Protein AF-0000000067191076 (afdb_homodimer)

Secondary structure (DSSP, 8-state):
-HHHHHHHHS-TT-HHHHHHHHHHHHHHHHHHHHHHHHHHHHHHHHHHHHHHHHS---HHHHHHHHHHHHHHHHHHHHHHHHHHHHHHHHHHHHHHHHHHHHHHHHHHHHHS-HHHHHHS-HHHHHHHHHHHHHHHHHHHHIIIIIIHHHHHHHHHHHHHHHHHT-HHHHHHHHHHHHHHHHHHHHHHHHHHHHHHHHHHHHHHHHHHHHHHHHTHHHHHHTT-HHHHHHHHHHHHHHHHHHHHHHHHHHHHHHHHHHHHHHHHHHHHHHHHHHHHHTTSS-HHHHHHHHHHHHHTHHHHHTHHHHHHHHHHHHHHHHHHHHHHHPPPSS-PPTTPPPP---GGG--EEEEEEEEE-TTS-EEEEEEEEEE-TT-EEEEEE-TTSSHHHHHHHHTTSS--SEEEEEETTEETTSS-HHHHHHTEEEE-SS----SSBHHHHHHTT-TTS-HHHHHHHHHHTT-HHHHHHSTTGGG-B--GGGTTS-HHHHHHHHHHHHHHHT-SEEEEESTTTTS-HHHHHHHHHHHHHHTTTSEEEEE-SSGGGGTT-SEEEEEETTEEEEEE-HHHHHHH-SHHHHHHHHHHHHHHTT------------/-HHHHHHHHS-TT-HHHHHHHHHHHHHHHHHHHHHHHHHHHHHHHHHHHHHHHHS---HHHHHHHHHHHHHHHHHHHHHHHHHHHHHHHHHHHHHHHHHHHHHHHHHHHHHS-HHHHHHS-HHHHHHHHHHHHHHHHHHHHIIIIIIHHHHHHHHHHHHHHHHHT-HHHHHHHHHHHHHHHHHHHHHHHHHHHHHHHHHHHHHHHHHHHHHHHHTHHHHHHTT-HHHHHHHHHHHHHHHHHHHHHHHHHHHHHHHHHHHHHHHHHHHHHHHHHHHHHTTSS-HHHHHHHHHHHHHTHHHHHTHHHHHHHHHHHHHHHHHHHHHHHPPPSS-PPTTPPPP---TTT--EEEEEEEEE-TTS-EEEEEEEEEE-TT-EEEEEE-TTSSHHHHHHHHTTSS--SEEEEEETTEETTSS-HHHHHHTEEEE-SS----SSBHHHHHHTT-TTS-HHHHHHHHHHTT-HHHHHHSTTGGG-B--GGGTTS-HHHHHHHHHHHHHHHT-SEEEEESTTTTS-HHHHHHHHHHHHHHTTTSEEEEE-SSGGGGTT-SEEEEEETTEEEEEE-HHHHHHH-SHHHHHHHHHHHHHHTT------------

Structure (mmCIF, N/CA/C/O backbone):
data_AF-0000000067191076-model_v1
#
loop_
_entity.id
_entity.type
_entity.pdbx_description
1 polymer 'Iron-sulfur clusters transporter ABCB7, mitochondrial'
#
loop_
_atom_site.group_PDB
_atom_site.id
_atom_site.type_symbol
_atom_site.label_atom_id
_atom_site.label_alt_id
_atom_site.label_comp_id
_atom_site.label_asym_id
_atom_site.label_entity_id
_atom_site.label_seq_id
_atom_site.pdbx_PDB_ins_code
_atom_site.Cartn_x
_atom_site.Cartn_y
_atom_site.Cartn_z
_atom_site.occupancy
_atom_site.B_iso_or_equiv
_atom_site.auth_seq_id
_atom_site.auth_comp_id
_atom_site.auth_asym_id
_atom_site.auth_atom_id
_atom_site.pdbx_PDB_model_num
ATOM 1 N N . MET A 1 1 ? 24.828 -4.789 -12.141 1 63.41 1 MET A N 1
ATOM 2 C CA . MET A 1 1 ? 23.781 -5.105 -11.18 1 63.41 1 MET A CA 1
ATOM 3 C C . MET A 1 1 ? 23.766 -6.594 -10.859 1 63.41 1 MET A C 1
ATOM 5 O O . MET A 1 1 ? 23.797 -6.984 -9.695 1 63.41 1 MET A O 1
ATOM 9 N N . ILE A 1 2 ? 23.859 -7.32 -11.922 1 67.12 2 ILE A N 1
ATOM 10 C CA . ILE A 1 2 ? 23.859 -8.766 -11.719 1 67.12 2 ILE A CA 1
ATOM 11 C C . ILE A 1 2 ? 25.172 -9.188 -11.062 1 67.12 2 ILE A C 1
ATOM 13 O O . ILE A 1 2 ? 25.172 -10.062 -10.18 1 67.12 2 ILE A O 1
ATOM 17 N N . LYS A 1 3 ? 26.188 -8.469 -11.453 1 68.56 3 LYS A N 1
ATOM 18 C CA . LYS A 1 3 ? 27.484 -8.75 -10.844 1 68.56 3 LYS A CA 1
ATOM 19 C C . LYS A 1 3 ? 27.484 -8.383 -9.359 1 68.56 3 LYS A C 1
ATOM 21 O O . LYS A 1 3 ? 28.031 -9.109 -8.531 1 68.56 3 LYS A O 1
ATOM 26 N N . ALA A 1 4 ? 26.812 -7.254 -9.141 1 68.62 4 ALA A N 1
ATOM 27 C CA . ALA A 1 4 ? 26.75 -6.816 -7.746 1 68.62 4 ALA A CA 1
ATOM 28 C C . ALA A 1 4 ? 25.938 -7.797 -6.902 1 68.62 4 ALA A C 1
ATOM 30 O O . ALA A 1 4 ? 26.297 -8.109 -5.77 1 68.62 4 ALA A O 1
ATOM 31 N N . MET A 1 5 ? 24.938 -8.273 -7.523 1 70.94 5 MET A N 1
ATOM 32 C CA . MET A 1 5 ? 24.109 -9.25 -6.832 1 70.94 5 MET A CA 1
ATOM 33 C C . MET A 1 5 ? 24.844 -10.562 -6.633 1 70.94 5 MET A C 1
ATOM 35 O O . MET A 1 5 ? 24.703 -11.211 -5.59 1 70.94 5 MET A O 1
ATOM 39 N N . ALA A 1 6 ? 25.609 -10.938 -7.637 1 73.06 6 ALA A N 1
ATOM 40 C CA . ALA A 1 6 ? 26.375 -12.18 -7.586 1 73.06 6 ALA A CA 1
ATOM 41 C C . ALA A 1 6 ? 27.406 -12.141 -6.461 1 73.06 6 ALA A C 1
ATOM 43 O O . ALA A 1 6 ? 27.719 -13.172 -5.859 1 73.06 6 ALA A O 1
ATOM 44 N N . THR A 1 7 ? 27.828 -10.914 -6.164 1 70.5 7 THR A N 1
ATOM 45 C CA . THR A 1 7 ? 28.812 -10.773 -5.094 1 70.5 7 THR A CA 1
ATOM 46 C C . THR A 1 7 ? 28.172 -11.031 -3.734 1 70.5 7 THR A C 1
ATOM 48 O O . THR A 1 7 ? 28.844 -11.492 -2.805 1 70.5 7 THR A O 1
ATOM 51 N N . TYR A 1 8 ? 26.906 -10.742 -3.74 1 66.81 8 TYR A N 1
ATOM 52 C CA . TYR A 1 8 ? 26.234 -10.945 -2.463 1 66.81 8 TYR A CA 1
ATOM 53 C C . TYR A 1 8 ? 25.812 -12.406 -2.293 1 66.81 8 TYR A C 1
ATOM 55 O O . TYR A 1 8 ? 25.703 -12.898 -1.169 1 66.81 8 TYR A O 1
ATOM 63 N N . ILE A 1 9 ? 25.656 -13.078 -3.385 1 67.62 9 ILE A N 1
ATOM 64 C CA . ILE A 1 9 ? 25.312 -14.492 -3.354 1 67.62 9 ILE A CA 1
ATOM 65 C C . ILE A 1 9 ? 26.578 -15.328 -3.189 1 67.62 9 ILE A C 1
ATOM 67 O O . ILE A 1 9 ? 26.562 -16.391 -2.574 1 67.62 9 ILE A O 1
ATOM 71 N N . TRP A 1 10 ? 27.547 -14.844 -3.76 1 69.06 10 TRP A N 1
ATOM 72 C CA . TRP A 1 10 ? 28.844 -15.5 -3.668 1 69.06 10 TRP A CA 1
ATOM 73 C C . TRP A 1 10 ? 29.891 -14.562 -3.08 1 69.06 10 TRP A C 1
ATOM 75 O O . TRP A 1 10 ? 30.812 -14.133 -3.777 1 69.06 10 TRP A O 1
ATOM 85 N N . PRO A 1 11 ? 29.531 -14.312 -1.727 1 67.62 11 PRO A N 1
ATOM 86 C CA . PRO A 1 11 ? 30.484 -13.391 -1.11 1 67.62 11 PRO A CA 1
ATOM 87 C C . PRO A 1 11 ? 31.875 -14.008 -0.963 1 67.62 11 PRO A C 1
ATOM 89 O O . PRO A 1 11 ? 32 -15.172 -0.582 1 67.62 11 PRO A O 1
ATOM 92 N N . LYS A 1 12 ? 32.875 -13.336 -1.331 1 65.25 12 LYS A N 1
ATOM 93 C CA . LYS A 1 12 ? 34.25 -13.82 -1.236 1 65.25 12 LYS A CA 1
ATOM 94 C C . LYS A 1 12 ? 34.625 -14.086 0.215 1 65.25 12 LYS A C 1
ATOM 96 O O . LYS A 1 12 ? 35.344 -15.031 0.504 1 65.25 12 LYS A O 1
ATOM 101 N N . ASP A 1 13 ? 33.938 -13.453 1.072 1 67.06 13 ASP A N 1
ATOM 102 C CA . ASP A 1 13 ? 34.438 -13.5 2.434 1 67.06 13 ASP A CA 1
ATOM 103 C C . ASP A 1 13 ? 33.594 -14.383 3.328 1 67.06 13 ASP A C 1
ATOM 105 O O . ASP A 1 13 ? 33.906 -14.602 4.496 1 67.06 13 ASP A O 1
ATOM 109 N N . ASP A 1 14 ? 32.438 -14.883 2.84 1 74.31 14 ASP A N 1
ATOM 110 C CA . ASP A 1 14 ? 31.594 -15.688 3.707 1 74.31 14 ASP A CA 1
ATOM 111 C C . ASP A 1 14 ? 31.516 -17.141 3.225 1 74.31 14 ASP A C 1
ATOM 113 O O . ASP A 1 14 ? 30.734 -17.469 2.336 1 74.31 14 ASP A O 1
ATOM 117 N N . ALA A 1 15 ? 32.375 -18.016 3.768 1 78 15 ALA A N 1
ATOM 118 C CA . ALA A 1 15 ? 32.531 -19.406 3.385 1 78 15 ALA A CA 1
ATOM 119 C C . ALA A 1 15 ? 31.219 -20.172 3.652 1 78 15 ALA A C 1
ATOM 121 O O . ALA A 1 15 ? 30.875 -21.094 2.902 1 78 15 ALA A O 1
ATOM 122 N N . MET A 1 16 ? 30.516 -19.75 4.66 1 80.19 16 MET A N 1
ATOM 123 C CA . MET A 1 16 ? 29.297 -20.438 5.023 1 80.19 16 MET A CA 1
ATOM 124 C C . MET A 1 16 ? 28.219 -20.25 3.949 1 80.19 16 MET A C 1
ATOM 126 O O . MET A 1 16 ? 27.531 -21.203 3.582 1 80.19 16 MET A O 1
ATOM 130 N N . VAL A 1 17 ? 28.172 -19.109 3.414 1 80.31 17 VAL A N 1
ATOM 131 C CA . VAL A 1 17 ? 27.203 -18.828 2.373 1 80.31 17 VAL A CA 1
ATOM 132 C C . VAL A 1 17 ? 27.578 -19.562 1.09 1 80.31 17 VAL A C 1
ATOM 134 O O . VAL A 1 17 ? 26.719 -20.094 0.39 1 80.31 17 VAL A O 1
ATOM 137 N N . ARG A 1 18 ? 28.844 -19.75 0.854 1 83.75 18 ARG A N 1
ATOM 138 C CA . ARG A 1 18 ? 29.312 -20.438 -0.341 1 83.75 18 ARG A CA 1
ATOM 139 C C . ARG A 1 18 ? 29 -21.938 -0.264 1 83.75 18 ARG A C 1
ATOM 141 O O . ARG A 1 18 ? 28.578 -22.531 -1.256 1 83.75 18 ARG A O 1
ATOM 148 N N . LYS A 1 19 ? 29.219 -22.453 0.912 1 87.25 19 LYS A N 1
ATOM 149 C CA . LYS A 1 19 ? 28.906 -23.859 1.106 1 87.25 19 LYS A CA 1
ATOM 150 C C . LYS A 1 19 ? 27.422 -24.141 0.935 1 87.25 19 LYS A C 1
ATOM 152 O O . LYS A 1 19 ? 27.031 -25.141 0.335 1 87.25 19 LYS A O 1
ATOM 157 N N . ARG A 1 20 ? 26.641 -23.266 1.421 1 86.44 20 ARG A N 1
ATOM 158 C CA . ARG A 1 20 ? 25.203 -23.438 1.31 1 86.44 20 ARG A CA 1
ATOM 159 C C . ARG A 1 20 ? 24.75 -23.312 -0.142 1 86.44 20 ARG A C 1
ATOM 161 O O . ARG A 1 20 ? 23.844 -24.031 -0.571 1 86.44 20 ARG A O 1
ATOM 168 N N . VAL A 1 21 ? 25.359 -22.438 -0.842 1 84.75 21 VAL A N 1
ATOM 169 C CA . VAL A 1 21 ? 25.016 -22.297 -2.254 1 84.75 21 VAL A CA 1
ATOM 170 C C . VAL A 1 21 ? 25.422 -23.562 -3.014 1 84.75 21 VAL A C 1
ATOM 172 O O . VAL A 1 21 ? 24.656 -24.047 -3.852 1 84.75 21 VAL A O 1
ATOM 175 N N . LEU A 1 22 ? 26.562 -24.156 -2.691 1 87.06 22 LEU A N 1
ATOM 176 C CA . LEU A 1 22 ? 27.016 -25.375 -3.34 1 87.06 22 LEU A CA 1
ATOM 177 C C . LEU A 1 22 ? 26.109 -26.547 -2.994 1 87.06 22 LEU A C 1
ATOM 179 O O . LEU A 1 22 ? 25.828 -27.391 -3.846 1 87.06 22 LEU A O 1
ATOM 183 N N . ILE A 1 23 ? 25.672 -26.547 -1.784 1 90.19 23 ILE A N 1
ATOM 184 C CA . ILE A 1 23 ? 24.734 -27.578 -1.357 1 90.19 23 ILE A CA 1
ATOM 185 C C . ILE A 1 23 ? 23.422 -27.438 -2.115 1 90.19 23 ILE A C 1
ATOM 187 O O . ILE A 1 23 ? 22.844 -28.438 -2.564 1 90.19 23 ILE A O 1
ATOM 191 N N . SER A 1 24 ? 23 -26.234 -2.254 1 88.25 24 SER A N 1
ATOM 192 C CA . SER A 1 24 ? 21.766 -26 -2.977 1 88.25 24 SER A CA 1
ATOM 193 C C . SER A 1 24 ? 21.891 -26.406 -4.438 1 88.25 24 SER A C 1
ATOM 195 O O . SER A 1 24 ? 20.953 -27 -5.004 1 88.25 24 SER A O 1
ATOM 197 N N . LEU A 1 25 ? 23 -26.188 -5.039 1 86.81 25 LEU A N 1
ATOM 198 C CA . LEU A 1 25 ? 23.234 -26.578 -6.426 1 86.81 25 LEU A CA 1
ATOM 199 C C . LEU A 1 25 ? 23.344 -28.094 -6.559 1 86.81 25 LEU A C 1
ATOM 201 O O . LEU A 1 25 ? 22.875 -28.672 -7.551 1 86.81 25 LEU A O 1
ATOM 205 N N . GLY A 1 26 ? 23.938 -28.688 -5.566 1 90.69 26 GLY A N 1
ATOM 206 C CA . GLY A 1 26 ? 24 -30.141 -5.547 1 90.69 26 GLY A CA 1
ATOM 207 C C . GLY A 1 26 ? 22.625 -30.781 -5.406 1 90.69 26 GLY A C 1
ATOM 208 O O . GLY A 1 26 ? 22.312 -31.75 -6.09 1 90.69 26 GLY A O 1
ATOM 209 N N . LEU A 1 27 ? 21.875 -30.188 -4.539 1 92.06 27 LEU A N 1
ATOM 210 C CA . LEU A 1 27 ? 20.516 -30.688 -4.352 1 92.06 27 LEU A CA 1
ATOM 211 C C . LEU A 1 27 ? 19.688 -30.484 -5.613 1 92.06 27 LEU A C 1
ATOM 213 O O . LEU A 1 27 ? 18.828 -31.312 -5.945 1 92.06 27 LEU A O 1
ATOM 217 N N . LEU A 1 28 ? 19.938 -29.406 -6.316 1 90.44 28 LEU A N 1
ATOM 218 C CA . LEU A 1 28 ? 19.266 -29.156 -7.586 1 90.44 28 LEU A CA 1
ATOM 219 C C . LEU A 1 28 ? 19.609 -30.219 -8.609 1 90.44 28 LEU A C 1
ATOM 221 O O . LEU A 1 28 ? 18.719 -30.766 -9.266 1 90.44 28 LEU A O 1
ATOM 225 N N . GLY A 1 29 ? 20.859 -30.484 -8.766 1 90.81 29 GLY A N 1
ATOM 226 C CA . GLY A 1 29 ? 21.297 -31.531 -9.672 1 90.81 29 GLY A CA 1
ATOM 227 C C . GLY A 1 29 ? 20.688 -32.875 -9.336 1 90.81 29 GLY A C 1
ATOM 228 O O . GLY A 1 29 ? 20.219 -33.594 -10.219 1 90.81 29 GLY A O 1
ATOM 229 N N . GLY A 1 30 ? 20.703 -33.188 -8.039 1 91.94 30 GLY A N 1
ATOM 230 C CA . GLY A 1 30 ? 20.109 -34.438 -7.598 1 91.94 30 GLY A CA 1
ATOM 231 C C . GLY A 1 30 ? 18.625 -34.531 -7.863 1 91.94 30 GLY A C 1
ATOM 232 O O . GLY A 1 30 ? 18.109 -35.562 -8.281 1 91.94 30 GLY A O 1
ATOM 233 N N . ALA A 1 31 ? 17.953 -33.438 -7.629 1 91.69 31 ALA A N 1
ATOM 234 C CA . ALA A 1 31 ? 16.516 -33.406 -7.844 1 91.69 31 ALA A CA 1
ATOM 235 C C . ALA A 1 31 ? 16.156 -33.594 -9.312 1 91.69 31 ALA A C 1
ATOM 237 O O . ALA A 1 31 ? 15.25 -34.375 -9.648 1 91.69 31 ALA A O 1
ATOM 238 N N . LYS A 1 32 ? 16.891 -32.969 -10.211 1 90.25 32 LYS A N 1
ATOM 239 C CA . LYS A 1 32 ? 16.578 -33.062 -11.633 1 90.25 32 LYS A CA 1
ATOM 240 C C . LYS A 1 32 ? 16.953 -34.406 -12.203 1 90.25 32 LYS A C 1
ATOM 242 O O . LYS A 1 32 ? 16.25 -34.938 -13.062 1 90.25 32 LYS A O 1
ATOM 247 N N . VAL A 1 33 ? 18 -34.969 -11.703 1 90.62 33 VAL A N 1
ATOM 248 C CA . VAL A 1 33 ? 18.391 -36.312 -12.141 1 90.62 33 VAL A CA 1
ATOM 249 C C . VAL A 1 33 ? 17.328 -37.312 -11.719 1 90.62 33 VAL A C 1
ATOM 251 O O . VAL A 1 33 ? 16.922 -38.156 -12.516 1 90.62 33 VAL A O 1
ATOM 254 N N . LEU A 1 34 ? 16.875 -37.156 -10.5 1 91.38 34 LEU A N 1
ATOM 255 C CA . LEU A 1 34 ? 15.844 -38.062 -10.016 1 91.38 34 LEU A CA 1
ATOM 256 C C . LEU A 1 34 ? 14.539 -37.844 -10.789 1 91.38 34 LEU A C 1
ATOM 258 O O . LEU A 1 34 ? 13.82 -38.812 -11.062 1 91.38 34 LEU A O 1
ATOM 262 N N . ASN A 1 35 ? 14.266 -36.656 -11.133 1 89.75 35 ASN A N 1
ATOM 263 C CA . ASN A 1 35 ? 13.055 -36.344 -11.883 1 89.75 35 ASN A CA 1
ATOM 264 C C . ASN A 1 35 ? 13.094 -36.969 -13.281 1 89.75 35 ASN A C 1
ATOM 266 O O . ASN A 1 35 ? 12.078 -37.438 -13.773 1 89.75 35 ASN A O 1
ATOM 270 N N . VAL A 1 36 ? 14.25 -36.969 -13.883 1 87.94 36 VAL A N 1
ATOM 271 C CA . VAL A 1 36 ? 14.406 -37.5 -15.234 1 87.94 36 VAL A CA 1
ATOM 272 C C . VAL A 1 36 ? 14.398 -39.031 -15.188 1 87.94 36 VAL A C 1
ATOM 274 O O . VAL A 1 36 ? 14.07 -39.688 -16.188 1 87.94 36 VAL A O 1
ATOM 277 N N . CYS A 1 37 ? 14.68 -39.594 -14.031 1 89.81 37 CYS A N 1
ATOM 278 C CA . CYS A 1 37 ? 14.711 -41.031 -13.875 1 89.81 37 CYS A CA 1
ATOM 279 C C . CYS A 1 37 ? 13.297 -41.594 -13.773 1 89.81 37 CYS A C 1
ATOM 281 O O . CYS A 1 37 ? 13.086 -42.812 -14.016 1 89.81 37 CYS A O 1
ATOM 283 N N . VAL A 1 38 ? 12.328 -40.781 -13.484 1 89.06 38 VAL A N 1
ATOM 284 C CA . VAL A 1 38 ? 10.961 -41.25 -13.234 1 89.06 38 VAL A CA 1
ATOM 285 C C . VAL A 1 38 ? 10.383 -41.875 -14.508 1 89.06 38 VAL A C 1
ATOM 287 O O . VAL A 1 38 ? 9.914 -43 -14.492 1 89.06 38 VAL A O 1
ATOM 290 N N . PRO A 1 39 ? 10.5 -41.188 -15.625 1 87.25 39 PRO A N 1
ATOM 291 C CA . PRO A 1 39 ? 9.977 -41.781 -16.844 1 87.25 39 PRO A CA 1
ATOM 292 C C . PRO A 1 39 ? 10.727 -43.031 -17.25 1 87.25 39 PRO A C 1
ATOM 294 O O . PRO A 1 39 ? 10.141 -43.938 -17.859 1 87.25 39 PRO A O 1
ATOM 297 N N . PHE A 1 40 ? 11.977 -43.219 -16.922 1 88.94 40 PHE A N 1
ATOM 298 C CA . PHE A 1 40 ? 12.734 -44.406 -17.234 1 88.94 40 PHE A CA 1
ATOM 299 C C . PHE A 1 40 ? 12.227 -45.594 -16.406 1 88.94 40 PHE A C 1
ATOM 301 O O . PHE A 1 40 ? 12.156 -46.719 -16.906 1 88.94 40 PHE A O 1
ATOM 308 N N . LEU A 1 41 ? 11.938 -45.281 -15.211 1 89.75 41 LEU A N 1
ATOM 309 C CA . LEU A 1 41 ? 11.391 -46.344 -14.367 1 89.75 41 LEU A CA 1
ATOM 310 C C . LEU A 1 41 ? 10.008 -46.75 -14.852 1 89.75 41 LEU A C 1
ATOM 312 O O . LEU A 1 41 ? 9.656 -47.938 -14.797 1 89.75 41 LEU A O 1
ATOM 316 N N . PHE A 1 42 ? 9.289 -45.812 -15.297 1 88.56 42 PHE A N 1
ATOM 317 C CA . PHE A 1 42 ? 7.98 -46.125 -15.859 1 88.56 42 PHE A CA 1
ATOM 318 C C . PHE A 1 42 ? 8.109 -46.969 -17.109 1 88.56 42 PHE A C 1
ATOM 320 O O . PHE A 1 42 ? 7.336 -47.906 -17.312 1 88.56 42 PHE A O 1
ATOM 327 N N . LYS A 1 43 ? 9.031 -46.656 -17.938 1 88.5 43 LYS A N 1
ATOM 328 C CA . LYS A 1 43 ? 9.312 -47.438 -19.141 1 88.5 43 LYS A CA 1
ATOM 329 C C . LYS A 1 43 ? 9.633 -48.875 -18.797 1 88.5 43 LYS A C 1
ATOM 331 O O . LYS A 1 43 ? 9.07 -49.812 -19.391 1 88.5 43 LYS A O 1
ATOM 336 N N . MET A 1 44 ? 10.492 -49.031 -17.797 1 86.81 44 MET A N 1
ATOM 337 C CA . MET A 1 44 ? 10.891 -50.375 -17.391 1 86.81 44 MET A CA 1
ATOM 338 C C . MET A 1 44 ? 9.695 -51.156 -16.875 1 86.81 44 MET A C 1
ATOM 340 O O . MET A 1 44 ? 9.57 -52.375 -17.125 1 86.81 44 MET A O 1
ATOM 344 N N . GLY A 1 45 ? 8.844 -50.5 -16.172 1 85.19 45 GLY A N 1
ATOM 345 C CA . GLY A 1 45 ? 7.637 -51.156 -15.688 1 85.19 45 GLY A CA 1
ATOM 346 C C . GLY A 1 45 ? 6.719 -51.625 -16.797 1 85.19 45 GLY A C 1
ATOM 347 O O . GLY A 1 45 ? 6.227 -52.75 -16.781 1 85.19 45 GLY A O 1
ATOM 348 N N . VAL A 1 46 ? 6.57 -50.781 -17.797 1 84.75 46 VAL A N 1
ATOM 349 C CA . VAL A 1 46 ? 5.684 -51.062 -18.922 1 84.75 46 VAL A CA 1
ATOM 350 C C . VAL A 1 46 ? 6.277 -52.188 -19.781 1 84.75 46 VAL A C 1
ATOM 352 O O . VAL A 1 46 ? 5.57 -53.094 -20.172 1 84.75 46 VAL A O 1
ATOM 355 N N . ASP A 1 47 ? 7.539 -52.125 -20.078 1 83.19 47 ASP A N 1
ATOM 356 C CA . ASP A 1 47 ? 8.195 -53.125 -20.906 1 83.19 47 ASP A CA 1
ATOM 357 C C . ASP A 1 47 ? 8.188 -54.5 -20.219 1 83.19 47 ASP A C 1
ATOM 359 O O . ASP A 1 47 ? 7.98 -55.531 -20.859 1 83.19 47 ASP A O 1
ATOM 363 N N . ASN A 1 48 ? 8.422 -54.438 -18.844 1 81.88 48 ASN A N 1
ATOM 364 C CA . ASN A 1 48 ? 8.406 -55.719 -18.109 1 81.88 48 ASN A CA 1
ATOM 365 C C . ASN A 1 48 ? 7.02 -56.344 -18.109 1 81.88 48 ASN A C 1
ATOM 367 O O . ASN A 1 48 ? 6.895 -57.562 -18.188 1 81.88 48 ASN A O 1
ATOM 371 N N . LEU A 1 49 ? 6.062 -55.562 -18.078 1 79.38 49 LEU A N 1
ATOM 372 C CA . LEU A 1 49 ? 4.695 -56.062 -18.031 1 79.38 49 LEU A CA 1
ATOM 373 C C . LEU A 1 49 ? 4.258 -56.562 -19.406 1 79.38 49 LEU A C 1
ATOM 375 O O . LEU A 1 49 ? 3.438 -57.469 -19.5 1 79.38 49 LEU A O 1
ATOM 379 N N . ASN A 1 50 ? 4.75 -55.969 -20.438 1 76.56 50 ASN A N 1
ATOM 380 C CA . ASN A 1 50 ? 4.449 -56.438 -21.781 1 76.56 50 ASN A CA 1
ATOM 381 C C . ASN A 1 50 ? 4.984 -57.844 -22.031 1 76.56 50 ASN A C 1
ATOM 383 O O . ASN A 1 50 ? 4.352 -58.625 -22.719 1 76.56 50 ASN A O 1
ATOM 387 N N . VAL A 1 51 ? 6.094 -58.094 -21.453 1 68.56 51 VAL A N 1
ATOM 388 C CA . VAL A 1 51 ? 6.691 -59.406 -21.609 1 68.56 51 VAL A CA 1
ATOM 389 C C . VAL A 1 51 ? 5.922 -60.438 -20.781 1 68.56 51 VAL A C 1
ATOM 391 O O . VAL A 1 51 ? 5.719 -61.562 -21.203 1 68.56 51 VAL A O 1
ATOM 394 N N . LEU A 1 52 ? 5.457 -60 -19.578 1 61.44 52 LEU A N 1
ATOM 395 C CA . LEU A 1 52 ? 4.73 -60.906 -18.672 1 61.44 52 LEU A CA 1
ATOM 396 C C . LEU A 1 52 ? 3.383 -61.281 -19.266 1 61.44 52 LEU A C 1
ATOM 398 O O . LEU A 1 52 ? 2.891 -62.406 -19.016 1 61.44 52 LEU A O 1
ATOM 402 N N . SER A 1 53 ? 2.662 -60.406 -19.906 1 59.22 53 SER A N 1
ATOM 403 C CA . SER A 1 53 ? 1.347 -60.688 -20.469 1 59.22 53 SER A CA 1
ATOM 404 C C . SER A 1 53 ? 1.435 -61.75 -21.562 1 59.22 53 SER A C 1
ATOM 406 O O . SER A 1 53 ? 0.448 -62.438 -21.859 1 59.22 53 SER A O 1
ATOM 408 N N . MET A 1 54 ? 2.576 -61.969 -22.312 1 53.81 54 MET A N 1
ATOM 409 C CA . MET A 1 54 ? 2.682 -62.938 -23.391 1 53.81 54 MET A CA 1
ATOM 410 C C . MET A 1 54 ? 2.934 -64.312 -22.844 1 53.81 54 MET A C 1
ATOM 412 O O . MET A 1 54 ? 2.496 -65.312 -23.438 1 53.81 54 MET A O 1
ATOM 416 N N . ASP A 1 55 ? 3.992 -64.562 -21.797 1 54.31 55 ASP A N 1
ATOM 417 C CA . ASP A 1 55 ? 4.355 -65.875 -21.391 1 54.31 55 ASP A CA 1
ATOM 418 C C . ASP A 1 55 ? 4.094 -66.125 -19.906 1 54.31 55 ASP A C 1
ATOM 420 O O . ASP A 1 55 ? 3.959 -65.125 -19.141 1 54.31 55 ASP A O 1
ATOM 424 N N . THR A 1 56 ? 3.643 -67.375 -19.422 1 50.69 56 THR A N 1
ATOM 425 C CA . THR A 1 56 ? 3.566 -67.875 -18.062 1 50.69 56 THR A CA 1
ATOM 426 C C . THR A 1 56 ? 4.746 -67.375 -17.219 1 50.69 56 THR A C 1
ATOM 428 O O . THR A 1 56 ? 5.836 -68 -17.281 1 50.69 56 THR A O 1
ATOM 431 N N . VAL A 1 57 ? 5.121 -66.375 -17.156 1 54.22 57 VAL A N 1
ATOM 432 C CA . VAL A 1 57 ? 6.371 -65.812 -16.625 1 54.22 57 VAL A CA 1
ATOM 433 C C . VAL A 1 57 ? 6.438 -66.062 -15.117 1 54.22 57 VAL A C 1
ATOM 435 O O . VAL A 1 57 ? 5.441 -65.875 -14.414 1 54.22 57 VAL A O 1
ATOM 438 N N . PRO A 1 58 ? 7.547 -66.562 -14.617 1 57.25 58 PRO A N 1
ATOM 439 C CA . PRO A 1 58 ? 7.914 -66.938 -13.25 1 57.25 58 PRO A CA 1
ATOM 440 C C . PRO A 1 58 ? 7.738 -65.812 -12.266 1 57.25 58 PRO A C 1
ATOM 442 O O . PRO A 1 58 ? 7.688 -64.625 -12.672 1 57.25 58 PRO A O 1
ATOM 445 N N . GLN A 1 59 ? 7.316 -66.062 -11 1 59.75 59 GLN A N 1
ATOM 446 C CA . GLN A 1 59 ? 7.195 -65.25 -9.789 1 59.75 59 GLN A CA 1
ATOM 447 C C . GLN A 1 59 ? 8.25 -64.188 -9.742 1 59.75 59 GLN A C 1
ATOM 449 O O . GLN A 1 59 ? 7.984 -63.062 -9.273 1 59.75 59 GLN A O 1
ATOM 454 N N . ALA A 1 60 ? 9.414 -64.375 -10.414 1 61.19 60 ALA A N 1
ATOM 455 C CA . ALA A 1 60 ? 10.531 -63.406 -10.367 1 61.19 60 ALA A CA 1
ATOM 456 C C . ALA A 1 60 ? 10.25 -62.188 -11.211 1 61.19 60 ALA A C 1
ATOM 458 O O . ALA A 1 60 ? 10.586 -61.062 -10.812 1 61.19 60 ALA A O 1
ATOM 459 N N . ALA A 1 61 ? 9.562 -62.375 -12.25 1 66.12 61 ALA A N 1
ATOM 460 C CA . ALA A 1 61 ? 9.273 -61.25 -13.148 1 66.12 61 ALA A CA 1
ATOM 461 C C . ALA A 1 61 ? 8.25 -60.312 -12.523 1 66.12 61 ALA A C 1
ATOM 463 O O . ALA A 1 61 ? 8.352 -59.094 -12.672 1 66.12 61 ALA A O 1
ATOM 464 N N . SER A 1 62 ? 7.418 -60.906 -11.766 1 77.5 62 SER A N 1
ATOM 465 C CA . SER A 1 62 ? 6.43 -60.125 -11.062 1 77.5 62 SER A CA 1
ATOM 466 C C . SER A 1 62 ? 7.082 -59.281 -9.953 1 77.5 62 SER A C 1
ATOM 468 O O . SER A 1 62 ? 6.738 -58.125 -9.758 1 77.5 62 SER A O 1
ATOM 470 N N . ALA A 1 63 ? 8.07 -59.844 -9.344 1 79.81 63 ALA A N 1
ATOM 471 C CA . ALA A 1 63 ? 8.766 -59.156 -8.266 1 79.81 63 ALA A CA 1
ATOM 472 C C . ALA A 1 63 ? 9.586 -58 -8.805 1 79.81 63 ALA A C 1
ATOM 474 O O . ALA A 1 63 ? 9.656 -56.938 -8.18 1 79.81 63 ALA A O 1
ATOM 475 N N . LEU A 1 64 ? 10.18 -58.094 -9.938 1 81.75 64 LEU A N 1
ATOM 476 C CA . LEU A 1 64 ? 10.969 -57.031 -10.562 1 81.75 64 LEU A CA 1
ATOM 477 C C . LEU A 1 64 ? 10.078 -55.875 -10.977 1 81.75 64 LEU A C 1
ATOM 479 O O . LEU A 1 64 ? 10.461 -54.719 -10.82 1 81.75 64 LEU A O 1
ATOM 483 N N . THR A 1 65 ? 8.922 -56.25 -11.477 1 86.12 65 THR A N 1
ATOM 484 C CA . THR A 1 65 ? 7.988 -55.219 -11.898 1 86.12 65 THR A CA 1
ATOM 485 C C . THR A 1 65 ? 7.492 -54.406 -10.703 1 86.12 65 THR A C 1
ATOM 487 O O . THR A 1 65 ? 7.43 -53.188 -10.75 1 86.12 65 THR A O 1
ATOM 490 N N . ILE A 1 66 ? 7.234 -55.094 -9.633 1 86.94 66 ILE A N 1
ATOM 491 C CA . ILE A 1 66 ? 6.773 -54.438 -8.422 1 86.94 66 ILE A CA 1
ATOM 492 C C . ILE A 1 66 ? 7.883 -53.531 -7.871 1 86.94 66 ILE A C 1
ATOM 494 O O . ILE A 1 66 ? 7.625 -52.406 -7.438 1 86.94 66 ILE A O 1
ATOM 498 N N . SER A 1 67 ? 9.086 -54.031 -7.93 1 88.25 67 SER A N 1
ATOM 499 C CA . SER A 1 67 ? 10.211 -53.25 -7.441 1 88.25 67 SER A CA 1
ATOM 500 C C . SER A 1 67 ? 10.422 -51.969 -8.273 1 88.25 67 SER A C 1
ATOM 502 O O . SER A 1 67 ? 10.742 -50.906 -7.742 1 88.25 67 SER A O 1
ATOM 504 N N . VAL A 1 68 ? 10.203 -52.031 -9.555 1 89.5 68 VAL A N 1
ATOM 505 C CA . VAL A 1 68 ? 10.383 -50.875 -10.453 1 89.5 68 VAL A CA 1
ATOM 506 C C . VAL A 1 68 ? 9.289 -49.844 -10.203 1 89.5 68 VAL A C 1
ATOM 508 O O . VAL A 1 68 ? 9.555 -48.656 -10.195 1 89.5 68 VAL A O 1
ATOM 511 N N . LEU A 1 69 ? 8.141 -50.375 -9.953 1 89.88 69 LEU A N 1
ATOM 512 C CA . LEU A 1 69 ? 7.02 -49.469 -9.719 1 89.88 69 LEU A CA 1
ATOM 513 C C . LEU A 1 69 ? 7.148 -48.781 -8.359 1 89.88 69 LEU A C 1
ATOM 515 O O . LEU A 1 69 ? 6.777 -47.625 -8.211 1 89.88 69 LEU A O 1
ATOM 519 N N . LEU A 1 70 ? 7.691 -49.469 -7.402 1 90.19 70 LEU A N 1
ATOM 520 C CA . LEU A 1 70 ? 8 -48.844 -6.117 1 90.19 70 LEU A CA 1
ATOM 521 C C . LEU A 1 70 ? 9.133 -47.844 -6.262 1 90.19 70 LEU A C 1
ATOM 523 O O . LEU A 1 70 ? 9.117 -46.781 -5.617 1 90.19 70 LEU A O 1
ATOM 527 N N . GLY A 1 71 ? 10.125 -48.219 -7.055 1 90.12 71 GLY A N 1
ATOM 528 C CA . GLY A 1 71 ? 11.203 -47.312 -7.359 1 90.12 71 GLY A CA 1
ATOM 529 C C . GLY A 1 71 ? 10.719 -46.031 -8.016 1 90.12 71 GLY A C 1
ATOM 530 O O . GLY A 1 71 ? 11.25 -44.938 -7.75 1 90.12 71 GLY A O 1
ATOM 531 N N . TYR A 1 72 ? 9.625 -46.156 -8.844 1 90.19 72 TYR A N 1
ATOM 532 C CA . TYR A 1 72 ? 8.984 -44.969 -9.453 1 90.19 72 TYR A CA 1
ATOM 533 C C . TYR A 1 72 ? 8.508 -44 -8.391 1 90.19 72 TYR A C 1
ATOM 535 O O . TYR A 1 72 ? 8.805 -42.812 -8.453 1 90.19 72 TYR A O 1
ATOM 543 N N . GLY A 1 73 ? 7.812 -44.5 -7.355 1 90.25 73 GLY A N 1
ATOM 544 C CA . GLY A 1 73 ? 7.305 -43.656 -6.281 1 90.25 73 GLY A CA 1
ATOM 545 C C . GLY A 1 73 ? 8.406 -43.031 -5.441 1 90.25 73 GLY A C 1
ATOM 546 O O . GLY A 1 73 ? 8.328 -41.844 -5.074 1 90.25 73 GLY A O 1
ATOM 547 N N . ILE A 1 74 ? 9.438 -43.781 -5.215 1 91.88 74 ILE A N 1
ATOM 548 C CA . ILE A 1 74 ? 10.555 -43.312 -4.41 1 91.88 74 ILE A CA 1
ATOM 549 C C . ILE A 1 74 ? 11.32 -42.219 -5.176 1 91.88 74 ILE A C 1
ATOM 551 O O . ILE A 1 74 ? 11.766 -41.219 -4.594 1 91.88 74 ILE A O 1
ATOM 555 N N . ALA A 1 75 ? 11.492 -42.438 -6.449 1 91.94 75 ALA A N 1
ATOM 556 C CA . ALA A 1 75 ? 12.18 -41.438 -7.273 1 91.94 75 ALA A CA 1
ATOM 557 C C . ALA A 1 75 ? 11.398 -40.125 -7.324 1 91.94 75 ALA A C 1
ATOM 559 O O . ALA A 1 75 ? 11.984 -39.062 -7.234 1 91.94 75 ALA A O 1
ATOM 560 N N . ARG A 1 76 ? 10.156 -40.312 -7.43 1 91.12 76 ARG A N 1
ATOM 561 C CA . ARG A 1 76 ? 9.328 -39.094 -7.48 1 91.12 76 ARG A CA 1
ATOM 562 C C . ARG A 1 76 ? 9.336 -38.375 -6.141 1 91.12 76 ARG A C 1
ATOM 564 O O . ARG A 1 76 ? 9.516 -37.156 -6.094 1 91.12 76 ARG A O 1
ATOM 571 N N . ALA A 1 77 ? 9.102 -39.094 -5.074 1 92.31 77 ALA A N 1
ATOM 572 C CA . ALA A 1 77 ? 9.148 -38.5 -3.736 1 92.31 77 ALA A CA 1
ATOM 573 C C . ALA A 1 77 ? 10.531 -37.938 -3.428 1 92.31 77 ALA A C 1
ATOM 575 O O . ALA A 1 77 ? 10.648 -36.906 -2.791 1 92.31 77 ALA A O 1
ATOM 576 N N . GLY A 1 78 ? 11.531 -38.656 -3.855 1 92.88 78 GLY A N 1
ATOM 577 C CA . GLY A 1 78 ? 12.898 -38.188 -3.662 1 92.88 78 GLY A CA 1
ATOM 578 C C . GLY A 1 78 ? 13.195 -36.906 -4.426 1 92.88 78 GLY A C 1
ATOM 579 O O . GLY A 1 78 ? 13.836 -36 -3.895 1 92.88 78 GLY A O 1
ATOM 580 N N . ALA A 1 79 ? 12.75 -36.844 -5.664 1 92.31 79 ALA A N 1
ATOM 581 C CA . ALA A 1 79 ? 12.922 -35.625 -6.461 1 92.31 79 ALA A CA 1
ATOM 582 C C . ALA A 1 79 ? 12.25 -34.438 -5.789 1 92.31 79 ALA A C 1
ATOM 584 O O . ALA A 1 79 ? 12.828 -33.344 -5.711 1 92.31 79 ALA A O 1
ATOM 585 N N . ALA A 1 80 ? 11.055 -34.625 -5.293 1 91.31 80 ALA A N 1
ATOM 586 C CA . ALA A 1 80 ? 10.336 -33.562 -4.59 1 91.31 80 ALA A CA 1
ATOM 587 C C . ALA A 1 80 ? 11.055 -33.188 -3.303 1 91.31 80 ALA A C 1
ATOM 589 O O . ALA A 1 80 ? 11.141 -32 -2.961 1 91.31 80 ALA A O 1
ATOM 590 N N . GLY A 1 81 ? 11.555 -34.188 -2.613 1 93.38 81 GLY A N 1
ATOM 591 C CA . GLY A 1 81 ? 12.297 -33.938 -1.388 1 93.38 81 GLY A CA 1
ATOM 592 C C . GLY A 1 81 ? 13.555 -33.094 -1.61 1 93.38 81 GLY A C 1
ATOM 593 O O . GLY A 1 81 ? 13.812 -32.156 -0.875 1 93.38 81 GLY A O 1
ATOM 594 N N . PHE A 1 82 ? 14.273 -33.469 -2.654 1 93.5 82 PHE A N 1
ATOM 595 C CA . PHE A 1 82 ? 15.484 -32.719 -2.98 1 93.5 82 PHE A CA 1
ATOM 596 C C . PHE A 1 82 ? 15.148 -31.297 -3.42 1 93.5 82 PHE A C 1
ATOM 598 O O . PHE A 1 82 ? 15.867 -30.359 -3.088 1 93.5 82 PHE A O 1
ATOM 605 N N . ASN A 1 83 ? 14.094 -31.172 -4.129 1 90.44 83 ASN A N 1
ATOM 606 C CA . ASN A 1 83 ? 13.664 -29.844 -4.574 1 90.44 83 ASN A CA 1
ATOM 607 C C . ASN A 1 83 ? 13.28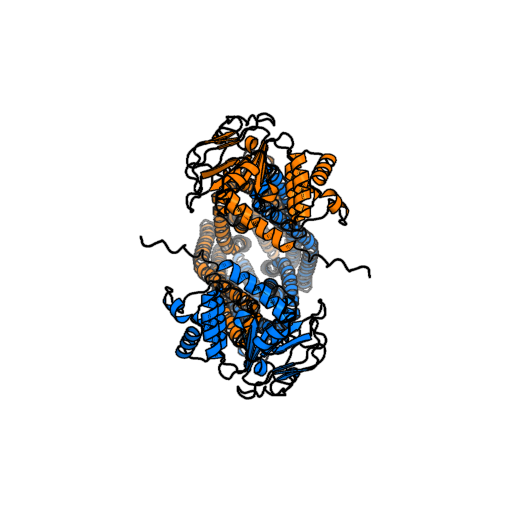9 -28.953 -3.393 1 90.44 83 ASN A C 1
ATOM 609 O O . ASN A 1 83 ? 13.68 -27.781 -3.348 1 90.44 83 ASN A O 1
ATOM 613 N N . GLU A 1 84 ? 12.578 -29.469 -2.439 1 90.5 84 GLU A N 1
ATOM 614 C CA . GLU A 1 84 ? 12.125 -28.688 -1.29 1 90.5 84 GLU A CA 1
ATOM 615 C C . GLU A 1 84 ? 13.281 -28.391 -0.342 1 90.5 84 GLU A C 1
ATOM 617 O O . GLU A 1 84 ? 13.352 -27.312 0.239 1 90.5 84 GLU A O 1
ATOM 622 N N . LEU A 1 85 ? 14.156 -29.375 -0.234 1 91.5 85 LEU A N 1
ATOM 623 C CA . LEU A 1 85 ? 15.336 -29.141 0.592 1 91.5 85 LEU A CA 1
ATOM 624 C C . LEU A 1 85 ? 16.203 -28.047 -0.005 1 91.5 85 LEU A C 1
ATOM 626 O O . LEU A 1 85 ? 16.781 -27.234 0.727 1 91.5 85 LEU A O 1
ATOM 630 N N . ARG A 1 86 ? 16.328 -28.094 -1.263 1 90.62 86 ARG A N 1
ATOM 631 C CA . ARG A 1 86 ? 17.047 -27.031 -1.967 1 90.62 86 ARG A CA 1
ATOM 632 C C . ARG A 1 86 ? 16.438 -25.672 -1.693 1 90.62 86 ARG A C 1
ATOM 634 O O . ARG A 1 86 ? 17.141 -24.703 -1.428 1 90.62 86 ARG A O 1
ATOM 641 N N . ASN A 1 87 ? 15.094 -25.578 -1.733 1 88.06 87 ASN A N 1
ATOM 642 C CA . ASN A 1 87 ? 14.383 -24.328 -1.485 1 88.06 87 ASN A CA 1
ATOM 643 C C . ASN A 1 87 ? 14.625 -23.812 -0.069 1 88.06 87 ASN A C 1
ATOM 645 O O . ASN A 1 87 ? 14.852 -22.625 0.132 1 88.06 87 ASN A O 1
ATOM 649 N N . ALA A 1 88 ? 14.703 -24.734 0.86 1 87.88 88 ALA A N 1
ATOM 650 C CA . ALA A 1 88 ? 14.898 -24.359 2.262 1 87.88 88 ALA A CA 1
ATOM 651 C C . ALA A 1 88 ? 16.312 -23.859 2.51 1 87.88 88 ALA A C 1
ATOM 653 O O . ALA A 1 88 ? 16.516 -22.859 3.213 1 87.88 88 ALA A O 1
ATOM 654 N N . VAL A 1 89 ? 17.266 -24.5 1.874 1 88.5 89 VAL A N 1
ATOM 655 C CA . VAL A 1 89 ? 18.656 -24.141 2.084 1 88.5 89 VAL A CA 1
ATOM 656 C C . VAL A 1 89 ? 18.953 -22.812 1.415 1 88.5 89 VAL A C 1
ATOM 658 O O . VAL A 1 89 ? 19.641 -21.953 1.992 1 88.5 89 VAL A O 1
ATOM 661 N N . PHE A 1 90 ? 18.422 -22.625 0.3 1 87.94 90 PHE A N 1
ATOM 662 C CA . PHE A 1 90 ? 18.703 -21.391 -0.429 1 87.94 90 PHE A CA 1
ATOM 663 C C . PHE A 1 90 ? 17.984 -20.203 0.2 1 87.94 90 PHE A C 1
ATOM 665 O O . PHE A 1 90 ? 18.422 -19.062 0.082 1 87.94 90 PHE A O 1
ATOM 672 N N . ALA A 1 91 ? 16.844 -20.484 0.77 1 87.88 91 ALA A N 1
ATOM 673 C CA . ALA A 1 91 ? 16.125 -19.422 1.442 1 87.88 91 ALA A CA 1
ATOM 674 C C . ALA A 1 91 ? 17 -18.75 2.502 1 87.88 91 ALA A C 1
ATOM 676 O O . ALA A 1 91 ? 16.922 -17.531 2.688 1 87.88 91 ALA A O 1
ATOM 677 N N . ARG A 1 92 ? 17.797 -19.5 3.154 1 88.56 92 ARG A N 1
ATOM 678 C CA . ARG A 1 92 ? 18.688 -18.969 4.176 1 88.56 92 ARG A CA 1
ATOM 679 C C . ARG A 1 92 ? 19.734 -18.031 3.555 1 88.56 92 ARG A C 1
ATOM 681 O O . ARG A 1 92 ? 20.062 -17 4.125 1 88.56 92 ARG A O 1
ATOM 688 N N . VAL A 1 93 ? 20.219 -18.453 2.428 1 85.31 93 VAL A N 1
ATOM 689 C CA . VAL A 1 93 ? 21.234 -17.656 1.735 1 85.31 93 VAL A CA 1
ATOM 690 C C . VAL A 1 93 ? 20.594 -16.375 1.209 1 85.31 93 VAL A C 1
ATOM 692 O O . VAL A 1 93 ? 21.172 -15.281 1.353 1 85.31 93 VAL A O 1
ATOM 695 N N . ALA A 1 94 ? 19.422 -16.516 0.6 1 85.75 94 ALA A N 1
ATOM 696 C CA . ALA A 1 94 ? 18.75 -15.375 0.008 1 85.75 94 ALA A CA 1
ATOM 697 C C . ALA A 1 94 ? 18.375 -14.352 1.074 1 85.75 94 ALA A C 1
ATOM 699 O O . ALA A 1 94 ? 18.609 -13.148 0.904 1 85.75 94 ALA A O 1
ATOM 700 N N . GLN A 1 95 ? 17.844 -14.797 2.186 1 86.69 95 GLN A N 1
ATOM 701 C CA . GLN A 1 95 ? 17.391 -13.898 3.236 1 86.69 95 GLN A CA 1
ATOM 702 C C . GLN A 1 95 ? 18.562 -13.195 3.914 1 86.69 95 GLN A C 1
ATOM 704 O O . GLN A 1 95 ? 18.469 -12.031 4.297 1 86.69 95 GLN A O 1
ATOM 709 N N . HIS A 1 96 ? 19.641 -13.883 4.059 1 86.38 96 HIS A N 1
ATOM 710 C CA . HIS A 1 96 ? 20.828 -13.281 4.633 1 86.38 96 HIS A CA 1
ATOM 711 C C . HIS A 1 96 ? 21.375 -12.164 3.738 1 86.38 96 HIS A C 1
ATOM 713 O O . HIS A 1 96 ? 21.781 -11.109 4.23 1 86.38 96 HIS A O 1
ATOM 719 N N . SER A 1 97 ? 21.375 -12.438 2.473 1 83.69 97 SER A N 1
ATOM 720 C CA . SER A 1 97 ? 21.859 -11.445 1.521 1 83.69 97 SER A CA 1
ATOM 721 C C . SER A 1 97 ? 20.953 -10.211 1.517 1 83.69 97 SER A C 1
ATOM 723 O O . SER A 1 97 ? 21.438 -9.078 1.443 1 83.69 97 SER A O 1
ATOM 725 N N . ILE A 1 98 ? 19.703 -10.414 1.584 1 87.56 98 ILE A N 1
ATOM 726 C CA . ILE A 1 98 ? 18.734 -9.32 1.579 1 87.56 98 ILE A CA 1
ATOM 727 C C . ILE A 1 98 ? 18.922 -8.453 2.822 1 87.56 98 ILE A C 1
ATOM 729 O O . ILE A 1 98 ? 18.906 -7.227 2.74 1 87.56 98 ILE A O 1
ATOM 733 N N . ARG A 1 99 ? 19.109 -9.102 3.965 1 89.75 99 ARG A N 1
ATOM 734 C CA . ARG A 1 99 ? 19.312 -8.383 5.215 1 89.75 99 ARG A CA 1
ATOM 735 C C . ARG A 1 99 ? 20.578 -7.516 5.141 1 89.75 99 ARG A C 1
ATOM 737 O O . ARG A 1 99 ? 20.531 -6.332 5.48 1 89.75 99 ARG A O 1
ATOM 744 N N . LYS A 1 100 ? 21.594 -8.039 4.629 1 88 100 LYS A N 1
ATOM 745 C CA . LYS A 1 100 ? 22.859 -7.316 4.531 1 88 100 LYS A CA 1
ATOM 746 C C . LYS A 1 100 ? 22.75 -6.125 3.58 1 88 100 LYS A C 1
ATOM 748 O O . LYS A 1 100 ? 23.219 -5.031 3.887 1 88 100 LYS A O 1
ATOM 753 N N . ILE A 1 101 ? 22.141 -6.34 2.469 1 86.31 101 ILE A N 1
ATOM 754 C CA . ILE A 1 101 ? 22 -5.277 1.476 1 86.31 101 ILE A CA 1
ATOM 755 C C . ILE A 1 101 ? 21.094 -4.172 2.018 1 86.31 101 ILE A C 1
ATOM 757 O O . ILE A 1 101 ? 21.406 -2.986 1.868 1 86.31 101 ILE A O 1
ATOM 761 N N . ALA A 1 102 ? 19.953 -4.609 2.564 1 90 102 ALA A N 1
ATOM 762 C CA . ALA A 1 102 ? 19.031 -3.627 3.115 1 90 102 ALA A CA 1
ATOM 763 C C . ALA A 1 102 ? 19.703 -2.773 4.188 1 90 102 ALA A C 1
ATOM 765 O O . ALA A 1 102 ? 19.531 -1.551 4.207 1 90 102 ALA A O 1
ATOM 766 N N . THR A 1 103 ? 20.5 -3.395 5.062 1 92 103 THR A N 1
ATOM 767 C CA . THR A 1 103 ? 21.203 -2.68 6.121 1 92 103 THR A CA 1
ATOM 768 C C . THR A 1 103 ? 22.25 -1.729 5.535 1 92 103 THR A C 1
ATOM 770 O O . THR A 1 103 ? 22.391 -0.598 6 1 92 103 THR A O 1
ATOM 773 N N . ASN A 1 104 ? 22.891 -2.189 4.492 1 89.88 104 ASN A N 1
ATOM 774 C CA . ASN A 1 104 ? 23.906 -1.358 3.855 1 89.88 104 ASN A CA 1
ATOM 775 C C . ASN A 1 104 ? 23.281 -0.141 3.174 1 89.88 104 ASN A C 1
ATOM 777 O O . 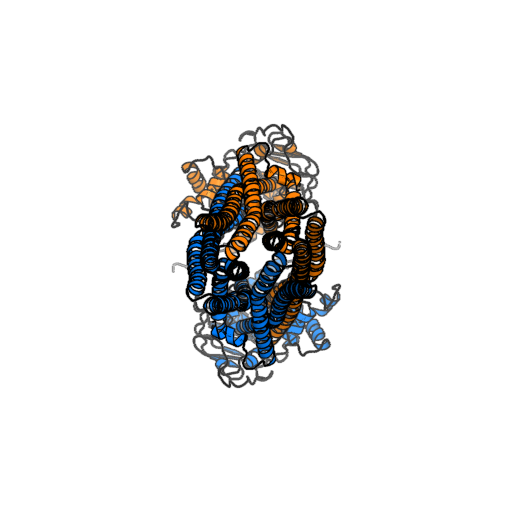ASN A 1 104 ? 23.844 0.957 3.229 1 89.88 104 ASN A O 1
ATOM 781 N N . VAL A 1 105 ? 22.172 -0.353 2.516 1 90.75 105 VAL A N 1
ATOM 782 C CA . VAL A 1 105 ? 21.5 0.758 1.853 1 90.75 105 VAL A CA 1
ATOM 783 C C . VAL A 1 105 ? 21 1.753 2.895 1 90.75 105 VAL A C 1
ATOM 785 O O . VAL A 1 105 ? 21.109 2.967 2.709 1 90.75 105 VAL A O 1
ATOM 788 N N . PHE A 1 106 ? 20.531 1.209 3.99 1 92.94 106 PHE A N 1
ATOM 789 C CA . PHE A 1 106 ? 20.047 2.045 5.074 1 92.94 106 PHE A CA 1
ATOM 790 C C . PHE A 1 106 ? 21.156 2.898 5.66 1 92.94 106 PHE A C 1
ATOM 792 O O . PHE A 1 106 ? 20.984 4.102 5.875 1 92.94 106 PHE A O 1
ATOM 799 N N . LEU A 1 107 ? 22.234 2.342 5.887 1 93.44 107 LEU A N 1
ATOM 800 C CA . LEU A 1 107 ? 23.391 3.062 6.41 1 93.44 107 LEU A CA 1
ATOM 801 C C . LEU A 1 107 ? 23.891 4.094 5.402 1 93.44 107 LEU A C 1
ATOM 803 O O . LEU A 1 107 ? 24.234 5.211 5.781 1 93.44 107 LEU A O 1
ATOM 807 N N . HIS A 1 108 ? 23.875 3.703 4.199 1 92.31 108 HIS A N 1
ATOM 808 C CA . HIS A 1 108 ? 24.297 4.625 3.15 1 92.31 108 HIS A CA 1
ATOM 809 C C . HIS A 1 108 ? 23.375 5.844 3.09 1 92.31 108 HIS A C 1
ATOM 811 O O . HIS A 1 108 ? 23.859 6.969 2.902 1 92.31 108 HIS A O 1
ATOM 817 N N . LEU A 1 109 ? 22.141 5.625 3.234 1 92.44 109 LEU A N 1
ATOM 818 C CA . LEU A 1 109 ? 21.188 6.727 3.219 1 92.44 109 LEU A CA 1
ATOM 819 C C . LEU A 1 109 ? 21.453 7.703 4.355 1 92.44 109 LEU A C 1
ATOM 821 O O . LEU A 1 109 ? 21.359 8.914 4.172 1 92.44 109 LEU A O 1
ATOM 825 N N . HIS A 1 110 ? 21.812 7.133 5.484 1 92.69 110 HIS A N 1
ATOM 826 C CA . HIS A 1 110 ? 22.109 7.996 6.621 1 92.69 110 HIS A CA 1
ATOM 827 C C . HIS A 1 110 ? 23.422 8.734 6.426 1 92.69 110 HIS A C 1
ATOM 829 O O . HIS A 1 110 ? 23.641 9.789 7.031 1 92.69 110 HIS A O 1
ATOM 835 N N . ASN A 1 111 ? 24.203 8.266 5.566 1 92.12 111 ASN A N 1
ATOM 836 C CA . ASN A 1 111 ? 25.484 8.906 5.336 1 92.12 111 ASN A CA 1
ATOM 837 C C . ASN A 1 111 ? 25.406 9.984 4.262 1 92.12 111 ASN A C 1
ATOM 839 O O . ASN A 1 111 ? 26.344 10.75 4.066 1 92.12 111 ASN A O 1
ATOM 843 N N . LEU A 1 112 ? 24.281 10.047 3.668 1 91.5 112 LEU A N 1
ATOM 844 C CA . LEU A 1 112 ? 24.078 11.094 2.674 1 91.5 112 LEU A CA 1
ATOM 845 C C . LEU A 1 112 ? 23.797 12.438 3.348 1 91.5 112 LEU A C 1
ATOM 847 O O . LEU A 1 112 ? 23.5 12.484 4.543 1 91.5 112 LEU A O 1
ATOM 851 N N . ASP A 1 113 ? 23.938 13.469 2.588 1 91.81 113 ASP A N 1
ATOM 852 C CA . ASP A 1 113 ? 23.844 14.805 3.156 1 91.81 113 ASP A CA 1
ATOM 853 C C . ASP A 1 113 ? 22.391 15.25 3.289 1 91.81 113 ASP A C 1
ATOM 855 O O . ASP A 1 113 ? 21.484 14.641 2.703 1 91.81 113 ASP A O 1
ATOM 859 N N . LEU A 1 114 ? 22.25 16.25 4.055 1 88.81 114 LEU A N 1
ATOM 860 C CA . LEU A 1 114 ? 20.938 16.781 4.371 1 88.81 114 LEU A CA 1
ATOM 861 C C . LEU A 1 114 ? 20.234 17.281 3.113 1 88.81 114 LEU A C 1
ATOM 863 O O . LEU A 1 114 ? 19.016 17.156 2.979 1 88.81 114 LEU A O 1
ATOM 867 N N . GLN A 1 115 ? 20.953 17.906 2.258 1 86.19 115 GLN A N 1
ATOM 868 C CA . GLN A 1 115 ? 20.375 18.406 1.021 1 86.19 115 GLN A CA 1
ATOM 869 C C . GLN A 1 115 ? 19.641 17.312 0.264 1 86.19 115 GLN A C 1
ATOM 871 O O . GLN A 1 115 ? 18.562 17.531 -0.295 1 86.19 115 GLN A O 1
ATOM 876 N N . PHE A 1 116 ? 20.203 16.172 0.283 1 87.38 116 PHE A N 1
ATOM 877 C CA . PHE A 1 116 ? 19.594 15.023 -0.369 1 87.38 116 PHE A CA 1
ATOM 878 C C . PHE A 1 116 ? 18.266 14.672 0.286 1 87.38 116 PHE A C 1
ATOM 880 O O . PHE A 1 116 ? 17.25 14.469 -0.403 1 87.38 116 PHE A O 1
ATOM 887 N N . HIS A 1 117 ? 18.219 14.609 1.566 1 86.38 117 HIS A N 1
ATOM 888 C CA . HIS A 1 117 ? 17.031 14.195 2.303 1 86.38 117 HIS A CA 1
ATOM 889 C C . HIS A 1 117 ? 15.922 15.234 2.199 1 86.38 117 HIS A C 1
ATOM 891 O O . HIS A 1 117 ? 14.742 14.891 2.221 1 86.38 117 HIS A O 1
ATOM 897 N N . LEU A 1 118 ? 16.328 16.453 2.102 1 80.06 118 LEU A N 1
ATOM 898 C CA . LEU A 1 118 ? 15.344 17.516 1.964 1 80.06 118 LEU A CA 1
ATOM 899 C C . LEU A 1 118 ? 14.695 17.484 0.582 1 80.06 118 LEU A C 1
ATOM 901 O O . LEU A 1 118 ? 13.555 17.922 0.417 1 80.06 118 LEU A O 1
ATOM 905 N N . SER A 1 119 ? 15.375 16.969 -0.313 1 79.25 119 SER A N 1
ATOM 906 C CA . SER A 1 119 ? 14.898 16.953 -1.693 1 79.25 119 SER A CA 1
ATOM 907 C C . SER A 1 119 ? 14.047 15.711 -1.971 1 79.25 119 SER A C 1
ATOM 909 O O . SER A 1 119 ? 13.375 15.633 -3 1 79.25 119 SER A O 1
ATOM 911 N N . LYS A 1 120 ? 14.102 14.812 -1.061 1 81.06 120 LYS A N 1
ATOM 912 C CA . LYS A 1 120 ? 13.375 13.562 -1.273 1 81.06 120 LYS A CA 1
ATOM 913 C C . LYS A 1 120 ? 12.312 13.359 -0.197 1 81.06 120 LYS A C 1
ATOM 915 O O . LYS A 1 120 ? 12.445 13.867 0.917 1 81.06 120 LYS A O 1
ATOM 920 N N . GLN A 1 121 ? 11.32 12.641 -0.62 1 79.38 121 GLN A N 1
ATOM 921 C CA . GLN A 1 121 ? 10.312 12.242 0.361 1 79.38 121 GLN A CA 1
ATOM 922 C C . GLN A 1 121 ? 10.75 10.992 1.121 1 79.38 121 GLN A C 1
ATOM 924 O O . GLN A 1 121 ? 11.172 10.008 0.515 1 79.38 121 GLN A O 1
ATOM 929 N N . THR A 1 122 ? 10.688 11.078 2.424 1 82.25 122 THR A N 1
ATOM 930 C CA . THR A 1 122 ? 11.117 9.984 3.285 1 82.25 122 THR A CA 1
ATOM 931 C C . THR A 1 122 ? 10.352 8.703 2.949 1 82.25 122 THR A C 1
ATOM 933 O O . THR A 1 122 ? 10.938 7.617 2.926 1 82.25 122 THR A O 1
ATOM 936 N N . GLY A 1 123 ? 9.094 8.844 2.688 1 78.12 123 GLY A N 1
ATOM 937 C CA . GLY A 1 123 ? 8.305 7.68 2.309 1 78.12 123 GLY A CA 1
ATOM 938 C C . GLY A 1 123 ? 8.797 7.02 1.031 1 78.12 123 GLY A C 1
ATOM 939 O O . GLY A 1 123 ? 8.828 5.793 0.934 1 78.12 123 GLY A O 1
ATOM 940 N N . ALA A 1 124 ? 9.25 7.816 0.149 1 80.5 124 ALA A N 1
ATOM 941 C CA . ALA A 1 124 ? 9.742 7.312 -1.132 1 80.5 124 ALA A CA 1
ATOM 942 C C . ALA A 1 124 ? 11.047 6.547 -0.958 1 80.5 124 ALA A C 1
ATOM 944 O O . ALA A 1 124 ? 11.266 5.523 -1.609 1 80.5 124 ALA A O 1
ATOM 945 N N . LEU A 1 125 ? 11.867 7.031 -0.149 1 87.12 125 LEU A N 1
ATOM 946 C CA . LEU A 1 125 ? 13.141 6.371 0.11 1 87.12 125 LEU A CA 1
ATOM 947 C C . LEU A 1 125 ? 12.93 5.012 0.768 1 87.12 125 LEU A C 1
ATOM 949 O O . LEU A 1 125 ? 13.547 4.02 0.375 1 87.12 125 LEU A O 1
ATOM 953 N N . SER A 1 126 ? 12.031 5.035 1.711 1 86.94 126 SER A N 1
ATOM 954 C CA . SER A 1 126 ? 11.727 3.781 2.395 1 86.94 126 SER A CA 1
ATOM 955 C C . SER A 1 126 ? 11.102 2.77 1.44 1 86.94 126 SER A C 1
ATOM 957 O O . SER A 1 126 ? 11.422 1.579 1.492 1 86.94 126 SER A O 1
ATOM 959 N N . LYS A 1 127 ? 10.266 3.211 0.596 1 83.62 127 LYS A N 1
ATOM 960 C CA . LYS A 1 127 ? 9.625 2.338 -0.387 1 83.62 127 LYS A CA 1
ATOM 961 C C . LYS A 1 127 ? 10.656 1.774 -1.367 1 83.62 127 LYS A C 1
ATOM 963 O O . LYS A 1 127 ? 10.547 0.623 -1.792 1 83.62 127 LYS A O 1
ATOM 968 N N . THR A 1 128 ? 11.57 2.551 -1.727 1 85.69 128 THR A N 1
ATOM 969 C CA . THR A 1 128 ? 12.625 2.115 -2.641 1 85.69 128 THR A CA 1
ATOM 970 C C . THR A 1 128 ? 13.445 0.985 -2.025 1 85.69 128 THR A C 1
ATOM 972 O O . THR A 1 128 ? 13.805 0.029 -2.713 1 85.69 128 THR A O 1
ATOM 975 N N . ILE A 1 129 ? 13.695 1.098 -0.77 1 87.31 129 ILE A N 1
ATOM 976 C CA . ILE A 1 129 ? 14.438 0.049 -0.082 1 87.31 129 ILE A CA 1
ATOM 977 C C . ILE A 1 129 ? 13.609 -1.231 -0.038 1 87.31 129 ILE A C 1
ATOM 979 O O . ILE A 1 129 ? 14.109 -2.312 -0.356 1 87.31 129 ILE A O 1
ATOM 983 N N . ASP A 1 130 ? 12.406 -1.047 0.26 1 87.62 130 ASP A N 1
ATOM 984 C CA . ASP A 1 130 ? 11.516 -2.201 0.379 1 87.62 130 ASP A CA 1
ATOM 985 C C . ASP A 1 130 ? 11.328 -2.891 -0.97 1 87.62 130 ASP A C 1
ATOM 987 O O . ASP A 1 130 ? 11.5 -4.109 -1.079 1 87.62 130 ASP A O 1
ATOM 991 N N . ARG A 1 131 ? 11.086 -2.131 -1.966 1 85 131 ARG A N 1
ATOM 992 C CA . ARG A 1 131 ? 10.883 -2.666 -3.309 1 85 131 ARG A CA 1
ATOM 993 C C . ARG A 1 131 ? 12.172 -3.295 -3.842 1 85 131 ARG A C 1
ATOM 995 O O . ARG A 1 131 ? 12.125 -4.348 -4.488 1 85 131 ARG A O 1
ATOM 1002 N N . GLY A 1 132 ? 13.164 -2.596 -3.596 1 86.44 132 GLY A N 1
ATOM 1003 C CA . GLY A 1 132 ? 14.453 -3.127 -4.023 1 86.44 132 GLY A CA 1
ATOM 1004 C C . GLY A 1 132 ? 14.797 -4.449 -3.371 1 86.44 132 GLY A C 1
ATOM 1005 O O . GLY A 1 132 ? 15.25 -5.379 -4.039 1 86.44 132 GLY A O 1
ATOM 1006 N N . SER A 1 133 ? 14.531 -4.504 -2.098 1 87 133 SER A N 1
ATOM 1007 C CA . SER A 1 133 ? 14.805 -5.734 -1.362 1 87 133 SER A CA 1
ATOM 1008 C C . SER A 1 133 ? 13.922 -6.875 -1.848 1 87 133 SER A C 1
ATOM 1010 O O . SER A 1 133 ? 14.391 -8 -2.02 1 87 133 SER A O 1
ATOM 1012 N N . ARG A 1 134 ? 12.719 -6.648 -2.094 1 86.31 134 ARG A N 1
ATOM 1013 C CA . ARG A 1 134 ? 11.805 -7.652 -2.629 1 86.31 134 ARG A CA 1
ATOM 1014 C C . ARG A 1 134 ? 12.211 -8.07 -4.039 1 86.31 134 ARG A C 1
ATOM 1016 O O . ARG A 1 134 ? 12.094 -9.242 -4.406 1 86.31 134 ARG A O 1
ATOM 1023 N N . GLY A 1 135 ? 12.633 -7.031 -4.723 1 86.81 135 GLY A N 1
ATOM 1024 C CA . GLY A 1 135 ? 13.117 -7.32 -6.062 1 86.81 135 GLY A CA 1
ATOM 1025 C C . GLY A 1 135 ? 14.305 -8.266 -6.074 1 86.81 135 GLY A C 1
ATOM 1026 O O . GLY A 1 135 ? 14.352 -9.195 -6.883 1 86.81 135 GLY A O 1
ATOM 1027 N N . ILE A 1 136 ? 15.188 -8.078 -5.176 1 84.56 136 ILE A N 1
ATOM 1028 C CA . ILE A 1 136 ? 16.359 -8.953 -5.074 1 84.56 136 ILE A CA 1
ATOM 1029 C C . ILE A 1 136 ? 15.914 -10.367 -4.723 1 84.56 136 ILE A C 1
ATOM 1031 O O . ILE A 1 136 ? 16.406 -11.336 -5.297 1 84.56 136 ILE A O 1
ATOM 1035 N N . ASN A 1 137 ? 15 -10.461 -3.842 1 84.88 137 ASN A N 1
ATOM 1036 C CA . ASN A 1 137 ? 14.484 -11.773 -3.453 1 84.88 137 ASN A CA 1
ATOM 1037 C C . ASN A 1 137 ? 13.859 -12.5 -4.637 1 84.88 137 ASN A C 1
ATOM 1039 O O . ASN A 1 137 ? 14.109 -13.688 -4.844 1 84.88 137 ASN A O 1
ATOM 1043 N N . PHE A 1 138 ? 13.156 -11.875 -5.426 1 86.31 138 PHE A N 1
ATOM 1044 C CA . PHE A 1 138 ? 12.469 -12.492 -6.555 1 86.31 138 PHE A CA 1
ATOM 1045 C C . PHE A 1 138 ? 13.469 -12.922 -7.625 1 86.31 138 PHE A C 1
ATOM 1047 O O . PHE A 1 138 ? 13.367 -14.016 -8.172 1 86.31 138 PHE A O 1
ATOM 1054 N N . VAL A 1 139 ? 14.398 -12.039 -7.887 1 85.38 139 VAL A N 1
ATOM 1055 C CA . VAL A 1 139 ? 15.375 -12.336 -8.93 1 85.38 139 VAL A CA 1
ATOM 1056 C C . VAL A 1 139 ? 16.203 -13.547 -8.523 1 85.38 139 VAL A C 1
ATOM 1058 O O . VAL A 1 139 ? 16.453 -14.445 -9.328 1 85.38 139 VAL A O 1
ATOM 1061 N N . LEU A 1 140 ? 16.578 -13.57 -7.293 1 82.06 140 LEU A N 1
ATOM 1062 C CA . LEU A 1 140 ? 17.375 -14.695 -6.812 1 82.06 140 LEU A CA 1
ATOM 1063 C C . LEU A 1 140 ? 16.578 -15.984 -6.84 1 82.06 140 LEU A C 1
ATOM 1065 O O . LEU A 1 140 ? 17.062 -17.016 -7.301 1 82.06 140 LEU A O 1
ATOM 1069 N N . THR A 1 141 ? 15.328 -15.906 -6.441 1 82.06 141 THR A N 1
ATOM 1070 C CA . THR A 1 141 ? 14.477 -17.094 -6.402 1 82.06 141 THR A CA 1
ATOM 1071 C C . THR A 1 141 ? 14.133 -17.547 -7.816 1 82.06 141 THR A C 1
ATOM 1073 O O . THR A 1 141 ? 14.102 -18.75 -8.086 1 82.06 141 THR A O 1
ATOM 1076 N N . ALA A 1 142 ? 13.891 -16.609 -8.656 1 84.25 142 ALA A N 1
ATOM 1077 C CA . ALA A 1 142 ? 13.586 -16.938 -10.047 1 84.25 142 ALA A CA 1
ATOM 1078 C C . ALA A 1 142 ? 14.781 -17.609 -10.727 1 84.25 142 ALA A C 1
ATOM 1080 O O . ALA A 1 142 ? 14.633 -18.578 -11.461 1 84.25 142 ALA A O 1
ATOM 1081 N N . MET A 1 143 ? 15.961 -17.156 -10.484 1 81.69 143 MET A N 1
ATOM 1082 C CA . MET A 1 143 ? 17.172 -17.688 -11.109 1 81.69 143 MET A CA 1
ATOM 1083 C C . MET A 1 143 ? 17.469 -19.094 -10.594 1 81.69 143 MET A C 1
ATOM 1085 O O . MET A 1 143 ? 17.703 -20.016 -11.375 1 81.69 143 MET A O 1
ATOM 1089 N N . VAL A 1 144 ? 17.344 -19.25 -9.32 1 77.69 144 VAL A N 1
ATOM 1090 C CA . VAL A 1 144 ? 17.781 -20.5 -8.703 1 77.69 144 VAL A CA 1
ATOM 1091 C C . VAL A 1 144 ? 16.672 -21.547 -8.812 1 77.69 144 VAL A C 1
ATOM 1093 O O . VAL A 1 144 ? 16.953 -22.734 -8.969 1 77.69 144 VAL A O 1
ATOM 1096 N N . PHE A 1 145 ? 15.414 -21.094 -8.812 1 79.5 145 PHE A N 1
ATOM 1097 C CA . PHE A 1 145 ? 14.336 -22.062 -8.734 1 79.5 145 PHE A CA 1
ATOM 1098 C C . PHE A 1 145 ? 13.688 -22.266 -10.102 1 79.5 145 PHE A C 1
ATOM 1100 O O . PHE A 1 145 ? 13.062 -23.297 -10.352 1 79.5 145 PHE A O 1
ATOM 1107 N N . ASN A 1 146 ? 13.812 -21.359 -10.914 1 85.12 146 ASN A N 1
ATOM 1108 C CA . ASN A 1 146 ? 13.07 -21.484 -12.164 1 85.12 146 ASN A CA 1
ATOM 1109 C C . ASN A 1 146 ? 14 -21.516 -13.367 1 85.12 146 ASN A C 1
ATOM 1111 O O . ASN A 1 146 ? 14.172 -22.547 -14.016 1 85.12 146 ASN A O 1
ATOM 1115 N N . VAL A 1 147 ? 14.812 -20.547 -13.586 1 84.81 147 VAL A N 1
ATOM 1116 C CA . VAL A 1 147 ? 15.547 -20.359 -14.836 1 84.81 147 VAL A CA 1
ATOM 1117 C C . VAL A 1 147 ? 16.672 -21.391 -14.938 1 84.81 147 VAL A C 1
ATOM 1119 O O . VAL A 1 147 ? 16.719 -22.172 -15.898 1 84.81 147 VAL A O 1
ATOM 1122 N N . VAL A 1 148 ? 17.5 -21.5 -13.945 1 84.5 148 VAL A N 1
ATOM 1123 C CA . VAL A 1 148 ? 18.672 -22.391 -14 1 84.5 148 VAL A CA 1
ATOM 1124 C C . VAL A 1 148 ? 18.203 -23.844 -14.023 1 84.5 148 VAL A C 1
ATOM 1126 O O . VAL A 1 148 ? 18.656 -24.625 -14.867 1 84.5 148 VAL A O 1
ATOM 1129 N N . PRO A 1 149 ? 17.266 -24.125 -13.133 1 87.06 149 PRO A N 1
ATOM 1130 C CA . PRO A 1 149 ? 16.812 -25.516 -13.164 1 87.06 149 PRO A CA 1
ATOM 1131 C C . PRO A 1 149 ? 16.125 -25.891 -14.484 1 87.06 149 PRO A C 1
ATOM 1133 O O . PRO A 1 149 ? 16.297 -27 -14.977 1 87.06 149 PRO A O 1
ATOM 1136 N N . THR A 1 150 ? 15.383 -25.016 -15.031 1 87.12 150 THR A N 1
ATOM 1137 C CA . THR A 1 150 ? 14.703 -25.281 -16.281 1 87.12 150 THR A CA 1
ATOM 1138 C C . THR A 1 150 ? 15.711 -25.484 -17.422 1 87.12 150 THR A C 1
ATOM 1140 O O . THR A 1 150 ? 15.57 -26.406 -18.234 1 87.12 150 THR A O 1
ATOM 1143 N N . MET A 1 151 ? 16.719 -24.719 -17.469 1 88.75 151 MET A N 1
ATOM 1144 C CA . MET A 1 151 ? 17.766 -24.844 -18.484 1 88.75 151 MET A CA 1
ATOM 1145 C C . MET A 1 151 ? 18.516 -26.172 -18.312 1 88.75 151 MET A C 1
ATOM 1147 O O . MET A 1 151 ? 18.844 -26.828 -19.297 1 88.75 151 MET A O 1
ATOM 1151 N N . PHE A 1 152 ? 18.781 -26.531 -17.109 1 89.5 152 PHE A N 1
ATOM 1152 C CA . PHE A 1 152 ? 19.469 -27.781 -16.812 1 89.5 152 PHE A CA 1
ATOM 1153 C C . PHE A 1 152 ? 18.594 -28.969 -17.219 1 89.5 152 PHE A C 1
ATOM 1155 O O . PHE A 1 152 ? 19.094 -29.938 -17.812 1 89.5 152 PHE A O 1
ATOM 1162 N N . GLU A 1 153 ? 17.375 -28.844 -16.844 1 89.19 153 GLU A N 1
ATOM 1163 C CA . GLU A 1 153 ? 16.453 -29.922 -17.172 1 89.19 153 GLU A CA 1
ATOM 1164 C C . GLU A 1 153 ? 16.312 -30.062 -18.688 1 89.19 153 GLU A C 1
ATOM 1166 O O . GLU A 1 153 ? 16.25 -31.188 -19.203 1 89.19 153 GLU A O 1
ATOM 1171 N N . LEU A 1 154 ? 16.203 -29.016 -19.391 1 90 154 LEU A N 1
ATOM 1172 C CA . LEU A 1 154 ? 16.094 -29.047 -20.844 1 90 154 LEU A CA 1
ATOM 1173 C C . LEU A 1 154 ? 17.328 -29.688 -21.469 1 90 154 LEU A C 1
ATOM 1175 O O . LEU A 1 154 ? 17.219 -30.5 -22.375 1 90 154 LEU A O 1
ATOM 1179 N N . ALA A 1 155 ? 18.469 -29.312 -20.938 1 91.25 155 ALA A N 1
ATOM 1180 C CA . ALA A 1 155 ? 19.719 -29.875 -21.438 1 91.25 155 ALA A CA 1
ATOM 1181 C C . ALA A 1 155 ? 19.781 -31.375 -21.188 1 91.25 155 ALA A C 1
ATOM 1183 O O . ALA A 1 155 ? 20.188 -32.156 -22.062 1 91.25 155 ALA A O 1
ATOM 1184 N N . LEU A 1 156 ? 19.344 -31.766 -20.031 1 90.12 156 LEU A N 1
ATOM 1185 C CA . LEU A 1 156 ? 19.391 -33.156 -19.656 1 90.12 156 LEU A CA 1
ATOM 1186 C C . LEU A 1 156 ? 18.422 -34 -20.516 1 90.12 156 LEU A C 1
ATOM 1188 O O . LEU A 1 156 ? 18.797 -35.031 -21.062 1 90.12 156 LEU A O 1
ATOM 1192 N N . VAL A 1 157 ? 17.203 -33.5 -20.594 1 90.38 157 VAL A N 1
ATOM 1193 C CA . VAL A 1 157 ? 16.172 -34.219 -21.344 1 90.38 157 VAL A CA 1
ATOM 1194 C C . VAL A 1 157 ? 16.547 -34.281 -22.828 1 90.38 157 VAL A C 1
ATOM 1196 O O . VAL A 1 157 ? 16.453 -35.344 -23.438 1 90.38 157 VAL A O 1
ATOM 1199 N N . SER A 1 158 ? 17.016 -33.219 -23.422 1 91.06 158 SER A N 1
ATOM 1200 C CA . SER A 1 158 ? 17.391 -33.188 -24.828 1 91.06 158 SER A CA 1
ATOM 1201 C C . SER A 1 158 ? 18.594 -34.094 -25.094 1 91.06 158 SER A C 1
ATOM 1203 O O . SER A 1 158 ? 18.656 -34.781 -26.125 1 91.06 158 SER A O 1
ATOM 1205 N N . SER A 1 159 ? 19.531 -34.125 -24.141 1 91.25 159 SER A N 1
ATOM 1206 C CA . SER A 1 159 ? 20.703 -34.969 -24.297 1 91.25 159 SER A CA 1
ATOM 1207 C C . SER A 1 159 ? 20.344 -36.438 -24.234 1 91.25 159 SER A C 1
ATOM 1209 O O . SER A 1 159 ? 20.828 -37.25 -25.031 1 91.25 159 SER A O 1
ATOM 1211 N N . ILE A 1 160 ? 19.453 -36.781 -23.328 1 90.5 160 ILE A N 1
ATOM 1212 C CA . ILE A 1 160 ? 19.047 -38.188 -23.156 1 90.5 160 ILE A CA 1
ATOM 1213 C C . ILE A 1 160 ? 18.234 -38.625 -24.359 1 90.5 160 ILE A C 1
ATOM 1215 O O . ILE A 1 160 ? 18.438 -39.75 -24.875 1 90.5 160 ILE A O 1
ATOM 1219 N N . LEU A 1 161 ? 17.312 -37.812 -24.828 1 90.25 161 LEU A N 1
ATOM 1220 C CA . LEU A 1 161 ? 16.5 -38.156 -26 1 90.25 161 LEU A CA 1
ATOM 1221 C C . LEU A 1 161 ? 17.375 -38.281 -27.234 1 90.25 161 LEU A C 1
ATOM 1223 O O . LEU A 1 161 ? 17.172 -39.188 -28.062 1 90.25 161 LEU A O 1
ATOM 1227 N N . GLY A 1 162 ? 18.359 -37.438 -27.391 1 89.94 162 GLY A N 1
ATOM 1228 C CA . GLY A 1 162 ? 19.266 -37.5 -28.531 1 89.94 162 GLY A CA 1
ATOM 1229 C C . GLY A 1 162 ? 20.141 -38.75 -28.516 1 89.94 162 GLY A C 1
ATOM 1230 O O . GLY A 1 162 ? 20.328 -39.375 -29.562 1 89.94 162 GLY A O 1
ATOM 1231 N N . MET A 1 163 ? 20.594 -39.219 -27.391 1 89.75 163 MET A N 1
ATOM 1232 C CA . MET A 1 163 ? 21.5 -40.344 -27.281 1 89.75 163 MET A CA 1
ATOM 1233 C C . MET A 1 163 ? 20.75 -41.688 -27.359 1 89.75 163 MET A C 1
ATOM 1235 O O . MET A 1 163 ? 21.203 -42.625 -28.016 1 89.75 163 MET A O 1
ATOM 1239 N N . LYS A 1 164 ? 19.562 -41.719 -26.75 1 85.88 164 LYS A N 1
ATOM 1240 C CA . LYS A 1 164 ? 18.844 -43 -26.641 1 85.88 164 LYS A CA 1
ATOM 1241 C C . LYS A 1 164 ? 17.906 -43.188 -27.844 1 85.88 164 LYS A C 1
ATOM 1243 O O . LYS A 1 164 ? 17.703 -44.312 -28.297 1 85.88 164 LYS A O 1
ATOM 1248 N N . CYS A 1 165 ? 17.297 -42.156 -28.344 1 85.94 165 CYS A N 1
ATOM 1249 C CA . CYS A 1 165 ? 16.266 -42.344 -29.375 1 85.94 165 CYS A CA 1
ATOM 1250 C C . CYS A 1 165 ? 16.75 -41.781 -30.719 1 85.94 165 CYS A C 1
ATOM 1252 O O . CYS A 1 165 ? 16.312 -42.219 -31.781 1 85.94 165 CYS A O 1
ATOM 1254 N N . GLY A 1 166 ? 17.609 -40.719 -30.766 1 88.31 166 GLY A N 1
ATOM 1255 C CA . GLY A 1 166 ? 18.078 -40.125 -32 1 88.31 166 GLY A CA 1
ATOM 1256 C C . GLY A 1 166 ? 18.078 -38.625 -31.984 1 88.31 166 GLY A C 1
ATOM 1257 O O . GLY A 1 166 ? 17.438 -38 -31.125 1 88.31 166 GLY A O 1
ATOM 1258 N N . MET A 1 167 ? 18.641 -38.062 -32.938 1 91 167 MET A N 1
ATOM 1259 C CA . MET A 1 167 ? 18.828 -36.625 -33.031 1 91 167 MET A CA 1
ATOM 1260 C C . MET A 1 167 ? 17.5 -35.938 -33.375 1 91 167 MET A C 1
ATOM 1262 O O . MET A 1 167 ? 17.297 -34.75 -33.031 1 91 167 MET A O 1
ATOM 1266 N N . ALA A 1 168 ? 16.625 -36.594 -34 1 92.19 168 ALA A N 1
ATOM 1267 C CA . ALA A 1 168 ? 15.336 -36.031 -34.375 1 92.19 168 ALA A CA 1
ATOM 1268 C C . ALA A 1 168 ? 14.492 -35.719 -33.125 1 92.19 168 ALA A C 1
ATOM 1270 O O . ALA A 1 168 ? 13.773 -34.719 -33.094 1 92.19 168 ALA A O 1
ATOM 1271 N N . TYR A 1 169 ? 14.641 -36.594 -32.094 1 93.12 169 TYR A N 1
ATOM 1272 C CA . TYR A 1 169 ? 13.898 -36.406 -30.859 1 93.12 169 TYR A CA 1
ATOM 1273 C C . TYR A 1 169 ? 14.453 -35.219 -30.078 1 93.12 169 TYR A C 1
ATOM 1275 O O . TYR A 1 169 ? 13.695 -34.438 -29.484 1 93.12 169 TYR A O 1
ATOM 1283 N N . ALA A 1 170 ? 15.734 -35.031 -30.109 1 93.31 170 ALA A N 1
ATOM 1284 C CA . ALA A 1 170 ? 16.375 -33.906 -29.453 1 93.31 170 ALA A CA 1
ATOM 1285 C C . ALA A 1 170 ? 16 -32.594 -30.141 1 93.31 170 ALA A C 1
ATOM 1287 O O . ALA A 1 170 ? 15.742 -31.578 -29.484 1 93.31 170 ALA A O 1
ATOM 1288 N N . ALA A 1 171 ? 15.977 -32.594 -31.422 1 93.94 171 ALA A N 1
ATOM 1289 C CA . ALA A 1 171 ? 15.633 -31.406 -32.188 1 93.94 171 ALA A CA 1
ATOM 1290 C C . ALA A 1 171 ? 14.188 -31 -31.953 1 93.94 171 ALA A C 1
ATOM 1292 O O . ALA A 1 171 ? 13.875 -29.812 -31.891 1 93.94 171 ALA A O 1
ATOM 1293 N N . LEU A 1 172 ? 13.305 -31.953 -31.844 1 93.94 172 LEU A N 1
ATOM 1294 C CA . LEU A 1 172 ? 11.898 -31.656 -31.594 1 93.94 172 LEU A CA 1
ATOM 1295 C C . LEU A 1 172 ? 11.711 -31.062 -30.203 1 93.94 172 LEU A C 1
ATOM 1297 O O . LEU A 1 172 ? 10.938 -30.109 -30.016 1 93.94 172 LEU A O 1
ATOM 1301 N N . SER A 1 173 ? 12.414 -31.688 -29.25 1 92.12 173 SER A N 1
ATOM 1302 C CA . SER A 1 173 ? 12.305 -31.172 -27.891 1 92.12 173 SER A CA 1
ATOM 1303 C C . SER A 1 173 ? 12.852 -29.75 -27.781 1 92.12 173 SER A C 1
ATOM 1305 O O . SER A 1 173 ? 12.211 -28.875 -27.219 1 92.12 173 SER A O 1
ATOM 1307 N N . MET A 1 174 ? 13.984 -29.484 -28.312 1 93.62 174 MET A N 1
ATOM 1308 C CA . MET A 1 174 ? 14.594 -28.156 -28.297 1 93.62 174 MET A CA 1
ATOM 1309 C C . MET A 1 174 ? 13.773 -27.172 -29.125 1 93.62 174 MET A C 1
ATOM 1311 O O . MET A 1 174 ? 13.633 -26 -28.75 1 93.62 174 MET A O 1
ATOM 1315 N N . GLY A 1 175 ? 13.312 -27.641 -30.234 1 94 175 GLY A N 1
ATOM 1316 C CA . GLY A 1 175 ? 12.461 -26.812 -31.078 1 94 175 GLY A CA 1
ATOM 1317 C C . GLY A 1 175 ? 11.156 -26.422 -30.406 1 94 175 GLY A C 1
ATOM 1318 O O . GLY A 1 175 ? 10.719 -25.266 -30.516 1 94 175 GLY A O 1
ATOM 1319 N N . CYS A 1 176 ? 10.539 -27.391 -29.703 1 93.44 176 CYS A N 1
ATOM 1320 C CA . CYS A 1 176 ? 9.305 -27.125 -28.984 1 93.44 176 CYS A CA 1
ATOM 1321 C C . CYS A 1 176 ? 9.508 -26.062 -27.906 1 93.44 176 CYS A C 1
ATOM 1323 O O . CYS A 1 176 ? 8.734 -25.109 -27.812 1 93.44 176 CYS A O 1
ATOM 1325 N N . VAL A 1 177 ? 10.602 -26.188 -27.141 1 92.44 177 VAL A N 1
ATOM 1326 C CA . VAL A 1 177 ? 10.883 -25.234 -26.062 1 92.44 177 VAL A CA 1
ATOM 1327 C C . VAL A 1 177 ? 11.227 -23.875 -26.656 1 92.44 177 VAL A C 1
ATOM 1329 O O . VAL A 1 177 ? 10.852 -22.828 -26.109 1 92.44 177 VAL A O 1
ATOM 1332 N N . GLY A 1 178 ? 11.945 -23.844 -27.734 1 93.44 178 GLY A N 1
ATOM 1333 C CA . GLY A 1 178 ? 12.266 -22.594 -28.422 1 93.44 178 GLY A CA 1
ATOM 1334 C C . GLY A 1 178 ? 11.031 -21.844 -28.906 1 93.44 178 GLY A C 1
ATOM 1335 O O . GLY A 1 178 ? 10.891 -20.656 -28.656 1 93.44 178 GLY A O 1
ATOM 1336 N N . VAL A 1 179 ? 10.102 -22.609 -29.594 1 95.38 179 VAL A N 1
ATOM 1337 C CA . VAL A 1 179 ? 8.867 -22.016 -30.109 1 95.38 179 VAL A CA 1
ATOM 1338 C C . VAL A 1 179 ? 7.98 -21.578 -28.938 1 95.38 179 VAL A C 1
ATOM 1340 O O . VAL A 1 179 ? 7.367 -20.516 -28.984 1 95.38 179 VAL A O 1
ATOM 1343 N N . TYR A 1 180 ? 7.949 -22.453 -27.938 1 93.94 180 TYR A N 1
ATOM 1344 C CA . TYR A 1 180 ? 7.184 -22.156 -26.734 1 93.94 180 TYR A CA 1
ATOM 1345 C C . TYR A 1 180 ? 7.676 -20.875 -26.078 1 93.94 180 TYR A C 1
ATOM 1347 O O . TYR A 1 180 ? 6.879 -19.984 -25.75 1 93.94 180 TYR A O 1
ATOM 1355 N N . SER A 1 181 ? 8.938 -20.75 -25.891 1 92.88 181 SER A N 1
ATOM 1356 C CA . SER A 1 181 ? 9.531 -19.594 -25.234 1 92.88 181 SER A CA 1
ATOM 1357 C C . SER A 1 181 ? 9.344 -18.328 -26.078 1 92.88 181 SER A C 1
ATOM 1359 O O . SER A 1 181 ? 9.016 -17.266 -25.531 1 92.88 181 SER A O 1
ATOM 1361 N N . ALA A 1 182 ? 9.531 -18.406 -27.375 1 94.38 182 ALA A N 1
ATOM 1362 C CA . ALA A 1 182 ? 9.367 -17.266 -28.266 1 94.38 182 ALA A CA 1
ATOM 1363 C C . ALA A 1 182 ? 7.922 -16.781 -28.266 1 94.38 182 ALA A C 1
ATOM 1365 O O . ALA A 1 182 ? 7.672 -15.57 -28.219 1 94.38 182 ALA A O 1
ATOM 1366 N N . TYR A 1 183 ? 7.016 -17.719 -28.312 1 95.19 183 TYR A N 1
ATOM 1367 C CA . TYR A 1 183 ? 5.602 -17.375 -28.281 1 95.19 183 TYR A CA 1
ATOM 1368 C C . TYR A 1 183 ? 5.238 -16.719 -26.953 1 95.19 183 TYR A C 1
ATOM 1370 O O . TYR A 1 183 ? 4.574 -15.68 -26.922 1 95.19 183 TYR A O 1
ATOM 1378 N N . THR A 1 184 ? 5.676 -17.328 -25.859 1 92.62 184 THR A N 1
ATOM 1379 C CA . THR A 1 184 ? 5.359 -16.828 -24.531 1 92.62 184 THR A CA 1
ATOM 1380 C C . THR A 1 184 ? 5.891 -15.414 -24.328 1 92.62 184 THR A C 1
ATOM 1382 O O . THR A 1 184 ? 5.172 -14.531 -23.859 1 92.62 184 THR A O 1
ATOM 1385 N N . LEU A 1 185 ? 7.121 -15.133 -24.734 1 91.88 185 LEU A N 1
ATOM 1386 C CA . LEU A 1 185 ? 7.734 -13.82 -24.531 1 91.88 185 LEU A CA 1
ATOM 1387 C C . LEU A 1 185 ? 7.082 -12.773 -25.438 1 91.88 185 LEU A C 1
ATOM 1389 O O . LEU A 1 185 ? 6.848 -11.641 -25 1 91.88 185 LEU A O 1
ATOM 1393 N N . ALA A 1 186 ? 6.73 -13.18 -26.656 1 93.62 186 ALA A N 1
ATOM 1394 C CA . ALA A 1 186 ? 6.117 -12.25 -27.594 1 93.62 186 ALA A CA 1
ATOM 1395 C C . ALA A 1 186 ? 4.727 -11.836 -27.141 1 93.62 186 ALA A C 1
ATOM 1397 O O . ALA A 1 186 ? 4.387 -10.648 -27.141 1 93.62 186 ALA A O 1
ATOM 1398 N N . VAL A 1 187 ? 3.959 -12.781 -26.703 1 93.31 187 VAL A N 1
ATOM 1399 C CA . VAL A 1 187 ? 2.59 -12.492 -26.297 1 93.31 187 VAL A CA 1
ATOM 1400 C C . VAL A 1 187 ? 2.6 -11.766 -24.953 1 93.31 187 VAL A C 1
ATOM 1402 O O . VAL A 1 187 ? 1.774 -10.883 -24.703 1 93.31 187 VAL A O 1
ATOM 1405 N N . THR A 1 188 ? 3.51 -12.148 -24.109 1 90.44 188 THR A N 1
ATOM 1406 C CA . THR A 1 188 ? 3.602 -11.492 -22.812 1 90.44 188 THR A CA 1
ATOM 1407 C C . THR A 1 188 ? 3.977 -10.016 -22.984 1 90.44 188 THR A C 1
ATOM 1409 O O . THR A 1 188 ? 3.426 -9.156 -22.297 1 90.44 188 THR A O 1
ATOM 1412 N N . GLN A 1 189 ? 4.859 -9.711 -23.859 1 89.56 189 GLN A N 1
ATOM 1413 C CA . GLN A 1 189 ? 5.234 -8.328 -24.125 1 89.56 189 GLN A CA 1
ATOM 1414 C C . GLN A 1 189 ? 4.062 -7.539 -24.703 1 89.56 189 GLN A C 1
ATOM 1416 O O . GLN A 1 189 ? 3.867 -6.371 -24.359 1 89.56 189 GLN A O 1
ATOM 1421 N N . TRP A 1 190 ? 3.391 -8.242 -25.516 1 91.25 190 TRP A N 1
ATOM 1422 C CA . TRP A 1 190 ? 2.229 -7.613 -26.141 1 91.25 190 TRP A CA 1
ATOM 1423 C C . TRP A 1 190 ? 1.145 -7.336 -25.109 1 91.25 190 TRP A C 1
ATOM 1425 O O . TRP A 1 190 ? 0.499 -6.285 -25.141 1 91.25 190 TRP A O 1
ATOM 1435 N N . ARG A 1 191 ? 0.951 -8.117 -24.141 1 91.31 191 ARG A N 1
ATOM 1436 C CA . ARG A 1 191 ? -0.136 -8.008 -23.172 1 91.31 191 ARG A CA 1
ATOM 1437 C C . ARG A 1 191 ? 0.211 -7.016 -22.062 1 91.31 191 ARG A C 1
ATOM 1439 O O . ARG A 1 191 ? -0.668 -6.57 -21.328 1 91.31 191 ARG A O 1
ATOM 1446 N N . THR A 1 192 ? 1.446 -6.66 -21.969 1 87.12 192 THR A N 1
ATOM 1447 C CA . THR A 1 192 ? 1.877 -5.742 -20.922 1 87.12 192 THR A CA 1
ATOM 1448 C C . THR A 1 192 ? 1.178 -4.395 -21.062 1 87.12 192 THR A C 1
ATOM 1450 O O . THR A 1 192 ? 0.858 -3.748 -20.062 1 87.12 192 THR A O 1
ATOM 1453 N N . LYS A 1 193 ? 0.882 -3.988 -22.234 1 90.81 193 LYS A N 1
ATOM 1454 C CA . LYS A 1 193 ? 0.201 -2.717 -22.453 1 90.81 193 LYS A CA 1
ATOM 1455 C C . LYS A 1 193 ? -1.208 -2.734 -21.875 1 90.81 193 LYS A C 1
ATOM 1457 O O . LYS A 1 193 ? -1.67 -1.733 -21.328 1 90.81 193 LYS A O 1
ATOM 1462 N N . PHE A 1 194 ? -1.886 -3.904 -21.969 1 91.12 194 PHE A N 1
ATOM 1463 C CA . PHE A 1 194 ? -3.232 -4.016 -21.422 1 91.12 194 PHE A CA 1
ATOM 1464 C C . PHE A 1 194 ? -3.203 -3.953 -19.906 1 91.12 194 PHE A C 1
ATOM 1466 O O . PHE A 1 194 ? -4.102 -3.383 -19.281 1 91.12 194 PHE A O 1
ATOM 1473 N N . ARG A 1 195 ? -2.195 -4.453 -19.406 1 86.81 195 ARG A N 1
ATOM 1474 C CA . ARG A 1 195 ? -2.059 -4.434 -17.953 1 86.81 195 ARG A CA 1
ATOM 1475 C C . ARG A 1 195 ? -1.793 -3.021 -17.438 1 86.81 195 ARG A C 1
ATOM 1477 O O . ARG A 1 195 ? -2.316 -2.621 -16.406 1 86.81 195 ARG A O 1
ATOM 1484 N N . ILE A 1 196 ? -1.015 -2.305 -18.141 1 88 196 ILE A N 1
ATOM 1485 C CA . ILE A 1 196 ? -0.719 -0.926 -17.766 1 88 196 ILE A CA 1
ATOM 1486 C C . ILE A 1 196 ? -2.002 -0.099 -17.781 1 88 196 ILE A C 1
ATOM 1488 O O . ILE A 1 196 ? -2.277 0.66 -16.859 1 88 196 ILE A O 1
ATOM 1492 N N . TYR A 1 197 ? -2.725 -0.341 -18.766 1 91.38 197 TYR A N 1
ATOM 1493 C CA . TYR A 1 197 ? -3.986 0.383 -18.891 1 91.38 197 TYR A CA 1
ATOM 1494 C C . TYR A 1 197 ? -4.941 0 -17.766 1 91.38 197 TYR A C 1
ATOM 1496 O O . TYR A 1 197 ? -5.652 0.853 -17.219 1 91.38 197 TYR A O 1
ATOM 1504 N N . MET A 1 198 ? -4.961 -1.261 -17.406 1 91.06 198 MET A N 1
ATOM 1505 C CA . MET A 1 198 ? -5.812 -1.733 -16.312 1 91.06 198 MET A CA 1
ATOM 1506 C C . MET A 1 198 ? -5.41 -1.095 -14.992 1 91.06 198 MET A C 1
ATOM 1508 O O . MET A 1 198 ? -6.266 -0.654 -14.227 1 91.06 198 MET A O 1
ATOM 1512 N N . ASN A 1 199 ? -4.168 -0.947 -14.805 1 87.25 199 ASN A N 1
ATOM 1513 C CA . ASN A 1 199 ? -3.664 -0.346 -13.57 1 87.25 199 ASN A CA 1
ATOM 1514 C C . ASN A 1 199 ? -3.992 1.143 -13.5 1 87.25 199 ASN A C 1
ATOM 1516 O O . ASN A 1 199 ? -4.336 1.655 -12.438 1 87.25 199 ASN A O 1
ATOM 1520 N N . GLN A 1 200 ? -3.898 1.787 -14.562 1 90.69 200 GLN A N 1
ATOM 1521 C CA . GLN A 1 200 ? -4.25 3.201 -14.625 1 90.69 200 GLN A CA 1
ATOM 1522 C C . GLN A 1 200 ? -5.734 3.414 -14.344 1 90.69 200 GLN A C 1
ATOM 1524 O O . GLN A 1 200 ? -6.105 4.332 -13.609 1 90.69 200 GLN A O 1
ATOM 1529 N N . ALA A 1 201 ? -6.504 2.537 -14.922 1 91.81 201 ALA A N 1
ATOM 1530 C CA . ALA A 1 201 ? -7.945 2.631 -14.695 1 91.81 201 ALA A CA 1
ATOM 1531 C C . ALA A 1 201 ? -8.289 2.336 -13.234 1 91.81 201 ALA A C 1
ATOM 1533 O O . ALA A 1 201 ? -9.195 2.961 -12.672 1 91.81 201 ALA A O 1
ATOM 1534 N N . GLU A 1 202 ? -7.586 1.396 -12.648 1 88.69 202 GLU A N 1
ATOM 1535 C CA . GLU A 1 202 ? -7.793 1.068 -11.242 1 88.69 202 GLU A CA 1
ATOM 1536 C C . GLU A 1 202 ? -7.445 2.252 -10.344 1 88.69 202 GLU A C 1
ATOM 1538 O O . GLU A 1 202 ? -8.18 2.561 -9.406 1 88.69 202 GLU A O 1
ATOM 1543 N N . ASN A 1 203 ? -6.414 2.887 -10.648 1 87.06 203 ASN A N 1
ATOM 1544 C CA . ASN A 1 203 ? -5.996 4.059 -9.883 1 87.06 203 ASN A CA 1
ATOM 1545 C C . ASN A 1 203 ? -6.98 5.211 -10.039 1 87.06 203 ASN A C 1
ATOM 1547 O O . ASN A 1 203 ? -7.266 5.926 -9.07 1 87.06 203 ASN A O 1
ATOM 1551 N N . GLU A 1 204 ? -7.402 5.375 -11.188 1 91.06 204 GLU A N 1
ATOM 1552 C CA . GLU A 1 204 ? -8.391 6.422 -11.438 1 91.06 204 GLU A CA 1
ATOM 1553 C C . GLU A 1 204 ? -9.672 6.172 -10.648 1 91.06 204 GLU A C 1
ATOM 1555 O O . GLU A 1 204 ? -10.258 7.102 -10.094 1 91.06 204 GLU A O 1
ATOM 1560 N N . ALA A 1 205 ? -10.078 4.926 -10.641 1 90.94 205 ALA A N 1
ATOM 1561 C CA . ALA A 1 205 ? -11.281 4.574 -9.891 1 90.94 205 ALA A CA 1
ATOM 1562 C C . ALA A 1 205 ? -11.078 4.812 -8.398 1 90.94 205 ALA A C 1
ATOM 1564 O O . ALA A 1 205 ? -11.961 5.352 -7.727 1 90.94 205 ALA A O 1
ATOM 1565 N N . GLY A 1 206 ? -9.961 4.41 -7.945 1 88.5 206 GLY A N 1
ATOM 1566 C CA . GLY A 1 206 ? -9.648 4.641 -6.543 1 88.5 206 GLY A CA 1
ATOM 1567 C C . GLY A 1 206 ? -9.586 6.113 -6.184 1 88.5 206 GLY A C 1
ATOM 1568 O O . GLY A 1 206 ? -10.125 6.527 -5.152 1 88.5 206 GLY A O 1
ATOM 1569 N N . ASN A 1 207 ? -9.031 6.879 -7.02 1 88 207 ASN A N 1
ATOM 1570 C CA . ASN A 1 207 ? -8.922 8.312 -6.793 1 88 207 ASN A CA 1
ATOM 1571 C C . ASN A 1 207 ? -10.281 8.992 -6.805 1 88 207 ASN A C 1
ATOM 1573 O O . ASN A 1 207 ? -10.539 9.906 -6.012 1 88 207 ASN A O 1
ATOM 1577 N N . LYS A 1 208 ? -11.039 8.602 -7.711 1 90.25 208 LYS A N 1
ATOM 1578 C CA . LYS A 1 208 ? -12.367 9.195 -7.805 1 90.25 208 LYS A CA 1
ATOM 1579 C C . LYS A 1 208 ? -13.195 8.875 -6.566 1 90.25 208 LYS A C 1
ATOM 1581 O O . LYS A 1 208 ? -13.938 9.734 -6.07 1 90.25 208 LYS A O 1
ATOM 1586 N N . ALA A 1 209 ? -13.07 7.691 -6.113 1 90.62 209 ALA A N 1
ATOM 1587 C CA . ALA A 1 209 ? -13.805 7.301 -4.91 1 90.62 209 ALA A CA 1
ATOM 1588 C C . ALA A 1 209 ? -13.328 8.102 -3.697 1 90.62 209 ALA A C 1
ATOM 1590 O O . ALA A 1 209 ? -14.141 8.625 -2.932 1 90.62 209 ALA A O 1
ATOM 1591 N N . VAL A 1 210 ? -12.094 8.227 -3.541 1 89.12 210 VAL A N 1
ATOM 1592 C CA . VAL A 1 210 ? -11.516 8.93 -2.402 1 89.12 210 VAL A CA 1
ATOM 1593 C C . VAL A 1 210 ? -11.859 10.414 -2.48 1 89.12 210 VAL A C 1
ATOM 1595 O O . VAL A 1 210 ? -12.219 11.031 -1.475 1 89.12 210 VAL A O 1
ATOM 1598 N N . ASP A 1 211 ? -11.773 10.93 -3.645 1 89.31 211 ASP A N 1
ATOM 1599 C CA . ASP A 1 211 ? -12.094 12.336 -3.852 1 89.31 211 ASP A CA 1
ATOM 1600 C C . ASP A 1 211 ? -13.547 12.625 -3.479 1 89.31 211 ASP A C 1
ATOM 1602 O O . ASP A 1 211 ? -13.836 13.617 -2.801 1 89.31 211 ASP A O 1
ATOM 1606 N N . SER A 1 212 ? -14.398 11.797 -3.928 1 91.5 212 SER A N 1
ATOM 1607 C CA . SER A 1 212 ? -15.82 11.984 -3.656 1 91.5 212 SER A CA 1
ATOM 1608 C C . SER A 1 212 ? -16.125 11.812 -2.172 1 91.5 212 SER A C 1
ATOM 1610 O O . SER A 1 212 ? -16.953 12.547 -1.611 1 91.5 212 SER A O 1
ATOM 1612 N N . LEU A 1 213 ? -15.414 10.984 -1.537 1 89.88 213 LEU A N 1
ATOM 1613 C CA . LEU A 1 213 ? -15.688 10.703 -0.133 1 89.88 213 LEU A CA 1
ATOM 1614 C C . LEU A 1 213 ? -15.086 11.773 0.766 1 89.88 213 LEU A C 1
ATOM 1616 O O . LEU A 1 213 ? -15.648 12.102 1.816 1 89.88 213 LEU A O 1
ATOM 1620 N N . ILE A 1 214 ? -14.039 12.289 0.325 1 87.38 214 ILE A N 1
ATOM 1621 C CA . ILE A 1 214 ? -13.453 13.414 1.051 1 87.38 214 ILE A CA 1
ATOM 1622 C C . ILE A 1 214 ? -14.391 14.617 0.98 1 87.38 214 ILE A C 1
ATOM 1624 O O . ILE A 1 214 ? -14.547 15.352 1.961 1 87.38 214 ILE A O 1
ATOM 1628 N N . ASN A 1 215 ? -14.969 14.703 -0.193 1 89.81 215 ASN A N 1
ATOM 1629 C CA . ASN A 1 215 ? -15.891 15.812 -0.398 1 89.81 215 ASN A CA 1
ATOM 1630 C C . ASN A 1 215 ? -17.328 15.406 -0.108 1 89.81 215 ASN A C 1
ATOM 1632 O O . ASN A 1 215 ? -18.266 15.852 -0.788 1 89.81 215 ASN A O 1
ATOM 1636 N N . TYR A 1 216 ? -17.484 14.547 0.837 1 90.75 216 TYR A N 1
ATOM 1637 C CA . TYR A 1 216 ? -18.797 14.016 1.175 1 90.75 216 TYR A CA 1
ATOM 1638 C C . TYR A 1 216 ? -19.781 15.141 1.47 1 90.75 216 TYR A C 1
ATOM 1640 O O . TYR A 1 216 ? -20.922 15.125 0.973 1 90.75 216 TYR A O 1
ATOM 1648 N N . GLU A 1 217 ? -19.375 16.094 2.244 1 90.88 217 GLU A N 1
ATOM 1649 C CA . GLU A 1 217 ? -20.266 17.188 2.625 1 90.88 217 GLU A CA 1
ATOM 1650 C C . GLU A 1 217 ? -20.703 18 1.404 1 90.88 217 GLU A C 1
ATOM 1652 O O . GLU A 1 217 ? -21.875 18.344 1.277 1 90.88 217 GLU A O 1
ATOM 1657 N N . THR A 1 218 ? -19.766 18.219 0.578 1 91.62 218 THR A N 1
ATOM 1658 C CA . THR A 1 218 ? -20.078 18.984 -0.629 1 91.62 218 THR A CA 1
ATOM 1659 C C . THR A 1 218 ? -21.062 18.219 -1.505 1 91.62 218 THR A C 1
ATOM 1661 O O . THR A 1 218 ? -21.969 18.797 -2.098 1 91.62 218 THR A O 1
ATOM 1664 N N . VAL A 1 219 ? -20.906 16.938 -1.575 1 93.88 219 VAL A N 1
ATOM 1665 C CA . VAL A 1 219 ? -21.812 16.109 -2.367 1 93.88 219 VAL A CA 1
ATOM 1666 C C . VAL A 1 219 ? -23.219 16.203 -1.809 1 93.88 219 VAL A C 1
ATOM 1668 O O . VAL A 1 219 ? -24.188 16.266 -2.566 1 93.88 219 VAL A O 1
ATOM 1671 N N . LYS A 1 220 ? -23.297 16.328 -0.538 1 92.81 220 LYS A N 1
ATOM 1672 C CA . LYS A 1 220 ? -24.594 16.422 0.112 1 92.81 220 LYS A CA 1
ATOM 1673 C C . LYS A 1 220 ? -25.203 17.812 -0.05 1 92.81 220 LYS A C 1
ATOM 1675 O O . LYS A 1 220 ? -26.406 17.953 -0.245 1 92.81 220 LYS A O 1
ATOM 1680 N N . TYR A 1 221 ? -24.312 18.781 0.046 1 93.25 221 TYR A N 1
ATOM 1681 C CA . TYR A 1 221 ? -24.781 20.156 -0.07 1 93.25 221 TYR A CA 1
ATOM 1682 C C . TYR A 1 221 ? -25.469 20.375 -1.409 1 93.25 221 TYR A C 1
ATOM 1684 O O . TYR A 1 221 ? -26.375 21.203 -1.511 1 93.25 221 TYR A O 1
ATOM 1692 N N . PHE A 1 222 ? -25.109 19.594 -2.348 1 93.44 222 PHE A N 1
ATOM 1693 C CA . PHE A 1 222 ? -25.625 19.891 -3.682 1 93.44 222 PHE A CA 1
ATOM 1694 C C . PHE A 1 222 ? -26.406 18.703 -4.23 1 93.44 222 PHE A C 1
ATOM 1696 O O . PHE A 1 222 ? -26.766 18.688 -5.406 1 93.44 222 PHE A O 1
ATOM 1703 N N . ASN A 1 223 ? -26.672 17.688 -3.494 1 93.06 223 ASN A N 1
ATOM 1704 C CA . ASN A 1 223 ? -27.531 16.547 -3.826 1 93.06 223 ASN A CA 1
ATOM 1705 C C . ASN A 1 223 ? -27.016 15.812 -5.062 1 93.06 223 ASN A C 1
ATOM 1707 O O . ASN A 1 223 ? -27.797 15.484 -5.961 1 93.06 223 ASN A O 1
ATOM 1711 N N . ASN A 1 224 ? -25.734 15.633 -5.102 1 93.69 224 ASN A N 1
ATOM 1712 C CA . ASN A 1 224 ? -25.156 15.039 -6.301 1 93.69 224 ASN A CA 1
ATOM 1713 C C . ASN A 1 224 ? -24.656 13.625 -6.035 1 93.69 224 ASN A C 1
ATOM 1715 O O . ASN A 1 224 ? -23.641 13.203 -6.602 1 93.69 224 ASN A O 1
ATOM 1719 N N . GLU A 1 225 ? -25.312 12.867 -5.176 1 93.19 225 GLU A N 1
ATOM 1720 C CA . GLU A 1 225 ? -24.906 11.508 -4.859 1 93.19 225 GLU A CA 1
ATOM 1721 C C . GLU A 1 225 ? -25 10.602 -6.086 1 93.19 225 GLU A C 1
ATOM 1723 O O . GLU A 1 225 ? -24.062 9.859 -6.391 1 93.19 225 GLU A O 1
ATOM 1728 N N . GLN A 1 226 ? -26.078 10.75 -6.805 1 92.88 226 GLN A N 1
ATOM 1729 C CA . GLN A 1 226 ? -26.297 9.914 -7.984 1 92.88 226 GLN A CA 1
ATOM 1730 C C . GLN A 1 226 ? -25.312 10.281 -9.102 1 92.88 226 GLN A C 1
ATOM 1732 O O . GLN A 1 226 ? -24.844 9.406 -9.836 1 92.88 226 GLN A O 1
ATOM 1737 N N . TYR A 1 227 ? -25.062 11.547 -9.141 1 93.88 227 TYR A N 1
ATOM 1738 C CA . TYR A 1 227 ? -24.078 12 -10.133 1 93.88 227 TYR A CA 1
ATOM 1739 C C . TYR A 1 227 ? -22.703 11.398 -9.859 1 93.88 227 TYR A C 1
ATOM 1741 O O . TYR A 1 227 ? -22.047 10.891 -10.773 1 93.88 227 TYR A O 1
ATOM 1749 N N . GLU A 1 228 ? -22.312 11.453 -8.641 1 93.38 228 GLU A N 1
ATOM 1750 C CA . GLU A 1 228 ? -21.016 10.891 -8.266 1 93.38 228 GLU A CA 1
ATOM 1751 C C . GLU A 1 228 ? -21 9.375 -8.461 1 93.38 228 GLU A C 1
ATOM 1753 O O . GLU A 1 228 ? -19.969 8.812 -8.852 1 93.38 228 GLU A O 1
ATOM 1758 N N . ALA A 1 229 ? -22.094 8.742 -8.18 1 93.69 229 ALA A N 1
ATOM 1759 C CA . ALA A 1 229 ? -22.188 7.301 -8.383 1 93.69 229 ALA A CA 1
ATOM 1760 C C . ALA A 1 229 ? -22.062 6.941 -9.859 1 93.69 229 ALA A C 1
ATOM 1762 O O . ALA A 1 229 ? -21.391 5.969 -10.219 1 93.69 229 ALA A O 1
ATOM 1763 N N . ASN A 1 230 ? -22.703 7.695 -10.68 1 94.12 230 ASN A N 1
ATOM 1764 C CA . ASN A 1 230 ? -22.625 7.457 -12.117 1 94.12 230 ASN A CA 1
ATOM 1765 C C . ASN A 1 230 ? -21.219 7.707 -12.656 1 94.12 230 ASN A C 1
ATOM 1767 O O . ASN A 1 230 ? -20.75 6.98 -13.539 1 94.12 230 ASN A O 1
ATOM 1771 N N . ARG A 1 231 ? -20.625 8.703 -12.133 1 92.88 231 ARG A N 1
ATOM 1772 C CA . ARG A 1 231 ? -19.25 8.984 -12.531 1 92.88 231 ARG A CA 1
ATOM 1773 C C . ARG A 1 231 ? -18.312 7.855 -12.109 1 92.88 231 ARG A C 1
ATOM 1775 O O . ARG A 1 231 ? -17.406 7.477 -12.859 1 92.88 231 ARG A O 1
ATOM 1782 N N . TYR A 1 232 ? -18.531 7.395 -10.93 1 93.25 232 TYR A N 1
ATOM 1783 C CA . TYR A 1 232 ? -17.734 6.273 -10.438 1 93.25 232 TYR A CA 1
ATOM 1784 C C . TYR A 1 232 ? -17.969 5.023 -11.273 1 93.25 232 TYR A C 1
ATOM 1786 O O . TYR A 1 232 ? -17.031 4.297 -11.602 1 93.25 232 TYR A O 1
ATOM 1794 N N . ASP A 1 233 ? -19.156 4.805 -11.672 1 94.38 233 ASP A N 1
ATOM 1795 C CA . ASP A 1 233 ? -19.531 3.654 -12.492 1 94.38 233 ASP A CA 1
ATOM 1796 C C . ASP A 1 233 ? -18.844 3.721 -13.859 1 94.38 233 ASP A C 1
ATOM 1798 O O . ASP A 1 233 ? -18.438 2.695 -14.406 1 94.38 233 ASP A O 1
ATOM 1802 N N . GLN A 1 234 ? -18.766 4.906 -14.328 1 94.12 234 GLN A N 1
ATOM 1803 C CA . GLN A 1 234 ? -18.156 5.07 -15.641 1 94.12 234 GLN A CA 1
ATOM 1804 C C . GLN A 1 234 ? -16.672 4.723 -15.594 1 94.12 234 GLN A C 1
ATOM 1806 O O . GLN A 1 234 ? -16.125 4.117 -16.516 1 94.12 234 GLN A O 1
ATOM 1811 N N . VAL A 1 235 ? -16.047 5.141 -14.555 1 93.38 235 VAL A N 1
ATOM 1812 C CA . VAL A 1 235 ? -14.625 4.84 -14.414 1 93.38 235 VAL A CA 1
ATOM 1813 C C . VAL A 1 235 ? -14.438 3.346 -14.164 1 93.38 235 VAL A C 1
ATOM 1815 O O . VAL A 1 235 ? -13.461 2.748 -14.641 1 93.38 235 VAL A O 1
ATOM 1818 N N . LEU A 1 236 ? -15.391 2.742 -13.469 1 93.06 236 LEU A N 1
ATOM 1819 C CA . LEU A 1 236 ? -15.336 1.307 -13.227 1 93.06 236 LEU A CA 1
ATOM 1820 C C . LEU A 1 236 ? -15.555 0.525 -14.516 1 93.06 236 LEU A C 1
ATOM 1822 O O . LEU A 1 236 ? -15.016 -0.57 -14.68 1 93.06 236 LEU A O 1
ATOM 1826 N N . LYS A 1 237 ? -16.344 1.115 -15.352 1 94.44 237 LYS A N 1
ATOM 1827 C CA . LYS A 1 237 ? -16.562 0.486 -16.656 1 94.44 237 LYS A CA 1
ATOM 1828 C C . LYS A 1 237 ? -15.266 0.424 -17.453 1 94.44 237 LYS A C 1
ATOM 1830 O O . LYS A 1 237 ? -14.992 -0.577 -18.125 1 94.44 237 LYS A O 1
ATOM 1835 N N . LYS A 1 238 ? -14.484 1.459 -17.406 1 93.44 238 LYS A N 1
ATOM 1836 C CA . LYS A 1 238 ? -13.172 1.459 -18.047 1 93.44 238 LYS A CA 1
ATOM 1837 C C . LYS A 1 238 ? -12.273 0.372 -17.484 1 93.44 238 LYS A C 1
ATOM 1839 O O . LYS A 1 238 ? -11.555 -0.307 -18.219 1 93.44 238 LYS A O 1
ATOM 1844 N N . TYR A 1 239 ? -12.281 0.187 -16.203 1 91.69 239 TYR A N 1
ATOM 1845 C CA . TYR A 1 239 ? -11.508 -0.855 -15.531 1 91.69 239 TYR A CA 1
ATOM 1846 C C . TYR A 1 239 ? -11.984 -2.24 -15.945 1 91.69 239 TYR A C 1
ATOM 1848 O O . TYR A 1 239 ? -11.18 -3.141 -16.172 1 91.69 239 TYR A O 1
ATOM 1856 N N . GLU A 1 240 ? -13.305 -2.328 -16.016 1 92.62 240 GLU A N 1
ATOM 1857 C CA . GLU A 1 240 ? -13.875 -3.604 -16.438 1 92.62 240 GLU A CA 1
ATOM 1858 C C . GLU A 1 240 ? -13.406 -3.979 -17.828 1 92.62 240 GLU A C 1
ATOM 1860 O O . GLU A 1 240 ? -12.977 -5.109 -18.062 1 92.62 240 GLU A O 1
ATOM 1865 N N . ASP A 1 241 ? -13.422 -3.057 -18.719 1 93.75 241 ASP A N 1
ATOM 1866 C CA . ASP A 1 241 ? -13.016 -3.316 -20.109 1 93.75 241 ASP A CA 1
ATOM 1867 C C . ASP A 1 241 ? -11.531 -3.676 -20.172 1 93.75 241 ASP A C 1
ATOM 1869 O O . ASP A 1 241 ? -11.148 -4.59 -20.906 1 93.75 241 ASP A O 1
ATOM 1873 N N . ALA A 1 242 ? -10.766 -2.926 -19.453 1 92.5 242 ALA A N 1
ATOM 1874 C CA . ALA A 1 242 ? -9.328 -3.201 -19.438 1 92.5 242 ALA A CA 1
ATOM 1875 C C . ALA A 1 242 ? -9.039 -4.555 -18.797 1 92.5 242 ALA A C 1
ATOM 1877 O O . ALA A 1 242 ? -8.164 -5.293 -19.25 1 92.5 242 ALA A O 1
ATOM 1878 N N . SER A 1 243 ? -9.727 -4.883 -17.734 1 91.56 243 SER A N 1
ATOM 1879 C CA . SER A 1 243 ? -9.555 -6.152 -17.047 1 91.56 243 SER A CA 1
ATOM 1880 C C . SER A 1 243 ? -9.945 -7.328 -17.938 1 91.56 243 SER A C 1
ATOM 1882 O O . SER A 1 243 ? -9.297 -8.375 -17.906 1 91.56 243 SER A O 1
ATOM 1884 N N . LEU A 1 244 ? -11.047 -7.176 -18.734 1 92.06 244 LEU A N 1
ATOM 1885 C CA . LEU A 1 244 ? -11.484 -8.227 -19.656 1 92.06 244 LEU A CA 1
ATOM 1886 C C . LEU A 1 244 ? -10.445 -8.461 -20.75 1 92.06 244 LEU A C 1
ATOM 1888 O O . LEU A 1 244 ? -10.18 -9.609 -21.125 1 92.06 244 LEU A O 1
ATOM 1892 N N . LYS A 1 245 ? -9.844 -7.398 -21.203 1 93.19 245 LYS A N 1
ATOM 1893 C CA . LYS A 1 245 ? -8.797 -7.547 -22.219 1 93.19 245 LYS A CA 1
ATOM 1894 C C . LYS A 1 245 ? -7.582 -8.273 -21.656 1 93.19 245 LYS A C 1
ATOM 1896 O O . LYS A 1 245 ? -6.941 -9.055 -22.344 1 93.19 245 LYS A O 1
ATOM 1901 N N . THR A 1 246 ? -7.266 -7.973 -20.422 1 89.69 246 THR A N 1
ATOM 1902 C CA . THR A 1 246 ? -6.145 -8.641 -19.781 1 89.69 246 THR A CA 1
ATOM 1903 C C . THR A 1 246 ? -6.449 -10.125 -19.562 1 89.69 246 THR A C 1
ATOM 1905 O O . THR A 1 246 ? -5.582 -10.977 -19.766 1 89.69 246 THR A O 1
ATOM 1908 N N . SER A 1 247 ? -7.668 -10.461 -19.188 1 89.06 247 SER A N 1
ATOM 1909 C CA . SER A 1 247 ? -8.055 -11.852 -18.969 1 89.06 247 SER A CA 1
ATOM 1910 C C . SER A 1 247 ? -8.125 -12.625 -20.266 1 89.06 247 SER A C 1
ATOM 1912 O O . SER A 1 247 ? -7.68 -13.773 -20.344 1 89.06 247 SER A O 1
ATOM 1914 N N . THR A 1 248 ? -8.664 -12.016 -21.328 1 90.75 248 THR A N 1
ATOM 1915 C CA . THR A 1 248 ? -8.781 -12.688 -22.625 1 90.75 248 THR A CA 1
ATOM 1916 C C . THR A 1 248 ? -7.406 -12.875 -23.25 1 90.75 248 THR A C 1
ATOM 1918 O O . THR A 1 248 ? -7.141 -13.906 -23.875 1 90.75 248 THR A O 1
ATOM 1921 N N . SER A 1 249 ? -6.527 -11.867 -23.109 1 91.75 249 SER A N 1
ATOM 1922 C CA . SER A 1 249 ? -5.18 -12.023 -23.641 1 91.75 249 SER A CA 1
ATOM 1923 C C . SER A 1 249 ? -4.41 -13.109 -22.891 1 91.75 249 SER A C 1
ATOM 1925 O O . SER A 1 249 ? -3.605 -13.828 -23.5 1 91.75 249 SER A O 1
ATOM 1927 N N . LEU A 1 250 ? -4.668 -13.305 -21.609 1 88.25 250 LEU A N 1
ATOM 1928 C CA . LEU A 1 250 ? -4.055 -14.383 -20.844 1 88.25 250 LEU A CA 1
ATOM 1929 C C . LEU A 1 250 ? -4.559 -15.742 -21.328 1 88.25 250 LEU A C 1
ATOM 1931 O O . LEU A 1 250 ? -3.781 -16.688 -21.438 1 88.25 250 LEU A O 1
ATOM 1935 N N . ALA A 1 251 ? -5.883 -15.789 -21.594 1 90.06 251 ALA A N 1
ATOM 1936 C CA . ALA A 1 251 ? -6.457 -17.031 -22.125 1 90.06 251 ALA A CA 1
ATOM 1937 C C . ALA A 1 251 ? -5.809 -17.406 -23.453 1 90.06 251 ALA A C 1
ATOM 1939 O O . ALA A 1 251 ? -5.535 -18.578 -23.703 1 90.06 251 ALA A O 1
ATOM 1940 N N . LEU A 1 252 ? -5.543 -16.422 -24.234 1 91.81 252 LEU A N 1
ATOM 1941 C CA . LEU A 1 252 ? -4.895 -16.656 -25.516 1 91.81 252 LEU A CA 1
ATOM 1942 C C . LEU A 1 252 ? -3.465 -17.141 -25.312 1 91.81 252 LEU A C 1
ATOM 1944 O O . LEU A 1 252 ? -3.014 -18.047 -26.031 1 91.81 252 LEU A O 1
ATOM 1948 N N . LEU A 1 253 ? -2.789 -16.531 -24.344 1 91.31 253 LEU A N 1
ATOM 1949 C CA . LEU A 1 253 ? -1.429 -16.969 -24.031 1 91.31 253 LEU A CA 1
ATOM 1950 C C . LEU A 1 253 ? -1.403 -18.422 -23.594 1 91.31 253 LEU A C 1
ATOM 1952 O O . LEU A 1 253 ? -0.633 -19.219 -24.125 1 91.31 253 LEU A O 1
ATOM 1956 N N . ASN A 1 254 ? -2.271 -18.766 -22.656 1 90.81 254 ASN A N 1
ATOM 1957 C CA . ASN A 1 254 ? -2.303 -20.125 -22.125 1 90.81 254 ASN A CA 1
ATOM 1958 C C . ASN A 1 254 ? -2.727 -21.125 -23.188 1 90.81 254 ASN A C 1
ATOM 1960 O O . ASN A 1 254 ? -2.176 -22.234 -23.25 1 90.81 254 ASN A O 1
ATOM 1964 N N . PHE A 1 255 ? -3.676 -20.797 -24.031 1 92.56 255 PHE A N 1
ATOM 1965 C CA . PHE A 1 255 ? -4.117 -21.688 -25.094 1 92.56 255 PHE A CA 1
ATOM 1966 C C . PHE A 1 255 ? -2.994 -21.938 -26.078 1 92.56 255 PHE A C 1
ATOM 1968 O O . PHE A 1 255 ? -2.742 -23.094 -26.469 1 92.56 255 PHE A O 1
ATOM 1975 N N . GLY A 1 256 ? -2.375 -20.781 -26.5 1 92.88 256 GLY A N 1
ATOM 1976 C CA . GLY A 1 256 ? -1.27 -20.953 -27.422 1 92.88 256 GLY A CA 1
ATOM 1977 C C . GLY A 1 256 ? -0.146 -21.812 -26.875 1 92.88 256 GLY A C 1
ATOM 1978 O O . GLY A 1 256 ? 0.422 -22.625 -27.594 1 92.88 256 GLY A O 1
ATOM 1979 N N . GLN A 1 257 ? 0.175 -21.641 -25.609 1 91.94 257 GLN A N 1
ATOM 1980 C CA . GLN A 1 257 ? 1.215 -22.438 -24.969 1 91.94 257 GLN A CA 1
ATOM 1981 C C . GLN A 1 257 ? 0.839 -23.922 -24.938 1 91.94 257 GLN A C 1
ATOM 1983 O O . GLN A 1 257 ? 1.648 -24.781 -25.281 1 91.94 257 GLN A O 1
ATOM 1988 N N . ASN A 1 258 ? -0.395 -24.203 -24.516 1 91.5 258 ASN A N 1
ATOM 1989 C CA . ASN A 1 258 ? -0.85 -25.578 -24.438 1 91.5 258 ASN A CA 1
ATOM 1990 C C . ASN A 1 258 ? -0.944 -26.219 -25.828 1 91.5 258 ASN A C 1
ATOM 1992 O O . ASN A 1 258 ? -0.668 -27.406 -25.984 1 91.5 258 ASN A O 1
ATOM 1996 N N . ALA A 1 259 ? -1.324 -25.438 -26.828 1 93.19 259 ALA A N 1
ATOM 1997 C CA . ALA A 1 259 ? -1.42 -25.938 -28.203 1 93.19 259 ALA A CA 1
ATOM 1998 C C . ALA A 1 259 ? -0.047 -26.344 -28.734 1 93.19 259 ALA A C 1
ATOM 2000 O O . ALA A 1 259 ? 0.097 -27.375 -29.375 1 93.19 259 ALA A O 1
ATOM 2001 N N . ILE A 1 260 ? 0.948 -25.531 -28.438 1 94.25 260 ILE A N 1
ATOM 2002 C CA . ILE A 1 260 ? 2.305 -25.812 -28.891 1 94.25 260 ILE A CA 1
ATOM 2003 C C . ILE A 1 260 ? 2.797 -27.109 -28.266 1 94.25 260 ILE A C 1
ATOM 2005 O O . ILE A 1 260 ? 3.324 -27.984 -28.953 1 94.25 260 ILE A O 1
ATOM 2009 N N . PHE A 1 261 ? 2.561 -27.328 -27.047 1 91 261 PHE A N 1
ATOM 2010 C CA . PHE A 1 261 ? 3.02 -28.516 -26.328 1 91 261 PHE A CA 1
ATOM 2011 C C . PHE A 1 261 ? 2.244 -29.75 -26.781 1 91 261 PHE A C 1
ATOM 2013 O O . PHE A 1 261 ? 2.805 -30.844 -26.875 1 91 261 PHE A O 1
ATOM 2020 N N . SER A 1 262 ? 0.95 -29.547 -26.969 1 92.12 262 SER A N 1
ATOM 2021 C CA . SER A 1 262 ? 0.139 -30.672 -27.406 1 92.12 262 SER A CA 1
ATOM 2022 C C . SER A 1 262 ? 0.574 -31.172 -28.781 1 92.12 262 SER A C 1
ATOM 2024 O O . SER A 1 262 ? 0.633 -32.375 -29.016 1 92.12 262 SER A O 1
ATOM 2026 N N . VAL A 1 263 ? 0.867 -30.266 -29.609 1 93.31 263 VAL A N 1
ATOM 2027 C CA . VAL A 1 263 ? 1.345 -30.625 -30.938 1 93.31 263 VAL A CA 1
ATOM 2028 C C . VAL A 1 263 ? 2.697 -31.328 -30.828 1 93.31 263 VAL A C 1
ATOM 2030 O O . VAL A 1 263 ? 2.938 -32.344 -31.5 1 93.31 263 VAL A O 1
ATOM 2033 N N . ALA A 1 264 ? 3.564 -30.797 -30.016 1 93.5 264 ALA A N 1
ATOM 2034 C CA . ALA A 1 264 ? 4.879 -31.406 -29.812 1 93.5 264 ALA A CA 1
ATOM 2035 C C . ALA A 1 264 ? 4.758 -32.812 -29.234 1 93.5 264 ALA A C 1
ATOM 2037 O O . ALA A 1 264 ? 5.461 -33.719 -29.656 1 93.5 264 ALA A O 1
ATOM 2038 N N . LEU A 1 265 ? 3.879 -33 -28.266 1 92.31 265 LEU A N 1
ATOM 2039 C CA . LEU A 1 265 ? 3.676 -34.281 -27.625 1 92.31 265 LEU A CA 1
ATOM 2040 C C . LEU A 1 265 ? 3.127 -35.312 -28.625 1 92.31 265 LEU A C 1
ATOM 2042 O O . LEU A 1 265 ? 3.574 -36.469 -28.656 1 92.31 265 LEU A O 1
ATOM 2046 N N . SER A 1 266 ? 2.17 -34.906 -29.406 1 92.5 266 SER A N 1
ATOM 2047 C CA . SER A 1 266 ? 1.609 -35.781 -30.422 1 92.5 266 SER A CA 1
ATOM 2048 C C . SER A 1 266 ? 2.654 -36.156 -31.469 1 92.5 266 SER A C 1
ATOM 2050 O O . SER A 1 266 ? 2.742 -37.312 -31.875 1 92.5 266 SER A O 1
ATOM 2052 N N . THR A 1 267 ? 3.41 -35.188 -31.891 1 93.5 267 THR A N 1
ATOM 2053 C CA . THR A 1 267 ? 4.418 -35.438 -32.906 1 93.5 267 THR A CA 1
ATOM 2054 C C . THR A 1 267 ? 5.484 -36.406 -32.438 1 93.5 267 THR A C 1
ATOM 2056 O O . THR A 1 267 ? 5.871 -37.312 -33.156 1 93.5 267 THR A O 1
ATOM 2059 N N . ILE A 1 268 ? 5.91 -36.219 -31.188 1 92.38 268 ILE A N 1
ATOM 2060 C CA . ILE A 1 268 ? 6.969 -37.062 -30.656 1 92.38 268 ILE A CA 1
ATOM 2061 C C . ILE A 1 268 ? 6.445 -38.5 -30.469 1 92.38 268 ILE A C 1
ATOM 2063 O O . ILE A 1 268 ? 7.188 -39.469 -30.656 1 92.38 268 ILE A O 1
ATOM 2067 N N . MET A 1 269 ? 5.234 -38.625 -30.109 1 91.94 269 MET A N 1
ATOM 2068 C CA . MET A 1 269 ? 4.637 -39.969 -29.922 1 91.94 269 MET A CA 1
ATOM 2069 C C . MET A 1 269 ? 4.461 -40.656 -31.266 1 91.94 269 MET A C 1
ATOM 2071 O O . MET A 1 269 ? 4.668 -41.875 -31.375 1 91.94 269 MET A O 1
ATOM 2075 N N . VAL A 1 270 ? 4.043 -39.906 -32.281 1 90.69 270 VAL A N 1
ATOM 2076 C CA . VAL A 1 270 ? 3.9 -40.469 -33.625 1 90.69 270 VAL A CA 1
ATOM 2077 C C . VAL A 1 270 ? 5.262 -40.938 -34.125 1 90.69 270 VAL A C 1
ATOM 2079 O O . VAL A 1 270 ? 5.367 -42 -34.719 1 90.69 270 VAL A O 1
ATOM 2082 N N . MET A 1 271 ? 6.266 -40.156 -33.875 1 91.31 271 MET A N 1
ATOM 2083 C CA . MET A 1 271 ? 7.621 -40.562 -34.25 1 91.31 271 MET A CA 1
ATOM 2084 C C . MET A 1 271 ? 8.031 -41.844 -33.562 1 91.31 271 MET A C 1
ATOM 2086 O O . MET A 1 271 ? 8.609 -42.75 -34.156 1 91.31 271 MET A O 1
ATOM 2090 N N . ALA A 1 272 ? 7.75 -41.906 -32.25 1 90.38 272 ALA A N 1
ATOM 2091 C CA . ALA A 1 272 ? 8.086 -43.094 -31.469 1 90.38 272 ALA A CA 1
ATOM 2092 C C . ALA A 1 272 ? 7.277 -44.281 -31.938 1 90.38 272 ALA A C 1
ATOM 2094 O O . ALA A 1 272 ? 7.797 -45.406 -32 1 90.38 272 ALA A O 1
ATOM 2095 N N . ALA A 1 273 ? 6.004 -44.062 -32.281 1 88.38 273 ALA A N 1
ATOM 2096 C CA . ALA A 1 273 ? 5.145 -45.156 -32.781 1 88.38 273 ALA A CA 1
ATOM 2097 C C . ALA A 1 273 ? 5.684 -45.75 -34.062 1 88.38 273 ALA A C 1
ATOM 2099 O O . ALA A 1 273 ? 5.645 -46.938 -34.281 1 88.38 273 ALA A O 1
ATOM 2100 N N . ASN A 1 274 ? 6.152 -44.906 -34.969 1 87.38 274 ASN A N 1
ATOM 2101 C CA . ASN A 1 274 ? 6.734 -45.375 -36.219 1 87.38 274 ASN A CA 1
ATOM 2102 C C . ASN A 1 274 ? 8 -46.188 -36 1 87.38 274 ASN A C 1
ATOM 2104 O O . ASN A 1 274 ? 8.234 -47.188 -36.688 1 87.38 274 ASN A O 1
ATOM 2108 N N . GLU A 1 275 ? 8.805 -45.781 -35.062 1 88.06 275 GLU A N 1
ATOM 2109 C CA . GLU A 1 275 ? 10.016 -46.5 -34.75 1 88.06 275 GLU A CA 1
ATOM 2110 C C . GLU A 1 275 ? 9.695 -47.844 -34.062 1 88.06 275 GLU A C 1
ATOM 2112 O O . GLU A 1 275 ? 10.422 -48.812 -34.219 1 88.06 275 GLU A O 1
ATOM 2117 N N . ILE A 1 276 ? 8.664 -47.906 -33.312 1 86.44 276 ILE A N 1
ATOM 2118 C CA . ILE A 1 276 ? 8.234 -49.125 -32.656 1 86.44 276 ILE A CA 1
ATOM 2119 C C . ILE A 1 276 ? 7.695 -50.125 -33.688 1 86.44 276 ILE A C 1
ATOM 2121 O O . ILE A 1 276 ? 7.969 -51.312 -33.625 1 86.44 276 ILE A O 1
ATOM 2125 N N . ALA A 1 277 ? 6.914 -49.594 -34.625 1 82.12 277 ALA A N 1
ATOM 2126 C CA . ALA A 1 277 ? 6.371 -50.438 -35.688 1 82.12 277 ALA A CA 1
ATOM 2127 C C . ALA A 1 277 ? 7.492 -51.062 -36.5 1 82.12 277 ALA A C 1
ATOM 2129 O O . ALA A 1 277 ? 7.348 -52.188 -37.031 1 82.12 277 ALA A O 1
ATOM 2130 N N . GLN A 1 278 ? 8.602 -50.344 -36.625 1 83.81 278 GLN A N 1
ATOM 2131 C CA . GLN A 1 278 ? 9.742 -50.844 -37.375 1 83.81 278 GLN A CA 1
ATOM 2132 C C . GLN A 1 278 ? 10.633 -51.719 -36.5 1 83.81 278 GLN A C 1
ATOM 2134 O O . GLN A 1 278 ? 11.625 -52.281 -36.969 1 83.81 278 GLN A O 1
ATOM 2139 N N . GLY A 1 279 ? 10.359 -51.844 -35.188 1 80.94 279 GLY A N 1
ATOM 2140 C CA . GLY A 1 279 ? 11.039 -52.75 -34.281 1 80.94 279 GLY A CA 1
ATOM 2141 C C . GLY A 1 279 ? 12.266 -52.156 -33.625 1 80.94 279 GLY A C 1
ATOM 2142 O O . GLY A 1 279 ? 13.055 -52.844 -33 1 80.94 279 GLY A O 1
ATOM 2143 N N . ARG A 1 280 ? 12.477 -50.938 -33.75 1 83.69 280 ARG A N 1
ATOM 2144 C CA . ARG A 1 280 ? 13.68 -50.281 -33.219 1 83.69 280 ARG A CA 1
ATOM 2145 C C . ARG A 1 280 ? 13.461 -49.812 -31.781 1 83.69 280 ARG A C 1
ATOM 2147 O O . ARG A 1 280 ? 14.422 -49.625 -31.031 1 83.69 280 ARG A O 1
ATOM 2154 N N . MET A 1 281 ? 12.18 -49.562 -31.422 1 86.38 281 MET A N 1
ATOM 2155 C CA . MET A 1 281 ? 11.852 -49.062 -30.094 1 86.38 281 MET A CA 1
ATOM 2156 C C . MET A 1 281 ? 10.773 -49.938 -29.438 1 86.38 281 MET A C 1
ATOM 2158 O O . MET A 1 281 ? 10.156 -50.781 -30.109 1 86.38 281 MET A O 1
ATOM 2162 N N . THR A 1 282 ? 10.727 -49.812 -28.125 1 86.5 282 THR A N 1
ATOM 2163 C CA . THR A 1 282 ? 9.727 -50.562 -27.391 1 86.5 282 THR A CA 1
ATOM 2164 C C . THR A 1 282 ? 8.555 -49.688 -27 1 86.5 282 THR A C 1
ATOM 2166 O O . THR A 1 282 ? 8.617 -48.469 -27.172 1 86.5 282 THR A O 1
ATOM 2169 N N . VAL A 1 283 ? 7.445 -50.344 -26.547 1 85.5 283 VAL A N 1
ATOM 2170 C CA . VAL A 1 283 ? 6.262 -49.625 -26.094 1 85.5 283 VAL A CA 1
ATOM 2171 C C . VAL A 1 283 ? 6.605 -48.75 -24.875 1 85.5 283 VAL A C 1
ATOM 2173 O O . VAL A 1 283 ? 6.059 -47.656 -24.703 1 85.5 283 VAL A O 1
ATOM 2176 N N . GLY A 1 284 ? 7.5 -49.219 -24.094 1 86.31 284 GLY A N 1
ATOM 2177 C CA . GLY A 1 284 ? 7.965 -48.438 -22.953 1 86.31 284 GLY A CA 1
ATOM 2178 C C . GLY A 1 284 ? 8.656 -47.156 -23.359 1 86.31 284 GLY A C 1
ATOM 2179 O O . GLY A 1 284 ? 8.57 -46.125 -22.641 1 86.31 284 GLY A O 1
ATOM 2180 N N . ASP A 1 285 ? 9.305 -47.156 -24.5 1 88.94 285 ASP A N 1
ATOM 2181 C CA . ASP A 1 285 ? 9.969 -45.969 -24.984 1 88.94 285 ASP A CA 1
ATOM 2182 C C . ASP A 1 285 ? 8.953 -44.875 -25.328 1 88.94 285 ASP A C 1
ATOM 2184 O O . ASP A 1 285 ? 9.25 -43.688 -25.188 1 88.94 285 ASP A O 1
ATOM 2188 N N . LEU A 1 286 ? 7.797 -45.281 -25.75 1 88.31 286 LEU A N 1
ATOM 2189 C CA . LEU A 1 286 ? 6.738 -44.312 -26.031 1 88.31 286 LEU A CA 1
ATOM 2190 C C . LEU A 1 286 ? 6.32 -43.562 -24.766 1 88.31 286 LEU A C 1
ATOM 2192 O O . LEU A 1 286 ? 6.195 -42.344 -24.766 1 88.31 286 LEU A O 1
ATOM 2196 N N . VAL A 1 287 ? 6.152 -44.344 -23.703 1 88.75 287 VAL A N 1
ATOM 2197 C CA . VAL A 1 287 ? 5.742 -43.781 -22.422 1 88.75 287 VAL A CA 1
ATOM 2198 C C . VAL A 1 287 ? 6.863 -42.906 -21.859 1 88.75 287 VAL A C 1
ATOM 2200 O O . VAL A 1 287 ? 6.605 -41.844 -21.266 1 88.75 287 VAL A O 1
ATOM 2203 N N . MET A 1 288 ? 8.047 -43.312 -22.109 1 89.75 288 MET A N 1
ATOM 2204 C CA . MET A 1 288 ? 9.195 -42.562 -21.625 1 89.75 288 MET A CA 1
ATOM 2205 C C . MET A 1 288 ? 9.32 -41.219 -22.328 1 89.75 288 MET A C 1
ATOM 2207 O O . MET A 1 288 ? 9.5 -40.188 -21.688 1 89.75 288 MET A O 1
ATOM 2211 N N . VAL A 1 289 ? 9.273 -41.188 -23.688 1 89.88 289 VAL A N 1
ATOM 2212 C CA . VAL A 1 289 ? 9.43 -39.969 -24.469 1 89.88 289 VAL A CA 1
ATOM 2213 C C . VAL A 1 289 ? 8.289 -39 -24.141 1 89.88 289 VAL A C 1
ATOM 2215 O O . VAL A 1 289 ? 8.508 -37.781 -24.031 1 89.88 289 VAL A O 1
ATOM 2218 N N . ASN A 1 290 ? 7.102 -39.531 -23.906 1 89.62 290 ASN A N 1
ATOM 2219 C CA . ASN A 1 290 ? 5.969 -38.719 -23.5 1 89.62 290 ASN A CA 1
ATOM 2220 C C . ASN A 1 290 ? 6.188 -38.094 -22.125 1 89.62 290 ASN A C 1
ATOM 2222 O O . ASN A 1 290 ? 5.961 -36.906 -21.938 1 89.62 290 ASN A O 1
ATOM 2226 N N . GLY A 1 291 ? 6.617 -38.875 -21.203 1 88.94 291 GLY A N 1
ATOM 2227 C CA . GLY A 1 291 ? 6.852 -38.375 -19.844 1 88.94 291 GLY A CA 1
ATOM 2228 C C . GLY A 1 291 ? 7.949 -37.344 -19.766 1 88.94 291 GLY A C 1
ATOM 2229 O O . GLY A 1 291 ? 7.809 -36.344 -19.047 1 88.94 291 GLY A O 1
ATOM 2230 N N . LEU A 1 292 ? 9.023 -37.562 -20.5 1 90.25 292 LEU A N 1
ATOM 2231 C CA . LEU A 1 292 ? 10.156 -36.625 -20.469 1 90.25 292 LEU A CA 1
ATOM 2232 C C . LEU A 1 292 ? 9.758 -35.281 -21.062 1 90.25 292 LEU A C 1
ATOM 2234 O O . LEU A 1 292 ? 10.062 -34.219 -20.484 1 90.25 292 LEU A O 1
ATOM 2238 N N . LEU A 1 293 ? 9.055 -35.281 -22.172 1 89.12 293 LEU A N 1
ATOM 2239 C CA . LEU A 1 293 ? 8.641 -34.031 -22.781 1 89.12 293 LEU A CA 1
ATOM 2240 C C . LEU A 1 293 ? 7.586 -33.344 -21.938 1 89.12 293 LEU A C 1
ATOM 2242 O O . LEU A 1 293 ? 7.613 -32.094 -21.797 1 89.12 293 LEU A O 1
ATOM 2246 N N . PHE A 1 294 ? 6.699 -34.094 -21.359 1 86.19 294 PHE A N 1
ATOM 2247 C CA . PHE A 1 294 ? 5.645 -33.531 -20.531 1 86.19 294 PHE A CA 1
ATOM 2248 C C . PHE A 1 294 ? 6.23 -32.844 -19.297 1 86.19 294 PHE A C 1
ATOM 2250 O O . PHE A 1 294 ? 5.727 -31.812 -18.875 1 86.19 294 PHE A O 1
ATOM 2257 N N . GLN A 1 295 ? 7.156 -33.406 -18.703 1 86.56 295 GLN A N 1
ATOM 2258 C CA . GLN A 1 295 ? 7.777 -32.844 -17.5 1 86.56 295 GLN A CA 1
ATOM 2259 C C . GLN A 1 295 ? 8.32 -31.453 -17.75 1 86.56 295 GLN A C 1
ATOM 2261 O O . GLN A 1 295 ? 8.344 -30.609 -16.844 1 86.56 295 GLN A O 1
ATOM 2266 N N . LEU A 1 296 ? 8.734 -31.109 -18.984 1 86.75 296 LEU A N 1
ATOM 2267 C CA . LEU A 1 296 ? 9.289 -29.797 -19.344 1 86.75 296 LEU A CA 1
ATOM 2268 C C . LEU A 1 296 ? 8.195 -28.734 -19.359 1 86.75 296 LEU A C 1
ATOM 2270 O O . LEU A 1 296 ? 8.492 -27.547 -19.312 1 86.75 296 LEU A O 1
ATOM 2274 N N . SER A 1 297 ? 6.957 -29.156 -19.391 1 85.69 297 SER A N 1
ATOM 2275 C CA . SER A 1 297 ? 5.852 -28.219 -19.531 1 85.69 297 SER A CA 1
ATOM 2276 C C . SER A 1 297 ? 5.59 -27.469 -18.234 1 85.69 297 SER A C 1
ATOM 2278 O O . SER A 1 297 ? 5.191 -26.297 -18.25 1 85.69 297 SER A O 1
ATOM 2280 N N . ILE A 1 298 ? 5.859 -28.016 -17.125 1 81.81 298 ILE A N 1
ATOM 2281 C CA . ILE A 1 298 ? 5.48 -27.453 -15.836 1 81.81 298 ILE A CA 1
ATOM 2282 C C . ILE A 1 298 ? 6.328 -26.219 -15.539 1 81.81 298 ILE A C 1
ATOM 2284 O O . ILE A 1 298 ? 5.797 -25.125 -15.344 1 81.81 298 ILE A O 1
ATOM 2288 N N . PRO A 1 299 ? 7.652 -26.312 -15.594 1 80.81 299 PRO A N 1
ATOM 2289 C CA . PRO A 1 299 ? 8.461 -25.109 -15.328 1 80.81 299 PRO A CA 1
ATOM 2290 C C . PRO A 1 299 ? 8.273 -24.031 -16.391 1 80.81 299 PRO A C 1
ATOM 2292 O O . PRO A 1 299 ? 8.398 -22.844 -16.109 1 80.81 299 PRO A O 1
ATOM 2295 N N . LEU A 1 300 ? 7.961 -24.438 -17.594 1 84.38 300 LEU A N 1
ATOM 2296 C CA . LEU A 1 300 ? 7.828 -23.484 -18.672 1 84.38 300 LEU A CA 1
ATOM 2297 C C . LEU A 1 300 ? 6.504 -22.734 -18.578 1 84.38 300 LEU A C 1
ATOM 2299 O O . LEU A 1 300 ? 6.348 -21.656 -19.172 1 84.38 300 LEU A O 1
ATOM 2303 N N . GLY A 1 301 ? 5.594 -23.312 -17.797 1 84.69 301 GLY A N 1
ATOM 2304 C CA . GLY A 1 301 ? 4.297 -22.688 -17.625 1 84.69 301 GLY A CA 1
ATOM 2305 C C . GLY A 1 301 ? 4.379 -21.359 -16.906 1 84.69 301 GLY A C 1
ATOM 2306 O O . GLY A 1 301 ? 3.531 -20.484 -17.109 1 84.69 301 GLY A O 1
ATOM 2307 N N . PHE A 1 302 ? 5.398 -21.203 -16.172 1 81.56 302 PHE A N 1
ATOM 2308 C CA . PHE A 1 302 ? 5.539 -19.984 -15.375 1 81.56 302 PHE A CA 1
ATOM 2309 C C . PHE A 1 302 ? 6.5 -19.016 -16.047 1 81.56 302 PHE A C 1
ATOM 2311 O O . PHE A 1 302 ? 6.805 -17.953 -15.492 1 81.56 302 PHE A O 1
ATOM 2318 N N . LEU A 1 303 ? 6.949 -19.312 -17.188 1 84.12 303 LEU A N 1
ATOM 2319 C CA . LEU A 1 303 ? 7.98 -18.531 -17.844 1 84.12 303 LEU A CA 1
ATOM 2320 C C . LEU A 1 303 ? 7.504 -17.109 -18.094 1 84.12 303 LEU A C 1
ATOM 2322 O O . LEU A 1 303 ? 8.25 -16.156 -17.875 1 84.12 303 LEU A O 1
ATOM 2326 N N . GLY A 1 304 ? 6.297 -16.938 -18.5 1 81.19 304 GLY A N 1
ATOM 2327 C CA . GLY A 1 304 ? 5.777 -15.609 -18.766 1 81.19 304 GLY A CA 1
ATOM 2328 C C . GLY A 1 304 ? 5.727 -14.742 -17.516 1 81.19 304 GLY A C 1
ATOM 2329 O O . GLY A 1 304 ? 6.152 -13.586 -17.547 1 81.19 304 GLY A O 1
ATOM 2330 N N . SER A 1 305 ? 5.188 -15.281 -16.438 1 84.38 305 SER A N 1
ATOM 2331 C CA . SER A 1 305 ? 5.074 -14.539 -15.188 1 84.38 305 SER A CA 1
ATOM 2332 C C . SER A 1 305 ? 6.445 -14.234 -14.602 1 84.38 305 SER A C 1
ATOM 2334 O O . SER A 1 305 ? 6.68 -13.125 -14.109 1 84.38 305 SER A O 1
ATOM 2336 N N . VAL A 1 306 ? 7.32 -15.164 -14.688 1 86.88 306 VAL A N 1
ATOM 2337 C CA . VAL A 1 306 ? 8.672 -14.977 -14.172 1 86.88 306 VAL A CA 1
ATOM 2338 C C . VAL A 1 306 ? 9.375 -13.875 -14.961 1 86.88 306 VAL A C 1
ATOM 2340 O O . VAL A 1 306 ? 10.047 -13.016 -14.375 1 86.88 306 VAL A O 1
ATOM 2343 N N . TYR A 1 307 ? 9.148 -13.922 -16.219 1 85.06 307 TYR A N 1
ATOM 2344 C CA . TYR A 1 307 ? 9.766 -12.906 -17.047 1 85.06 307 TYR A CA 1
ATOM 2345 C C . TYR A 1 307 ? 9.297 -11.516 -16.656 1 85.06 307 TYR A C 1
ATOM 2347 O O . TYR A 1 307 ? 10.109 -10.609 -16.469 1 85.06 307 TYR A O 1
ATOM 2355 N N . ARG A 1 308 ? 8.094 -11.32 -16.516 1 81.38 308 ARG A N 1
ATOM 2356 C CA . ARG A 1 308 ? 7.516 -10.031 -16.156 1 81.38 308 ARG A CA 1
ATOM 2357 C C . ARG A 1 308 ? 7.996 -9.562 -14.789 1 81.38 308 ARG A C 1
ATOM 2359 O O . ARG A 1 308 ? 8.414 -8.414 -14.625 1 81.38 308 ARG A O 1
ATOM 2366 N N . GLU A 1 309 ? 7.965 -10.469 -13.883 1 85 309 GLU A N 1
ATOM 2367 C CA . GLU A 1 309 ? 8.32 -10.133 -12.508 1 85 309 GLU A CA 1
ATOM 2368 C C . GLU A 1 309 ? 9.82 -9.844 -12.383 1 85 309 GLU A C 1
ATOM 2370 O O . GLU A 1 309 ? 10.219 -8.961 -11.625 1 85 309 GLU A O 1
ATOM 2375 N N . VAL A 1 310 ? 10.555 -10.539 -13.141 1 86.88 310 VAL A N 1
ATOM 2376 C CA . VAL A 1 310 ? 11.992 -10.312 -13.117 1 86.88 310 VAL A CA 1
ATOM 2377 C C . VAL A 1 310 ? 12.312 -8.945 -13.711 1 86.88 310 VAL A C 1
ATOM 2379 O O . VAL A 1 310 ? 13.172 -8.219 -13.195 1 86.88 310 VAL A O 1
ATOM 2382 N N . ARG A 1 311 ? 11.641 -8.633 -14.742 1 85.25 311 ARG A N 1
ATOM 2383 C CA . ARG A 1 311 ? 11.852 -7.32 -15.352 1 85.25 311 ARG A CA 1
ATOM 2384 C C . ARG A 1 311 ? 11.508 -6.203 -14.367 1 85.25 311 ARG A C 1
ATOM 2386 O O . ARG A 1 311 ? 12.258 -5.238 -14.227 1 85.25 311 ARG A O 1
ATOM 2393 N N . GLN A 1 312 ? 10.461 -6.379 -13.711 1 85.06 312 GLN A N 1
ATOM 2394 C CA . GLN A 1 312 ? 10.062 -5.391 -12.711 1 85.06 312 GLN A CA 1
ATOM 2395 C C . GLN A 1 312 ? 11.039 -5.359 -11.547 1 85.06 312 GLN A C 1
ATOM 2397 O O . GLN A 1 312 ? 11.398 -4.285 -11.055 1 85.06 312 GLN A O 1
ATOM 2402 N N . ALA A 1 313 ? 11.43 -6.484 -11.086 1 87.5 313 ALA A N 1
ATOM 2403 C CA . ALA A 1 313 ? 12.375 -6.59 -9.977 1 87.5 313 ALA A CA 1
ATOM 2404 C C . ALA A 1 313 ? 13.703 -5.922 -10.328 1 87.5 313 ALA A C 1
ATOM 2406 O O . ALA A 1 313 ? 14.305 -5.246 -9.484 1 87.5 313 ALA A O 1
ATOM 2407 N N . LEU A 1 314 ? 14.102 -6.043 -11.586 1 88.06 314 LEU A N 1
ATOM 2408 C CA . LEU A 1 314 ? 15.359 -5.438 -12.023 1 88.06 314 LEU A CA 1
ATOM 2409 C C . LEU A 1 314 ? 15.242 -3.916 -12.047 1 88.06 314 LEU A C 1
ATOM 2411 O O . LEU A 1 314 ? 16.203 -3.211 -11.727 1 88.06 314 LEU A O 1
ATOM 2415 N N . LEU A 1 315 ? 14.125 -3.398 -12.312 1 87.12 315 LEU A N 1
ATOM 2416 C CA . LEU A 1 315 ? 13.898 -1.958 -12.281 1 87.12 315 LEU A CA 1
ATOM 2417 C C . LEU A 1 315 ? 13.938 -1.43 -10.852 1 87.12 315 LEU A C 1
ATOM 2419 O O . LEU A 1 315 ? 14.555 -0.394 -10.586 1 87.12 315 LEU A O 1
ATOM 2423 N N . ASP A 1 316 ? 13.297 -2.119 -9.992 1 87.62 316 ASP A N 1
ATOM 2424 C CA . ASP A 1 316 ? 13.305 -1.732 -8.586 1 87.62 316 ASP A CA 1
ATOM 2425 C C . ASP A 1 316 ? 14.719 -1.775 -8 1 87.62 316 ASP A C 1
ATOM 2427 O O . ASP A 1 316 ? 15.109 -0.885 -7.25 1 87.62 316 ASP A O 1
ATOM 2431 N N . MET A 1 317 ? 15.398 -2.793 -8.367 1 87.06 317 MET A N 1
ATOM 2432 C CA . MET A 1 317 ? 16.781 -2.932 -7.91 1 87.06 317 MET A CA 1
ATOM 2433 C C . MET A 1 317 ? 17.641 -1.809 -8.461 1 87.06 317 MET A C 1
ATOM 2435 O O . MET A 1 317 ? 18.516 -1.282 -7.754 1 87.06 317 MET A O 1
ATOM 2439 N N . ARG A 1 318 ? 17.438 -1.479 -9.68 1 86.44 318 ARG A N 1
ATOM 2440 C CA . ARG A 1 318 ? 18.188 -0.393 -10.289 1 86.44 318 ARG A CA 1
ATOM 2441 C C . ARG A 1 318 ? 17.984 0.915 -9.531 1 86.44 318 ARG A C 1
ATOM 2443 O O . ARG A 1 318 ? 18.938 1.665 -9.297 1 86.44 318 ARG A O 1
ATOM 2450 N N . THR A 1 319 ? 16.781 1.163 -9.141 1 87.56 319 THR A N 1
ATOM 2451 C CA . THR A 1 319 ? 16.484 2.365 -8.375 1 87.56 319 THR A CA 1
ATOM 2452 C C . THR A 1 319 ? 17.219 2.354 -7.039 1 87.56 319 THR A C 1
ATOM 2454 O O . THR A 1 319 ? 17.766 3.375 -6.613 1 87.56 319 THR A O 1
ATOM 2457 N N . MET A 1 320 ? 17.219 1.27 -6.43 1 87.75 320 MET A N 1
ATOM 2458 C CA . MET A 1 320 ? 17.906 1.132 -5.141 1 87.75 320 MET A CA 1
ATOM 2459 C C . MET A 1 320 ? 19.406 1.296 -5.301 1 87.75 320 MET A C 1
ATOM 2461 O O . MET A 1 320 ? 20.047 2.002 -4.516 1 87.75 320 MET A O 1
ATOM 2465 N N . PHE A 1 321 ? 19.984 0.715 -6.359 1 84.44 321 PHE A N 1
ATOM 2466 C CA . PHE A 1 321 ? 21.438 0.778 -6.566 1 84.44 321 PHE A CA 1
ATOM 2467 C C . PHE A 1 321 ? 21.859 2.172 -7.016 1 84.44 321 PHE A C 1
ATOM 2469 O O . PHE A 1 321 ? 22.969 2.617 -6.723 1 84.44 321 PHE A O 1
ATOM 2476 N N . THR A 1 322 ? 20.953 2.818 -7.691 1 86.31 322 THR A N 1
ATOM 2477 C CA . THR A 1 322 ? 21.234 4.211 -8.031 1 86.31 322 THR A CA 1
ATOM 2478 C C . THR A 1 322 ? 21.344 5.066 -6.773 1 86.31 322 THR A C 1
ATOM 2480 O O . THR A 1 322 ? 22.172 5.969 -6.699 1 86.31 322 THR A O 1
ATOM 2483 N N . LEU A 1 323 ? 20.5 4.672 -5.883 1 86.94 323 LEU A N 1
ATOM 2484 C CA . LEU A 1 323 ? 20.578 5.363 -4.602 1 86.94 323 LEU A CA 1
ATOM 2485 C C . LEU A 1 323 ? 21.922 5.086 -3.918 1 86.94 323 LEU A C 1
ATOM 2487 O O . LEU A 1 323 ? 22.5 5.984 -3.309 1 86.94 323 LEU A O 1
ATOM 2491 N N . MET A 1 324 ? 22.453 3.938 -4.023 1 86.5 324 MET A N 1
ATOM 2492 C CA . MET A 1 324 ? 23.719 3.541 -3.422 1 86.5 324 MET A CA 1
ATOM 2493 C C . MET A 1 324 ? 24.891 4.195 -4.145 1 86.5 324 MET A C 1
ATOM 2495 O O . MET A 1 324 ? 25.969 4.359 -3.566 1 86.5 324 MET A O 1
ATOM 2499 N N . GLY A 1 325 ? 24.625 4.617 -5.301 1 86.12 325 GLY A N 1
ATOM 2500 C CA . GLY A 1 325 ? 25.672 5.242 -6.086 1 86.12 325 GLY A CA 1
ATOM 2501 C C . GLY A 1 325 ? 25.797 6.738 -5.844 1 86.12 325 GLY A C 1
ATOM 2502 O O . GLY A 1 325 ? 26.797 7.352 -6.215 1 86.12 325 GLY A O 1
ATOM 2503 N N . VAL A 1 326 ? 24.844 7.242 -5.094 1 89.44 326 VAL A N 1
ATOM 2504 C CA . VAL A 1 326 ? 24.875 8.672 -4.793 1 89.44 326 VAL A CA 1
ATOM 2505 C C . VAL A 1 326 ? 25.953 8.945 -3.74 1 89.44 326 VAL A C 1
ATOM 2507 O O . VAL A 1 326 ? 26.031 8.234 -2.732 1 89.44 326 VAL A O 1
ATOM 2510 N N . GLN A 1 327 ? 26.75 9.914 -4.074 1 90.25 327 GLN A N 1
ATOM 2511 C CA . GLN A 1 327 ? 27.781 10.297 -3.119 1 90.25 327 GLN A CA 1
ATOM 2512 C C . GLN A 1 327 ? 27.406 11.57 -2.377 1 90.25 327 GLN A C 1
ATOM 2514 O O . GLN A 1 327 ? 26.844 12.492 -2.967 1 90.25 327 GLN A O 1
ATOM 2519 N N . SER A 1 328 ? 27.703 11.508 -1.094 1 91.56 328 SER A N 1
ATOM 2520 C CA . SER A 1 328 ? 27.438 12.68 -0.274 1 91.56 328 SER A CA 1
ATOM 2521 C C . SER A 1 328 ? 28.344 13.844 -0.669 1 91.56 328 SER A C 1
ATOM 2523 O O . SER A 1 328 ? 29.531 13.641 -0.962 1 91.56 328 SER A O 1
ATOM 2525 N N . ALA A 1 329 ? 27.781 15.039 -0.727 1 88.06 329 ALA A N 1
ATOM 2526 C CA . ALA A 1 329 ? 28.562 16.234 -1.009 1 88.06 329 ALA A CA 1
ATOM 2527 C C . ALA A 1 329 ? 29.438 16.609 0.184 1 88.06 329 ALA A C 1
ATOM 2529 O O . ALA A 1 329 ? 30.469 17.25 0.021 1 88.06 329 ALA A O 1
ATOM 2530 N N . ILE A 1 330 ? 28.969 16.203 1.345 1 92.56 330 ILE A N 1
ATOM 2531 C CA . ILE A 1 330 ? 29.672 16.531 2.578 1 92.56 330 ILE A CA 1
ATOM 2532 C C . ILE A 1 330 ? 30.406 15.297 3.109 1 92.56 330 ILE A C 1
ATOM 2534 O O . ILE A 1 330 ? 29.766 14.359 3.6 1 92.56 330 ILE A O 1
ATOM 2538 N N . GLN A 1 331 ? 31.688 15.227 2.965 1 91.5 331 GLN A N 1
ATOM 2539 C CA . GLN A 1 331 ? 32.5 14.102 3.428 1 91.5 331 GLN A CA 1
ATOM 2540 C C . GLN A 1 331 ? 33.781 14.586 4.082 1 91.5 331 GLN A C 1
ATOM 2542 O O . GLN A 1 331 ? 34.25 15.68 3.785 1 91.5 331 GLN A O 1
ATOM 2547 N N . SER A 1 332 ? 34.156 13.797 5.02 1 92 332 SER A N 1
ATOM 2548 C CA . SER A 1 332 ? 35.438 14.07 5.613 1 92 332 SER A CA 1
ATOM 2549 C C . SER A 1 332 ? 36.562 13.797 4.625 1 92 332 SER A C 1
ATOM 2551 O O . SER A 1 332 ? 36.531 12.828 3.861 1 92 332 SER A O 1
ATOM 2553 N N . ARG A 1 333 ? 37.5 14.703 4.605 1 90 333 ARG A N 1
ATOM 2554 C CA . ARG A 1 333 ? 38.719 14.438 3.818 1 90 333 ARG A CA 1
ATOM 2555 C C . ARG A 1 333 ? 39.438 13.203 4.34 1 90 333 ARG A C 1
ATOM 2557 O O . ARG A 1 333 ? 39.312 12.852 5.516 1 90 333 ARG A O 1
ATOM 2564 N N . ALA A 1 334 ? 40.125 12.547 3.373 1 89.31 334 ALA A N 1
ATOM 2565 C CA . ALA A 1 334 ? 40.906 11.359 3.768 1 89.31 334 ALA A CA 1
ATOM 2566 C C . ALA A 1 334 ? 41.906 11.688 4.855 1 89.31 334 ALA A C 1
ATOM 2568 O O . ALA A 1 334 ? 42.656 12.664 4.734 1 89.31 334 ALA A O 1
ATOM 2569 N N . ASN A 1 335 ? 41.844 11.117 5.965 1 91.12 335 ASN A N 1
ATOM 2570 C CA . ASN A 1 335 ? 42.781 11.258 7.086 1 91.12 335 ASN A CA 1
ATOM 2571 C C . ASN A 1 335 ? 42.656 12.633 7.746 1 91.12 335 ASN A C 1
ATOM 2573 O O . ASN A 1 335 ? 43.656 13.227 8.148 1 91.12 335 ASN A O 1
ATOM 2577 N N . ALA A 1 336 ? 41.5 13.172 7.746 1 93.31 336 ALA A N 1
ATOM 2578 C CA . ALA A 1 336 ? 41.281 14.438 8.438 1 93.31 336 ALA A CA 1
ATOM 2579 C C . ALA A 1 336 ? 41.469 14.273 9.945 1 93.31 336 ALA A C 1
ATOM 2581 O O . ALA A 1 336 ? 41 13.289 10.523 1 93.31 336 ALA A O 1
ATOM 2582 N N . PRO A 1 337 ? 42.125 15.156 10.531 1 94.69 337 PRO A N 1
ATOM 2583 C CA . PRO A 1 337 ? 42.312 15.078 11.984 1 94.69 337 PRO A CA 1
ATOM 2584 C C . PRO A 1 337 ? 41.031 15.383 12.742 1 94.69 337 PRO A C 1
ATOM 2586 O O . PRO A 1 337 ? 40.156 16.094 12.234 1 94.69 337 PRO A O 1
ATOM 2589 N N . PRO A 1 338 ? 40.875 14.75 13.984 1 96.06 338 PRO A N 1
ATOM 2590 C CA . PRO A 1 338 ? 39.719 15.109 14.828 1 96.06 338 PRO A CA 1
ATOM 2591 C C . PRO A 1 338 ? 39.781 16.562 15.297 1 96.06 338 PRO A C 1
ATOM 2593 O O . PRO A 1 338 ? 40.875 17.125 15.445 1 96.06 338 PRO A O 1
ATOM 2596 N N . LEU A 1 339 ? 38.656 17.141 15.43 1 96 339 LEU A N 1
ATOM 2597 C CA . LEU A 1 339 ? 38.594 18.5 15.938 1 96 339 LEU A CA 1
ATOM 2598 C C . LEU A 1 339 ? 39.094 18.578 17.375 1 96 339 LEU A C 1
ATOM 2600 O O . LEU A 1 339 ? 38.656 17.812 18.234 1 96 339 LEU A O 1
ATOM 2604 N N . ASP A 1 340 ? 40.031 19.406 17.547 1 95.06 340 ASP A N 1
ATOM 2605 C CA . ASP A 1 340 ? 40.562 19.641 18.891 1 95.06 340 ASP A CA 1
ATOM 2606 C C . ASP A 1 340 ? 39.844 20.828 19.547 1 95.06 340 ASP A C 1
ATOM 2608 O O . ASP A 1 340 ? 40.188 21.984 19.266 1 95.06 340 ASP A O 1
ATOM 2612 N N . VAL A 1 341 ? 38.906 20.484 20.422 1 94.44 341 VAL A N 1
ATOM 2613 C CA . VAL A 1 341 ? 38.156 21.562 21.062 1 94.44 341 VAL A CA 1
ATOM 2614 C C . VAL A 1 341 ? 37.75 21.156 22.469 1 94.44 341 VAL A C 1
ATOM 2616 O O . VAL A 1 341 ? 37.375 20 22.703 1 94.44 341 VAL A O 1
ATOM 2619 N N . ARG A 1 342 ? 38 21.984 23.422 1 91.81 342 ARG A N 1
ATOM 2620 C CA . ARG A 1 342 ? 37.562 21.844 24.797 1 91.81 342 ARG A CA 1
ATOM 2621 C C . ARG A 1 342 ? 36.625 22.984 25.203 1 91.81 342 ARG A C 1
ATOM 2623 O O . ARG A 1 342 ? 36.438 23.922 24.453 1 91.81 342 ARG A O 1
ATOM 2630 N N . ARG A 1 343 ? 36 22.922 26.375 1 89.38 343 ARG A N 1
ATOM 2631 C CA . ARG A 1 343 ? 35.062 23.938 26.859 1 89.38 343 ARG A CA 1
ATOM 2632 C C . ARG A 1 343 ? 35.719 25.312 26.938 1 89.38 343 ARG A C 1
ATOM 2634 O O . ARG A 1 343 ? 35.125 26.312 26.594 1 89.38 343 ARG A O 1
ATOM 2641 N N . GLU A 1 344 ? 36.969 25.281 27.156 1 89.44 344 GLU A N 1
ATOM 2642 C CA . GLU A 1 344 ? 37.688 26.531 27.391 1 89.44 344 GLU A CA 1
ATOM 2643 C C . GLU A 1 344 ? 38.219 27.125 26.078 1 89.44 344 GLU A C 1
ATOM 2645 O O . GLU A 1 344 ? 38.5 28.312 26.016 1 89.44 344 GLU A O 1
ATOM 2650 N N . THR A 1 345 ? 38.188 26.359 25.062 1 92.75 345 THR A N 1
ATOM 2651 C CA . THR A 1 345 ? 38.781 26.828 23.812 1 92.75 345 THR A CA 1
ATOM 2652 C C . THR A 1 345 ? 37.75 26.828 22.688 1 92.75 345 THR A C 1
ATOM 2654 O O . THR A 1 345 ? 38.094 27.016 21.516 1 92.75 345 THR A O 1
ATOM 2657 N N . ALA A 1 346 ? 36.531 26.656 23 1 94.88 346 ALA A N 1
ATOM 2658 C CA . ALA A 1 346 ? 35.5 26.484 22 1 94.88 346 ALA A CA 1
ATOM 2659 C C . ALA A 1 346 ? 35.062 27.828 21.406 1 94.88 346 ALA A C 1
ATOM 2661 O O . ALA A 1 346 ? 33.906 28.219 21.5 1 94.88 346 ALA A O 1
ATOM 2662 N N . SER A 1 347 ? 36 28.516 20.688 1 96.19 347 SER A N 1
ATOM 2663 C CA . SER A 1 347 ? 35.688 29.75 19.984 1 96.19 347 SER A CA 1
ATOM 2664 C C . SER A 1 347 ? 35.156 29.469 18.578 1 96.19 347 SER A C 1
ATOM 2666 O O . SER A 1 347 ? 35.5 28.453 17.984 1 96.19 347 SER A O 1
ATOM 2668 N N . ILE A 1 348 ? 34.281 30.281 18.062 1 97.38 348 ILE A N 1
ATOM 2669 C CA . ILE A 1 348 ? 33.688 30.156 16.734 1 97.38 348 ILE A CA 1
ATOM 2670 C C . ILE A 1 348 ? 33.938 31.438 15.938 1 97.38 348 ILE A C 1
ATOM 2672 O O . ILE A 1 348 ? 33.781 32.531 16.453 1 97.38 348 ILE A O 1
ATOM 2676 N N . GLU A 1 349 ? 34.375 31.266 14.75 1 97.19 349 GLU A N 1
ATOM 2677 C CA . GLU A 1 349 ? 34.656 32.438 13.906 1 97.19 349 GLU A CA 1
ATOM 2678 C C . GLU A 1 349 ? 34.094 32.219 12.5 1 97.19 349 GLU A C 1
ATOM 2680 O O . GLU A 1 349 ? 34.344 31.219 11.852 1 97.19 349 GLU A O 1
ATOM 2685 N N . PHE A 1 350 ? 33.25 33.156 12.109 1 96.81 350 PHE A N 1
ATOM 2686 C CA . PHE A 1 350 ? 32.781 33.25 10.734 1 96.81 350 PHE A CA 1
ATOM 2687 C C . PHE A 1 350 ? 33.562 34.312 9.969 1 96.81 350 PHE A C 1
ATOM 2689 O O . PHE A 1 350 ? 33.625 35.469 10.383 1 96.81 350 PHE A O 1
ATOM 2696 N N . ARG A 1 351 ? 34.188 33.844 8.883 1 96.62 351 ARG A N 1
ATOM 2697 C CA . ARG A 1 351 ? 35 34.75 8.086 1 96.62 351 ARG A CA 1
ATOM 2698 C C . ARG A 1 351 ? 34.438 34.938 6.684 1 96.62 351 ARG A C 1
ATOM 2700 O O . ARG A 1 351 ? 34.656 34.094 5.812 1 96.62 351 ARG A O 1
ATOM 2707 N N . ASN A 1 352 ? 33.75 36.062 6.414 1 95.5 352 ASN A N 1
ATOM 2708 C CA . ASN A 1 352 ? 33.188 36.438 5.113 1 95.5 352 ASN A CA 1
ATOM 2709 C C . ASN A 1 352 ? 32.406 35.281 4.492 1 95.5 352 ASN A C 1
ATOM 2711 O O . ASN A 1 352 ? 32.656 34.906 3.338 1 95.5 352 ASN A O 1
ATOM 2715 N N . VAL A 1 353 ? 31.578 34.781 5.246 1 95.56 353 VAL A N 1
ATOM 2716 C CA . VAL A 1 353 ? 30.828 33.594 4.84 1 95.56 353 VAL A CA 1
ATOM 2717 C C . VAL A 1 353 ? 29.672 33.969 3.924 1 95.56 353 VAL A C 1
ATOM 2719 O O . VAL A 1 353 ? 28.859 34.844 4.273 1 95.56 353 VAL A O 1
ATOM 2722 N N . GLY A 1 354 ? 29.656 33.438 2.711 1 94.19 354 GLY A N 1
ATOM 2723 C CA . GLY A 1 354 ? 28.547 33.5 1.774 1 94.19 354 GLY A CA 1
ATOM 2724 C C . GLY A 1 354 ? 27.859 32.156 1.55 1 94.19 354 GLY A C 1
ATOM 2725 O O . GLY A 1 354 ? 28.516 31.125 1.505 1 94.19 354 GLY A O 1
ATOM 2726 N N . PHE A 1 355 ? 26.5 32.219 1.476 1 93.19 355 PHE A N 1
ATOM 2727 C CA . PHE A 1 355 ? 25.781 30.953 1.346 1 93.19 355 PHE A CA 1
ATOM 2728 C C . PHE A 1 355 ? 24.484 31.156 0.585 1 93.19 355 PHE A C 1
ATOM 2730 O O . PHE A 1 355 ? 23.797 32.156 0.756 1 93.19 355 PHE A O 1
ATOM 2737 N N . ARG A 1 356 ? 24.25 30.25 -0.259 1 88.12 356 ARG A N 1
ATOM 2738 C CA . ARG A 1 356 ? 22.984 30.172 -0.977 1 88.12 356 ARG A CA 1
ATOM 2739 C C . ARG A 1 356 ? 22.531 28.719 -1.147 1 88.12 356 ARG A C 1
ATOM 2741 O O . ARG A 1 356 ? 23.359 27.828 -1.39 1 88.12 356 ARG A O 1
ATOM 2748 N N . TYR A 1 357 ? 21.266 28.562 -0.805 1 82.25 357 TYR A N 1
ATOM 2749 C CA . TYR A 1 357 ? 20.719 27.234 -1.124 1 82.25 357 TYR A CA 1
ATOM 2750 C C . TYR A 1 357 ? 20.641 27.031 -2.633 1 82.25 357 TYR A C 1
ATOM 2752 O O . TYR A 1 357 ? 20.625 28 -3.396 1 82.25 357 TYR A O 1
ATOM 2760 N N . ALA A 1 358 ? 20.688 25.812 -3.166 1 73.06 358 ALA A N 1
ATOM 2761 C CA . ALA A 1 358 ? 20.703 25.516 -4.594 1 73.06 358 ALA A CA 1
ATOM 2762 C C . ALA A 1 358 ? 19.578 26.25 -5.32 1 73.06 358 ALA A C 1
ATOM 2764 O O . ALA A 1 358 ? 19.797 26.844 -6.387 1 73.06 358 ALA A O 1
ATOM 2765 N N . GLN A 1 359 ? 18.344 26.266 -4.859 1 65 359 GLN A N 1
ATOM 2766 C CA . GLN A 1 359 ? 17.25 26.859 -5.613 1 65 359 GLN A CA 1
ATOM 2767 C C . GLN A 1 359 ? 16.688 28.094 -4.902 1 65 359 GLN A C 1
ATOM 2769 O O . GLN A 1 359 ? 15.531 28.453 -5.09 1 65 359 GLN A O 1
ATOM 2774 N N . SER A 1 360 ? 17.609 28.625 -4.117 1 69.12 360 SER A N 1
ATOM 2775 C CA . SER A 1 360 ? 17.078 29.766 -3.385 1 69.12 360 SER A CA 1
ATOM 2776 C C . SER A 1 360 ? 18.016 30.969 -3.48 1 69.12 360 SER A C 1
ATOM 2778 O O . SER A 1 360 ? 19.109 30.875 -4.055 1 69.12 360 SER A O 1
ATOM 2780 N N . ASN A 1 361 ? 17.5 32.031 -3.092 1 71.06 361 ASN A N 1
ATOM 2781 C CA . ASN A 1 361 ? 18.266 33.281 -3.051 1 71.06 361 ASN A CA 1
ATOM 2782 C C . ASN A 1 361 ? 19.406 33.219 -2.041 1 71.06 361 ASN A C 1
ATOM 2784 O O . ASN A 1 361 ? 19.438 32.312 -1.2 1 71.06 361 ASN A O 1
ATOM 2788 N N . GLU A 1 362 ? 20.266 34.156 -2.275 1 84 362 GLU A N 1
ATOM 2789 C CA . GLU A 1 362 ? 21.422 34.25 -1.379 1 84 362 GLU A CA 1
ATOM 2790 C C . GLU A 1 362 ? 20.984 34.625 0.034 1 84 362 GLU A C 1
ATOM 2792 O O . GLU A 1 362 ? 20.266 35.625 0.228 1 84 362 GLU A O 1
ATOM 2797 N N . ILE A 1 363 ? 21.328 33.781 0.986 1 86.12 363 ILE A N 1
ATOM 2798 C CA . ILE A 1 363 ? 20.938 34 2.377 1 86.12 363 ILE A CA 1
ATOM 2799 C C . ILE A 1 363 ? 21.984 34.844 3.068 1 86.12 363 ILE A C 1
ATOM 2801 O O . ILE A 1 363 ? 21.656 35.812 3.762 1 86.12 363 ILE A O 1
ATOM 2805 N N . PHE A 1 364 ? 23.297 34.469 2.85 1 91 364 PHE A N 1
ATOM 2806 C CA . PHE A 1 364 ? 24.406 35.25 3.404 1 91 364 PHE A CA 1
ATOM 2807 C C . PHE A 1 364 ? 25.281 35.781 2.293 1 91 364 PHE A C 1
ATOM 2809 O O . PHE A 1 364 ? 25.594 35.094 1.327 1 91 364 PHE A O 1
ATOM 2816 N N . LYS A 1 365 ? 25.688 37.031 2.396 1 87.69 365 LYS A N 1
ATOM 2817 C CA . LYS A 1 365 ? 26.578 37.656 1.42 1 87.69 365 LYS A CA 1
ATOM 2818 C C . LYS A 1 365 ? 28 37.75 1.954 1 87.69 365 LYS A C 1
ATOM 2820 O O . LYS A 1 365 ? 28.953 37.375 1.27 1 87.69 365 LYS A O 1
ATOM 2825 N N . ASP A 1 366 ? 28.109 38.312 3.072 1 90.25 366 ASP A N 1
ATOM 2826 C CA . ASP A 1 366 ? 29.391 38.5 3.721 1 90.25 366 ASP A CA 1
ATOM 2827 C C . ASP A 1 366 ? 29.25 38.531 5.242 1 90.25 366 ASP A C 1
ATOM 2829 O O . ASP A 1 366 ? 29.578 39.531 5.887 1 90.25 366 ASP A O 1
ATOM 2833 N N . LEU A 1 367 ? 28.984 37.344 5.758 1 93.81 367 LEU A N 1
ATOM 2834 C CA . LEU A 1 367 ? 28.75 37.25 7.195 1 93.81 367 LEU A CA 1
ATOM 2835 C C . LEU A 1 367 ? 30.062 37.031 7.949 1 93.81 367 LEU A C 1
ATOM 2837 O O . LEU A 1 367 ? 30.766 36.062 7.703 1 93.81 367 LEU A O 1
ATOM 2841 N N . SER A 1 368 ? 30.422 38 8.781 1 95.44 368 SER A N 1
ATOM 2842 C CA . SER A 1 368 ? 31.641 37.906 9.578 1 95.44 368 SER A CA 1
ATOM 2843 C C . SER A 1 368 ? 31.391 38.281 11.031 1 95.44 368 SER A C 1
ATOM 2845 O O . SER A 1 368 ? 30.828 39.344 11.32 1 95.44 368 SER A O 1
ATOM 2847 N N . PHE A 1 369 ? 31.719 37.344 11.969 1 94.94 369 PHE A N 1
ATOM 2848 C CA . PHE A 1 369 ? 31.656 37.625 13.398 1 94.94 369 PHE A CA 1
ATOM 2849 C C . PHE A 1 369 ? 32.438 36.562 14.188 1 94.94 369 PHE A C 1
ATOM 2851 O O . PHE A 1 369 ? 32.812 35.531 13.641 1 94.94 369 PHE A O 1
ATOM 2858 N N . THR A 1 370 ? 32.719 36.875 15.398 1 95.31 370 THR A N 1
ATOM 2859 C CA . THR A 1 370 ? 33.438 35.969 16.266 1 95.31 370 THR A CA 1
ATOM 2860 C C . THR A 1 370 ? 32.719 35.781 17.594 1 95.31 370 THR A C 1
ATOM 2862 O O . THR A 1 370 ? 32.188 36.719 18.156 1 95.31 370 THR A O 1
ATOM 2865 N N . ILE A 1 371 ? 32.75 34.531 18.047 1 95.44 371 ILE A N 1
ATOM 2866 C CA . ILE A 1 371 ? 32.219 34.188 19.359 1 95.44 371 ILE A CA 1
ATOM 2867 C C . ILE A 1 371 ? 33.344 33.625 20.234 1 95.44 371 ILE A C 1
ATOM 2869 O O . ILE A 1 371 ? 33.875 32.562 19.953 1 95.44 371 ILE A O 1
ATOM 2873 N N . PRO A 1 372 ? 33.656 34.375 21.266 1 94.31 372 PRO A N 1
ATOM 2874 C CA . PRO A 1 372 ? 34.688 33.875 22.156 1 94.31 372 PRO A CA 1
ATOM 2875 C C . PRO A 1 372 ? 34.25 32.625 22.938 1 94.31 372 PRO A C 1
ATOM 2877 O O . PRO A 1 372 ? 33.062 32.406 23.172 1 94.31 372 PRO A O 1
ATOM 2880 N N . ALA A 1 373 ? 35.281 31.859 23.438 1 95.06 373 ALA A N 1
ATOM 2881 C CA . ALA A 1 373 ? 35 30.641 24.188 1 95.06 373 ALA A CA 1
ATOM 2882 C C . ALA A 1 373 ? 34.344 30.938 25.531 1 95.06 373 ALA A C 1
ATOM 2884 O O . ALA A 1 373 ? 34.719 31.906 26.203 1 95.06 373 ALA A O 1
ATOM 2885 N N . GLY A 1 374 ? 33.219 30.219 25.812 1 91 374 GLY A N 1
ATOM 2886 C CA . GLY A 1 374 ? 32.594 30.281 27.125 1 91 374 GLY A CA 1
ATOM 2887 C C . GLY A 1 374 ? 31.516 31.359 27.219 1 91 374 GLY A C 1
ATOM 2888 O O . GLY A 1 374 ? 30.875 31.531 28.25 1 91 374 GLY A O 1
ATOM 2889 N N . LYS A 1 375 ? 31.312 32.094 26.156 1 91.19 375 LYS A N 1
ATOM 2890 C CA . LYS A 1 375 ? 30.344 33.188 26.188 1 91.19 375 LYS A CA 1
ATOM 2891 C C . LYS A 1 375 ? 28.984 32.719 25.656 1 91.19 375 LYS A C 1
ATOM 2893 O O . LYS A 1 375 ? 28.906 31.797 24.859 1 91.19 375 LYS A O 1
ATOM 2898 N N . LYS A 1 376 ? 28.016 33.375 26.172 1 90.81 376 LYS A N 1
ATOM 2899 C CA . LYS A 1 376 ? 26.656 33.156 25.703 1 90.81 376 LYS A CA 1
ATOM 2900 C C . LYS A 1 376 ? 26.25 34.25 24.703 1 90.81 376 LYS A C 1
ATOM 2902 O O . LYS A 1 376 ? 26.172 35.438 25.062 1 90.81 376 LYS A O 1
ATOM 2907 N N . ILE A 1 377 ? 26 33.844 23.484 1 92.38 377 ILE A N 1
ATOM 2908 C CA . ILE A 1 377 ? 25.703 34.781 22.438 1 92.38 377 ILE A CA 1
ATOM 2909 C C . ILE A 1 377 ? 24.281 34.562 21.922 1 92.38 377 ILE A C 1
ATOM 2911 O O . ILE A 1 377 ? 23.844 33.406 21.781 1 92.38 377 ILE A O 1
ATOM 2915 N N . ALA A 1 378 ? 23.531 35.656 21.766 1 91.62 378 ALA A N 1
ATOM 2916 C CA . ALA A 1 378 ? 22.188 35.562 21.219 1 91.62 378 ALA A CA 1
ATOM 2917 C C . ALA A 1 378 ? 22.141 36.094 19.781 1 91.62 378 ALA A C 1
ATOM 2919 O O . ALA A 1 378 ? 22.812 37.094 19.469 1 91.62 378 ALA A O 1
ATOM 2920 N N . ILE A 1 379 ? 21.453 35.406 19.016 1 91.56 379 ILE A N 1
ATOM 2921 C CA . ILE A 1 379 ? 21.266 35.812 17.641 1 91.56 379 ILE A CA 1
ATOM 2922 C C . ILE A 1 379 ? 19.797 36.125 17.391 1 91.56 379 ILE A C 1
ATOM 2924 O O . ILE A 1 379 ? 18.938 35.25 17.609 1 91.56 379 ILE A O 1
ATOM 2928 N N . VAL A 1 380 ? 19.516 37.344 16.953 1 88.75 380 VAL A N 1
ATOM 2929 C CA . VAL A 1 380 ? 18.141 37.781 16.719 1 88.75 380 VAL A CA 1
ATOM 2930 C C . VAL A 1 380 ? 18.031 38.375 15.312 1 88.75 380 VAL A C 1
ATOM 2932 O O . VAL A 1 380 ? 19.031 38.812 14.727 1 88.75 380 VAL A O 1
ATOM 2935 N N . GLY A 1 381 ? 16.906 38.25 14.797 1 83.38 381 GLY A N 1
ATOM 2936 C CA . GLY A 1 381 ? 16.625 38.781 13.469 1 83.38 381 GLY A CA 1
ATOM 2937 C C . GLY A 1 381 ? 15.234 38.469 12.984 1 83.38 381 GLY A C 1
ATOM 2938 O O . GLY A 1 381 ? 14.508 37.688 13.609 1 83.38 381 GLY A O 1
ATOM 2939 N N . GLY A 1 382 ? 14.891 39.094 11.914 1 74.5 382 GLY A N 1
ATOM 2940 C CA . GLY A 1 382 ? 13.594 38.844 11.32 1 74.5 382 GLY A CA 1
ATOM 2941 C C . GLY A 1 382 ? 13.469 37.438 10.742 1 74.5 382 GLY A C 1
ATOM 2942 O O . GLY A 1 382 ? 14.438 36.688 10.703 1 74.5 382 GLY A O 1
ATOM 2943 N N . SER A 1 383 ? 12.242 37.031 10.398 1 72.62 383 SER A N 1
ATOM 2944 C CA . SER A 1 383 ? 12.008 35.781 9.734 1 72.62 383 SER A CA 1
ATOM 2945 C C . SER A 1 383 ? 12.742 35.688 8.398 1 72.62 383 SER A C 1
ATOM 2947 O O . SER A 1 383 ? 12.734 36.656 7.629 1 72.62 383 SER A O 1
ATOM 2949 N N . GLY A 1 384 ? 13.492 34.688 8.172 1 74.44 384 GLY A N 1
ATOM 2950 C CA . GLY A 1 384 ? 14.203 34.5 6.914 1 74.44 384 GLY A CA 1
ATOM 2951 C C . GLY A 1 384 ? 15.57 35.156 6.906 1 74.44 384 GLY A C 1
ATOM 2952 O O . GLY A 1 384 ? 16.219 35.219 5.863 1 74.44 384 GLY A O 1
ATOM 2953 N N . SER A 1 385 ? 15.922 35.625 8.031 1 78.88 385 SER A N 1
ATOM 2954 C CA . SER A 1 385 ? 17.203 36.344 8.086 1 78.88 385 SER A CA 1
ATOM 2955 C C . SER A 1 385 ? 18.375 35.344 8.016 1 78.88 385 SER A C 1
ATOM 2957 O O . SER A 1 385 ? 19.516 35.75 7.824 1 78.88 385 SER A O 1
ATOM 2959 N N . GLY A 1 386 ? 18.109 34.031 8.141 1 84.38 386 GLY A N 1
ATOM 2960 C CA . GLY A 1 386 ? 19.141 33.031 7.969 1 84.38 386 GLY A CA 1
ATOM 2961 C C . GLY A 1 386 ? 19.625 32.438 9.281 1 84.38 386 GLY A C 1
ATOM 2962 O O . GLY A 1 386 ? 20.656 31.781 9.328 1 84.38 386 GLY A O 1
ATOM 2963 N N . LYS A 1 387 ? 19.016 32.688 10.32 1 86.69 387 LYS A N 1
ATOM 2964 C CA . LYS A 1 387 ? 19.422 32.219 11.641 1 86.69 387 LYS A CA 1
ATOM 2965 C C . LYS A 1 387 ? 19.594 30.703 11.648 1 86.69 387 LYS A C 1
ATOM 2967 O O . LYS A 1 387 ? 20.625 30.188 12.078 1 86.69 387 LYS A O 1
ATOM 2972 N N . SER A 1 388 ? 18.641 30 11.109 1 86.44 388 SER A N 1
ATOM 2973 C CA . SER A 1 388 ? 18.703 28.531 11.078 1 86.44 388 SER A CA 1
ATOM 2974 C C . SER A 1 388 ? 19.766 28.047 10.109 1 86.44 388 SER A C 1
ATOM 2976 O O . SER A 1 388 ? 20.375 27 10.328 1 86.44 388 SER A O 1
ATOM 2978 N N . SER A 1 389 ? 19.969 28.766 9.039 1 90.06 389 SER A N 1
ATOM 2979 C CA . SER A 1 389 ? 21 28.422 8.07 1 90.06 389 SER A CA 1
ATOM 2980 C C . SER A 1 389 ? 22.391 28.5 8.688 1 90.06 389 SER A C 1
ATOM 2982 O O . SER A 1 389 ? 23.266 27.703 8.344 1 90.06 389 SER A O 1
ATOM 2984 N N . MET A 1 390 ? 22.516 29.453 9.539 1 91.94 390 MET A N 1
ATOM 2985 C CA . MET A 1 390 ? 23.797 29.594 10.219 1 91.94 390 MET A CA 1
ATOM 2986 C C . MET A 1 390 ? 24.125 28.359 11.047 1 91.94 390 MET A C 1
ATOM 2988 O O . MET A 1 390 ? 25.25 27.875 11.031 1 91.94 390 MET A O 1
ATOM 2992 N N . VAL A 1 391 ? 23.141 27.844 11.719 1 91.75 391 VAL A N 1
ATOM 2993 C CA . VAL A 1 391 ? 23.312 26.656 12.531 1 91.75 391 VAL A CA 1
ATOM 2994 C C . VAL A 1 391 ? 23.656 25.469 11.633 1 91.75 391 VAL A C 1
ATOM 2996 O O . VAL A 1 391 ? 24.531 24.656 11.969 1 91.75 391 VAL A O 1
ATOM 2999 N N . ARG A 1 392 ? 23.062 25.391 10.5 1 92.62 392 ARG A N 1
ATOM 3000 C CA . ARG A 1 392 ? 23.281 24.281 9.57 1 92.62 392 ARG A CA 1
ATOM 3001 C C . ARG A 1 392 ? 24.688 24.328 8.977 1 92.62 392 ARG A C 1
ATOM 3003 O O . ARG A 1 392 ? 25.297 23.297 8.703 1 92.62 392 ARG A O 1
ATOM 3010 N N . LEU A 1 393 ? 25.172 25.547 8.797 1 94.62 393 LEU A N 1
ATOM 3011 C CA . LEU A 1 393 ? 26.531 25.719 8.305 1 94.62 393 LEU A CA 1
ATOM 3012 C C . LEU A 1 393 ? 27.547 25.328 9.383 1 94.62 393 L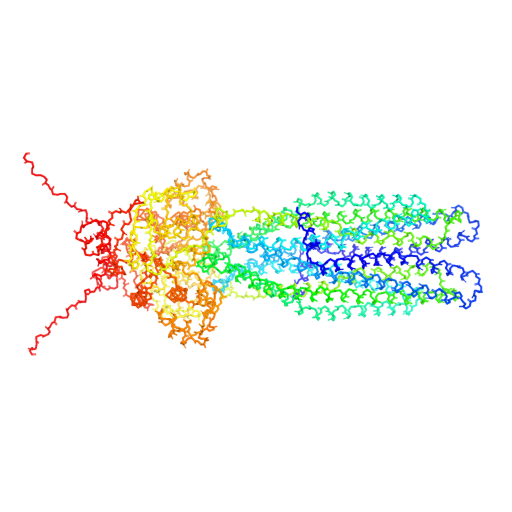EU A C 1
ATOM 3014 O O . LEU A 1 393 ? 28.547 24.656 9.086 1 94.62 393 LEU A O 1
ATOM 3018 N N . LEU A 1 394 ? 27.234 25.781 10.578 1 95 394 LEU A N 1
ATOM 3019 C CA . LEU A 1 394 ? 28.125 25.484 11.688 1 95 394 LEU A CA 1
ATOM 3020 C C . LEU A 1 394 ? 28.219 23.984 11.922 1 95 394 LEU A C 1
ATOM 3022 O O . LEU A 1 394 ? 29.297 23.453 12.234 1 95 394 LEU A O 1
ATOM 3026 N N . PHE A 1 395 ? 27.094 23.312 11.734 1 95.56 395 PHE A N 1
ATOM 3027 C CA . PHE A 1 395 ? 27.031 21.859 11.914 1 95.56 395 PHE A CA 1
ATOM 3028 C C . PHE A 1 395 ? 27.5 21.141 10.648 1 95.56 395 PHE A C 1
ATOM 3030 O O . PHE A 1 395 ? 27.484 19.906 10.594 1 95.56 395 PHE A O 1
ATOM 3037 N N . ARG A 1 396 ? 27.812 21.844 9.648 1 95.69 396 ARG A N 1
ATOM 3038 C CA . ARG A 1 396 ? 28.312 21.391 8.352 1 95.69 396 ARG A CA 1
ATOM 3039 C C . ARG A 1 396 ? 27.297 20.469 7.668 1 95.69 396 ARG A C 1
ATOM 3041 O O . ARG A 1 396 ? 27.672 19.406 7.156 1 95.69 396 ARG A O 1
ATOM 3048 N N . PHE A 1 397 ? 26.078 20.844 7.824 1 93.69 397 PHE A N 1
ATOM 3049 C CA . PHE A 1 397 ? 25.062 20.234 6.969 1 93.69 397 PHE A CA 1
ATOM 3050 C C . PHE A 1 397 ? 25.203 20.734 5.535 1 93.69 397 PHE A C 1
ATOM 3052 O O . PHE A 1 397 ? 24.859 20.016 4.594 1 93.69 397 PHE A O 1
ATOM 3059 N N . PHE A 1 398 ? 25.641 21.922 5.473 1 92.31 398 PHE A N 1
ATOM 3060 C CA . PHE A 1 398 ? 25.969 22.578 4.207 1 92.31 398 PHE A CA 1
ATOM 3061 C C . PHE A 1 398 ? 27.359 23.203 4.258 1 92.31 398 PHE A C 1
ATOM 3063 O O . PHE A 1 398 ? 27.906 23.406 5.34 1 92.31 398 PHE A O 1
ATOM 3070 N N . GLU A 1 399 ? 27.828 23.453 3.098 1 93.44 399 GLU A N 1
ATOM 3071 C CA . GLU A 1 399 ? 29.094 24.156 2.998 1 93.44 399 GLU A CA 1
ATOM 3072 C C . GLU A 1 399 ? 28.906 25.562 2.422 1 93.44 399 GLU A C 1
ATOM 3074 O O . GLU A 1 399 ? 28.078 25.75 1.524 1 93.44 399 GLU A O 1
ATOM 3079 N N . PRO A 1 400 ? 29.547 26.422 3.068 1 94.06 400 PRO A N 1
ATOM 3080 C CA . PRO A 1 400 ? 29.438 27.781 2.543 1 94.06 400 PRO A CA 1
ATOM 3081 C C . PRO A 1 400 ? 29.984 27.906 1.121 1 94.06 400 PRO A C 1
ATOM 3083 O O . PRO A 1 400 ? 30.906 27.188 0.738 1 94.06 400 PRO A O 1
ATOM 3086 N N . SER A 1 401 ? 29.438 28.828 0.388 1 92.5 401 SER A N 1
ATOM 3087 C CA . SER A 1 401 ? 29.891 29.094 -0.977 1 92.5 401 SER A CA 1
ATOM 3088 C C . SER A 1 401 ? 31.203 29.859 -0.991 1 92.5 401 SER A C 1
ATOM 3090 O O . SER A 1 401 ? 32.062 29.594 -1.823 1 92.5 401 SER A O 1
ATOM 3092 N N . THR A 1 402 ? 31.266 30.828 -0.147 1 94 402 THR A N 1
ATOM 3093 C CA . THR A 1 402 ? 32.5 31.609 0.028 1 94 402 THR A CA 1
ATOM 3094 C C . THR A 1 402 ? 32.812 31.797 1.51 1 94 402 THR A C 1
ATOM 3096 O O . THR A 1 402 ? 31.938 31.609 2.363 1 94 402 THR A O 1
ATOM 3099 N N . GLY A 1 403 ? 34.094 31.906 1.779 1 95.44 403 GLY A N 1
ATOM 3100 C CA . GLY A 1 403 ? 34.5 32.125 3.154 1 95.44 403 GLY A CA 1
ATOM 3101 C C . GLY A 1 403 ? 34.781 30.844 3.908 1 95.44 403 GLY A C 1
ATOM 3102 O O . GLY A 1 403 ? 34.938 29.781 3.301 1 95.44 403 GLY A O 1
ATOM 3103 N N . GLN A 1 404 ? 35 31.016 5.211 1 96.44 404 GLN A N 1
ATOM 3104 C CA . GLN A 1 404 ? 35.312 29.828 6.012 1 96.44 404 GLN A CA 1
ATOM 3105 C C . GLN A 1 404 ? 34.781 29.984 7.438 1 96.44 404 GLN A C 1
ATOM 3107 O O . GLN A 1 404 ? 34.562 31.109 7.91 1 96.44 404 GLN A O 1
ATOM 3112 N N . ILE A 1 405 ? 34.531 28.922 8.062 1 97.19 405 ILE A N 1
ATOM 3113 C CA . ILE A 1 405 ? 34.094 28.859 9.461 1 97.19 405 ILE A CA 1
ATOM 3114 C C . ILE A 1 405 ? 35.156 28.125 10.281 1 97.19 405 ILE A C 1
ATOM 3116 O O . ILE A 1 405 ? 35.594 27.031 9.898 1 97.19 405 ILE A O 1
ATOM 3120 N N . LEU A 1 406 ? 35.5 28.781 11.352 1 97.75 406 LEU A N 1
ATOM 3121 C CA . LEU A 1 406 ? 36.562 28.203 12.18 1 97.75 406 LEU A CA 1
ATOM 3122 C C . LEU A 1 406 ? 36.062 27.953 13.594 1 97.75 406 LEU A C 1
ATOM 3124 O O . LEU A 1 406 ? 35.312 28.75 14.141 1 97.75 406 LEU A O 1
ATOM 3128 N N . ILE A 1 407 ? 36.531 26.875 14.18 1 97.38 407 ILE A N 1
ATOM 3129 C CA . ILE A 1 407 ? 36.312 26.547 15.594 1 97.38 407 ILE A CA 1
ATOM 3130 C C . ILE A 1 407 ? 37.688 26.344 16.266 1 97.38 407 ILE A C 1
ATOM 3132 O O . ILE A 1 407 ? 38.469 25.5 15.852 1 97.38 407 ILE A O 1
ATOM 3136 N N . ASN A 1 408 ? 37.938 27.078 17.25 1 96.56 408 ASN A N 1
ATOM 3137 C CA . ASN A 1 408 ? 39.25 27.078 17.891 1 96.56 408 ASN A CA 1
ATOM 3138 C C . ASN A 1 408 ? 40.344 27.25 16.875 1 96.56 408 ASN A C 1
ATOM 3140 O O . ASN A 1 408 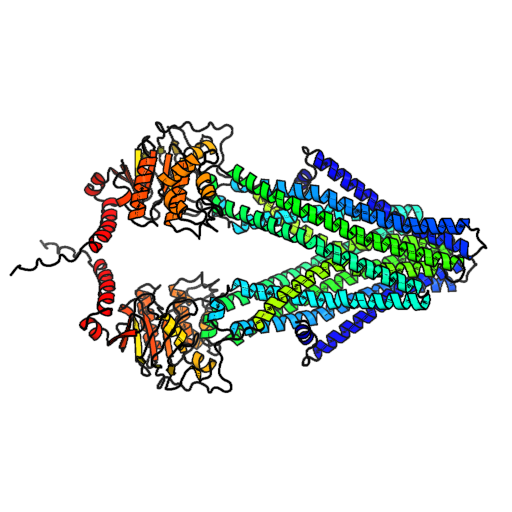? 41.344 26.531 16.906 1 96.56 408 ASN A O 1
ATOM 3144 N N . GLY A 1 409 ? 40.062 28 15.922 1 94.94 409 GLY A N 1
ATOM 3145 C CA . GLY A 1 409 ? 41.031 28.328 14.906 1 94.94 409 GLY A CA 1
ATOM 3146 C C . GLY A 1 409 ? 41.156 27.281 13.828 1 94.94 409 GLY A C 1
ATOM 3147 O O . GLY A 1 409 ? 41.938 27.438 12.883 1 94.94 409 GLY A O 1
ATOM 3148 N N . GLN A 1 410 ? 40.469 26.25 13.875 1 96.31 410 GLN A N 1
ATOM 3149 C CA . GLN A 1 410 ? 40.5 25.172 12.891 1 96.31 410 GLN A CA 1
ATOM 3150 C C . GLN A 1 410 ? 39.344 25.281 11.898 1 96.31 410 GLN A C 1
ATOM 3152 O O . GLN A 1 410 ? 38.188 25.469 12.297 1 96.31 410 GLN A O 1
ATOM 3157 N N . ASN A 1 411 ? 39.719 25.109 10.68 1 96.31 411 ASN A N 1
ATOM 3158 C CA . ASN A 1 411 ? 38.688 25.141 9.664 1 96.31 411 ASN A CA 1
ATOM 3159 C C . ASN A 1 411 ? 37.812 23.875 9.719 1 96.31 411 ASN A C 1
ATOM 3161 O O . ASN A 1 411 ? 38.344 22.766 9.68 1 96.31 411 ASN A O 1
ATOM 3165 N N . ILE A 1 412 ? 36.531 24.062 9.734 1 96 412 ILE A N 1
ATOM 3166 C CA . ILE A 1 412 ? 35.625 22.938 9.938 1 96 412 ILE A CA 1
ATOM 3167 C C . ILE A 1 412 ? 35.625 22.047 8.703 1 96 412 ILE A C 1
ATOM 3169 O O . ILE A 1 412 ? 35.219 20.875 8.773 1 96 412 ILE A O 1
ATOM 3173 N N . ARG A 1 413 ? 36.094 22.469 7.547 1 94.62 413 ARG A N 1
ATOM 3174 C CA . ARG A 1 413 ? 36.188 21.672 6.324 1 94.62 413 ARG A CA 1
ATOM 3175 C C . ARG A 1 413 ? 37.344 20.703 6.379 1 94.62 413 ARG A C 1
ATOM 3177 O O . ARG A 1 413 ? 37.375 19.719 5.633 1 94.62 413 ARG A O 1
ATOM 3184 N N . GLU A 1 414 ? 38.281 20.938 7.262 1 94.69 414 GLU A N 1
ATOM 3185 C CA . GLU A 1 414 ? 39.531 20.172 7.281 1 94.69 414 GLU A CA 1
ATOM 3186 C C . GLU A 1 414 ? 39.531 19.188 8.453 1 94.69 414 GLU A C 1
ATOM 3188 O O . GLU A 1 414 ? 40.5 18.422 8.602 1 94.69 414 GLU A O 1
ATOM 3193 N N . VAL A 1 415 ? 38.531 19.188 9.203 1 95.56 415 VAL A N 1
ATOM 3194 C CA . VAL A 1 415 ? 38.5 18.297 10.344 1 95.56 415 VAL A CA 1
ATOM 3195 C C . VAL A 1 415 ? 37.531 17.156 10.078 1 95.56 415 VAL A C 1
ATOM 3197 O O . VAL A 1 415 ? 36.75 17.203 9.117 1 95.56 415 VAL A O 1
ATOM 3200 N N . ASP A 1 416 ? 37.719 16.141 10.922 1 96 416 ASP A N 1
ATOM 3201 C CA . ASP A 1 416 ? 36.812 14.984 10.82 1 96 416 ASP A CA 1
ATOM 3202 C C . ASP A 1 416 ? 35.375 15.375 11.148 1 96 416 ASP A C 1
ATOM 3204 O O . ASP A 1 416 ? 35.125 16.031 12.156 1 96 416 ASP A O 1
ATOM 3208 N N . LEU A 1 417 ? 34.5 14.938 10.344 1 95 417 LEU A N 1
ATOM 3209 C CA . LEU A 1 417 ? 33.094 15.344 10.43 1 95 417 LEU A CA 1
ATOM 3210 C C . LEU A 1 417 ? 32.469 14.797 11.703 1 95 417 LEU A C 1
ATOM 3212 O O . LEU A 1 417 ? 31.672 15.492 12.344 1 95 417 LEU A O 1
ATOM 3216 N N . GLN A 1 418 ? 32.75 13.625 12.07 1 94.31 418 GLN A N 1
ATOM 3217 C CA . GLN A 1 418 ? 32.156 13.016 13.258 1 94.31 418 GLN A CA 1
ATOM 3218 C C . GLN A 1 418 ? 32.625 13.742 14.523 1 94.31 418 GLN A C 1
ATOM 3220 O O . GLN A 1 418 ? 31.812 13.977 15.43 1 94.31 418 GLN A O 1
ATOM 3225 N N . SER A 1 419 ? 33.875 14.094 14.523 1 95.69 419 SER A N 1
ATOM 3226 C CA . SER A 1 419 ? 34.406 14.812 15.68 1 95.69 419 SER A CA 1
ATOM 3227 C C . SER A 1 419 ? 33.812 16.203 15.789 1 95.69 419 SER A C 1
ATOM 3229 O O . SER A 1 419 ? 33.531 16.688 16.891 1 95.69 419 SER A O 1
ATOM 3231 N N . LEU A 1 420 ? 33.594 16.812 14.688 1 96.44 420 LEU A N 1
ATOM 3232 C CA . LEU A 1 420 ? 32.969 18.125 14.664 1 96.44 420 LEU A CA 1
ATOM 3233 C C . LEU A 1 420 ? 31.562 18.078 15.234 1 96.44 420 LEU A C 1
ATOM 3235 O O . LEU A 1 420 ? 31.219 18.875 16.109 1 96.44 420 LEU A O 1
ATOM 3239 N N . ARG A 1 421 ? 30.828 17.156 14.812 1 95.69 421 ARG A N 1
ATOM 3240 C CA . ARG A 1 421 ? 29.422 17.062 15.195 1 95.69 421 ARG A CA 1
ATOM 3241 C C . ARG A 1 421 ? 29.281 16.594 16.641 1 95.69 421 ARG A C 1
ATOM 3243 O O . ARG A 1 421 ? 28.328 16.953 17.328 1 95.69 421 ARG A O 1
ATOM 3250 N N . LYS A 1 422 ? 30.266 15.875 17.078 1 95 422 LYS A N 1
ATOM 3251 C CA . LYS A 1 422 ? 30.266 15.461 18.484 1 95 422 LYS A CA 1
ATOM 3252 C C . LYS A 1 422 ? 30.516 16.656 19.406 1 95 422 LYS A C 1
ATOM 3254 O O . LYS A 1 422 ? 30.047 16.672 20.547 1 95 422 LYS A O 1
ATOM 3259 N N . ALA A 1 423 ? 31.094 17.641 18.875 1 95.56 423 ALA A N 1
ATOM 3260 C CA . ALA A 1 423 ? 31.484 18.797 19.672 1 95.56 423 ALA A CA 1
ATOM 3261 C C . ALA A 1 423 ? 30.359 19.812 19.75 1 95.56 423 ALA A C 1
ATOM 3263 O O . ALA A 1 423 ? 30.438 20.781 20.516 1 95.56 423 ALA A O 1
ATOM 3264 N N . ILE A 1 424 ? 29.328 19.562 19.062 1 95.75 424 ILE A N 1
ATOM 3265 C CA . ILE A 1 424 ? 28.234 20.531 19.016 1 95.75 424 ILE A CA 1
ATOM 3266 C C . ILE A 1 424 ? 26.922 19.859 19.391 1 95.75 424 ILE A C 1
ATOM 3268 O O . ILE A 1 424 ? 26.562 18.828 18.812 1 95.75 424 ILE A O 1
ATOM 3272 N N . ALA A 1 425 ? 26.203 20.375 20.344 1 93.19 425 ALA A N 1
ATOM 3273 C CA . ALA A 1 425 ? 24.859 19.938 20.688 1 93.19 425 ALA A CA 1
ATOM 3274 C C . ALA A 1 425 ? 23.812 20.969 20.203 1 93.19 425 ALA A C 1
ATOM 3276 O O . ALA A 1 425 ? 23.938 22.156 20.484 1 93.19 425 ALA A O 1
ATOM 3277 N N . VAL A 1 426 ? 22.844 20.469 19.484 1 92.38 426 VAL A N 1
ATOM 3278 C CA . VAL A 1 426 ? 21.859 21.391 18.891 1 92.38 426 VAL A CA 1
ATOM 3279 C C . VAL A 1 426 ? 20.469 21.016 19.375 1 92.38 426 VAL A C 1
ATOM 3281 O O . VAL A 1 426 ? 20.109 19.844 19.406 1 92.38 426 VAL A O 1
ATOM 3284 N N . VAL A 1 427 ? 19.766 21.969 19.844 1 88.88 427 VAL A N 1
ATOM 3285 C CA . VAL A 1 427 ? 18.328 21.844 20.094 1 88.88 427 VAL A CA 1
ATOM 3286 C C . VAL A 1 427 ? 17.562 22.578 18.984 1 88.88 427 VAL A C 1
ATOM 3288 O O . VAL A 1 427 ? 17.453 23.797 19 1 88.88 427 VAL A O 1
ATOM 3291 N N . PRO A 1 428 ? 17 21.812 18.125 1 87.5 428 PRO A N 1
ATOM 3292 C CA . PRO A 1 428 ? 16.344 22.422 16.969 1 87.5 428 PRO A CA 1
ATOM 3293 C C . PRO A 1 428 ? 14.992 23.031 17.312 1 87.5 428 PRO A C 1
ATOM 3295 O O . PRO A 1 428 ? 14.461 22.812 18.391 1 87.5 428 PRO A O 1
ATOM 3298 N N . GLN A 1 429 ? 14.555 23.812 16.281 1 75.44 429 GLN A N 1
ATOM 3299 C CA . GLN A 1 429 ? 13.242 24.438 16.406 1 75.44 429 GLN A CA 1
ATOM 3300 C C . GLN A 1 429 ? 12.133 23.391 16.453 1 75.44 429 GLN A C 1
ATOM 3302 O O . GLN A 1 429 ? 11.273 23.422 17.328 1 75.44 429 GLN A O 1
ATOM 3307 N N . ASP A 1 430 ? 12.234 22.469 15.469 1 77.06 430 ASP A N 1
ATOM 3308 C CA . ASP A 1 430 ? 11.289 21.359 15.43 1 77.06 430 ASP A CA 1
ATOM 3309 C C . ASP A 1 430 ? 11.883 20.109 16.078 1 77.06 430 ASP A C 1
ATOM 3311 O O . ASP A 1 430 ? 12.781 19.484 15.508 1 77.06 430 ASP A O 1
ATOM 3315 N N . SER A 1 431 ? 11.336 19.922 17.297 1 78.62 431 SER A N 1
ATOM 3316 C CA . SER A 1 431 ? 11.859 18.781 18 1 78.62 431 SER A CA 1
ATOM 3317 C C . SER A 1 431 ? 11.109 17.5 17.641 1 78.62 431 SER A C 1
ATOM 3319 O O . SER A 1 431 ? 9.984 17.281 18.094 1 78.62 431 SER A O 1
ATOM 3321 N N . VAL A 1 432 ? 11.664 16.734 16.797 1 81.5 432 VAL A N 1
ATOM 3322 C CA . VAL A 1 432 ? 11.047 15.477 16.422 1 81.5 432 VAL A CA 1
ATOM 3323 C C . VAL A 1 432 ? 11.562 14.352 17.312 1 81.5 432 VAL A C 1
ATOM 3325 O O . VAL A 1 432 ? 12.75 14.336 17.672 1 81.5 432 VAL A O 1
ATOM 3328 N N . LEU A 1 433 ? 10.656 13.602 17.797 1 88.06 433 LEU A N 1
ATOM 3329 C CA . LEU A 1 433 ? 11.008 12.492 18.672 1 88.06 433 LEU A CA 1
ATOM 3330 C C . LEU A 1 433 ? 10.797 11.156 17.969 1 88.06 433 LEU A C 1
ATOM 3332 O O . LEU A 1 433 ? 9.953 11.047 17.062 1 88.06 433 LEU A O 1
ATOM 3336 N N . PHE A 1 434 ? 11.586 10.188 18.359 1 90.62 434 PHE A N 1
ATOM 3337 C CA . PHE A 1 434 ? 11.438 8.828 17.844 1 90.62 434 PHE A CA 1
ATOM 3338 C C . PHE A 1 434 ? 10.203 8.156 18.453 1 90.62 434 PHE A C 1
ATOM 3340 O O . PHE A 1 434 ? 9.82 8.453 19.578 1 90.62 434 PHE A O 1
ATOM 3347 N N . HIS A 1 435 ? 9.609 7.285 17.625 1 89 435 HIS A N 1
ATOM 3348 C CA . HIS A 1 435 ? 8.523 6.465 18.156 1 89 435 HIS A CA 1
ATOM 3349 C C . HIS A 1 435 ? 9.047 5.402 19.125 1 89 435 HIS A C 1
ATOM 3351 O O . HIS A 1 435 ? 9.117 4.223 18.766 1 89 435 HIS A O 1
ATOM 3357 N N . ASP A 1 436 ? 9.328 5.809 20.266 1 91.12 436 ASP A N 1
ATOM 3358 C CA . ASP A 1 436 ? 9.906 4.973 21.312 1 91.12 436 ASP A CA 1
ATOM 3359 C C . ASP A 1 436 ? 9.625 5.555 22.703 1 91.12 436 ASP A C 1
ATOM 3361 O O . ASP A 1 436 ? 8.852 6.508 22.844 1 91.12 436 ASP A O 1
ATOM 3365 N N . THR A 1 437 ? 10.266 4.988 23.703 1 93.12 437 THR A N 1
ATOM 3366 C CA . THR A 1 437 ? 10.031 5.422 25.078 1 93.12 437 THR A CA 1
ATOM 3367 C C . THR A 1 437 ? 10.719 6.762 25.344 1 93.12 437 THR A C 1
ATOM 3369 O O . THR A 1 437 ? 11.617 7.16 24.609 1 93.12 437 THR A O 1
ATOM 3372 N N . ILE A 1 438 ? 10.266 7.441 26.391 1 93.38 438 ILE A N 1
ATOM 3373 C CA . ILE A 1 438 ? 10.883 8.688 26.828 1 93.38 438 ILE A CA 1
ATOM 3374 C C . ILE A 1 438 ? 12.336 8.438 27.219 1 93.38 438 ILE A C 1
ATOM 3376 O O . ILE A 1 438 ? 13.219 9.25 26.938 1 93.38 438 ILE A O 1
ATOM 3380 N N . ARG A 1 439 ? 12.539 7.336 27.797 1 94.62 439 ARG A N 1
ATOM 3381 C CA . ARG A 1 439 ? 13.891 6.945 28.172 1 94.62 439 ARG A CA 1
ATOM 3382 C C . ARG A 1 439 ? 14.812 6.898 26.953 1 94.62 439 ARG A C 1
ATOM 3384 O O . ARG A 1 439 ? 15.906 7.469 26.984 1 94.62 439 ARG A O 1
ATOM 3391 N N . HIS A 1 440 ? 14.359 6.238 25.984 1 93.94 440 HIS A N 1
ATOM 3392 C CA . HIS A 1 440 ? 15.164 6.086 24.766 1 93.94 440 HIS A CA 1
ATOM 3393 C C . HIS A 1 440 ? 15.422 7.434 24.109 1 93.94 440 HIS A C 1
ATOM 3395 O O . HIS A 1 440 ? 16.516 7.695 23.625 1 93.94 440 HIS A O 1
ATOM 3401 N N . ASN A 1 441 ? 14.406 8.242 24.078 1 94.5 441 ASN A N 1
ATOM 3402 C CA . ASN A 1 441 ? 14.531 9.539 23.422 1 94.5 441 ASN A CA 1
ATOM 3403 C C . ASN A 1 441 ? 15.531 10.43 24.141 1 94.5 441 ASN A C 1
ATOM 3405 O O . ASN A 1 441 ? 16.297 11.156 23.5 1 94.5 441 ASN A O 1
ATOM 3409 N N . ILE A 1 442 ? 15.547 10.367 25.453 1 94.5 442 ILE A N 1
ATOM 3410 C CA . ILE A 1 442 ? 16.516 11.156 26.219 1 94.5 442 ILE A CA 1
ATOM 3411 C C . ILE A 1 442 ? 17.906 10.516 26.094 1 94.5 442 ILE A C 1
ATOM 3413 O O . ILE A 1 442 ? 18.891 11.211 25.844 1 94.5 442 ILE A O 1
ATOM 3417 N N . HIS A 1 443 ? 17.922 9.234 26.203 1 95.44 443 HIS A N 1
ATOM 3418 C CA . HIS A 1 443 ? 19.172 8.484 26.188 1 95.44 443 HIS A CA 1
ATOM 3419 C C . HIS A 1 443 ? 19.875 8.617 24.844 1 95.44 443 HIS A C 1
ATOM 3421 O O . HIS A 1 443 ? 21.078 8.352 24.734 1 95.44 443 HIS A O 1
ATOM 3427 N N . TYR A 1 444 ? 19.141 9.062 23.844 1 94.19 444 TYR A N 1
ATOM 3428 C CA . TYR A 1 444 ? 19.656 9.211 22.484 1 94.19 444 TYR A CA 1
ATOM 3429 C C . TYR A 1 444 ? 20.75 10.266 22.438 1 94.19 444 TYR A C 1
ATOM 3431 O O . TYR A 1 444 ? 21.547 10.297 21.5 1 94.19 444 TYR A O 1
ATOM 3439 N N . GLY A 1 445 ? 20.797 11.125 23.406 1 94.06 445 GLY A N 1
ATOM 3440 C CA . GLY A 1 445 ? 21.859 12.125 23.5 1 94.06 445 GLY A CA 1
ATOM 3441 C C . GLY A 1 445 ? 23.234 11.523 23.625 1 94.06 445 GLY A C 1
ATOM 3442 O O . GLY A 1 445 ? 24.203 12.016 23.031 1 94.06 445 GLY A O 1
ATOM 3443 N N . ASP A 1 446 ? 23.344 10.594 24.438 1 94.62 446 ASP A N 1
ATOM 3444 C CA . ASP A 1 446 ? 24.562 9.805 24.641 1 94.62 446 ASP A CA 1
ATOM 3445 C C . ASP A 1 446 ? 24.234 8.414 25.188 1 94.62 446 ASP A C 1
ATOM 3447 O O . ASP A 1 446 ? 24 8.25 26.375 1 94.62 446 ASP A O 1
ATOM 3451 N N . LEU A 1 447 ? 24.391 7.434 24.375 1 93.94 447 LEU A N 1
ATOM 3452 C CA . LEU A 1 447 ? 23.922 6.078 24.656 1 93.94 447 LEU A CA 1
ATOM 3453 C C . LEU A 1 447 ? 24.828 5.398 25.672 1 93.94 447 LEU A C 1
ATOM 3455 O O . LEU A 1 447 ? 24.469 4.367 26.25 1 93.94 447 LEU A O 1
ATOM 3459 N N . SER A 1 448 ? 25.953 5.988 26 1 93.12 448 SER A N 1
ATOM 3460 C CA . SER A 1 448 ? 26.922 5.391 26.922 1 93.12 448 SER A CA 1
ATOM 3461 C C . SER A 1 448 ? 26.625 5.805 28.359 1 93.12 448 SER A C 1
ATOM 3463 O O . SER A 1 448 ? 27.156 5.211 29.297 1 93.12 448 SER A O 1
ATOM 3465 N N . LYS A 1 449 ? 25.812 6.801 28.516 1 94.06 449 LYS A N 1
ATOM 3466 C CA . LYS A 1 449 ? 25.578 7.363 29.844 1 94.06 449 LYS A CA 1
ATOM 3467 C C . LYS A 1 449 ? 24.656 6.465 30.672 1 94.06 449 LYS A C 1
ATOM 3469 O O . LYS A 1 449 ? 23.859 5.703 30.109 1 94.06 449 LYS A O 1
ATOM 3474 N N . SER A 1 450 ? 24.75 6.57 31.922 1 95.12 450 SER A N 1
ATOM 3475 C CA . SER A 1 450 ? 23.984 5.742 32.844 1 95.12 450 SER A CA 1
ATOM 3476 C C . SER A 1 450 ? 22.594 6.312 33.062 1 95.12 450 SER A C 1
ATOM 3478 O O . SER A 1 450 ? 22.297 7.441 32.656 1 95.12 450 SER A O 1
ATOM 3480 N N . GLN A 1 451 ? 21.781 5.535 33.812 1 94.56 451 GLN A N 1
ATOM 3481 C CA . GLN A 1 451 ? 20.406 5.934 34.125 1 94.56 451 GLN A CA 1
ATOM 3482 C C . GLN A 1 451 ? 20.391 7.141 35.062 1 94.56 451 GLN A C 1
ATOM 3484 O O . GLN A 1 451 ? 19.516 8.008 34.938 1 94.56 451 GLN A O 1
ATOM 3489 N N . THR A 1 452 ? 21.359 7.133 35.812 1 94.12 452 THR A N 1
ATOM 3490 C CA . THR A 1 452 ? 21.453 8.242 36.781 1 94.12 452 THR A CA 1
ATOM 3491 C C . THR A 1 452 ? 21.734 9.555 36.031 1 94.12 452 THR A C 1
ATOM 3493 O O . THR A 1 452 ? 21.141 10.586 36.344 1 94.12 452 THR A O 1
ATOM 3496 N N . GLU A 1 453 ? 22.625 9.484 35.094 1 93.75 453 GLU A N 1
ATOM 3497 C CA . GLU A 1 453 ? 22.953 10.672 34.312 1 93.75 453 GLU A CA 1
ATOM 3498 C C . GLU A 1 453 ? 21.766 11.109 33.469 1 93.75 453 GLU A C 1
ATOM 3500 O O . GLU A 1 453 ? 21.531 12.305 33.281 1 93.75 453 GLU A O 1
ATOM 3505 N N . LEU A 1 454 ? 21.047 10.164 33.031 1 95.31 454 LEU A N 1
ATOM 3506 C CA . LEU A 1 454 ? 19.844 10.445 32.25 1 95.31 454 LEU A CA 1
ATOM 3507 C C . LEU A 1 454 ? 18.797 11.164 33.094 1 95.31 454 LEU A C 1
ATOM 3509 O O . LEU A 1 454 ? 18.203 12.148 32.656 1 95.31 454 LEU A O 1
ATOM 3513 N N . GLU A 1 455 ? 18.609 10.688 34.281 1 94.69 455 GLU A N 1
ATOM 3514 C CA . GLU A 1 455 ? 17.625 11.305 35.188 1 94.69 455 GLU A CA 1
ATOM 3515 C C . GLU A 1 455 ? 18.062 12.711 35.562 1 94.69 455 GLU A C 1
ATOM 3517 O O . GLU A 1 455 ? 17.219 13.602 35.75 1 94.69 455 GLU A O 1
ATOM 3522 N N . ASN A 1 456 ? 19.344 12.859 35.719 1 90.31 456 ASN A N 1
ATOM 3523 C CA . ASN A 1 456 ? 19.859 14.188 36.031 1 90.31 456 ASN A CA 1
ATOM 3524 C C . ASN A 1 456 ? 19.594 15.164 34.875 1 90.31 456 ASN A C 1
ATOM 3526 O O . ASN A 1 456 ? 19.25 16.328 35.094 1 90.31 456 ASN A O 1
ATOM 3530 N N . ALA A 1 457 ? 19.844 14.711 33.656 1 90.75 457 ALA A N 1
ATOM 3531 C CA . ALA A 1 457 ? 19.562 15.555 32.5 1 90.75 457 ALA A CA 1
ATOM 3532 C C . ALA A 1 457 ? 18.078 15.914 32.438 1 90.75 457 ALA A C 1
ATOM 3534 O O . ALA A 1 457 ? 17.734 17.047 32.125 1 90.75 457 ALA A O 1
ATOM 3535 N N . ALA A 1 458 ? 17.219 14.961 32.75 1 91.75 458 ALA A N 1
ATOM 3536 C CA . ALA A 1 458 ? 15.781 15.195 32.75 1 91.75 458 ALA A CA 1
ATOM 3537 C C . ALA A 1 458 ? 15.391 16.203 33.844 1 91.75 458 ALA A C 1
ATOM 3539 O O . ALA A 1 458 ? 14.492 17.031 33.625 1 91.75 458 ALA A O 1
ATOM 3540 N N . ARG A 1 459 ? 16.062 16.109 34.938 1 88.06 459 ARG A N 1
ATOM 3541 C CA . ARG A 1 459 ? 15.812 17.062 36 1 88.06 459 ARG A CA 1
ATOM 3542 C C . ARG A 1 459 ? 16.234 18.469 35.625 1 88.06 459 ARG A C 1
ATOM 3544 O O . ARG A 1 459 ? 15.508 19.438 35.875 1 88.06 459 ARG A O 1
ATOM 3551 N N . MET A 1 460 ? 17.328 18.5 35 1 82.88 460 MET A N 1
ATOM 3552 C CA . MET A 1 460 ? 17.844 19.797 34.594 1 82.88 460 MET A CA 1
ATOM 3553 C C . MET A 1 460 ? 16.922 20.438 33.562 1 82.88 460 MET A C 1
ATOM 3555 O O . MET A 1 460 ? 16.797 21.656 33.5 1 82.88 460 MET A O 1
ATOM 3559 N N . ALA A 1 461 ? 16.312 19.594 32.781 1 84.19 461 ALA A N 1
ATOM 3560 C CA . ALA A 1 461 ? 15.391 20.094 31.75 1 84.19 461 ALA A CA 1
ATOM 3561 C C . ALA A 1 461 ? 13.977 20.234 32.312 1 84.19 461 ALA A C 1
ATOM 3563 O O . ALA A 1 461 ? 13.023 20.484 31.562 1 84.19 461 ALA A O 1
ATOM 3564 N N . ASP A 1 462 ? 13.719 19.984 33.594 1 81.31 462 ASP A N 1
ATOM 3565 C CA . ASP A 1 462 ? 12.43 20.094 34.281 1 81.31 462 ASP A CA 1
ATOM 3566 C C . ASP A 1 462 ? 11.414 19.125 33.688 1 81.31 462 ASP A C 1
ATOM 3568 O O . ASP A 1 462 ? 10.266 19.484 33.406 1 81.31 462 ASP A O 1
ATOM 3572 N N . LEU A 1 463 ? 11.859 18.016 33.375 1 85.88 463 LEU A N 1
ATOM 3573 C CA . LEU A 1 463 ? 11.008 17 32.75 1 85.88 463 LEU A CA 1
ATOM 3574 C C . LEU A 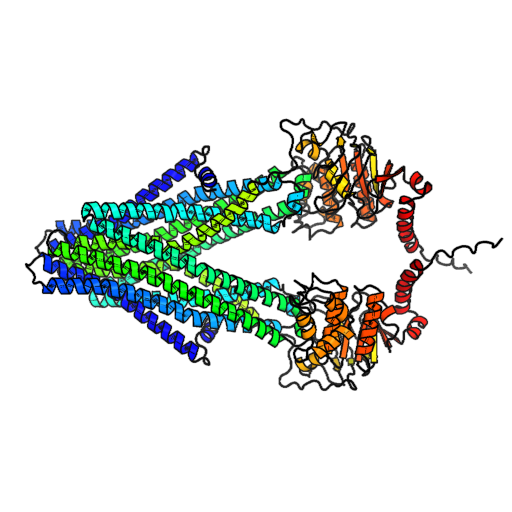1 463 ? 10.812 15.812 33.688 1 85.88 463 LEU A C 1
ATOM 3576 O O . LEU A 1 463 ? 9.836 15.07 33.562 1 85.88 463 LEU A O 1
ATOM 3580 N N . HIS A 1 464 ? 11.664 15.648 34.625 1 89.31 464 HIS A N 1
ATOM 3581 C CA . HIS A 1 464 ? 11.719 14.477 35.5 1 89.31 464 HIS A CA 1
ATOM 3582 C C . HIS A 1 464 ? 10.414 14.305 36.25 1 89.31 464 HIS A C 1
ATOM 3584 O O . HIS A 1 464 ? 9.844 13.211 36.281 1 89.31 464 HIS A O 1
ATOM 3590 N N . ASP A 1 465 ? 9.938 15.336 36.812 1 86.69 465 ASP A N 1
ATOM 3591 C CA . ASP A 1 465 ? 8.734 15.25 37.656 1 86.69 465 ASP A CA 1
ATOM 3592 C C . ASP A 1 465 ? 7.508 14.938 36.812 1 86.69 465 ASP A C 1
ATOM 3594 O O . ASP A 1 465 ? 6.617 14.203 37.25 1 86.69 465 ASP A O 1
ATOM 3598 N N . SER A 1 466 ? 7.5 15.562 35.656 1 85.06 466 SER A N 1
ATOM 3599 C CA . SER A 1 466 ? 6.398 15.266 34.75 1 85.06 466 SER A CA 1
ATOM 3600 C C . SER A 1 466 ? 6.391 13.789 34.344 1 85.06 466 SER A C 1
ATOM 3602 O O . SER A 1 466 ? 5.328 13.18 34.25 1 85.06 466 SER A O 1
ATOM 3604 N N . ILE A 1 467 ? 7.531 13.203 34.125 1 91.5 467 ILE A N 1
ATOM 3605 C CA . ILE A 1 467 ? 7.676 11.812 33.719 1 91.5 467 ILE A CA 1
ATOM 3606 C C . ILE A 1 467 ? 7.188 10.883 34.812 1 91.5 467 ILE A C 1
ATOM 3608 O O . ILE A 1 467 ? 6.527 9.875 34.531 1 91.5 467 ILE A O 1
ATOM 3612 N N . LEU A 1 468 ? 7.434 11.273 36 1 90.75 468 LEU A N 1
ATOM 3613 C CA . LEU A 1 468 ? 7.074 10.445 37.156 1 90.75 468 LEU A CA 1
ATOM 3614 C C . LEU A 1 468 ? 5.559 10.406 37.344 1 90.75 468 LEU A C 1
ATOM 3616 O O . LEU A 1 468 ? 5.027 9.484 37.938 1 90.75 468 LEU A O 1
ATOM 3620 N N . GLN A 1 469 ? 4.891 11.359 36.781 1 87.75 469 GLN A N 1
ATOM 3621 C CA . GLN A 1 469 ? 3.438 11.422 36.938 1 87.75 469 GLN A CA 1
ATOM 3622 C C . GLN A 1 469 ? 2.75 10.539 35.906 1 87.75 469 GLN A C 1
ATOM 3624 O O . GLN A 1 469 ? 1.572 10.203 36.031 1 87.75 469 GLN A O 1
ATOM 3629 N N . TRP A 1 470 ? 3.506 10.234 34.906 1 87 470 TRP A N 1
ATOM 3630 C CA . TRP A 1 470 ? 2.92 9.375 33.875 1 87 470 TRP A CA 1
ATOM 3631 C C . TRP A 1 470 ? 2.836 7.93 34.375 1 87 470 TRP A C 1
ATOM 3633 O O . TRP A 1 470 ? 3.697 7.473 35.125 1 87 470 TRP A O 1
ATOM 3643 N N . PRO A 1 471 ? 1.889 7.121 33.906 1 86.69 471 PRO A N 1
ATOM 3644 C CA . PRO A 1 471 ? 1.694 5.75 34.375 1 86.69 471 PRO A CA 1
ATOM 3645 C C . PRO A 1 471 ? 2.914 4.863 34.156 1 86.69 471 PRO A C 1
ATOM 3647 O O . PRO A 1 471 ? 3.266 4.047 35 1 86.69 471 PRO A O 1
ATOM 3650 N N . LYS A 1 472 ? 3.572 5.035 33.062 1 91.94 472 LYS A N 1
ATOM 3651 C CA . LYS A 1 472 ? 4.707 4.172 32.75 1 91.94 472 LYS A CA 1
ATOM 3652 C C . LYS A 1 472 ? 6.027 4.914 32.938 1 91.94 472 LYS A C 1
ATOM 3654 O O . LYS A 1 472 ? 7.078 4.438 32.5 1 91.94 472 LYS A O 1
ATOM 3659 N N . GLN A 1 473 ? 5.938 6.098 33.438 1 93.69 473 GLN A N 1
ATOM 3660 C CA . GLN A 1 473 ? 7.105 6.906 33.75 1 93.69 473 GLN A CA 1
ATOM 3661 C C . GLN A 1 473 ? 8.062 6.98 32.562 1 93.69 473 GLN A C 1
ATOM 3663 O O . GLN A 1 473 ? 7.664 7.363 31.453 1 93.69 473 GLN A O 1
ATOM 3668 N N . TYR A 1 474 ? 9.305 6.473 32.781 1 93.56 474 TYR A N 1
ATOM 3669 C CA . TYR A 1 474 ? 10.305 6.609 31.734 1 93.56 474 TYR A CA 1
ATOM 3670 C C . TYR A 1 474 ? 10.039 5.629 30.594 1 93.56 474 TYR A C 1
ATOM 3672 O O . TYR A 1 474 ? 10.578 5.777 29.5 1 93.56 474 TYR A O 1
ATOM 3680 N N . GLU A 1 475 ? 9.188 4.723 30.797 1 92.69 475 GLU A N 1
ATOM 3681 C CA . GLU A 1 475 ? 8.891 3.729 29.766 1 92.69 475 GLU A CA 1
ATOM 3682 C C . GLU A 1 475 ? 7.648 4.117 28.969 1 92.69 475 GLU A C 1
ATOM 3684 O O . GLU A 1 475 ? 7.176 3.344 28.125 1 92.69 475 GLU A O 1
ATOM 3689 N N . THR A 1 476 ? 7.23 5.254 29.172 1 89.69 476 THR A N 1
ATOM 3690 C CA . THR A 1 476 ? 6.07 5.742 28.438 1 89.69 476 THR A CA 1
ATOM 3691 C C . THR A 1 476 ? 6.398 5.914 26.953 1 89.69 476 THR A C 1
ATOM 3693 O O . THR A 1 476 ? 7.414 6.516 26.609 1 89.69 476 THR A O 1
ATOM 3696 N N . GLN A 1 477 ? 5.609 5.453 26.109 1 88.94 477 GLN A N 1
ATOM 3697 C CA . GLN A 1 477 ? 5.781 5.57 24.656 1 88.94 477 GLN A CA 1
ATOM 3698 C C . GLN A 1 477 ? 5.332 6.941 24.172 1 88.94 477 GLN A C 1
ATOM 3700 O O . GLN A 1 477 ? 4.246 7.41 24.516 1 88.94 477 GLN A O 1
ATOM 3705 N N . VAL A 1 478 ? 6.117 7.617 23.438 1 84.69 478 VAL A N 1
ATOM 3706 C CA . VAL A 1 478 ? 5.84 8.977 22.984 1 84.69 478 VAL A CA 1
ATOM 3707 C C . VAL A 1 478 ? 4.961 8.938 21.734 1 84.69 478 VAL A C 1
ATOM 3709 O O . VAL A 1 478 ? 4.246 9.906 21.453 1 84.69 478 VAL A O 1
ATOM 3712 N N . GLY A 1 479 ? 4.781 7.848 21.078 1 75.25 479 GLY A N 1
ATOM 3713 C CA . GLY A 1 479 ? 3.99 7.77 19.859 1 75.25 479 GLY A CA 1
ATOM 3714 C C . GLY A 1 479 ? 4.73 8.273 18.641 1 75.25 479 GLY A C 1
ATOM 3715 O O . GLY A 1 479 ? 5.883 8.695 18.734 1 75.25 479 GLY A O 1
ATOM 3716 N N . GLU A 1 480 ? 3.955 8.32 17.516 1 69 480 GLU A N 1
ATOM 3717 C CA . GLU A 1 480 ? 4.562 8.805 16.281 1 69 480 GLU A CA 1
ATOM 3718 C C . GLU A 1 480 ? 4.793 10.312 16.328 1 69 480 GLU A C 1
ATOM 3720 O O . GLU A 1 480 ? 3.875 11.078 16.641 1 69 480 GLU A O 1
ATOM 3725 N N . ARG A 1 481 ? 5.988 10.688 16.125 1 61.22 481 ARG A N 1
ATOM 3726 C CA . ARG A 1 481 ? 6.43 12.078 16.125 1 61.22 481 ARG A CA 1
ATOM 3727 C C . ARG A 1 481 ? 6.105 12.758 17.453 1 61.22 481 ARG A C 1
ATOM 3729 O O . ARG A 1 481 ? 5.891 13.969 17.5 1 61.22 481 ARG A O 1
ATOM 3736 N N . GLY A 1 482 ? 5.961 11.969 18.484 1 69.56 482 GLY A N 1
ATOM 3737 C CA . GLY A 1 482 ? 5.73 12.523 19.812 1 69.56 482 GLY A CA 1
ATOM 3738 C C . GLY A 1 482 ? 4.316 13.047 20 1 69.56 482 GLY A C 1
ATOM 3739 O O . GLY A 1 482 ? 4.078 13.922 20.828 1 69.56 482 GLY A O 1
ATOM 3740 N N . LEU A 1 483 ? 3.381 12.523 19.266 1 57.47 483 LEU A N 1
ATOM 3741 C CA . LEU A 1 483 ? 2.033 13.078 19.203 1 57.47 483 LEU A CA 1
ATOM 3742 C C . LEU A 1 483 ? 1.335 12.953 20.562 1 57.47 483 LEU A C 1
ATOM 3744 O O . LEU A 1 483 ? 0.381 13.68 20.844 1 57.47 483 LEU A O 1
ATOM 3748 N N . LYS A 1 484 ? 1.986 12.234 21.406 1 68.06 484 LYS A N 1
ATOM 3749 C CA . LYS A 1 484 ? 1.345 12.016 22.703 1 68.06 484 LYS A CA 1
ATOM 3750 C C . LYS A 1 484 ? 1.785 13.062 23.719 1 68.06 484 LYS A C 1
ATOM 3752 O O . LYS A 1 484 ? 1.194 13.18 24.797 1 68.06 484 LYS A O 1
ATOM 3757 N N . LEU A 1 485 ? 2.879 13.789 23.312 1 74.19 485 LEU A N 1
ATOM 3758 C CA . LEU A 1 485 ? 3.426 14.797 24.203 1 74.19 485 LEU A CA 1
ATOM 3759 C C . LEU A 1 485 ? 3.02 16.203 23.766 1 74.19 485 LEU A C 1
ATOM 3761 O O . LEU A 1 485 ? 2.773 16.422 22.578 1 74.19 485 LEU A O 1
ATOM 3765 N N . SER A 1 486 ? 2.922 17.016 24.703 1 70.94 486 SER A N 1
ATOM 3766 C CA . SER A 1 486 ? 2.691 18.406 24.375 1 70.94 486 SER A CA 1
ATOM 3767 C C . SER A 1 486 ? 3.918 19.031 23.719 1 70.94 486 SER A C 1
ATOM 3769 O O . SER A 1 486 ? 5.008 18.469 23.766 1 70.94 486 SER A O 1
ATOM 3771 N N . GLY A 1 487 ? 3.713 20.062 23 1 73.19 487 GLY A N 1
ATOM 3772 C CA . GLY A 1 487 ? 4.816 20.781 22.359 1 73.19 487 GLY A CA 1
ATOM 3773 C C . GLY A 1 487 ? 5.93 21.125 23.344 1 73.19 487 GLY A C 1
ATOM 3774 O O . GLY A 1 487 ? 7.109 20.969 23.031 1 73.19 487 GLY A O 1
ATOM 3775 N N . GLY A 1 488 ? 5.535 21.578 24.516 1 74.81 488 GLY A N 1
ATOM 3776 C CA . GLY A 1 488 ? 6.512 21.922 25.531 1 74.81 488 GLY A CA 1
ATOM 3777 C C . GLY A 1 488 ? 7.281 20.719 26.062 1 74.81 488 GLY A C 1
ATOM 3778 O O . GLY A 1 488 ? 8.484 20.812 26.312 1 74.81 488 GLY A O 1
ATOM 3779 N N . GLU A 1 489 ? 6.617 19.672 26.25 1 78 489 GLU A N 1
ATOM 3780 C CA . GLU A 1 489 ? 7.27 18.438 26.703 1 78 489 GLU A CA 1
ATOM 3781 C C . GLU A 1 489 ? 8.273 17.922 25.672 1 78 489 GLU A C 1
ATOM 3783 O O . GLU A 1 489 ? 9.359 17.469 26.031 1 78 489 GLU A O 1
ATOM 3788 N N . LYS A 1 490 ? 7.977 18.047 24.406 1 84.69 490 LYS A N 1
ATOM 3789 C CA . LYS A 1 490 ? 8.883 17.625 23.344 1 84.69 490 LYS A CA 1
ATOM 3790 C C . LYS A 1 490 ? 10.172 18.438 23.359 1 84.69 490 LYS A C 1
ATOM 3792 O O . LYS A 1 490 ? 11.266 17.891 23.203 1 84.69 490 LYS A O 1
ATOM 3797 N N . GLN A 1 491 ? 9.953 19.656 23.594 1 82.44 491 GLN A N 1
ATOM 3798 C CA . GLN A 1 491 ? 11.109 20.562 23.641 1 82.44 491 GLN A CA 1
ATOM 3799 C C . GLN A 1 491 ? 12.008 20.234 24.828 1 82.44 491 GLN A C 1
ATOM 3801 O O . GLN A 1 491 ? 13.234 20.281 24.719 1 82.44 491 GLN A O 1
ATOM 3806 N N . ARG A 1 492 ? 11.383 19.969 25.953 1 83.56 492 ARG A N 1
ATOM 3807 C CA . ARG A 1 492 ? 12.148 19.641 27.141 1 83.56 492 ARG A CA 1
ATOM 3808 C C . ARG A 1 492 ? 12.922 18.328 26.953 1 83.56 492 ARG A C 1
ATOM 3810 O O . ARG A 1 492 ? 14.023 18.172 27.484 1 83.56 492 ARG A O 1
ATOM 3817 N N . VAL A 1 493 ? 12.328 17.438 26.219 1 89.44 493 VAL A N 1
ATOM 3818 C CA . VAL A 1 493 ? 13.031 16.203 25.922 1 89.44 493 VAL A CA 1
ATOM 3819 C C . VAL A 1 493 ? 14.25 16.484 25.047 1 89.44 493 VAL A C 1
ATOM 3821 O O . VAL A 1 493 ? 15.328 15.93 25.266 1 89.44 493 VAL A O 1
ATOM 3824 N N . ALA A 1 494 ? 14.062 17.359 24.062 1 89.38 494 ALA A N 1
ATOM 3825 C CA . ALA A 1 494 ? 15.164 17.734 23.188 1 89.38 494 ALA A CA 1
ATOM 3826 C C . ALA A 1 494 ? 16.281 18.406 23.969 1 89.38 494 ALA A C 1
ATOM 3828 O O . ALA A 1 494 ? 17.469 18.203 23.688 1 89.38 494 ALA A O 1
ATOM 3829 N N . ILE A 1 495 ? 15.875 19.188 24.922 1 86.19 495 ILE A N 1
ATOM 3830 C CA . ILE A 1 495 ? 16.844 19.875 25.75 1 86.19 495 ILE A CA 1
ATOM 3831 C C . ILE A 1 495 ? 17.594 18.875 26.625 1 86.19 495 ILE A C 1
ATOM 3833 O O . ILE A 1 495 ? 18.828 18.938 26.75 1 86.19 495 ILE A O 1
ATOM 3837 N N . ALA A 1 496 ? 16.859 17.984 27.203 1 89.69 496 ALA A N 1
ATOM 3838 C CA . ALA A 1 496 ? 17.484 16.938 28.016 1 89.69 496 ALA A CA 1
ATOM 3839 C C . ALA A 1 496 ? 18.5 16.141 27.203 1 89.69 496 ALA A C 1
ATOM 3841 O O . ALA A 1 496 ? 19.562 15.797 27.719 1 89.69 496 ALA A O 1
ATOM 3842 N N . ARG A 1 497 ? 18.219 15.898 26 1 92.75 497 ARG A N 1
ATOM 3843 C CA . ARG A 1 497 ? 19.125 15.195 25.094 1 92.75 497 ARG A CA 1
ATOM 3844 C C . ARG A 1 497 ? 20.422 15.969 24.891 1 92.75 497 ARG A C 1
ATOM 3846 O O . ARG A 1 497 ? 21.5 15.391 24.906 1 92.75 497 ARG A O 1
ATOM 3853 N N . ALA A 1 498 ? 20.219 17.172 24.641 1 90.19 498 ALA A N 1
ATOM 3854 C CA . ALA A 1 498 ? 21.375 18.031 24.406 1 90.19 498 ALA A CA 1
ATOM 3855 C C . ALA A 1 498 ? 22.25 18.125 25.641 1 90.19 498 ALA A C 1
ATOM 3857 O O . ALA A 1 498 ? 23.484 18.141 25.547 1 90.19 498 ALA A O 1
ATOM 3858 N N . ILE A 1 499 ? 21.625 18.203 26.797 1 88.31 499 ILE A N 1
ATOM 3859 C CA . ILE A 1 499 ? 22.359 18.266 28.062 1 88.31 499 ILE A CA 1
ATOM 3860 C C . ILE A 1 499 ? 23.141 16.969 28.266 1 88.31 499 ILE A C 1
ATOM 3862 O O . ILE A 1 499 ? 24.297 17 28.688 1 88.31 499 ILE A O 1
ATOM 3866 N N . LEU A 1 500 ? 22.484 15.906 27.969 1 92.62 500 LEU A N 1
ATOM 3867 C CA . LEU A 1 500 ? 23.094 14.602 28.172 1 92.62 500 LEU A CA 1
ATOM 3868 C C . LEU A 1 500 ? 24.312 14.438 27.266 1 92.62 500 LEU A C 1
ATOM 3870 O O . LEU A 1 500 ? 25.297 13.773 27.641 1 92.62 500 LEU A O 1
ATOM 3874 N N . LYS A 1 501 ? 24.266 14.961 26.078 1 92.94 501 LYS A N 1
ATOM 3875 C CA . LYS A 1 501 ? 25.391 14.898 25.141 1 92.94 501 LYS A CA 1
ATOM 3876 C C . LYS A 1 501 ? 26.625 15.594 25.719 1 92.94 501 LYS A C 1
ATOM 3878 O O . LYS A 1 501 ? 27.75 15.195 25.438 1 92.94 501 LYS A O 1
ATOM 3883 N N . ASN A 1 502 ? 26.438 16.641 26.469 1 89.19 502 ASN A N 1
ATOM 3884 C CA . ASN A 1 502 ? 27.484 17.344 27.203 1 89.19 502 ASN A CA 1
ATOM 3885 C C . ASN A 1 502 ? 28.594 17.812 26.266 1 89.19 502 ASN A C 1
ATOM 3887 O O . ASN A 1 502 ? 29.781 17.547 26.531 1 89.19 502 ASN A O 1
ATOM 3891 N N . SER A 1 503 ? 28.281 18.531 25.141 1 93.62 503 SER A N 1
ATOM 3892 C CA . SER A 1 503 ? 29.234 19.047 24.172 1 93.62 503 SER A CA 1
ATOM 3893 C C . SER A 1 503 ? 29.766 20.406 24.578 1 93.62 503 SER A C 1
ATOM 3895 O O . SER A 1 503 ? 29.109 21.141 25.328 1 93.62 503 SER A O 1
ATOM 3897 N N . PRO A 1 504 ? 30.906 20.781 24.109 1 94 504 PRO A N 1
ATOM 3898 C CA . PRO A 1 504 ? 31.484 22.078 24.453 1 94 504 PRO A CA 1
ATOM 3899 C C . PRO A 1 504 ? 30.719 23.25 23.844 1 94 504 PRO A C 1
ATOM 3901 O O . PRO A 1 504 ? 30.734 24.359 24.391 1 94 504 PRO A O 1
ATOM 3904 N N . ILE A 1 505 ? 30.078 23.031 22.797 1 94.75 505 ILE A N 1
ATOM 3905 C CA . ILE A 1 505 ? 29.297 24.062 22.141 1 94.75 505 ILE A CA 1
ATOM 3906 C C . ILE A 1 505 ? 27.812 23.703 22.172 1 94.75 505 ILE A C 1
ATOM 3908 O O . ILE A 1 505 ? 27.438 22.594 21.797 1 94.75 505 ILE A O 1
ATOM 3912 N N . LEU A 1 506 ? 27 24.594 22.656 1 92.44 506 LEU A N 1
ATOM 3913 C CA . LEU A 1 506 ? 25.562 24.375 22.734 1 92.44 506 LEU A CA 1
ATOM 3914 C C . LEU A 1 506 ? 24.812 25.406 21.891 1 92.44 506 LEU A C 1
ATOM 3916 O O . LEU A 1 506 ? 25.062 26.609 22 1 92.44 506 LEU A O 1
ATOM 3920 N N . ILE A 1 507 ? 23.938 24.906 21.047 1 92.44 507 ILE A N 1
ATOM 3921 C CA . ILE A 1 507 ? 23.156 25.797 20.188 1 92.44 507 ILE A CA 1
ATOM 3922 C C . ILE A 1 507 ? 21.672 25.578 20.438 1 92.44 507 ILE A C 1
ATOM 3924 O O . ILE A 1 507 ? 21.172 24.453 20.391 1 92.44 507 ILE A O 1
ATOM 3928 N N . PHE A 1 508 ? 20.969 26.656 20.703 1 87.75 508 PHE A N 1
ATOM 3929 C CA . PHE A 1 508 ? 19.531 26.641 20.875 1 87.75 508 PHE A CA 1
ATOM 3930 C C . PHE A 1 508 ? 18.844 27.359 19.719 1 87.75 508 PHE A C 1
ATOM 3932 O O . PHE A 1 508 ? 18.891 28.594 19.641 1 87.75 508 PHE A O 1
ATOM 3939 N N . ASP A 1 509 ? 18.172 26.625 18.875 1 86.94 509 ASP A N 1
ATOM 3940 C CA . ASP A 1 509 ? 17.469 27.219 17.734 1 86.94 509 ASP A CA 1
ATOM 3941 C C . ASP A 1 509 ? 15.969 27.375 18.031 1 86.94 509 ASP A C 1
ATOM 3943 O O . ASP A 1 509 ? 15.18 26.484 17.75 1 86.94 509 ASP A O 1
ATOM 3947 N N . GLU A 1 510 ? 15.516 28.562 18.422 1 74.31 510 GLU A N 1
ATOM 3948 C CA . GLU A 1 510 ? 14.148 28.922 18.781 1 74.31 510 GLU A CA 1
ATOM 3949 C C . GLU A 1 510 ? 13.508 27.875 19.672 1 74.31 510 GLU A C 1
ATOM 3951 O O . GLU A 1 510 ? 12.375 27.438 19.422 1 74.31 510 GLU A O 1
ATOM 3956 N N . ALA A 1 511 ? 14.133 27.438 20.688 1 61.59 511 ALA A N 1
ATOM 3957 C CA . ALA A 1 511 ? 13.766 26.281 21.5 1 61.59 511 ALA A CA 1
ATOM 3958 C C . ALA A 1 511 ? 12.602 26.594 22.438 1 61.59 511 ALA A C 1
ATOM 3960 O O . ALA A 1 511 ? 12.031 25.703 23.062 1 61.59 511 ALA A O 1
ATOM 3961 N N . THR A 1 512 ? 12.164 27.844 22.5 1 60.34 512 THR A N 1
ATOM 3962 C CA . THR A 1 512 ? 11.133 28.141 23.5 1 60.34 512 THR A CA 1
ATOM 3963 C C . THR A 1 512 ? 9.898 28.734 22.828 1 60.34 512 THR A C 1
ATOM 3965 O O . THR A 1 512 ? 9.039 29.312 23.5 1 60.34 512 THR A O 1
ATOM 3968 N N . SER A 1 513 ? 9.844 28.672 21.516 1 57.56 513 SER A N 1
ATOM 3969 C CA . SER A 1 513 ? 8.758 29.359 20.828 1 57.56 513 SER A CA 1
ATOM 3970 C C . SER A 1 513 ? 7.402 28.75 21.156 1 57.56 513 SER A C 1
ATOM 3972 O O . SER A 1 513 ? 6.387 29.438 21.188 1 57.56 513 SER A O 1
ATOM 3974 N N . SER A 1 514 ? 7.336 27.531 21.391 1 55.25 514 SER A N 1
ATOM 3975 C CA . SER A 1 514 ? 6.027 26.906 21.578 1 55.25 514 SER A CA 1
ATOM 3976 C C . SER A 1 514 ? 5.703 26.734 23.047 1 55.25 514 SER A C 1
ATOM 3978 O O . SER A 1 514 ? 4.742 26.047 23.406 1 55.25 514 SER A O 1
ATOM 3980 N N . LEU A 1 515 ? 6.434 27.422 23.859 1 58.28 515 LEU A N 1
ATOM 3981 C CA . LEU A 1 515 ? 6.266 27.172 25.281 1 58.28 515 LEU A CA 1
ATOM 3982 C C . LEU A 1 515 ? 5.609 28.359 25.969 1 58.28 515 LEU A C 1
ATOM 3984 O O . LEU A 1 515 ? 5.723 29.5 25.5 1 58.28 515 LEU A O 1
ATOM 3988 N N . ASP A 1 516 ? 4.781 28.047 26.891 1 55.28 516 ASP A N 1
ATOM 3989 C CA . ASP A 1 516 ? 4.254 29.109 27.734 1 55.28 516 ASP A CA 1
ATOM 3990 C C . ASP A 1 516 ? 5.371 29.797 28.516 1 55.28 516 ASP A C 1
ATOM 3992 O O . ASP A 1 516 ? 6.457 29.234 28.672 1 55.28 516 ASP A O 1
ATOM 3996 N N . SER A 1 517 ? 5.129 31.047 28.953 1 55.66 517 SER A N 1
ATOM 3997 C CA . SER A 1 517 ? 6.113 31.938 29.562 1 55.66 517 SER A CA 1
ATOM 3998 C C . SER A 1 517 ? 6.742 31.312 30.797 1 55.66 517 SER A C 1
ATOM 4000 O O . SER A 1 517 ? 7.949 31.438 31.016 1 55.66 517 SER A O 1
ATOM 4002 N N . ILE A 1 518 ? 5.93 30.625 31.531 1 55.5 518 ILE A N 1
ATOM 4003 C CA . ILE A 1 518 ? 6.445 30.047 32.781 1 55.5 518 ILE A CA 1
ATOM 4004 C C . ILE A 1 518 ? 7.398 28.891 32.438 1 55.5 518 ILE A C 1
ATOM 4006 O O . ILE A 1 518 ? 8.5 28.828 33 1 55.5 518 ILE A O 1
ATOM 4010 N N . THR A 1 519 ? 6.926 28.047 31.625 1 63.28 519 THR A N 1
ATOM 4011 C CA . THR A 1 519 ? 7.758 26.922 31.219 1 63.28 519 THR A CA 1
ATOM 4012 C C . THR A 1 519 ? 9.031 27.406 30.531 1 63.28 519 THR A C 1
ATOM 4014 O O . THR A 1 519 ? 10.102 26.828 30.719 1 63.28 519 THR A O 1
ATOM 4017 N N . GLU A 1 520 ? 8.797 28.453 29.797 1 65.56 520 GLU A N 1
ATOM 4018 C CA . GLU A 1 520 ? 9.938 29.031 29.094 1 65.56 520 GLU A CA 1
ATOM 4019 C C . GLU A 1 520 ? 11 29.5 30.078 1 65.56 520 GLU A C 1
ATOM 4021 O O . GLU A 1 520 ? 12.195 29.25 29.875 1 65.56 520 GLU A O 1
ATOM 4026 N N . GLN A 1 521 ? 10.516 30.156 31.141 1 63.75 521 GLN A N 1
ATOM 4027 C CA . GLN A 1 521 ? 11.453 30.672 32.125 1 63.75 521 GLN A CA 1
ATOM 4028 C C . GLN A 1 521 ? 12.195 29.547 32.812 1 63.75 521 GLN A C 1
ATOM 4030 O O . GLN A 1 521 ? 13.398 29.625 33.062 1 63.75 521 GLN A O 1
ATOM 4035 N N . ASN A 1 522 ? 11.484 28.531 33.156 1 66.25 522 ASN A N 1
ATOM 4036 C CA . ASN A 1 522 ? 12.094 27.375 33.812 1 66.25 522 ASN A CA 1
ATOM 4037 C C . ASN A 1 522 ? 13.148 26.719 32.906 1 66.25 522 ASN A C 1
ATOM 4039 O O . ASN A 1 522 ? 14.219 26.344 33.406 1 66.25 522 ASN A O 1
ATOM 4043 N N . ILE A 1 523 ? 12.805 26.688 31.703 1 68.5 523 ILE A N 1
ATOM 4044 C CA . ILE A 1 523 ? 13.695 26.047 30.75 1 68.5 523 ILE A CA 1
ATOM 4045 C C . ILE A 1 523 ? 14.938 26.906 30.547 1 68.5 523 ILE A C 1
ATOM 4047 O O . ILE A 1 523 ? 16.062 26.391 30.469 1 68.5 523 ILE A O 1
ATOM 4051 N N . LEU A 1 524 ? 14.648 28.203 30.547 1 69.56 524 LEU A N 1
ATOM 4052 C CA . LEU A 1 524 ? 15.766 29.125 30.375 1 69.56 524 LEU A CA 1
ATOM 4053 C C . LEU A 1 524 ? 16.734 29.047 31.562 1 69.56 524 LEU A C 1
ATOM 4055 O O . LEU A 1 524 ? 17.953 29.094 31.375 1 69.56 524 LEU A O 1
ATOM 4059 N N . GLN A 1 525 ? 16.141 28.891 32.656 1 69.94 525 GLN A N 1
ATOM 4060 C CA . GLN A 1 525 ? 16.969 28.75 33.844 1 69.94 525 GLN A CA 1
ATOM 4061 C C . GLN A 1 525 ? 17.75 27.438 33.844 1 69.94 525 GLN A C 1
ATOM 4063 O O . GLN A 1 525 ? 18.938 27.406 34.188 1 69.94 525 GLN A O 1
ATOM 4068 N N . ALA A 1 526 ? 17.094 26.406 33.438 1 68.31 526 ALA A N 1
ATOM 4069 C CA . ALA A 1 526 ? 17.75 25.109 33.312 1 68.31 526 ALA A CA 1
ATOM 4070 C C . ALA A 1 526 ? 18.891 25.156 32.281 1 68.31 526 ALA A C 1
ATOM 4072 O O . ALA A 1 526 ? 19.969 24.594 32.531 1 68.31 526 ALA A O 1
ATOM 4073 N N . LEU A 1 527 ? 18.656 25.844 31.266 1 70.5 527 LEU A N 1
ATOM 4074 C CA . LEU A 1 527 ? 19.656 25.984 30.203 1 70.5 527 LEU A CA 1
ATOM 4075 C C . LEU A 1 527 ? 20.844 26.812 30.688 1 70.5 527 LEU A C 1
ATOM 4077 O O . LEU A 1 527 ? 22 26.516 30.344 1 70.5 527 LEU A O 1
ATOM 4081 N N . ALA A 1 528 ? 20.484 27.797 31.484 1 72.19 528 ALA A N 1
ATOM 4082 C CA . ALA A 1 528 ? 21.547 28.656 32.031 1 72.19 528 ALA A CA 1
ATOM 4083 C C . ALA A 1 528 ? 22.484 27.859 32.906 1 72.19 528 ALA A C 1
ATOM 4085 O O . ALA A 1 528 ? 23.703 28.047 32.875 1 72.19 528 ALA A O 1
ATOM 4086 N N . ARG A 1 529 ? 21.906 26.938 33.594 1 70.31 529 ARG A N 1
ATOM 4087 C CA . ARG A 1 529 ? 22.719 26.094 34.469 1 70.31 529 ARG A CA 1
ATOM 4088 C C . ARG A 1 529 ? 23.562 25.125 33.656 1 70.31 529 ARG A C 1
ATOM 4090 O O . ARG A 1 529 ? 24.719 24.859 34 1 70.31 529 ARG A O 1
ATOM 4097 N N . ALA A 1 530 ? 22.938 24.641 32.562 1 68.12 530 ALA A N 1
ATOM 4098 C CA . ALA A 1 530 ? 23.625 23.656 31.734 1 68.12 530 ALA A CA 1
ATOM 4099 C C . ALA A 1 530 ? 24.75 24.312 30.922 1 68.12 530 ALA A C 1
ATOM 4101 O O . ALA A 1 530 ? 25.703 23.641 30.547 1 68.12 530 ALA A O 1
ATOM 4102 N N . THR A 1 531 ? 24.578 25.625 30.672 1 69.56 531 THR A N 1
ATOM 4103 C CA . THR A 1 531 ? 25.5 26.328 29.781 1 69.56 531 THR A CA 1
ATOM 4104 C C . THR A 1 531 ? 26.625 26.984 30.562 1 69.56 531 THR A C 1
ATOM 4106 O O . THR A 1 531 ? 27.516 27.594 29.984 1 69.56 531 THR A O 1
ATOM 4109 N N . ASP A 1 532 ? 26.609 26.766 31.812 1 74.94 532 ASP A N 1
ATOM 4110 C CA . ASP A 1 532 ? 27.625 27.453 32.594 1 74.94 532 ASP A CA 1
ATOM 4111 C C . ASP A 1 532 ? 29.031 27.109 32.125 1 74.94 532 ASP A C 1
ATOM 4113 O O . ASP A 1 532 ? 29.375 25.922 32.031 1 74.94 532 ASP A O 1
ATOM 4117 N N . ASN A 1 533 ? 29.797 28.078 31.672 1 78.75 533 ASN A N 1
ATOM 4118 C CA . ASN A 1 533 ? 31.188 28.016 31.203 1 78.75 533 ASN A CA 1
ATOM 4119 C C . ASN A 1 533 ? 31.281 27.297 29.859 1 78.75 533 ASN A C 1
ATOM 4121 O O . ASN A 1 533 ? 32.25 26.578 29.609 1 78.75 533 ASN A O 1
ATOM 4125 N N . ARG A 1 534 ? 30.203 27.266 29.047 1 89.06 534 ARG A N 1
ATOM 4126 C CA . ARG A 1 534 ? 30.188 26.688 27.703 1 89.06 534 ARG A CA 1
ATOM 4127 C C . ARG A 1 534 ? 29.844 27.75 26.656 1 89.06 534 ARG A C 1
ATOM 4129 O O . ARG A 1 534 ? 29.141 28.719 26.953 1 89.06 534 ARG A O 1
ATOM 4136 N N . THR A 1 535 ? 30.484 27.594 25.562 1 93.38 535 THR A N 1
ATOM 4137 C CA . THR A 1 535 ? 30.078 28.453 24.453 1 93.38 535 THR A CA 1
ATOM 4138 C C . THR A 1 535 ? 28.672 28.141 23.984 1 93.38 535 THR A C 1
ATOM 4140 O O . THR A 1 535 ? 28.375 27 23.625 1 93.38 535 THR A O 1
ATOM 4143 N N . SER A 1 536 ? 27.766 29.062 24.125 1 91.31 536 SER A N 1
ATOM 4144 C CA . SER A 1 536 ? 26.359 28.797 23.812 1 91.31 536 SER A CA 1
ATOM 4145 C C . SER A 1 536 ? 25.812 29.844 22.844 1 91.31 536 SER A C 1
ATOM 4147 O O . SER A 1 536 ? 26.141 31.031 22.938 1 91.31 536 SER A O 1
ATOM 4149 N N . ILE A 1 537 ? 25.078 29.375 21.859 1 91.81 537 ILE A N 1
ATOM 4150 C CA . ILE A 1 537 ? 24.391 30.234 20.891 1 91.81 537 ILE A CA 1
ATOM 4151 C C . ILE A 1 537 ? 22.891 30.078 21.047 1 91.81 537 ILE A C 1
ATOM 4153 O O . ILE A 1 537 ? 22.359 28.969 20.953 1 91.81 537 ILE A O 1
ATOM 4157 N N . CYS A 1 538 ? 22.203 31.156 21.312 1 88.44 538 CYS A N 1
ATOM 4158 C CA . CYS A 1 538 ? 20.766 31.141 21.469 1 88.44 538 CYS A CA 1
ATOM 4159 C C . CYS A 1 538 ? 20.078 31.969 20.391 1 88.44 538 CYS A C 1
ATOM 4161 O O . CYS A 1 538 ? 20.25 33.188 20.328 1 88.44 538 CYS A O 1
ATOM 4163 N N . ILE A 1 539 ? 19.422 31.281 19.578 1 88.06 539 ILE A N 1
ATOM 4164 C CA . ILE A 1 539 ? 18.594 31.969 18.578 1 88.06 539 ILE A CA 1
ATOM 4165 C C . ILE A 1 539 ? 17.172 32.156 19.125 1 88.06 539 ILE A C 1
ATOM 4167 O O . ILE A 1 539 ? 16.531 31.203 19.562 1 88.06 539 ILE A O 1
ATOM 4171 N N . ALA A 1 540 ? 16.703 33.375 19.234 1 76.44 540 ALA A N 1
ATOM 4172 C CA . ALA A 1 540 ? 15.398 33.594 19.844 1 76.44 540 ALA A CA 1
ATOM 4173 C C . ALA A 1 540 ? 14.516 34.469 18.953 1 76.44 540 ALA A C 1
ATOM 4175 O O . ALA A 1 540 ? 15.016 35.344 18.234 1 76.44 540 ALA A O 1
ATOM 4176 N N . HIS A 1 541 ? 13.367 34.188 19 1 66.88 541 HIS A N 1
ATOM 4177 C CA . HIS A 1 541 ? 12.367 35.062 18.422 1 66.88 541 HIS A CA 1
ATOM 4178 C C . HIS A 1 541 ? 11.859 36.062 19.438 1 66.88 541 HIS A C 1
ATOM 4180 O O . HIS A 1 541 ? 11.602 37.25 19.094 1 66.88 541 HIS A O 1
ATOM 4186 N N . ARG A 1 542 ? 11.789 35.594 20.609 1 69.25 542 ARG A N 1
ATOM 4187 C CA . ARG A 1 542 ? 11.391 36.438 21.719 1 69.25 542 ARG A CA 1
ATOM 4188 C C . ARG A 1 542 ? 12.602 37.062 22.406 1 69.25 542 ARG A C 1
ATOM 4190 O O . ARG A 1 542 ? 13.414 36.344 23 1 69.25 542 ARG A O 1
ATOM 4197 N N . LEU A 1 543 ? 12.609 38.344 22.484 1 77.5 543 LEU A N 1
ATOM 4198 C CA . LEU A 1 543 ? 13.797 39.062 22.953 1 77.5 543 LEU A CA 1
ATOM 4199 C C . LEU A 1 543 ? 13.938 38.938 24.469 1 77.5 543 LEU A C 1
ATOM 4201 O O . LEU A 1 543 ? 15.039 39.062 25 1 77.5 543 LEU A O 1
ATOM 4205 N N . SER A 1 544 ? 12.867 38.625 25.156 1 72.94 544 SER A N 1
ATOM 4206 C CA . SER A 1 544 ? 12.891 38.531 26.609 1 72.94 544 SER A CA 1
ATOM 4207 C C . SER A 1 544 ? 13.742 37.344 27.062 1 72.94 544 SER A C 1
ATOM 4209 O O . SER A 1 544 ? 14.297 37.375 28.172 1 72.94 544 SER A O 1
ATOM 4211 N N . THR A 1 545 ? 14.039 36.438 26.219 1 74.56 545 THR A N 1
ATOM 4212 C CA . THR A 1 545 ? 14.734 35.219 26.594 1 74.56 545 THR A CA 1
ATOM 4213 C C . THR A 1 545 ? 16.234 35.375 26.422 1 74.56 545 THR A C 1
ATOM 4215 O O . THR A 1 545 ? 17.016 34.531 26.891 1 74.56 545 THR A O 1
ATOM 4218 N N . VAL A 1 546 ? 16.609 36.406 25.797 1 80.19 546 VAL A N 1
ATOM 4219 C CA . VAL A 1 546 ? 18.031 36.531 25.484 1 80.19 546 VAL A CA 1
ATOM 4220 C C . VAL A 1 546 ? 18.578 37.812 26.109 1 80.19 546 VAL A C 1
ATOM 4222 O O . VAL A 1 546 ? 19.672 38.281 25.766 1 80.19 546 VAL A O 1
ATOM 4225 N N . MET A 1 547 ? 17.875 38.375 27.047 1 81.25 547 MET A N 1
ATOM 4226 C CA . MET A 1 547 ? 18.297 39.625 27.672 1 81.25 547 MET A CA 1
ATOM 4227 C C . MET A 1 547 ? 19.562 39.438 28.484 1 81.25 547 MET A C 1
ATOM 4229 O O . MET A 1 547 ? 20.359 40.375 28.641 1 81.25 547 MET A O 1
ATOM 4233 N N . ASP A 1 548 ? 19.766 38.219 28.922 1 79.12 548 ASP A N 1
ATOM 4234 C CA . ASP A 1 548 ? 20.891 37.938 29.812 1 79.12 548 ASP A CA 1
ATOM 4235 C C . ASP A 1 548 ? 22.125 37.5 29.016 1 79.12 548 ASP A C 1
ATOM 4237 O O . ASP A 1 548 ? 23.156 37.156 29.609 1 79.12 548 ASP A O 1
ATOM 4241 N N . ALA A 1 549 ? 22.141 37.531 27.75 1 88.62 549 ALA A N 1
ATOM 4242 C CA . ALA A 1 549 ? 23.281 37.094 26.922 1 88.62 549 ALA A CA 1
ATOM 4243 C C . ALA A 1 549 ? 24.453 38.062 27.062 1 88.62 549 ALA A C 1
ATOM 4245 O O . ALA A 1 549 ? 24.25 39.25 27.328 1 88.62 549 ALA A O 1
ATOM 4246 N N . ASP A 1 550 ? 25.625 37.531 26.906 1 90.12 550 ASP A N 1
ATOM 4247 C CA . ASP A 1 550 ? 26.828 38.375 26.969 1 90.12 550 ASP A CA 1
ATOM 4248 C C . ASP A 1 550 ? 26.859 39.375 25.797 1 90.12 550 ASP A C 1
ATOM 4250 O O . ASP A 1 550 ? 27.328 40.5 25.953 1 90.12 550 ASP A O 1
ATOM 4254 N N . GLU A 1 551 ? 26.422 38.875 24.719 1 93.62 551 GLU A N 1
ATOM 4255 C CA . GLU A 1 551 ? 26.359 39.688 23.516 1 93.62 551 GLU A CA 1
ATOM 4256 C C . GLU A 1 551 ? 25.203 39.25 22.609 1 93.62 551 GLU A C 1
ATOM 4258 O O . GLU A 1 551 ? 24.875 38.062 22.562 1 93.62 551 GLU A O 1
ATOM 4263 N N . ILE A 1 552 ? 24.594 40.25 21.969 1 93.94 552 ILE A N 1
ATOM 4264 C CA . ILE A 1 552 ? 23.484 39.969 21.047 1 93.94 552 ILE A CA 1
ATOM 4265 C C . ILE A 1 552 ? 23.875 40.406 19.641 1 93.94 552 ILE A C 1
ATOM 4267 O O . ILE A 1 552 ? 24.328 41.531 19.438 1 93.94 552 ILE A O 1
ATOM 4271 N N . LEU A 1 553 ? 23.719 39.469 18.766 1 93.81 553 LEU A N 1
ATOM 4272 C CA . LEU A 1 553 ? 23.953 39.781 17.359 1 93.81 553 LEU A CA 1
ATOM 4273 C C . LEU A 1 553 ? 22.641 39.906 16.594 1 93.81 553 LEU A C 1
ATOM 4275 O O . LEU A 1 553 ? 21.844 38.938 16.594 1 93.81 553 LEU A O 1
ATOM 4279 N N . VAL A 1 554 ? 22.406 41.062 15.945 1 92.62 554 VAL A N 1
ATOM 4280 C CA . VAL A 1 554 ? 21.203 41.25 15.156 1 92.62 554 VAL A CA 1
ATOM 4281 C C . VAL A 1 554 ? 21.516 41.062 13.672 1 92.62 554 VAL A C 1
ATOM 4283 O O . VAL A 1 554 ? 22.328 41.781 13.094 1 92.62 554 VAL A O 1
ATOM 4286 N N . LEU A 1 555 ? 20.906 40.031 13.156 1 90.44 555 LEU A N 1
ATOM 4287 C CA . LEU A 1 555 ? 21.125 39.719 11.742 1 90.44 555 LEU A CA 1
ATOM 4288 C C . LEU A 1 555 ? 20.125 40.5 10.867 1 90.44 555 LEU A C 1
ATOM 4290 O O . LEU A 1 555 ? 18.922 40.469 11.117 1 90.44 555 LEU A O 1
ATOM 4294 N N . GLU A 1 556 ? 20.625 41.188 9.891 1 87.06 556 GLU A N 1
ATOM 4295 C CA . GLU A 1 556 ? 19.828 41.938 8.93 1 87.06 556 GLU A CA 1
ATOM 4296 C C . GLU A 1 556 ? 20.406 41.844 7.527 1 87.06 556 GLU A C 1
ATOM 4298 O O . GLU A 1 556 ? 21.594 42.156 7.324 1 87.06 556 GLU A O 1
ATOM 4303 N N . ASN A 1 557 ? 19.609 41.531 6.566 1 83.25 557 ASN A N 1
ATOM 4304 C CA . ASN A 1 557 ? 19.969 41.469 5.156 1 83.25 557 ASN A CA 1
ATOM 4305 C C . ASN A 1 557 ? 21.219 40.625 4.926 1 83.25 557 ASN A C 1
ATOM 4307 O O . ASN A 1 557 ? 22.125 41.031 4.203 1 83.25 557 ASN A O 1
ATOM 4311 N N . GLY A 1 558 ? 21.406 39.594 5.648 1 85.5 558 GLY A N 1
ATOM 4312 C CA . GLY A 1 558 ? 22.469 38.625 5.426 1 85.5 558 GLY A CA 1
ATOM 4313 C C . GLY A 1 558 ? 23.781 39.031 6.102 1 85.5 558 GLY A C 1
ATOM 4314 O O . GLY A 1 558 ? 24.812 38.406 5.852 1 85.5 558 GLY A O 1
ATOM 4315 N N . ARG A 1 559 ? 23.75 40.125 6.895 1 90.12 559 ARG A N 1
ATOM 4316 C CA . ARG A 1 559 ? 24.922 40.594 7.637 1 90.12 559 ARG A CA 1
ATOM 4317 C C . ARG A 1 559 ? 24.547 40.906 9.078 1 90.12 559 ARG A C 1
ATOM 4319 O O . ARG A 1 559 ? 23.375 40.938 9.438 1 90.12 559 ARG A O 1
ATOM 4326 N N . VAL A 1 560 ? 25.609 41.062 9.867 1 92.31 560 VAL A N 1
ATOM 4327 C CA . VAL A 1 560 ? 25.391 41.531 11.234 1 92.31 560 VAL A CA 1
ATOM 4328 C C . VAL A 1 560 ? 25.141 43.031 11.242 1 92.31 560 VAL A C 1
ATOM 4330 O O . VAL A 1 560 ? 26.047 43.812 10.93 1 92.31 560 VAL A O 1
ATOM 4333 N N . GLY A 1 561 ? 23.969 43.406 11.609 1 88.94 561 GLY A N 1
ATOM 4334 C CA . GLY A 1 561 ? 23.609 44.812 11.609 1 88.94 561 GLY A CA 1
ATOM 4335 C C . GLY A 1 561 ? 24 45.531 12.898 1 88.94 561 GLY A C 1
ATOM 4336 O O . GLY A 1 561 ? 24.5 46.656 12.859 1 88.94 561 GLY A O 1
ATOM 4337 N N . GLN A 1 562 ? 23.625 44.906 14 1 91.44 562 GLN A N 1
ATOM 4338 C CA . GLN A 1 562 ? 23.906 45.469 15.312 1 91.44 562 GLN A CA 1
ATOM 4339 C C . GLN A 1 562 ? 24.531 44.438 16.234 1 91.44 562 GLN A C 1
ATOM 4341 O O . GLN A 1 562 ? 24.266 43.219 16.078 1 91.44 562 GLN A O 1
ATOM 4346 N N . ARG A 1 563 ? 25.422 44.844 17.078 1 93.38 563 ARG A N 1
ATOM 4347 C CA . ARG A 1 563 ? 26.016 43.969 18.078 1 93.38 563 ARG A CA 1
ATOM 4348 C C . ARG A 1 563 ? 26.203 44.688 19.406 1 93.38 563 ARG A C 1
ATOM 4350 O O . ARG A 1 563 ? 26.531 45.875 19.422 1 93.38 563 ARG A O 1
ATOM 4357 N N . GLY A 1 564 ? 25.859 44.094 20.469 1 93.06 564 GLY A N 1
ATOM 4358 C CA . GLY A 1 564 ? 26 44.656 21.797 1 93.06 564 GLY A CA 1
ATOM 4359 C C . GLY A 1 564 ? 25.156 43.969 22.859 1 93.06 564 GLY A C 1
ATOM 4360 O O . GLY A 1 564 ? 24.625 42.906 22.609 1 93.06 564 GLY A O 1
ATOM 4361 N N . THR A 1 565 ? 25.156 44.469 24.031 1 93.38 565 THR A N 1
ATOM 4362 C CA . THR A 1 565 ? 24.312 43.969 25.109 1 93.38 565 THR A CA 1
ATOM 4363 C C . THR A 1 565 ? 22.891 44.469 24.953 1 93.38 565 THR A C 1
ATOM 4365 O O . THR A 1 565 ? 22.625 45.375 24.156 1 93.38 565 THR A O 1
ATOM 4368 N N . HIS A 1 566 ? 22.031 43.906 25.703 1 90.69 566 HIS A N 1
ATOM 4369 C CA . HIS A 1 566 ? 20.625 44.281 25.656 1 90.69 566 HIS A CA 1
ATOM 4370 C C . HIS A 1 566 ? 20.438 45.781 25.875 1 90.69 566 HIS A C 1
ATOM 4372 O O . HIS A 1 566 ? 19.781 46.438 25.062 1 90.69 566 HIS A O 1
ATOM 4378 N N . ASP A 1 567 ? 21.172 46.281 26.875 1 89.69 567 ASP A N 1
ATOM 4379 C CA . ASP A 1 567 ? 21.031 47.688 27.234 1 89.69 567 ASP A CA 1
ATOM 4380 C C . ASP A 1 567 ? 21.641 48.594 26.172 1 89.69 567 ASP A C 1
ATOM 4382 O O . ASP A 1 567 ? 21.062 49.625 25.844 1 89.69 567 ASP A O 1
ATOM 4386 N N . GLN A 1 568 ? 22.672 48.125 25.641 1 92.62 568 GLN A N 1
ATOM 4387 C CA . GLN A 1 568 ? 23.359 48.906 24.625 1 92.62 568 GLN A CA 1
ATOM 4388 C C . GLN A 1 568 ? 22.547 48.969 23.344 1 92.62 568 GLN A C 1
ATOM 4390 O O . GLN A 1 568 ? 22.469 50.031 22.703 1 92.62 568 GLN A O 1
ATOM 4395 N N . LEU A 1 569 ? 21.922 47.906 23.031 1 91.69 569 LEU A N 1
ATOM 4396 C CA . LEU A 1 569 ? 21.172 47.844 21.781 1 91.69 569 LEU A CA 1
ATOM 4397 C C . LEU A 1 569 ? 19.859 48.594 21.891 1 91.69 569 LEU A C 1
ATOM 4399 O O . LEU A 1 569 ? 19.359 49.156 20.906 1 91.69 569 LEU A O 1
ATOM 4403 N N . LEU A 1 570 ? 19.297 48.625 23.062 1 89.5 570 LEU A N 1
ATOM 4404 C CA . LEU A 1 570 ? 18.062 49.406 23.281 1 89.5 570 LEU A CA 1
ATOM 4405 C C . LEU A 1 570 ? 18.328 50.906 23.125 1 89.5 570 LEU A C 1
ATOM 4407 O O . LEU A 1 570 ? 17.469 51.625 22.641 1 89.5 570 LEU A O 1
ATOM 4411 N N . ARG A 1 571 ? 19.531 51.25 23.547 1 87.31 571 ARG A N 1
ATOM 4412 C CA . ARG A 1 571 ? 19.891 52.688 23.516 1 87.31 571 ARG A CA 1
ATOM 4413 C C . ARG A 1 571 ? 20.297 53.094 22.109 1 87.31 571 ARG A C 1
ATOM 4415 O O . ARG A 1 571 ? 20.156 54.281 21.75 1 87.31 571 ARG A O 1
ATOM 4422 N N . SER A 1 572 ? 20.906 52.25 21.438 1 87.25 572 SER A N 1
ATOM 4423 C CA . SER A 1 572 ? 21.469 52.594 20.125 1 87.25 572 SER A CA 1
ATOM 4424 C C . SER A 1 572 ? 20.375 52.75 19.078 1 87.25 572 SER A C 1
ATOM 4426 O O . SER A 1 572 ? 20.609 53.344 18.016 1 87.25 572 SER A O 1
ATOM 4428 N N . GLY A 1 573 ? 19.219 52.312 19.344 1 79.19 573 GLY A N 1
ATOM 4429 C CA . GLY A 1 573 ? 18.172 52.406 18.344 1 79.19 573 GLY A CA 1
ATOM 4430 C C . GLY A 1 573 ? 18.344 51.438 17.188 1 79.19 573 GLY A C 1
ATOM 4431 O O . GLY A 1 573 ? 19.328 50.688 17.156 1 79.19 573 GLY A O 1
ATOM 4432 N N . GLY A 1 574 ? 17.422 51.094 16.375 1 83.44 574 GLY A N 1
ATOM 4433 C CA . GLY A 1 574 ? 17.547 50.25 15.211 1 83.44 574 GLY A CA 1
ATOM 4434 C C . GLY A 1 574 ? 16.531 49.125 15.195 1 83.44 574 GLY A C 1
ATOM 4435 O O . GLY A 1 574 ? 15.43 49.25 15.727 1 83.44 574 GLY A O 1
ATOM 4436 N N . LEU A 1 575 ? 17.109 48.062 14.539 1 85 575 LEU A N 1
ATOM 4437 C CA . LEU A 1 575 ? 16.172 46.938 14.344 1 85 575 LEU A CA 1
ATOM 4438 C C . LEU A 1 575 ? 15.828 46.281 15.68 1 85 575 LEU A C 1
ATOM 4440 O O . LEU A 1 575 ? 14.688 45.875 15.898 1 85 575 LEU A O 1
ATOM 4444 N N . TYR A 1 576 ? 16.75 46.219 16.578 1 89 576 TYR A N 1
ATOM 4445 C CA . TYR A 1 576 ? 16.531 45.594 17.875 1 89 576 TYR A CA 1
ATOM 4446 C C . TYR A 1 576 ? 15.469 46.344 18.672 1 89 576 TYR A C 1
ATOM 4448 O O . TYR A 1 576 ? 14.586 45.719 19.281 1 89 576 TYR A O 1
ATOM 4456 N N . THR A 1 577 ? 15.625 47.625 18.719 1 86.69 577 THR A N 1
ATOM 4457 C CA . THR A 1 577 ? 14.672 48.438 19.453 1 86.69 577 THR A CA 1
ATOM 4458 C C . THR A 1 577 ? 13.273 48.312 18.844 1 86.69 577 THR A C 1
ATOM 4460 O O . THR A 1 577 ? 12.281 48.25 19.562 1 86.69 577 THR A O 1
ATOM 4463 N N . LYS A 1 578 ? 13.32 48.25 17.625 1 82.19 578 LYS A N 1
ATOM 4464 C CA . LYS A 1 578 ? 12.039 48.094 16.938 1 82.19 578 LYS A CA 1
ATOM 4465 C C . LYS A 1 578 ? 11.383 46.75 17.297 1 82.19 578 LYS A C 1
ATOM 4467 O O . LYS A 1 578 ? 10.18 46.719 17.547 1 82.19 578 LYS A O 1
ATOM 4472 N N . LEU A 1 579 ? 12.203 45.781 17.25 1 81.19 579 LEU A N 1
ATOM 4473 C CA . LEU A 1 579 ? 11.695 44.438 17.578 1 81.19 579 LEU A CA 1
ATOM 4474 C C . LEU A 1 579 ? 11.219 44.406 19.031 1 81.19 579 LEU A C 1
ATOM 4476 O O . LEU A 1 579 ? 10.18 43.812 19.328 1 81.19 579 LEU A O 1
ATOM 4480 N N . TRP A 1 580 ? 11.953 44.969 19.906 1 81.62 580 TRP A N 1
ATOM 4481 C CA . TRP A 1 580 ? 11.641 45 21.344 1 81.62 580 TRP A CA 1
ATOM 4482 C C . TRP A 1 580 ? 10.344 45.75 21.594 1 81.62 580 TRP A C 1
ATOM 4484 O O . TRP A 1 580 ? 9.492 45.281 22.359 1 81.62 580 TRP A O 1
ATOM 4494 N N . ASP A 1 581 ? 10.211 46.812 20.984 1 74.88 581 ASP A N 1
ATOM 4495 C CA . ASP A 1 581 ? 9.023 47.656 21.172 1 74.88 581 ASP A CA 1
ATOM 4496 C C . ASP A 1 581 ? 7.777 46.938 20.656 1 74.88 581 ASP A C 1
ATOM 4498 O O . ASP A 1 581 ? 6.715 47 21.266 1 74.88 581 ASP A O 1
ATOM 4502 N N . THR A 1 582 ? 8.047 46.312 19.625 1 69.62 582 THR A N 1
ATOM 4503 C CA . THR A 1 582 ? 6.93 45.562 19.047 1 69.62 582 THR A CA 1
ATOM 4504 C C . THR A 1 582 ? 6.492 44.438 19.953 1 69.62 582 THR A C 1
ATOM 4506 O O . THR A 1 582 ? 5.297 44.188 20.109 1 69.62 582 THR A O 1
ATOM 4509 N N . GLN A 1 583 ? 7.426 43.812 20.578 1 67.19 583 GLN A N 1
ATOM 4510 C CA . GLN A 1 583 ? 7.125 42.656 21.438 1 67.19 583 GLN A CA 1
ATOM 4511 C C . GLN A 1 583 ? 6.574 43.125 22.797 1 67.19 583 GLN A C 1
ATOM 4513 O O . GLN A 1 583 ? 5.699 42.469 23.359 1 67.19 583 GLN A O 1
ATOM 4518 N N . ASN A 1 584 ? 7.164 44.156 23.484 1 59.53 584 ASN A N 1
ATOM 4519 C CA . ASN A 1 584 ? 6.715 44.656 24.781 1 59.53 584 ASN A CA 1
ATOM 4520 C C . ASN A 1 584 ? 5.387 45.406 24.656 1 59.53 584 ASN A C 1
ATOM 4522 O O . ASN A 1 584 ? 4.586 45.406 25.594 1 59.53 584 ASN A O 1
ATOM 4526 N N . ARG A 1 585 ? 5.254 46.156 23.734 1 50.06 585 ARG A N 1
ATOM 4527 C CA . ARG A 1 585 ? 3.945 46.781 23.547 1 50.06 585 ARG A CA 1
ATOM 4528 C C . ARG A 1 585 ? 2.846 45.719 23.516 1 50.06 585 ARG A C 1
ATOM 4530 O O . ARG A 1 585 ? 1.749 45.938 24.031 1 50.06 585 ARG A O 1
ATOM 4537 N N . LEU A 1 586 ? 3.207 44.656 23.094 1 44.72 586 LEU A N 1
ATOM 4538 C CA . LEU A 1 586 ? 2.223 43.594 23.109 1 44.72 586 LEU A CA 1
ATOM 4539 C C . LEU A 1 586 ? 2.053 43 24.516 1 44.72 586 LEU A C 1
ATOM 4541 O O . LEU A 1 586 ? 0.946 42.656 24.906 1 44.72 586 LEU A O 1
ATOM 4545 N N . TYR A 1 587 ? 3.064 42.969 25.375 1 41.5 587 TYR A N 1
ATOM 4546 C CA . TYR A 1 587 ? 3.004 42.5 26.75 1 41.5 587 TYR A CA 1
ATOM 4547 C C . TYR A 1 587 ? 2.316 43.531 27.641 1 41.5 587 TYR A C 1
ATOM 4549 O O . TYR A 1 587 ? 1.577 43.188 28.562 1 41.5 587 TYR A O 1
ATOM 4557 N N . ASN A 1 588 ? 2.605 44.875 27.734 1 38.97 588 ASN A N 1
ATOM 4558 C CA . ASN A 1 588 ? 2.021 45.906 28.609 1 38.97 588 ASN A CA 1
ATOM 4559 C C . ASN A 1 588 ? 0.525 46.062 28.344 1 38.97 588 ASN A C 1
ATOM 4561 O O . ASN A 1 588 ? -0.217 46.5 29.234 1 38.97 588 ASN A O 1
ATOM 4565 N N . ILE A 1 589 ? 0.065 45.906 27.266 1 36 589 ILE A N 1
ATOM 4566 C CA . ILE A 1 589 ? -1.37 46.094 27.078 1 36 589 ILE A CA 1
ATOM 4567 C C . ILE A 1 589 ? -2.131 45 27.844 1 36 589 ILE A C 1
ATOM 4569 O O . ILE A 1 589 ? -3.289 45.188 28.219 1 36 589 ILE A O 1
ATOM 4573 N N . GLY A 1 590 ? -1.56 43.906 28.141 1 34.78 590 GLY A N 1
ATOM 4574 C CA . GLY A 1 590 ? -2.26 42.875 28.891 1 34.78 590 GLY A CA 1
ATOM 4575 C C . GLY A 1 590 ? -2.24 43.125 30.391 1 34.78 590 GLY A C 1
ATOM 4576 O O . GLY A 1 590 ? -2.896 42.406 31.141 1 34.78 590 GLY A O 1
ATOM 4577 N N . SER A 1 591 ? -1.252 43.688 30.922 1 35.56 591 SER A N 1
ATOM 4578 C CA . SER A 1 591 ? -1.129 43.781 32.375 1 35.56 591 SER A CA 1
ATOM 4579 C C . SER A 1 591 ? -1.924 44.938 32.938 1 35.56 591 SER A C 1
ATOM 4581 O O . SER A 1 591 ? -1.787 45.281 34.125 1 35.56 591 SER A O 1
ATOM 4583 N N . LYS A 1 592 ? -2.521 45.844 32.25 1 39.22 592 LYS A N 1
ATOM 4584 C CA . LYS A 1 592 ? -3.186 46.906 33.031 1 39.22 592 LYS A CA 1
ATOM 4585 C C . LYS A 1 592 ? -4.398 46.344 33.75 1 39.22 592 LYS A C 1
ATOM 4587 O O . LYS A 1 592 ? -5.391 45.938 33.125 1 39.22 592 LYS A O 1
ATOM 4592 N N . LYS A 1 593 ? -4.18 45.719 35 1 39.91 593 LYS A N 1
ATOM 4593 C CA . LYS A 1 593 ? -5.254 45.531 35.969 1 39.91 593 LYS A CA 1
ATOM 4594 C C . LYS A 1 593 ? -6.012 46.812 36.219 1 39.91 593 LYS A C 1
ATOM 4596 O O . LYS A 1 593 ? -5.402 47.875 36.375 1 39.91 593 LYS A O 1
ATOM 4601 N N . PRO A 1 594 ? -7.273 46.781 36.125 1 36.19 594 PRO A N 1
ATOM 4602 C CA . PRO A 1 594 ? -8.102 47.906 36.594 1 36.19 594 PRO A CA 1
ATOM 4603 C C . PRO A 1 594 ? -7.848 48.25 38.062 1 36.19 594 PRO A C 1
ATOM 4605 O O . PRO A 1 594 ? -7.816 47.375 38.906 1 36.19 594 PRO A O 1
ATOM 4608 N N . THR A 1 595 ? -6.973 49.188 38.406 1 33 595 THR A N 1
ATOM 4609 C CA . THR A 1 595 ? -6.789 49.719 39.75 1 33 595 THR A CA 1
ATOM 4610 C C . THR A 1 595 ? -8.133 50 40.406 1 33 595 THR A C 1
ATOM 4612 O O . THR A 1 595 ? -8.984 50.688 39.844 1 33 595 THR A O 1
ATOM 4615 N N . LYS A 1 596 ? -8.609 49.156 41.406 1 42.81 596 LYS A N 1
ATOM 4616 C CA . LYS A 1 596 ? -9.766 49.344 42.25 1 42.81 596 LYS A CA 1
ATOM 4617 C C . LYS A 1 596 ? -9.742 50.719 42.906 1 42.81 596 LYS A C 1
ATOM 4619 O O . LYS A 1 596 ? -8.719 51.156 43.438 1 42.81 596 LYS A O 1
ATOM 4624 N N . PRO A 1 597 ? -10.719 51.562 42.688 1 38.41 597 PRO A N 1
ATOM 4625 C CA . PRO A 1 597 ? -10.844 52.812 43.438 1 38.41 597 PRO A CA 1
ATOM 4626 C C . PRO A 1 597 ? -10.891 52.625 44.938 1 38.41 597 PRO A C 1
ATOM 4628 O O . PRO A 1 597 ? -11.391 51.594 45.438 1 38.41 597 PRO A O 1
ATOM 4631 N N . GLU A 1 598 ? -9.883 53 45.781 1 34.22 598 GLU A N 1
ATOM 4632 C CA . GLU A 1 598 ? -9.758 53.094 47.25 1 34.22 598 GLU A CA 1
ATOM 4633 C C . GLU A 1 598 ? -11.031 53.625 47.875 1 34.22 598 GLU A C 1
ATOM 4635 O O . GLU A 1 598 ? -11.508 54.688 47.5 1 34.22 598 GLU A O 1
ATOM 4640 N N . GLY A 1 599 ? -12.031 52.719 48.281 1 32.62 599 GLY A N 1
ATOM 4641 C CA . GLY A 1 599 ? -13.203 53.062 49.094 1 32.62 599 GLY A CA 1
ATOM 4642 C C . GLY A 1 599 ? -12.898 53.969 50.25 1 32.62 599 GLY A C 1
ATOM 4643 O O . GLY A 1 599 ? -11.766 54 50.75 1 32.62 599 GLY A O 1
ATOM 4644 N N . GLU A 1 600 ? -13.57 55.156 50.469 1 33 600 GLU A N 1
ATOM 4645 C CA . GLU A 1 600 ? -13.703 56.156 51.531 1 33 600 GLU A CA 1
ATOM 4646 C C . GLU A 1 600 ? -14.086 55.531 52.844 1 33 600 GLU A C 1
ATOM 4648 O O . GLU A 1 600 ? -15.086 54.812 52.938 1 33 600 GLU A O 1
ATOM 4653 N N . GLU A 1 601 ? -13.195 54.969 53.656 1 27.06 601 GLU A N 1
ATOM 4654 C CA . GLU A 1 601 ? -13.469 54.719 55.062 1 27.06 601 GLU A CA 1
ATOM 4655 C C . GLU A 1 601 ? -14.188 55.906 55.719 1 27.06 601 GLU A C 1
ATOM 4657 O O . GLU A 1 601 ? -13.617 57 55.812 1 27.06 601 GLU A O 1
ATOM 4662 N N . LYS A 1 602 ? -15.547 56.031 55.312 1 24.41 602 LYS A N 1
ATOM 4663 C CA . LYS A 1 602 ? -16.344 56.406 56.469 1 24.41 602 LYS A CA 1
ATOM 4664 C C . LYS A 1 602 ? -16.703 55.188 57.312 1 24.41 602 LYS A C 1
ATOM 4666 O O . LYS A 1 602 ? -17.062 54.156 56.781 1 24.41 602 LYS A O 1
ATOM 4671 N N . MET B 1 1 ? -23.734 -14.305 3.148 1 63.28 1 MET B N 1
ATOM 4672 C CA . MET B 1 1 ? -22.688 -13.703 2.316 1 63.28 1 MET B CA 1
ATOM 4673 C C . MET B 1 1 ? -22.562 -14.445 0.991 1 63.28 1 MET B C 1
ATOM 4675 O O . MET B 1 1 ? -22.625 -13.828 -0.077 1 63.28 1 MET B O 1
ATOM 4679 N N . ILE B 1 2 ? -22.531 -15.734 1.151 1 66.62 2 ILE B N 1
ATOM 4680 C CA . ILE B 1 2 ? -22.422 -16.531 -0.063 1 66.62 2 ILE B CA 1
ATOM 4681 C C . ILE B 1 2 ? -23.719 -16.438 -0.868 1 66.62 2 ILE B C 1
ATOM 4683 O O . ILE B 1 2 ? -23.688 -16.344 -2.098 1 66.62 2 ILE B O 1
ATOM 4687 N N . LYS B 1 3 ? -24.766 -16.328 -0.108 1 68.12 3 LYS B N 1
ATOM 4688 C CA . LYS B 1 3 ? -26.062 -16.188 -0.773 1 68.12 3 LYS B CA 1
ATOM 4689 C C . LYS B 1 3 ? -26.172 -14.836 -1.479 1 68.12 3 LYS B C 1
ATOM 4691 O O . LYS B 1 3 ? -26.688 -14.75 -2.596 1 68.12 3 LYS B O 1
ATOM 4696 N N . ALA B 1 4 ? -25.609 -13.867 -0.76 1 67.88 4 ALA B N 1
ATOM 4697 C CA . ALA B 1 4 ? -25.625 -12.531 -1.355 1 67.88 4 ALA B CA 1
ATOM 4698 C C . ALA B 1 4 ? -24.766 -12.477 -2.617 1 67.88 4 ALA B C 1
ATOM 4700 O O . ALA B 1 4 ? -25.172 -11.867 -3.617 1 67.88 4 ALA B O 1
ATOM 4701 N N . MET B 1 5 ? -23.719 -13.164 -2.533 1 70.75 5 MET B N 1
ATOM 4702 C CA . MET B 1 5 ? -22.828 -13.211 -3.688 1 70.75 5 MET B CA 1
ATOM 4703 C C . MET B 1 5 ? -23.453 -14 -4.832 1 70.75 5 MET B C 1
ATOM 4705 O O . MET B 1 5 ? -23.312 -13.641 -6 1 70.75 5 MET B O 1
ATOM 4709 N N . ALA B 1 6 ? -24.156 -15.062 -4.457 1 72.81 6 ALA B N 1
ATOM 4710 C CA . ALA B 1 6 ? -24.812 -15.906 -5.449 1 72.81 6 ALA B CA 1
ATOM 4711 C C . ALA B 1 6 ? -25.891 -15.133 -6.203 1 72.81 6 ALA B C 1
ATOM 4713 O O . ALA B 1 6 ? -26.141 -15.391 -7.387 1 72.81 6 ALA B O 1
ATOM 4714 N N . THR B 1 7 ? -26.422 -14.133 -5.504 1 70.25 7 THR B N 1
ATOM 4715 C CA . THR B 1 7 ? -27.453 -13.336 -6.148 1 70.25 7 THR B CA 1
ATOM 4716 C C . THR B 1 7 ? -26.844 -12.43 -7.223 1 70.25 7 THR B C 1
ATOM 4718 O O . THR B 1 7 ? -27.516 -12.102 -8.211 1 70.25 7 THR B O 1
ATOM 4721 N N . TYR B 1 8 ? -25.609 -12.125 -6.957 1 66.62 8 TYR B N 1
ATOM 4722 C CA . TYR B 1 8 ? -24.984 -11.25 -7.934 1 66.62 8 TYR B CA 1
ATOM 4723 C C . TYR B 1 8 ? -24.438 -12.047 -9.117 1 66.62 8 TYR B C 1
ATOM 4725 O O . TYR B 1 8 ? -24.328 -11.523 -10.227 1 66.62 8 TYR B O 1
ATOM 4733 N N . ILE B 1 9 ? -24.188 -13.289 -8.883 1 67.12 9 ILE B N 1
ATOM 4734 C CA . ILE B 1 9 ? -23.719 -14.164 -9.945 1 67.12 9 ILE B CA 1
ATOM 4735 C C . ILE B 1 9 ? -24.906 -14.719 -10.727 1 67.12 9 ILE B C 1
ATOM 4737 O O . ILE B 1 9 ? -24.812 -14.961 -11.93 1 67.12 9 ILE B O 1
ATOM 4741 N N . TRP B 1 10 ? -25.891 -14.906 -10.039 1 68.31 10 TRP B N 1
ATOM 4742 C CA . TRP B 1 10 ? -27.125 -15.391 -10.633 1 68.31 10 TRP B CA 1
ATOM 4743 C C . TRP B 1 10 ? -28.281 -14.43 -10.375 1 68.31 10 TRP B C 1
ATOM 4745 O O . TRP B 1 10 ? -29.203 -14.742 -9.617 1 68.31 10 TRP B O 1
ATOM 4755 N N . PRO B 1 11 ? -27.984 -13.227 -11.086 1 67.19 11 PRO B N 1
ATOM 4756 C CA . PRO B 1 11 ? -29.047 -12.25 -10.859 1 67.19 11 PRO B CA 1
ATOM 4757 C C . PRO B 1 11 ? -30.375 -12.672 -11.477 1 67.19 11 PRO B C 1
ATOM 4759 O O . PRO B 1 11 ? -30.406 -13.18 -12.602 1 67.19 11 PRO B O 1
ATOM 4762 N N . LYS B 1 12 ? -31.406 -12.602 -10.758 1 64.94 12 LYS B N 1
ATOM 4763 C CA . LYS B 1 12 ? -32.719 -12.977 -11.242 1 64.94 12 LYS B CA 1
ATOM 4764 C C . LYS B 1 12 ? -33.156 -12.094 -12.422 1 64.94 12 LYS B C 1
ATOM 4766 O O . LYS B 1 12 ? -33.812 -12.57 -13.352 1 64.94 12 LYS B O 1
ATOM 4771 N N . ASP B 1 13 ? -32.531 -10.992 -12.492 1 66.75 13 ASP B N 1
ATOM 4772 C CA . ASP B 1 13 ? -33.094 -10.047 -13.453 1 66.75 13 ASP B CA 1
ATOM 4773 C C . ASP B 1 13 ? -32.219 -9.891 -14.672 1 66.75 13 ASP B C 1
ATOM 4775 O O . ASP B 1 13 ? -32.562 -9.195 -15.625 1 66.75 13 ASP B O 1
ATOM 4779 N N . ASP B 1 14 ? -31 -10.477 -14.664 1 74 14 ASP B N 1
ATOM 4780 C CA . ASP B 1 14 ? -30.109 -10.289 -15.812 1 74 14 ASP B CA 1
ATOM 4781 C C . ASP B 1 14 ? -29.891 -11.602 -16.562 1 74 14 ASP B C 1
ATOM 4783 O O . ASP B 1 14 ? -29.031 -12.406 -16.172 1 74 14 ASP B O 1
ATOM 4787 N N . ALA B 1 15 ? -30.688 -11.852 -17.609 1 77.62 15 ALA B N 1
ATOM 4788 C CA . ALA B 1 15 ? -30.688 -13.078 -18.406 1 77.62 15 ALA B CA 1
ATOM 4789 C C . ALA B 1 15 ? -29.344 -13.266 -19.094 1 77.62 15 ALA B C 1
ATOM 4791 O O . ALA B 1 15 ? -28.859 -14.398 -19.266 1 77.62 15 ALA B O 1
ATOM 4792 N N . MET B 1 16 ? -28.719 -12.172 -19.422 1 79.62 16 MET B N 1
ATOM 4793 C CA . MET B 1 16 ? -27.438 -12.25 -20.125 1 79.62 16 MET B CA 1
ATOM 4794 C C . MET B 1 16 ? -26.359 -12.828 -19.234 1 79.62 16 MET B C 1
ATOM 4796 O O . MET B 1 16 ? -25.562 -13.664 -19.672 1 79.62 16 MET B O 1
ATOM 4800 N N . VAL B 1 17 ? -26.406 -12.477 -18.016 1 80.25 17 VAL B N 1
ATOM 4801 C CA . VAL B 1 17 ? -25.422 -12.977 -17.078 1 80.25 17 VAL B CA 1
ATOM 4802 C C . VAL B 1 17 ? -25.672 -14.453 -16.781 1 80.25 17 VAL B C 1
ATOM 4804 O O . VAL B 1 17 ? -24.734 -15.242 -16.688 1 80.25 17 VAL B O 1
ATOM 4807 N N . ARG B 1 18 ? -26.891 -14.852 -16.812 1 83.56 18 ARG B N 1
ATOM 4808 C CA . ARG B 1 18 ? -27.25 -16.25 -16.562 1 83.56 18 ARG B CA 1
ATOM 4809 C C . ARG B 1 18 ? -26.797 -17.141 -17.703 1 83.56 18 ARG B C 1
ATOM 4811 O O . ARG B 1 18 ? -26.297 -18.25 -17.484 1 83.56 18 ARG B O 1
ATOM 4818 N N . LYS B 1 19 ? -27.016 -16.641 -18.891 1 87.06 19 LYS B N 1
ATOM 4819 C CA . LYS B 1 19 ? -26.609 -17.406 -20.062 1 87.06 19 LYS B CA 1
ATOM 4820 C C . LYS B 1 19 ? -25.094 -17.578 -20.094 1 87.06 19 LYS B C 1
ATOM 4822 O O . LYS B 1 19 ? -24.578 -18.656 -20.422 1 87.06 19 LYS B O 1
ATOM 4827 N N . ARG B 1 20 ? -24.422 -16.562 -19.719 1 86.25 20 ARG B N 1
ATOM 4828 C CA . ARG B 1 20 ? -22.953 -16.641 -19.719 1 86.25 20 ARG B CA 1
ATOM 4829 C C . ARG B 1 20 ? -22.453 -17.594 -18.656 1 86.25 20 ARG B C 1
ATOM 4831 O O . ARG B 1 20 ? -21.469 -18.297 -18.859 1 86.25 20 ARG B O 1
ATOM 4838 N N . VAL B 1 21 ? -23.125 -17.594 -17.562 1 84.44 21 VAL B N 1
ATOM 4839 C CA . VAL B 1 21 ? -22.75 -18.516 -16.5 1 84.44 21 VAL B CA 1
ATOM 4840 C C . VAL B 1 21 ? -22.984 -19.953 -16.953 1 84.44 21 VAL B C 1
ATOM 4842 O O . VAL B 1 21 ? -22.156 -20.828 -16.734 1 84.44 21 VAL B O 1
ATOM 4845 N N . LEU B 1 22 ? -24.094 -20.203 -17.656 1 86.94 22 LEU B N 1
ATOM 4846 C CA . LEU B 1 22 ? -24.406 -21.547 -18.141 1 86.94 22 LEU B CA 1
ATOM 4847 C C . LEU B 1 22 ? -23.406 -21.984 -19.219 1 86.94 22 LEU B C 1
ATOM 4849 O O . LEU B 1 22 ? -23.031 -23.141 -19.266 1 86.94 22 LEU B O 1
ATOM 4853 N N . ILE B 1 23 ? -23.016 -21.031 -20 1 90 23 ILE B N 1
ATOM 4854 C CA . ILE B 1 23 ? -22.016 -21.328 -21.031 1 90 23 ILE B CA 1
ATOM 4855 C C . ILE B 1 23 ? -20.688 -21.672 -20.359 1 90 23 ILE B C 1
ATOM 4857 O O . ILE B 1 23 ? -20.016 -22.609 -20.781 1 90 23 ILE B O 1
ATOM 4861 N N . SER B 1 24 ? -20.391 -20.938 -19.344 1 88.06 24 SER B N 1
ATOM 4862 C CA . SER B 1 24 ? -19.141 -21.203 -18.641 1 88.06 24 SER B CA 1
ATOM 4863 C C . SER B 1 24 ? -19.156 -22.578 -17.984 1 88.06 24 SER B C 1
ATOM 4865 O O . SER B 1 24 ? -18.172 -23.297 -18 1 88.06 24 SER B O 1
ATOM 4867 N N . LEU B 1 25 ? -20.281 -22.969 -17.469 1 86.69 25 LEU B N 1
ATOM 4868 C CA . LEU B 1 25 ? -20.406 -24.281 -16.844 1 86.69 25 LEU B CA 1
ATOM 4869 C C . LEU B 1 25 ? -20.359 -25.391 -17.875 1 86.69 25 LEU B C 1
ATOM 4871 O O . LEU B 1 25 ? -19.812 -26.469 -17.625 1 86.69 25 LEU B O 1
ATOM 4875 N N . GLY B 1 26 ? -20.953 -25.109 -19.016 1 90.62 26 GLY B N 1
ATOM 4876 C CA . GLY B 1 26 ? -20.875 -26.062 -20.109 1 90.62 26 GLY B CA 1
ATOM 4877 C C . GLY B 1 26 ? -19.453 -26.266 -20.609 1 90.62 26 GLY B C 1
ATOM 4878 O O . GLY B 1 26 ? -19.031 -27.391 -20.875 1 90.62 26 GLY B O 1
ATOM 4879 N N . LEU B 1 27 ? -18.797 -25.156 -20.734 1 92 27 LEU B N 1
ATOM 4880 C CA . LEU B 1 27 ? -17.406 -25.219 -21.172 1 92 27 LEU B CA 1
ATOM 4881 C C . LEU B 1 27 ? -16.547 -25.938 -20.141 1 92 27 LEU B C 1
ATOM 4883 O O . LEU B 1 27 ? -15.617 -26.656 -20.5 1 92 27 LEU B O 1
ATOM 4887 N N . LEU B 1 28 ? -16.875 -25.781 -18.875 1 90.44 28 LEU B N 1
ATOM 4888 C CA . LEU B 1 28 ? -16.172 -26.5 -17.812 1 90.44 28 LEU B CA 1
ATOM 4889 C C . LEU B 1 28 ? -16.375 -28 -17.938 1 90.44 28 LEU B C 1
ATOM 4891 O O . LEU B 1 28 ? -15.406 -28.766 -17.875 1 90.44 28 LEU B O 1
ATOM 4895 N N . GLY B 1 29 ? -17.594 -28.391 -18.078 1 90.75 29 GLY B N 1
ATOM 4896 C CA . GLY B 1 29 ? -17.891 -29.812 -18.281 1 90.75 29 GLY B CA 1
ATOM 4897 C C . GLY B 1 29 ? -17.172 -30.406 -19.484 1 90.75 29 GLY B C 1
ATOM 4898 O O . GLY B 1 29 ? -16.609 -31.484 -19.406 1 90.75 29 GLY B O 1
ATOM 4899 N N . GLY B 1 30 ? -17.219 -29.641 -20.578 1 91.81 30 GLY B N 1
ATOM 4900 C CA . GLY B 1 30 ? -16.531 -30.078 -21.781 1 91.81 30 GLY B CA 1
ATOM 4901 C C . GLY B 1 30 ? -15.023 -30.188 -21.594 1 91.81 30 GLY B C 1
ATOM 4902 O O . GLY B 1 30 ? -14.406 -31.141 -22.078 1 91.81 30 GLY B O 1
ATOM 4903 N N . ALA B 1 31 ? -14.469 -29.25 -20.922 1 91.69 31 ALA B N 1
ATOM 4904 C CA . ALA B 1 31 ? -13.031 -29.25 -20.688 1 91.69 31 ALA B CA 1
ATOM 4905 C C . ALA B 1 31 ? -12.609 -30.438 -19.844 1 91.69 31 ALA B C 1
ATOM 4907 O O . ALA B 1 31 ? -11.617 -31.109 -20.156 1 91.69 31 ALA B O 1
ATOM 4908 N N . LYS B 1 32 ? -13.344 -30.766 -18.812 1 90.19 32 LYS B N 1
ATOM 4909 C CA . LYS B 1 32 ? -12.977 -31.844 -17.906 1 90.19 32 LYS B CA 1
ATOM 4910 C C . LYS B 1 32 ? -13.203 -33.219 -18.562 1 90.19 32 LYS B C 1
ATOM 4912 O O . LYS B 1 32 ? -12.422 -34.125 -18.359 1 90.19 32 LYS B O 1
ATOM 4917 N N . VAL B 1 33 ? -14.219 -33.281 -19.344 1 90.56 33 VAL B N 1
ATOM 4918 C CA . VAL B 1 33 ? -14.461 -34.531 -20.062 1 90.56 33 VAL B CA 1
ATOM 4919 C C . VAL B 1 33 ? -13.328 -34.812 -21.062 1 90.56 33 VAL B C 1
ATOM 4921 O O . VAL B 1 33 ? -12.812 -35.906 -21.156 1 90.56 33 VAL B O 1
ATOM 4924 N N . LEU B 1 34 ? -12.945 -33.75 -21.734 1 91.31 34 LEU B N 1
ATOM 4925 C CA . LEU B 1 34 ? -11.852 -33.875 -22.688 1 91.31 34 LEU B CA 1
ATOM 4926 C C . LEU B 1 34 ? -10.547 -34.219 -21.969 1 91.31 34 LEU B C 1
ATOM 4928 O O . LEU B 1 34 ? -9.727 -34.969 -22.469 1 91.31 34 LEU B O 1
ATOM 4932 N N . ASN B 1 35 ? -10.367 -33.656 -20.828 1 89.81 35 ASN B N 1
ATOM 4933 C CA . ASN B 1 35 ? -9.156 -33.906 -20.062 1 89.81 35 ASN B CA 1
ATOM 4934 C C . ASN B 1 35 ? -9.078 -35.344 -19.594 1 89.81 35 ASN B C 1
ATOM 4936 O O . ASN B 1 35 ? -8.008 -35.938 -19.594 1 89.81 35 ASN B O 1
ATOM 4940 N N . VAL B 1 36 ? -10.203 -35.906 -19.234 1 88.12 36 VAL B N 1
ATOM 4941 C CA . VAL B 1 36 ? -10.258 -37.281 -18.734 1 88.12 36 VAL B CA 1
ATOM 4942 C C . VAL B 1 36 ? -10.109 -38.25 -19.906 1 88.12 36 VAL B C 1
ATOM 4944 O O . VAL B 1 36 ? -9.68 -39.406 -19.734 1 88.12 36 VAL B O 1
ATOM 4947 N N . CYS B 1 37 ? -10.383 -37.781 -21.109 1 89.81 37 CYS B N 1
ATOM 4948 C CA . CYS B 1 37 ? -10.289 -38.625 -22.297 1 89.81 37 CYS B CA 1
ATOM 4949 C C . CYS B 1 37 ? -8.836 -38.812 -22.734 1 89.81 37 CYS B C 1
ATOM 4951 O O . CYS B 1 37 ? -8.508 -39.75 -23.453 1 89.81 37 CYS B O 1
ATOM 4953 N N . VAL B 1 38 ? -7.961 -37.938 -22.281 1 89.25 38 VAL B N 1
ATOM 4954 C CA . VAL B 1 38 ? -6.57 -37.938 -22.734 1 89.25 38 VAL B CA 1
ATOM 4955 C C . VAL B 1 38 ? -5.891 -39.25 -22.312 1 89.25 38 VAL B C 1
ATOM 4957 O O . VAL B 1 38 ? -5.312 -39.938 -23.156 1 89.25 38 VAL B O 1
ATOM 4960 N N . PRO B 1 39 ? -6.023 -39.656 -21.062 1 87.5 39 PRO B N 1
ATOM 4961 C CA . PRO B 1 39 ? -5.391 -40.906 -20.672 1 87.5 39 PRO B CA 1
ATOM 4962 C C . PRO B 1 39 ? -6.004 -42.125 -21.375 1 87.5 39 PRO B C 1
ATOM 4964 O O . PRO B 1 39 ? -5.312 -43.094 -21.625 1 87.5 39 PRO B O 1
ATOM 4967 N N . PHE B 1 40 ? -7.254 -42.094 -21.781 1 89.06 40 PHE B N 1
ATOM 4968 C CA . PHE B 1 40 ? -7.887 -43.188 -22.516 1 89.06 40 PHE B CA 1
ATOM 4969 C C . PHE B 1 40 ? -7.301 -43.312 -23.922 1 89.06 40 PHE B C 1
ATOM 4971 O O . PHE B 1 40 ? -7.102 -44.406 -24.422 1 89.06 40 PHE B O 1
ATOM 4978 N N . LEU B 1 41 ? -7.098 -42.188 -24.484 1 89.88 41 LEU B N 1
ATOM 4979 C CA . LEU B 1 41 ? -6.488 -42.188 -25.797 1 89.88 41 LEU B CA 1
ATOM 4980 C C . LEU B 1 41 ? -5.051 -42.719 -25.734 1 89.88 41 LEU B C 1
ATOM 4982 O O . LEU B 1 41 ? -4.598 -43.406 -26.625 1 89.88 41 LEU B O 1
ATOM 4986 N N . PHE B 1 42 ? -4.395 -42.375 -24.719 1 88.62 42 PHE B N 1
ATOM 4987 C CA . PHE B 1 42 ? -3.041 -42.875 -24.5 1 88.62 42 PHE B CA 1
ATOM 4988 C C . PHE B 1 42 ? -3.037 -44.375 -24.312 1 88.62 42 PHE B C 1
ATOM 4990 O O . PHE B 1 42 ? -2.17 -45.094 -24.844 1 88.62 42 PHE B O 1
ATOM 4997 N N . LYS B 1 43 ? -3.961 -44.844 -23.547 1 88.5 43 LYS B N 1
ATOM 4998 C CA . LYS B 1 43 ? -4.121 -46.281 -23.344 1 88.5 43 LYS B CA 1
ATOM 4999 C C . LYS B 1 43 ? -4.316 -47.031 -24.672 1 88.5 43 LYS B C 1
ATOM 5001 O O . LYS B 1 43 ? -3.658 -48.031 -24.938 1 88.5 43 LYS B O 1
ATOM 5006 N N . MET B 1 44 ? -5.207 -46.469 -25.469 1 86.94 44 MET B N 1
ATOM 5007 C CA . MET B 1 44 ? -5.492 -47.094 -26.766 1 86.94 44 MET B CA 1
ATOM 5008 C C . MET B 1 44 ? -4.25 -47.094 -27.641 1 86.94 44 MET B C 1
ATOM 5010 O O . MET B 1 44 ? -4.004 -48.062 -28.359 1 86.94 44 MET B O 1
ATOM 5014 N N . GLY B 1 45 ? -3.496 -46.062 -27.578 1 85.31 45 GLY B N 1
ATOM 5015 C CA . GLY B 1 45 ? -2.258 -46.031 -28.344 1 85.31 45 GLY B CA 1
ATOM 5016 C C . GLY B 1 45 ? -1.254 -47.062 -27.906 1 85.31 45 GLY B C 1
ATOM 5017 O O . GLY B 1 45 ? -0.662 -47.75 -28.734 1 85.31 45 GLY B O 1
ATOM 5018 N N . VAL B 1 46 ? -1.145 -47.25 -26.594 1 84.88 46 VAL B N 1
ATOM 5019 C CA . VAL B 1 46 ? -0.188 -48.188 -26.031 1 84.88 46 VAL B CA 1
ATOM 5020 C C . VAL B 1 46 ? -0.642 -49.625 -26.328 1 84.88 46 VAL B C 1
ATOM 5022 O O . VAL B 1 46 ? 0.162 -50.469 -26.734 1 84.88 46 VAL B O 1
ATOM 5025 N N . ASP B 1 47 ? -1.894 -49.906 -26.141 1 83.44 47 ASP B N 1
ATOM 5026 C CA . ASP B 1 47 ? -2.42 -51.25 -26.359 1 83.44 47 ASP B CA 1
ATOM 5027 C C . ASP B 1 47 ? -2.314 -51.656 -27.844 1 83.44 47 ASP B C 1
ATOM 5029 O O . ASP B 1 47 ? -1.992 -52.781 -28.156 1 83.44 47 ASP B O 1
ATOM 5033 N N . ASN B 1 48 ? -2.604 -50.625 -28.719 1 82.06 48 ASN B N 1
ATOM 5034 C CA . ASN B 1 48 ? -2.508 -50.906 -30.156 1 82.06 48 ASN B CA 1
ATOM 5035 C C . ASN B 1 48 ? -1.068 -51.188 -30.562 1 82.06 48 ASN B C 1
ATOM 5037 O O . ASN B 1 48 ? -0.825 -52.031 -31.438 1 82.06 48 ASN B O 1
ATOM 5041 N N . LEU B 1 49 ? -0.187 -50.562 -29.969 1 79.56 49 LEU B N 1
ATOM 5042 C CA . LEU B 1 49 ? 1.218 -50.75 -30.328 1 79.56 49 LEU B CA 1
ATOM 5043 C C . LEU B 1 49 ? 1.758 -52.062 -29.766 1 79.56 49 LEU B C 1
ATOM 5045 O O . LEU B 1 49 ? 2.66 -52.656 -30.359 1 79.56 49 LEU B O 1
ATOM 5049 N N . ASN B 1 50 ? 1.25 -52.469 -28.656 1 76.75 50 ASN B N 1
ATOM 5050 C CA . ASN B 1 50 ? 1.652 -53.75 -28.094 1 76.75 50 ASN B CA 1
ATOM 5051 C C . ASN B 1 50 ? 1.257 -54.906 -29.016 1 76.75 50 ASN B C 1
ATOM 5053 O O . ASN B 1 50 ? 1.988 -55.906 -29.125 1 76.75 50 ASN B O 1
ATOM 5057 N N . VAL B 1 51 ? 0.16 -54.781 -29.625 1 68.81 51 VAL B N 1
ATOM 5058 C CA . VAL B 1 51 ? -0.306 -55.812 -30.531 1 68.81 51 VAL B CA 1
ATOM 5059 C C . VAL B 1 51 ? 0.521 -55.781 -31.812 1 68.81 51 VAL B C 1
ATOM 5061 O O . VAL B 1 51 ? 0.841 -56.844 -32.375 1 68.81 51 VAL B O 1
ATOM 5064 N N . LEU B 1 52 ? 0.894 -54.562 -32.281 1 61.41 52 LEU B N 1
ATOM 5065 C CA . LEU B 1 52 ? 1.655 -54.406 -33.5 1 61.41 52 LEU B CA 1
ATOM 5066 C C . LEU B 1 52 ? 3.061 -54.969 -33.375 1 61.41 52 LEU B C 1
ATOM 5068 O O . LEU B 1 52 ? 3.639 -55.469 -34.344 1 61.41 52 LEU B O 1
ATOM 5072 N N . SER B 1 53 ? 3.723 -54.812 -32.25 1 59.12 53 SER B N 1
ATOM 5073 C CA . SER B 1 53 ? 5.082 -55.281 -32.031 1 59.12 53 SER B CA 1
ATOM 5074 C C . SER B 1 53 ? 5.141 -56.812 -32.125 1 59.12 53 SER B C 1
ATOM 5076 O O . SER B 1 53 ? 6.199 -57.375 -32.375 1 59.12 53 SER B O 1
ATOM 5078 N N . MET B 1 54 ? 4.07 -57.625 -31.812 1 53.91 54 MET B N 1
ATOM 5079 C CA . MET B 1 54 ? 4.105 -59.094 -31.828 1 53.91 54 MET B CA 1
ATOM 5080 C C . MET B 1 54 ? 3.951 -59.625 -33.25 1 53.91 54 MET B C 1
ATOM 5082 O O . MET B 1 54 ? 4.492 -60.688 -33.562 1 53.91 54 MET B O 1
ATOM 5086 N N . ASP B 1 55 ? 2.887 -59.062 -34.156 1 54.22 55 ASP B N 1
ATOM 5087 C CA . ASP B 1 55 ? 2.629 -59.688 -35.438 1 54.22 55 ASP B CA 1
ATOM 5088 C C . ASP B 1 55 ? 2.852 -58.688 -36.594 1 54.22 55 ASP B C 1
ATOM 5090 O O . ASP B 1 55 ? 2.879 -57.5 -36.375 1 54.22 55 ASP B O 1
ATOM 5094 N N . THR B 1 56 ? 3.385 -59.125 -37.844 1 50.62 56 THR B N 1
ATOM 5095 C CA . THR B 1 56 ? 3.449 -58.469 -39.125 1 50.62 56 THR B CA 1
ATOM 5096 C C . THR B 1 56 ? 2.207 -57.594 -39.344 1 50.62 56 THR B C 1
ATOM 5098 O O . THR B 1 56 ? 1.162 -58.125 -39.781 1 50.62 56 THR B O 1
ATOM 5101 N N . VAL B 1 57 ? 1.752 -56.875 -38.625 1 54.09 57 VAL B N 1
ATOM 5102 C CA . VAL B 1 57 ? 0.447 -56.219 -38.594 1 54.09 57 VAL B CA 1
ATOM 5103 C C . VAL B 1 57 ? 0.304 -55.281 -39.781 1 54.09 57 VAL B C 1
ATOM 5105 O O . VAL B 1 57 ? 1.243 -54.562 -40.125 1 54.09 57 VAL B O 1
ATOM 5108 N N . PRO B 1 58 ? -0.778 -55.375 -40.531 1 57.38 58 PRO B N 1
ATOM 5109 C CA . PRO B 1 58 ? -1.207 -54.625 -41.719 1 57.38 58 PRO B CA 1
ATOM 5110 C C . PRO B 1 58 ? -1.179 -53.125 -41.531 1 57.38 58 PRO B C 1
ATOM 5112 O O . PRO B 1 58 ? -1.197 -52.656 -40.406 1 57.38 58 PRO B O 1
ATOM 5115 N N . GLN B 1 59 ? -0.788 -52.344 -42.562 1 59.81 59 GLN B N 1
ATOM 5116 C CA . GLN B 1 59 ? -0.794 -50.906 -42.781 1 59.81 59 GLN B CA 1
ATOM 5117 C C . GLN B 1 59 ? -1.948 -50.25 -42.031 1 59.81 59 GLN B C 1
ATOM 5119 O O . GLN B 1 59 ? -1.803 -49.125 -41.5 1 59.81 59 GLN B O 1
ATOM 5124 N N . ALA B 1 60 ? -3.047 -51 -41.75 1 61.12 60 ALA B N 1
ATOM 5125 C CA . ALA B 1 60 ? -4.246 -50.438 -41.125 1 61.12 60 ALA B CA 1
ATOM 5126 C C . ALA B 1 60 ? -4.039 -50.219 -39.625 1 61.12 60 ALA B C 1
ATOM 5128 O O . ALA B 1 60 ? -4.492 -49.219 -39.094 1 61.12 60 ALA B O 1
ATOM 5129 N N . ALA B 1 61 ? -3.303 -51.031 -39.062 1 67.12 61 ALA B N 1
ATOM 5130 C CA . ALA B 1 61 ? -3.072 -50.938 -37.625 1 67.12 61 ALA B CA 1
ATOM 5131 C C . ALA B 1 61 ? -2.17 -49.75 -37.281 1 67.12 61 ALA B C 1
ATOM 5133 O O . ALA B 1 61 ? -2.377 -49.062 -36.281 1 67.12 61 ALA B O 1
ATOM 5134 N N . SER B 1 62 ? -1.314 -49.531 -38.219 1 77.5 62 SER B N 1
ATOM 5135 C CA . SER B 1 62 ? -0.434 -48.375 -38.062 1 77.5 62 SER B CA 1
ATOM 5136 C C . SER B 1 62 ? -1.202 -47.062 -38.188 1 77.5 62 SER B C 1
ATOM 5138 O O . SER B 1 62 ? -0.976 -46.125 -37.438 1 77.5 62 SER B O 1
ATOM 5140 N N . ALA B 1 63 ? -2.158 -47.062 -39.062 1 79.88 63 ALA B N 1
ATOM 5141 C CA . ALA B 1 63 ? -2.959 -45.875 -39.281 1 79.88 63 ALA B CA 1
ATOM 5142 C C . ALA B 1 63 ? -3.861 -45.594 -38.094 1 79.88 63 ALA B C 1
ATOM 5144 O O . ALA B 1 63 ? -4.051 -44.438 -37.719 1 79.88 63 ALA B O 1
ATOM 5145 N N . LEU B 1 64 ? -4.383 -46.562 -37.469 1 81.94 64 LEU B N 1
ATOM 5146 C CA . LEU B 1 64 ? -5.238 -46.406 -36.281 1 81.94 64 LEU B CA 1
ATOM 5147 C C . LEU B 1 64 ? -4.445 -45.844 -35.094 1 81.94 64 LEU B C 1
ATOM 5149 O O . LEU B 1 64 ? -4.941 -45 -34.344 1 81.94 64 LEU B O 1
ATOM 5153 N N . THR B 1 65 ? -3.242 -46.375 -35 1 86.06 65 THR B N 1
ATOM 5154 C CA . THR B 1 65 ? -2.393 -45.906 -33.906 1 86.06 65 THR B CA 1
ATOM 5155 C C . THR B 1 65 ? -2.023 -44.438 -34.094 1 86.06 65 THR B C 1
ATOM 5157 O O . THR B 1 65 ? -2.07 -43.656 -33.125 1 86.06 65 THR B O 1
ATOM 5160 N N . ILE B 1 66 ? -1.734 -44.094 -35.312 1 87.06 66 ILE B N 1
ATOM 5161 C CA . ILE B 1 66 ? -1.39 -42.688 -35.594 1 87.06 66 ILE B CA 1
ATOM 5162 C C . ILE B 1 66 ? -2.6 -41.812 -35.344 1 87.06 66 ILE B C 1
ATOM 5164 O O . ILE B 1 66 ? -2.467 -40.719 -34.781 1 87.06 66 ILE B O 1
ATOM 5168 N N . SER B 1 67 ? -3.754 -42.281 -35.719 1 88.38 67 SER B N 1
ATOM 5169 C CA . SER B 1 67 ? -4.973 -41.5 -35.5 1 88.38 67 SER B CA 1
ATOM 5170 C C . SER B 1 67 ? -5.254 -41.312 -34 1 88.38 67 SER B C 1
ATOM 5172 O O . SER B 1 67 ? -5.691 -40.25 -33.594 1 88.38 67 SER B O 1
ATOM 5174 N N . VAL B 1 68 ? -4.984 -42.25 -33.188 1 89.56 68 VAL B N 1
ATOM 5175 C CA . VAL B 1 68 ? -5.23 -42.188 -31.734 1 89.56 68 VAL B CA 1
ATOM 5176 C C . VAL B 1 68 ? -4.246 -41.219 -31.094 1 89.56 68 VAL B C 1
ATOM 5178 O O . VAL B 1 68 ? -4.617 -40.469 -30.203 1 89.56 68 VAL B O 1
ATOM 5181 N N . LEU B 1 69 ? -3.061 -41.281 -31.594 1 89.94 69 LEU B N 1
ATOM 5182 C CA . LEU B 1 69 ? -2.043 -40.406 -31.031 1 89.94 69 LEU B CA 1
ATOM 5183 C C . LEU B 1 69 ? -2.289 -38.969 -31.438 1 89.94 69 LEU B C 1
ATOM 5185 O O . LEU B 1 69 ? -2.037 -38.062 -30.641 1 89.94 69 LEU B O 1
ATOM 5189 N N . LEU B 1 70 ? -2.799 -38.75 -32.594 1 90.25 70 LEU B N 1
ATOM 5190 C CA . LEU B 1 70 ? -3.215 -37.406 -33 1 90.25 70 LEU B CA 1
ATOM 5191 C C . LEU B 1 70 ? -4.43 -36.969 -32.188 1 90.25 70 LEU B C 1
ATOM 5193 O O . LEU B 1 70 ? -4.543 -35.781 -31.844 1 90.25 70 LEU B O 1
ATOM 5197 N N . GLY B 1 71 ? -5.352 -37.906 -32 1 90.31 71 GLY B N 1
ATOM 5198 C CA . GLY B 1 71 ? -6.492 -37.594 -31.156 1 90.31 71 GLY B CA 1
ATOM 5199 C C . GLY B 1 71 ? -6.098 -37.219 -29.75 1 90.31 71 GLY B C 1
ATOM 5200 O O . GLY B 1 71 ? -6.742 -36.344 -29.141 1 90.31 71 GLY B O 1
ATOM 5201 N N . TYR B 1 72 ? -4.969 -37.812 -29.234 1 90.31 72 TYR B N 1
ATOM 5202 C CA . TYR B 1 72 ? -4.418 -37.438 -27.938 1 90.31 72 TYR B CA 1
ATOM 5203 C C . TYR B 1 72 ? -4.074 -35.938 -27.891 1 90.31 72 TYR B C 1
ATOM 5205 O O . TYR B 1 72 ? -4.48 -35.219 -26.969 1 90.31 72 TYR B O 1
ATOM 5213 N N . GLY B 1 73 ? -3.379 -35.438 -28.922 1 90.31 73 GLY B N 1
ATOM 5214 C CA . GLY B 1 73 ? -3 -34.031 -29 1 90.31 73 GLY B CA 1
ATOM 5215 C C . GLY B 1 73 ? -4.188 -33.094 -29.141 1 90.31 73 GLY B C 1
ATOM 5216 O O . GLY B 1 73 ? -4.23 -32.031 -28.516 1 90.31 73 GLY B O 1
ATOM 5217 N N . ILE B 1 74 ? -5.152 -33.5 -29.891 1 92.06 74 ILE B N 1
ATOM 5218 C CA . ILE B 1 74 ? -6.344 -32.688 -30.109 1 92.06 74 ILE B CA 1
ATOM 5219 C C . ILE B 1 74 ? -7.176 -32.625 -28.828 1 92.06 74 ILE B C 1
ATOM 5221 O O . ILE B 1 74 ? -7.727 -31.578 -28.5 1 92.06 74 ILE B O 1
ATOM 5225 N N . ALA B 1 75 ? -7.273 -33.75 -28.156 1 92 75 ALA B N 1
ATOM 5226 C CA . ALA B 1 75 ? -8.016 -33.75 -26.891 1 92 75 ALA B CA 1
ATOM 5227 C C . ALA B 1 75 ? -7.352 -32.875 -25.859 1 92 75 ALA B C 1
ATOM 5229 O O . ALA B 1 75 ? -8.031 -32.125 -25.125 1 92 75 ALA B O 1
ATOM 5230 N N . ARG B 1 76 ? -6.105 -32.938 -25.844 1 91.06 76 ARG B N 1
ATOM 5231 C CA . ARG B 1 76 ? -5.383 -32.094 -24.891 1 91.06 76 ARG B CA 1
ATOM 5232 C C . ARG B 1 76 ? -5.516 -30.625 -25.234 1 91.06 76 ARG B C 1
ATOM 5234 O O . ARG B 1 76 ? -5.809 -29.797 -24.359 1 91.06 76 ARG B O 1
ATOM 5241 N N . ALA B 1 77 ? -5.254 -30.297 -26.484 1 92.44 77 ALA B N 1
ATOM 5242 C CA . ALA B 1 77 ? -5.402 -28.906 -26.938 1 92.44 77 ALA B CA 1
ATOM 5243 C C . ALA B 1 77 ? -6.844 -28.438 -26.781 1 92.44 77 ALA B C 1
ATOM 5245 O O . ALA B 1 77 ? -7.086 -27.281 -26.422 1 92.44 77 ALA B O 1
ATOM 5246 N N . GLY B 1 78 ? -7.77 -29.312 -27.062 1 92.81 78 GLY B N 1
ATOM 5247 C CA . GLY B 1 78 ? -9.172 -28.984 -26.906 1 92.81 78 GLY B CA 1
ATOM 5248 C C . GLY B 1 78 ? -9.562 -28.734 -25.453 1 92.81 78 GLY B C 1
ATOM 5249 O O . GLY B 1 78 ? -10.297 -27.797 -25.156 1 92.81 78 GLY B O 1
ATOM 5250 N N . ALA B 1 79 ? -9.07 -29.562 -24.562 1 92.25 79 ALA B N 1
ATOM 5251 C CA . ALA B 1 79 ? -9.32 -29.375 -23.125 1 92.25 79 ALA B CA 1
ATOM 5252 C C . ALA B 1 79 ? -8.789 -28.031 -22.656 1 92.25 79 ALA B C 1
ATOM 5254 O O . ALA B 1 79 ? -9.469 -27.297 -21.922 1 92.25 79 ALA B O 1
ATOM 5255 N N . ALA B 1 80 ? -7.598 -27.688 -23.094 1 91.38 80 ALA B N 1
ATOM 5256 C CA . ALA B 1 80 ? -7.008 -26.391 -22.734 1 91.38 80 ALA B CA 1
ATOM 5257 C C . ALA B 1 80 ? -7.812 -25.25 -23.344 1 91.38 80 ALA B C 1
ATOM 5259 O O . ALA B 1 80 ? -8.016 -24.219 -22.688 1 91.38 80 ALA B O 1
ATOM 5260 N N . GLY B 1 81 ? -8.242 -25.438 -24.562 1 93.31 81 GLY B N 1
ATOM 5261 C CA . GLY B 1 81 ? -9.055 -24.422 -25.219 1 93.31 81 GLY B CA 1
ATOM 5262 C C . GLY B 1 81 ? -10.367 -24.156 -24.5 1 93.31 81 GLY B C 1
ATOM 5263 O O . GLY B 1 81 ? -10.742 -23 -24.297 1 93.31 81 GLY B O 1
ATOM 5264 N N . PHE B 1 82 ? -11.008 -25.234 -24.109 1 93.5 82 PHE B N 1
ATOM 5265 C CA . PHE B 1 82 ? -12.266 -25.094 -23.375 1 93.5 82 PHE B CA 1
ATOM 5266 C C . PHE B 1 82 ? -12.047 -24.453 -22.016 1 93.5 82 PHE B C 1
ATOM 5268 O O . PHE B 1 82 ? -12.859 -23.641 -21.562 1 93.5 82 PHE B O 1
ATOM 5275 N N . ASN B 1 83 ? -10.984 -24.797 -21.406 1 90.31 83 ASN B N 1
ATOM 5276 C CA . ASN B 1 83 ? -10.656 -24.219 -20.109 1 90.31 83 ASN B CA 1
ATOM 5277 C C . ASN B 1 83 ? -10.414 -22.719 -20.219 1 90.31 83 ASN B C 1
ATOM 5279 O O . ASN B 1 83 ? -10.906 -21.938 -19.391 1 90.31 83 ASN B O 1
ATOM 5283 N N . GLU B 1 84 ? -9.695 -22.281 -21.203 1 90.44 84 GLU B N 1
ATOM 5284 C CA . GLU B 1 84 ? -9.359 -20.875 -21.375 1 90.44 84 GLU B CA 1
ATOM 5285 C C . GLU B 1 84 ? -10.578 -20.078 -21.828 1 90.44 84 GLU B C 1
ATOM 5287 O O . GLU B 1 84 ? -10.766 -18.922 -21.406 1 90.44 84 GLU B O 1
ATOM 5292 N N . LEU B 1 85 ? -11.367 -20.719 -22.672 1 91.44 85 LEU B N 1
ATOM 5293 C CA . LEU B 1 85 ? -12.594 -20.062 -23.094 1 91.44 85 LEU B CA 1
ATOM 5294 C C . LEU B 1 85 ? -13.539 -19.859 -21.922 1 91.44 85 LEU B C 1
ATOM 5296 O O . LEU B 1 85 ? -14.211 -18.828 -21.828 1 91.44 85 LEU B O 1
ATOM 5300 N N . ARG B 1 86 ? -13.602 -20.828 -21.109 1 90.5 86 ARG B N 1
ATOM 5301 C CA . ARG B 1 86 ? -14.391 -20.719 -19.891 1 90.5 86 ARG B CA 1
ATOM 5302 C C . ARG B 1 86 ? -13.914 -19.562 -19.031 1 90.5 86 ARG B C 1
ATOM 5304 O O . ARG B 1 86 ? -14.719 -18.797 -18.516 1 90.5 86 ARG B O 1
ATOM 5311 N N . ASN B 1 87 ? -12.586 -19.406 -18.875 1 88 87 ASN B N 1
ATOM 5312 C CA . ASN B 1 87 ? -12 -18.344 -18.078 1 88 87 ASN B CA 1
ATOM 5313 C C . ASN B 1 87 ? -12.352 -16.969 -18.656 1 88 87 ASN B C 1
ATOM 5315 O O . ASN B 1 87 ? -12.688 -16.047 -17.906 1 88 87 ASN B O 1
ATOM 5319 N N . ALA B 1 88 ? -12.383 -16.891 -19.953 1 87.75 88 ALA B N 1
ATOM 5320 C CA . ALA B 1 88 ? -12.656 -15.617 -20.625 1 87.75 88 ALA B CA 1
ATOM 5321 C C . ALA B 1 88 ? -14.125 -15.227 -20.469 1 87.75 88 ALA B C 1
ATOM 5323 O O . ALA B 1 88 ? -14.445 -14.062 -20.219 1 87.75 88 ALA B O 1
ATOM 5324 N N . VAL B 1 89 ? -14.992 -16.219 -20.578 1 88.44 89 VAL B N 1
ATOM 5325 C CA . VAL B 1 89 ? -16.422 -15.945 -20.5 1 88.44 89 VAL B CA 1
ATOM 5326 C C . VAL B 1 89 ? -16.812 -15.586 -19.078 1 88.44 89 VAL B C 1
ATOM 5328 O O . VAL B 1 89 ? -17.594 -14.656 -18.844 1 88.44 89 VAL B O 1
ATOM 5331 N N . PHE B 1 90 ? -16.25 -16.25 -18.172 1 87.81 90 PHE B N 1
ATOM 5332 C CA . PHE B 1 90 ? -16.609 -16 -16.781 1 87.81 90 PHE B CA 1
ATOM 5333 C C . PHE B 1 90 ? -16.016 -14.68 -16.297 1 87.81 90 PHE B C 1
ATOM 5335 O O . PHE B 1 90 ? -16.562 -14.055 -15.383 1 87.81 90 PHE B O 1
ATOM 5342 N N . ALA B 1 91 ? -14.898 -14.344 -16.828 1 87.69 91 ALA B N 1
ATOM 5343 C CA . ALA B 1 91 ? -14.297 -13.07 -16.453 1 87.69 91 ALA B CA 1
ATOM 5344 C C . ALA B 1 91 ? -15.266 -11.914 -16.688 1 87.69 91 ALA B C 1
ATOM 5346 O O . ALA B 1 91 ? -15.312 -10.961 -15.914 1 87.69 91 ALA B O 1
ATOM 5347 N N . ARG B 1 92 ? -16.031 -12.008 -17.734 1 88.44 92 ARG B N 1
ATOM 5348 C CA . ARG B 1 92 ? -17.016 -10.969 -18.047 1 88.44 92 ARG B CA 1
ATOM 5349 C C . ARG B 1 92 ? -18.109 -10.914 -16.984 1 88.44 92 ARG B C 1
ATOM 5351 O O . ARG B 1 92 ? -18.547 -9.828 -16.594 1 88.44 92 ARG B O 1
ATOM 5358 N N . VAL B 1 93 ? -18.5 -12.07 -16.547 1 85.25 93 VAL B N 1
ATOM 5359 C CA . VAL B 1 93 ? -19.547 -12.148 -15.539 1 85.25 93 VAL B CA 1
ATOM 5360 C C . VAL B 1 93 ? -19.016 -11.633 -14.203 1 85.25 93 VAL B C 1
ATOM 5362 O O . VAL B 1 93 ? -19.688 -10.859 -13.516 1 85.25 93 VAL B O 1
ATOM 5365 N N . ALA B 1 94 ? -17.812 -12.078 -13.867 1 85.62 94 ALA B N 1
ATOM 5366 C CA . ALA B 1 94 ? -17.203 -11.695 -12.594 1 85.62 94 ALA B CA 1
ATOM 5367 C C . ALA B 1 94 ? -16.984 -10.188 -12.523 1 85.62 94 ALA B C 1
ATOM 5369 O O . ALA B 1 94 ? -17.328 -9.547 -11.531 1 85.62 94 ALA B O 1
ATOM 5370 N N . GLN B 1 95 ? -16.469 -9.617 -13.57 1 86.5 95 GLN B N 1
ATOM 5371 C CA . GLN B 1 95 ? -16.141 -8.195 -13.578 1 86.5 95 GLN B CA 1
ATOM 5372 C C . GLN B 1 95 ? -17.406 -7.34 -13.562 1 86.5 95 GLN B C 1
ATOM 5374 O O . GLN B 1 95 ? -17.422 -6.27 -12.945 1 86.5 95 GLN B O 1
ATOM 5379 N N . HIS B 1 96 ? -18.406 -7.773 -14.211 1 86.19 96 HIS B N 1
ATOM 5380 C CA . HIS B 1 96 ? -19.688 -7.059 -14.195 1 86.19 96 HIS B CA 1
ATOM 5381 C C . HIS B 1 96 ? -20.281 -7.035 -12.789 1 86.19 96 HIS B C 1
ATOM 5383 O O . HIS B 1 96 ? -20.797 -6.008 -12.352 1 86.19 96 HIS B O 1
ATOM 5389 N N . SER B 1 97 ? -20.203 -8.156 -12.148 1 83.69 97 SER B N 1
ATOM 5390 C CA . SER B 1 97 ? -20.719 -8.25 -10.789 1 83.69 97 SER B CA 1
ATOM 5391 C C . SER B 1 97 ? -19.938 -7.355 -9.836 1 83.69 97 SER B C 1
ATOM 5393 O O . SER B 1 97 ? -20.516 -6.707 -8.961 1 83.69 97 SER B O 1
ATOM 5395 N N . ILE B 1 98 ? -18.672 -7.32 -9.984 1 87.5 98 ILE B N 1
ATOM 5396 C CA . ILE B 1 98 ? -17.812 -6.512 -9.133 1 87.5 98 ILE B CA 1
ATOM 5397 C C . ILE B 1 98 ? -18.141 -5.031 -9.328 1 87.5 98 ILE B C 1
ATOM 5399 O O . ILE B 1 98 ? -18.219 -4.273 -8.352 1 87.5 98 ILE B O 1
ATOM 5403 N N . ARG B 1 99 ? -18.297 -4.629 -10.57 1 89.56 99 ARG B N 1
ATOM 5404 C CA . ARG B 1 99 ? -18.625 -3.242 -10.883 1 89.56 99 ARG B CA 1
ATOM 5405 C C . ARG B 1 99 ? -19.953 -2.84 -10.234 1 89.56 99 ARG B C 1
ATOM 5407 O O . ARG B 1 99 ? -20.031 -1.798 -9.578 1 89.56 99 ARG B O 1
ATOM 5414 N N . LYS B 1 100 ? -20.906 -3.65 -10.32 1 87.88 100 LYS B N 1
ATOM 5415 C CA . LYS B 1 100 ? -22.234 -3.357 -9.766 1 87.88 100 LYS B CA 1
ATOM 5416 C C . LYS B 1 100 ? -22.188 -3.268 -8.242 1 87.88 100 LYS B C 1
ATOM 5418 O O . LYS B 1 100 ? -22.766 -2.355 -7.652 1 87.88 100 LYS B O 1
ATOM 5423 N N . ILE B 1 101 ? -21.5 -4.176 -7.633 1 86.12 101 ILE B N 1
ATOM 5424 C CA . ILE B 1 101 ? -21.422 -4.203 -6.176 1 86.12 101 ILE B CA 1
ATOM 5425 C C . ILE B 1 101 ? -20.641 -2.984 -5.68 1 86.12 101 ILE B C 1
ATOM 5427 O O . ILE B 1 101 ? -21.047 -2.338 -4.711 1 86.12 101 ILE B O 1
ATOM 5431 N N . ALA B 1 102 ? -19.5 -2.77 -6.32 1 89.81 102 ALA B N 1
ATOM 5432 C CA . ALA B 1 102 ? -18.672 -1.626 -5.922 1 89.81 102 ALA B CA 1
ATOM 5433 C C . ALA B 1 102 ? -19.469 -0.324 -6.031 1 89.81 102 ALA B C 1
ATOM 5435 O O . ALA B 1 102 ? -19.406 0.519 -5.133 1 89.81 102 ALA B O 1
ATOM 5436 N N . THR B 1 103 ? -20.25 -0.158 -7.109 1 91.88 103 THR B N 1
ATOM 5437 C CA . THR B 1 103 ? -21.047 1.041 -7.312 1 91.88 103 THR B CA 1
ATOM 5438 C C . THR B 1 103 ? -22.141 1.142 -6.254 1 91.88 103 THR B C 1
ATOM 5440 O O . THR B 1 103 ? -22.406 2.227 -5.734 1 91.88 103 THR B O 1
ATOM 5443 N N . ASN B 1 104 ? -22.703 0.007 -5.934 1 89.75 104 ASN B N 1
ATOM 5444 C CA . ASN B 1 104 ? -23.766 -0.007 -4.93 1 89.75 104 ASN B CA 1
ATOM 5445 C C . ASN B 1 104 ? -23.234 0.348 -3.545 1 89.75 104 ASN B C 1
ATOM 5447 O O . ASN B 1 104 ? -23.875 1.064 -2.785 1 89.75 104 ASN B O 1
ATOM 5451 N N . VAL B 1 105 ? -22.078 -0.178 -3.221 1 90.56 105 VAL B N 1
ATOM 5452 C CA . VAL B 1 105 ? -21.484 0.125 -1.926 1 90.56 105 VAL B CA 1
ATOM 5453 C C . VAL B 1 105 ? -21.109 1.604 -1.863 1 90.56 105 VAL B C 1
ATOM 5455 O O . VAL B 1 105 ? -21.312 2.26 -0.839 1 90.56 105 VAL B O 1
ATOM 5458 N N . PHE B 1 106 ? -20.656 2.104 -2.982 1 92.62 106 PHE B N 1
ATOM 5459 C CA . PHE B 1 106 ? -20.281 3.51 -3.064 1 92.62 106 PHE B CA 1
ATOM 5460 C C . PHE B 1 106 ? -21.484 4.41 -2.861 1 92.62 106 PHE B C 1
ATOM 5462 O O . PHE B 1 106 ? -21.422 5.379 -2.104 1 92.62 106 PHE B O 1
ATOM 5469 N N . LEU B 1 107 ? -22.516 4.113 -3.475 1 93.38 107 LEU B N 1
ATOM 5470 C CA . LEU B 1 107 ? -23.75 4.879 -3.332 1 93.38 107 LEU B CA 1
ATOM 5471 C C . LEU B 1 107 ? -24.297 4.766 -1.912 1 93.38 107 LEU B C 1
ATOM 5473 O O . LEU B 1 107 ? -24.766 5.758 -1.345 1 93.38 107 LEU B O 1
ATOM 5477 N N . HIS B 1 108 ? -24.188 3.617 -1.393 1 92.19 108 HIS B N 1
ATOM 5478 C CA . HIS B 1 108 ? -24.656 3.408 -0.023 1 92.19 108 HIS B CA 1
ATOM 5479 C C . HIS B 1 108 ? -23.844 4.254 0.961 1 92.19 108 HIS B C 1
ATOM 5481 O O . HIS B 1 108 ? -24.406 4.816 1.902 1 92.19 108 HIS B O 1
ATOM 5487 N N . LEU B 1 109 ? -22.609 4.324 0.753 1 92.19 109 LEU B N 1
ATOM 5488 C CA . LEU B 1 109 ? -21.75 5.125 1.619 1 92.19 109 LEU B CA 1
ATOM 5489 C C . LEU B 1 109 ? -22.156 6.598 1.574 1 92.19 109 LEU B C 1
ATOM 5491 O O . LEU B 1 109 ? -22.156 7.273 2.604 1 92.19 109 LEU B O 1
ATOM 5495 N N . HIS B 1 110 ? -22.484 7.02 0.381 1 92.56 110 HIS B N 1
ATOM 5496 C CA . HIS B 1 110 ? -22.906 8.414 0.253 1 92.56 110 HIS B CA 1
ATOM 5497 C C . HIS B 1 110 ? -24.281 8.641 0.884 1 92.56 110 HIS B C 1
ATOM 5499 O O . HIS B 1 110 ? -24.609 9.766 1.249 1 92.56 110 HIS B O 1
ATOM 5505 N N . ASN B 1 111 ? -24.969 7.625 1.08 1 92 111 ASN B N 1
ATOM 5506 C CA . ASN B 1 111 ? -26.312 7.762 1.657 1 92 111 ASN B CA 1
ATOM 5507 C C . ASN B 1 111 ? -26.266 7.684 3.18 1 92 111 ASN B C 1
ATOM 5509 O O . ASN B 1 111 ? -27.266 7.961 3.846 1 92 111 ASN B O 1
ATOM 5513 N N . LEU B 1 112 ? -25.141 7.383 3.664 1 91.5 112 LEU B N 1
ATOM 5514 C CA . LEU B 1 112 ? -25 7.359 5.117 1 91.5 112 LEU B CA 1
ATOM 5515 C C . LEU B 1 112 ? -24.844 8.773 5.672 1 91.5 112 LEU B C 1
ATOM 5517 O O . LEU B 1 112 ? -24.609 9.719 4.918 1 91.5 112 LEU B O 1
ATOM 5521 N N . ASP B 1 113 ? -25.047 8.875 6.93 1 91.75 113 ASP B N 1
ATOM 5522 C CA . ASP B 1 113 ? -25.109 10.195 7.551 1 91.75 113 ASP B CA 1
ATOM 5523 C C . ASP B 1 113 ? -23.703 10.719 7.852 1 91.75 113 ASP B C 1
ATOM 5525 O O . ASP B 1 113 ? -22.734 9.961 7.816 1 91.75 113 ASP B O 1
ATOM 5529 N N . LEU B 1 114 ? -23.688 11.969 8.094 1 88.81 114 LEU B N 1
ATOM 5530 C CA . LEU B 1 114 ? -22.438 12.664 8.328 1 88.81 114 LEU B CA 1
ATOM 5531 C C . LEU B 1 114 ? -21.734 12.133 9.57 1 88.81 114 LEU B C 1
ATOM 5533 O O . LEU B 1 114 ? -20.5 12.055 9.609 1 88.81 114 LEU B O 1
ATOM 5537 N N . GLN B 1 115 ? -22.469 11.836 10.578 1 86.12 115 GLN B N 1
ATOM 5538 C CA . GLN B 1 115 ? -21.891 11.305 11.797 1 86.12 115 GLN B CA 1
ATOM 5539 C C . GLN B 1 115 ? -21.031 10.07 11.516 1 86.12 115 GLN B C 1
ATOM 5541 O O . GLN B 1 115 ? -19.953 9.906 12.094 1 86.12 115 GLN B O 1
ATOM 5546 N N . PHE B 1 116 ? -21.5 9.289 10.641 1 87.25 116 PHE B N 1
ATOM 5547 C CA . PHE B 1 116 ? -20.75 8.094 10.242 1 87.25 116 PHE B CA 1
ATOM 5548 C C . PHE B 1 116 ? -19.422 8.469 9.602 1 87.25 116 PHE B C 1
ATOM 5550 O O . PHE B 1 116 ? -18.375 7.91 9.945 1 87.25 116 PHE B O 1
ATOM 5557 N N . HIS B 1 117 ? -19.422 9.391 8.695 1 86.19 117 HIS B N 1
ATOM 5558 C CA . HIS B 1 117 ? -18.234 9.766 7.941 1 86.19 117 HIS B CA 1
ATOM 5559 C C . HIS B 1 117 ? -17.219 10.477 8.836 1 86.19 117 HIS B C 1
ATOM 5561 O O . HIS B 1 117 ? -16.016 10.367 8.617 1 86.19 117 HIS B O 1
ATOM 5567 N N . LEU B 1 118 ? -17.719 11.172 9.789 1 80.06 118 LEU B N 1
ATOM 5568 C CA . LEU B 1 118 ? -16.828 11.867 10.719 1 80.06 118 LEU B CA 1
ATOM 5569 C C . LEU B 1 118 ? -16.125 10.875 11.641 1 80.06 118 LEU B C 1
ATOM 5571 O O . LEU B 1 118 ? -15.023 11.141 12.117 1 80.06 118 LEU B O 1
ATOM 5575 N N . SER B 1 119 ? -16.719 9.797 11.82 1 79.06 119 SER B N 1
ATOM 5576 C CA . SER B 1 119 ? -16.203 8.805 12.75 1 79.06 119 SER B CA 1
ATOM 5577 C C . SER B 1 119 ? -15.234 7.855 12.047 1 79.06 119 SER B C 1
ATOM 5579 O O . SER B 1 119 ? -14.508 7.102 12.703 1 79.06 119 SER B O 1
ATOM 5581 N N . LYS B 1 120 ? -15.234 7.934 10.766 1 80.75 120 LYS B N 1
ATOM 5582 C CA . LYS B 1 120 ? -14.398 7.012 10.008 1 80.75 120 LYS B CA 1
ATOM 5583 C C . LYS B 1 120 ? -13.367 7.766 9.18 1 80.75 120 LYS B C 1
ATOM 5585 O O . LYS B 1 120 ? -13.586 8.922 8.805 1 80.75 120 LYS B O 1
ATOM 5590 N N . GLN B 1 121 ? -12.289 7.066 8.961 1 79.06 121 GLN B N 1
ATOM 5591 C CA . GLN B 1 121 ? -11.289 7.625 8.055 1 79.06 121 GLN B CA 1
ATOM 5592 C C . GLN B 1 121 ? -11.641 7.32 6.598 1 79.06 121 GLN B C 1
ATOM 5594 O O . GLN B 1 121 ? -11.953 6.18 6.258 1 79.06 121 GLN B O 1
ATOM 5599 N N . THR B 1 122 ? -11.641 8.352 5.801 1 81.94 122 THR B N 1
ATOM 5600 C CA . THR B 1 122 ? -12 8.227 4.395 1 81.94 122 THR B CA 1
ATOM 5601 C C . THR B 1 122 ? -11.117 7.191 3.701 1 81.94 122 THR B C 1
ATOM 5603 O O . THR B 1 122 ? -11.594 6.402 2.885 1 81.94 122 THR B O 1
ATOM 5606 N N . GLY B 1 123 ? -9.867 7.195 4.035 1 78.12 123 GLY B N 1
ATOM 5607 C CA . GLY B 1 123 ? -8.969 6.211 3.459 1 78.12 123 GLY B CA 1
ATOM 5608 C C . GLY B 1 123 ? -9.344 4.781 3.801 1 78.12 123 GLY B C 1
ATOM 5609 O O . GLY B 1 123 ? -9.258 3.893 2.953 1 78.12 123 GLY B O 1
ATOM 5610 N N . ALA B 1 124 ? -9.844 4.617 4.965 1 80.19 124 ALA B N 1
ATOM 5611 C CA . ALA B 1 124 ? -10.227 3.285 5.422 1 80.19 124 ALA B CA 1
ATOM 5612 C C . ALA B 1 124 ? -11.469 2.789 4.684 1 80.19 124 ALA B C 1
ATOM 5614 O O . ALA B 1 124 ? -11.57 1.606 4.348 1 80.19 124 ALA B O 1
ATOM 5615 N N . LEU B 1 125 ? -12.359 3.641 4.473 1 86.88 125 LEU B N 1
ATOM 5616 C CA . LEU B 1 125 ? -13.578 3.281 3.756 1 86.88 125 LEU B CA 1
ATOM 5617 C C . LEU B 1 125 ? -13.266 2.889 2.316 1 86.88 125 LEU B C 1
ATOM 5619 O O . LEU B 1 125 ? -13.781 1.884 1.817 1 86.88 125 LEU B O 1
ATOM 5623 N N . SER B 1 126 ? -12.406 3.689 1.738 1 86.62 126 SER B N 1
ATOM 5624 C CA . SER B 1 126 ? -12.016 3.395 0.363 1 86.62 126 SER B CA 1
ATOM 5625 C C . SER B 1 126 ? -11.266 2.07 0.271 1 86.62 126 SER B C 1
ATOM 5627 O O . SER B 1 126 ? -11.484 1.293 -0.662 1 86.62 126 SER B O 1
ATOM 5629 N N . LYS B 1 127 ? -10.445 1.81 1.202 1 83.25 127 LYS B N 1
ATOM 5630 C CA . LYS B 1 127 ? -9.695 0.558 1.235 1 83.25 127 LYS B CA 1
ATOM 5631 C C . LYS B 1 127 ? -10.625 -0.636 1.43 1 83.25 127 LYS B C 1
ATOM 5633 O O . LYS B 1 127 ? -10.398 -1.706 0.862 1 83.25 127 LYS B O 1
ATOM 5638 N N . THR B 1 128 ? -11.602 -0.475 2.203 1 85.25 128 THR B N 1
ATOM 5639 C CA . THR B 1 128 ? -12.57 -1.538 2.449 1 85.25 128 THR B CA 1
ATOM 5640 C C . THR B 1 128 ? -13.305 -1.903 1.165 1 85.25 128 THR B C 1
ATOM 5642 O O . THR B 1 128 ? -13.562 -3.08 0.901 1 85.25 128 THR B O 1
ATOM 5645 N N . ILE B 1 129 ? -13.617 -0.923 0.406 1 87.06 129 ILE B N 1
ATOM 5646 C CA . ILE B 1 129 ? -14.289 -1.174 -0.862 1 87.06 129 ILE B CA 1
ATOM 5647 C C . ILE B 1 129 ? -13.352 -1.917 -1.81 1 87.06 129 ILE B C 1
ATOM 5649 O O . ILE B 1 129 ? -13.742 -2.914 -2.424 1 87.06 129 ILE B O 1
ATOM 5653 N N . ASP B 1 130 ? -12.188 -1.453 -1.823 1 87.44 130 ASP B N 1
ATOM 5654 C CA . ASP B 1 130 ? -11.203 -2.051 -2.725 1 87.44 130 ASP B CA 1
ATOM 5655 C C . ASP B 1 130 ? -10.906 -3.496 -2.328 1 87.44 130 ASP B C 1
ATOM 5657 O O . ASP B 1 130 ? -10.953 -4.398 -3.166 1 87.44 130 ASP B O 1
ATOM 5661 N N . ARG B 1 131 ? -10.695 -3.713 -1.09 1 84.56 131 ARG B N 1
ATOM 5662 C CA . ARG B 1 131 ? -10.391 -5.051 -0.584 1 84.56 131 ARG B CA 1
ATOM 5663 C C . ARG B 1 131 ? -11.594 -5.977 -0.748 1 84.56 131 ARG B C 1
ATOM 5665 O O . ARG B 1 131 ? -11.438 -7.148 -1.096 1 84.56 131 ARG B O 1
ATOM 5672 N N . GLY B 1 132 ? -12.664 -5.414 -0.432 1 86.25 132 GLY B N 1
ATOM 5673 C CA . GLY B 1 132 ? -13.875 -6.199 -0.594 1 86.25 132 GLY B CA 1
ATOM 5674 C C . GLY B 1 132 ? -14.125 -6.617 -2.029 1 86.25 132 GLY B C 1
ATOM 5675 O O . GLY B 1 132 ? -14.477 -7.773 -2.291 1 86.25 132 GLY B O 1
ATOM 5676 N N . SER B 1 133 ? -13.914 -5.688 -2.912 1 87 133 SER B N 1
ATOM 5677 C CA . SER B 1 133 ? -14.102 -5.98 -4.328 1 87 133 SER B CA 1
ATOM 5678 C C . SER B 1 133 ? -13.102 -7.02 -4.82 1 87 133 SER B C 1
ATOM 5680 O O . SER B 1 133 ? -13.461 -7.934 -5.562 1 87 133 SER B O 1
ATOM 5682 N N . ARG B 1 134 ? -11.906 -6.941 -4.43 1 86.31 134 ARG B N 1
ATOM 5683 C CA . ARG B 1 134 ? -10.891 -7.926 -4.785 1 86.31 134 ARG B CA 1
ATOM 5684 C C . ARG B 1 134 ? -11.203 -9.289 -4.168 1 86.31 134 ARG B C 1
ATOM 5686 O O . ARG B 1 134 ? -10.961 -10.328 -4.789 1 86.31 134 ARG B O 1
ATOM 5693 N N . GLY B 1 135 ? -11.695 -9.141 -2.965 1 86.56 135 GLY B N 1
ATOM 5694 C CA . GLY B 1 135 ? -12.102 -10.367 -2.307 1 86.56 135 GLY B CA 1
ATOM 5695 C C . GLY B 1 135 ? -13.195 -11.109 -3.053 1 86.56 135 GLY B C 1
ATOM 5696 O O . GLY B 1 135 ? -13.133 -12.336 -3.205 1 86.56 135 GLY B O 1
ATOM 5697 N N . ILE B 1 136 ? -14.117 -10.398 -3.553 1 84.44 136 ILE B N 1
ATOM 5698 C CA . ILE B 1 136 ? -15.203 -11 -4.316 1 84.44 136 ILE B CA 1
ATOM 5699 C C . ILE B 1 136 ? -14.648 -11.641 -5.59 1 84.44 136 ILE B C 1
ATOM 5701 O O . ILE B 1 136 ? -15.031 -12.758 -5.945 1 84.44 136 ILE B O 1
ATOM 5705 N N . ASN B 1 137 ? -13.766 -10.961 -6.203 1 84.62 137 ASN B N 1
ATOM 5706 C CA . ASN B 1 137 ? -13.148 -11.492 -7.414 1 84.62 137 ASN B CA 1
ATOM 5707 C C . ASN B 1 137 ? -12.414 -12.797 -7.137 1 84.62 137 ASN B C 1
ATOM 5709 O O . ASN B 1 137 ? -12.539 -13.766 -7.898 1 84.62 137 ASN B O 1
ATOM 5713 N N . PHE B 1 138 ? -11.734 -12.93 -6.098 1 85.75 138 PHE B N 1
ATOM 5714 C CA . PHE B 1 138 ? -10.953 -14.117 -5.773 1 85.75 138 PHE B CA 1
ATOM 5715 C C . PHE B 1 138 ? -11.875 -15.289 -5.422 1 85.75 138 PHE B C 1
ATOM 5717 O O . PHE B 1 138 ? -11.641 -16.422 -5.863 1 85.75 138 PHE B O 1
ATOM 5724 N N . VAL B 1 139 ? -12.891 -14.984 -4.648 1 85.06 139 VAL B N 1
ATOM 5725 C CA . VAL B 1 139 ? -13.797 -16.047 -4.223 1 85.06 139 VAL B CA 1
ATOM 5726 C C . VAL B 1 139 ? -14.531 -16.609 -5.434 1 85.06 139 VAL B C 1
ATOM 5728 O O . VAL B 1 139 ? -14.656 -17.828 -5.57 1 85.06 139 VAL B O 1
ATOM 5731 N N . LEU B 1 140 ? -14.93 -15.742 -6.281 1 82 140 LEU B N 1
ATOM 5732 C CA . LEU B 1 140 ? -15.641 -16.203 -7.473 1 82 140 LEU B CA 1
ATOM 5733 C C . LEU B 1 140 ? -14.719 -17 -8.383 1 82 140 LEU B C 1
ATOM 5735 O O . LEU B 1 140 ? -15.102 -18.078 -8.867 1 82 140 LEU B O 1
ATOM 5739 N N . THR B 1 141 ? -13.508 -16.547 -8.547 1 81.69 141 THR B N 1
ATOM 5740 C CA . THR B 1 141 ? -12.547 -17.219 -9.414 1 81.69 141 THR B CA 1
ATOM 5741 C C . THR B 1 141 ? -12.117 -18.547 -8.805 1 81.69 141 THR B C 1
ATOM 5743 O O . THR B 1 141 ? -11.961 -19.547 -9.516 1 81.69 141 THR B O 1
ATOM 5746 N N . ALA B 1 142 ? -11.938 -18.531 -7.52 1 84.12 142 ALA B N 1
ATOM 5747 C CA . ALA B 1 142 ? -11.547 -19.766 -6.836 1 84.12 142 ALA B CA 1
ATOM 5748 C C . ALA B 1 142 ? -12.656 -20.812 -6.93 1 84.12 142 ALA B C 1
ATOM 5750 O O . ALA B 1 142 ? -12.383 -22 -7.156 1 84.12 142 ALA B O 1
ATOM 5751 N N . MET B 1 143 ? -13.875 -20.438 -6.809 1 81.5 143 MET B N 1
ATOM 5752 C CA . MET B 1 143 ? -15.008 -21.359 -6.848 1 81.5 143 MET B CA 1
ATOM 5753 C C . MET B 1 143 ? -15.195 -21.922 -8.25 1 81.5 143 MET B C 1
ATOM 5755 O O . MET B 1 143 ? -15.305 -23.141 -8.422 1 81.5 143 MET B O 1
ATOM 5759 N N . VAL B 1 144 ? -15.109 -21.078 -9.195 1 77.62 144 VAL B N 1
ATOM 5760 C CA . VAL B 1 144 ? -15.453 -21.484 -10.555 1 77.62 144 VAL B CA 1
ATOM 5761 C C . VAL B 1 144 ? -14.25 -22.156 -11.211 1 77.62 144 VAL B C 1
ATOM 5763 O O . VAL B 1 144 ? -14.406 -23.078 -12.016 1 77.62 144 VAL B O 1
ATOM 5766 N N . PHE B 1 145 ? -13.023 -21.734 -10.836 1 79.25 145 PHE B N 1
ATOM 5767 C CA . PHE B 1 145 ? -11.867 -22.234 -11.57 1 79.25 145 PHE B CA 1
ATOM 5768 C C . PHE B 1 145 ? -11.148 -23.328 -10.781 1 79.25 145 PHE B C 1
ATOM 5770 O O . PHE B 1 145 ? -10.414 -24.125 -11.352 1 79.25 145 PHE B O 1
ATOM 5777 N N . ASN B 1 146 ? -11.328 -23.328 -9.562 1 84.94 146 ASN B N 1
ATOM 5778 C CA . ASN B 1 146 ? -10.531 -24.281 -8.797 1 84.94 146 ASN B CA 1
ATOM 5779 C C . ASN B 1 146 ? -11.406 -25.266 -8.047 1 84.94 146 ASN B C 1
ATOM 5781 O O . ASN B 1 146 ? -11.461 -26.453 -8.398 1 84.94 146 ASN B O 1
ATOM 5785 N N . VAL B 1 147 ? -12.289 -24.891 -7.215 1 84.62 147 VAL B N 1
ATOM 5786 C CA . VAL B 1 147 ? -12.984 -25.75 -6.277 1 84.62 147 VAL B CA 1
ATOM 5787 C C . VAL B 1 147 ? -14 -26.625 -7.027 1 84.62 147 VAL B C 1
ATOM 5789 O O . VAL B 1 147 ? -13.938 -27.844 -6.961 1 84.62 147 VAL B O 1
ATOM 5792 N N . VAL B 1 148 ? -14.852 -26.031 -7.801 1 84.38 148 VAL B N 1
ATOM 5793 C CA . VAL B 1 148 ? -15.922 -26.75 -8.469 1 84.38 148 VAL B CA 1
ATOM 5794 C C . VAL B 1 148 ? -15.336 -27.688 -9.523 1 84.38 148 VAL B C 1
ATOM 5796 O O . VAL B 1 148 ? -15.672 -28.875 -9.555 1 84.38 148 VAL B O 1
ATOM 5799 N N . PRO B 1 149 ? -14.422 -27.141 -10.297 1 87 149 PRO B N 1
ATOM 5800 C CA . PRO B 1 149 ? -13.836 -28.031 -11.297 1 87 149 PRO B CA 1
ATOM 5801 C C . PRO B 1 149 ? -13.07 -29.203 -10.664 1 87 149 PRO B C 1
ATOM 5803 O O . PRO B 1 149 ? -13.117 -30.312 -11.172 1 87 149 PRO B O 1
ATOM 5806 N N . THR B 1 150 ? -12.391 -28.953 -9.602 1 87.19 150 THR B N 1
ATOM 5807 C CA . THR B 1 150 ? -11.633 -30.016 -8.945 1 87.19 150 THR B CA 1
ATOM 5808 C C . THR B 1 150 ? -12.57 -31.078 -8.383 1 87.19 150 THR B C 1
ATOM 5810 O O . THR B 1 150 ? -12.312 -32.281 -8.523 1 87.19 150 THR B O 1
ATOM 5813 N N . MET B 1 151 ? -13.648 -30.703 -7.82 1 88.62 151 MET B N 1
ATOM 5814 C CA . MET B 1 151 ? -14.633 -31.641 -7.297 1 88.62 151 MET B CA 1
ATOM 5815 C C . MET B 1 151 ? -15.266 -32.469 -8.422 1 88.62 151 MET B C 1
ATOM 5817 O O . MET B 1 151 ? -15.484 -33.656 -8.273 1 88.62 151 MET B O 1
ATOM 5821 N N . PHE B 1 152 ? -15.547 -31.828 -9.5 1 89.38 152 PHE B N 1
ATOM 5822 C CA . PHE B 1 152 ? -16.125 -32.5 -10.648 1 89.38 152 PHE B CA 1
ATOM 5823 C C . PHE B 1 152 ? -15.141 -33.5 -11.242 1 89.38 152 PHE B C 1
ATOM 5825 O O . PHE B 1 152 ? -15.516 -34.625 -11.578 1 89.38 152 PHE B O 1
ATOM 5832 N N . GLU B 1 153 ? -13.945 -33.031 -11.352 1 89.12 153 GLU B N 1
ATOM 5833 C CA . GLU B 1 153 ? -12.914 -33.906 -11.898 1 89.12 153 GLU B CA 1
ATOM 5834 C C . GLU B 1 153 ? -12.695 -35.094 -10.992 1 89.12 153 GLU B C 1
ATOM 5836 O O . GLU B 1 153 ? -12.516 -36.219 -11.477 1 89.12 153 GLU B O 1
ATOM 5841 N N . LEU B 1 154 ? -12.648 -34.938 -9.734 1 89.88 154 LEU B N 1
ATOM 5842 C CA . LEU B 1 154 ? -12.484 -36 -8.781 1 89.88 154 LEU B CA 1
ATOM 5843 C C . LEU B 1 154 ? -13.625 -37 -8.898 1 89.88 154 LEU B C 1
ATOM 5845 O O . LEU B 1 154 ? -13.398 -38.219 -8.898 1 89.88 154 LEU B O 1
ATOM 5849 N N . ALA B 1 155 ? -14.812 -36.5 -9.016 1 91.12 155 ALA B N 1
ATOM 5850 C CA . ALA B 1 155 ? -15.984 -37.344 -9.156 1 91.12 155 ALA B CA 1
ATOM 5851 C C . ALA B 1 155 ? -15.914 -38.156 -10.453 1 91.12 155 ALA B C 1
ATOM 5853 O O . ALA B 1 155 ? -16.219 -39.344 -10.461 1 91.12 155 ALA B O 1
ATOM 5854 N N . LEU B 1 156 ? -15.5 -37.5 -11.492 1 90.12 156 LEU B N 1
ATOM 5855 C CA . LEU B 1 156 ? -15.422 -38.156 -12.797 1 90.12 156 LEU B CA 1
ATOM 5856 C C . LEU B 1 156 ? -14.359 -39.25 -12.797 1 90.12 156 LEU B C 1
ATOM 5858 O O . LEU B 1 156 ? -14.609 -40.375 -13.219 1 90.12 156 LEU B O 1
ATOM 5862 N N . VAL B 1 157 ? -13.18 -38.906 -12.328 1 90.38 157 VAL B N 1
ATOM 5863 C CA . VAL B 1 157 ? -12.062 -39.844 -12.32 1 90.38 157 VAL B CA 1
ATOM 5864 C C . VAL B 1 157 ? -12.375 -41 -11.406 1 90.38 157 VAL B C 1
ATOM 5866 O O . VAL B 1 157 ? -12.156 -42.156 -11.781 1 90.38 157 VAL B O 1
ATOM 5869 N N . SER B 1 158 ? -12.898 -40.781 -10.227 1 91.06 158 SER B N 1
ATOM 5870 C CA . SER B 1 158 ? -13.227 -41.844 -9.289 1 91.06 158 SER B CA 1
ATOM 5871 C C . SER B 1 158 ? -14.32 -42.75 -9.836 1 91.06 158 SER B C 1
ATOM 5873 O O . SER B 1 158 ? -14.273 -43.969 -9.664 1 91.06 158 SER B O 1
ATOM 5875 N N . SER B 1 159 ? -15.297 -42.156 -10.508 1 91.25 159 SER B N 1
ATOM 5876 C CA . SER B 1 159 ? -16.391 -42.938 -11.086 1 91.25 159 SER B CA 1
ATOM 5877 C C . SER B 1 159 ? -15.891 -43.844 -12.219 1 91.25 159 SER B C 1
ATOM 5879 O O . SER B 1 159 ? -16.266 -45 -12.305 1 91.25 159 SER B O 1
ATOM 5881 N N . ILE B 1 160 ? -15.016 -43.312 -13.055 1 90.5 160 ILE B N 1
ATOM 5882 C CA . ILE B 1 160 ? -14.484 -44.062 -14.188 1 90.5 160 ILE B CA 1
ATOM 5883 C C . ILE B 1 160 ? -13.594 -45.188 -13.688 1 90.5 160 ILE B C 1
ATOM 5885 O O . ILE B 1 160 ? -13.68 -46.312 -14.18 1 90.5 160 ILE B O 1
ATOM 5889 N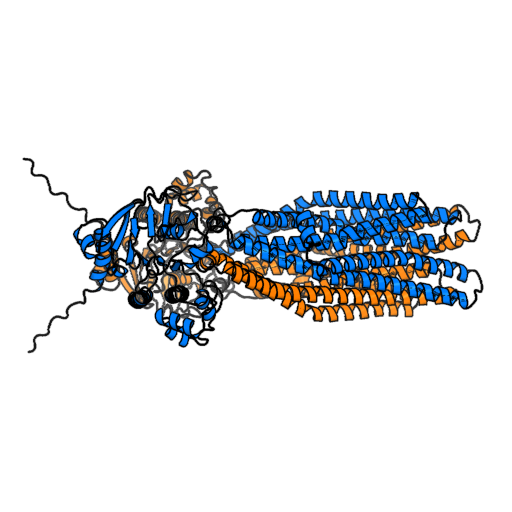 N . LEU B 1 161 ? -12.719 -44.906 -12.742 1 90.12 161 LEU B N 1
ATOM 5890 C CA . LEU B 1 161 ? -11.844 -45.938 -12.18 1 90.12 161 LEU B CA 1
ATOM 5891 C C . LEU B 1 161 ? -12.656 -47.031 -11.484 1 90.12 161 LEU B C 1
ATOM 5893 O O . LEU B 1 161 ? -12.328 -48.219 -11.586 1 90.12 161 LEU B O 1
ATOM 5897 N N . GLY B 1 162 ? -13.711 -46.656 -10.797 1 89.94 162 GLY B N 1
ATOM 5898 C CA . GLY B 1 162 ? -14.562 -47.625 -10.133 1 89.94 162 GLY B CA 1
ATOM 5899 C C . GLY B 1 162 ? -15.312 -48.531 -11.094 1 89.94 162 GLY B C 1
ATOM 5900 O O . GLY B 1 162 ? -15.398 -49.75 -10.883 1 89.94 162 GLY B O 1
ATOM 5901 N N . MET B 1 163 ? -15.75 -48.062 -12.203 1 89.75 163 MET B N 1
ATOM 5902 C CA . MET B 1 163 ? -16.562 -48.812 -13.156 1 89.75 163 MET B CA 1
ATOM 5903 C C . MET B 1 163 ? -15.688 -49.656 -14.062 1 89.75 163 MET B C 1
ATOM 5905 O O . MET B 1 163 ? -16.016 -50.812 -14.344 1 89.75 163 MET B O 1
ATOM 5909 N N . LYS B 1 164 ? -14.523 -49.125 -14.469 1 85.75 164 LYS B N 1
ATOM 5910 C CA . LYS B 1 164 ? -13.695 -49.812 -15.453 1 85.75 164 LYS B CA 1
ATOM 5911 C C . LYS B 1 164 ? -12.703 -50.75 -14.773 1 85.75 164 LYS B C 1
ATOM 5913 O O . LYS B 1 164 ? -12.383 -51.812 -15.305 1 85.75 164 LYS B O 1
ATOM 5918 N N . CYS B 1 165 ? -12.156 -50.406 -13.633 1 86.12 165 CYS B N 1
ATOM 5919 C CA . CYS B 1 165 ? -11.086 -51.188 -13.031 1 86.12 165 CYS B CA 1
ATOM 5920 C C . CYS B 1 165 ? -11.555 -51.875 -11.75 1 86.12 165 CYS B C 1
ATOM 5922 O O . CYS B 1 165 ? -11.031 -52.906 -11.359 1 86.12 165 CYS B O 1
ATOM 5924 N N . GLY B 1 166 ? -12.508 -51.281 -10.969 1 88.44 166 GLY B N 1
ATOM 5925 C CA . GLY B 1 166 ? -12.984 -51.875 -9.719 1 88.44 166 GLY B CA 1
ATOM 5926 C C . GLY B 1 166 ? -13.117 -50.844 -8.602 1 88.44 166 GLY B C 1
ATOM 5927 O O . GLY B 1 166 ? -12.57 -49.75 -8.695 1 88.44 166 GLY B O 1
ATOM 5928 N N . MET B 1 167 ? -13.703 -51.25 -7.555 1 91 167 MET B N 1
ATOM 5929 C CA . MET B 1 167 ? -14.008 -50.375 -6.43 1 91 167 MET B CA 1
ATOM 5930 C C . MET B 1 167 ? -12.75 -50.062 -5.629 1 91 167 MET B C 1
ATOM 5932 O O . MET B 1 167 ? -12.656 -49 -4.996 1 91 167 MET B O 1
ATOM 5936 N N . ALA B 1 168 ? -11.781 -50.906 -5.691 1 92.12 168 ALA B N 1
ATOM 5937 C CA . ALA B 1 168 ? -10.531 -50.656 -4.969 1 92.12 168 ALA B CA 1
ATOM 5938 C C . ALA B 1 168 ? -9.773 -49.469 -5.535 1 92.12 168 ALA B C 1
ATOM 5940 O O . ALA B 1 168 ? -9.156 -48.719 -4.789 1 92.12 168 ALA B O 1
ATOM 5941 N N . TYR B 1 169 ? -9.875 -49.281 -6.863 1 93.19 169 TYR B N 1
ATOM 5942 C CA . TYR B 1 169 ? -9.211 -48.156 -7.512 1 93.19 169 TYR B CA 1
ATOM 5943 C C . TYR B 1 169 ? -9.906 -46.844 -7.172 1 93.19 169 TYR B C 1
ATOM 5945 O O . TYR B 1 169 ? -9.25 -45.844 -6.957 1 93.19 169 TYR B O 1
ATOM 5953 N N . ALA B 1 170 ? -11.188 -46.875 -7.074 1 93.31 170 ALA B N 1
ATOM 5954 C CA . ALA B 1 170 ? -11.953 -45.688 -6.691 1 93.31 170 ALA B CA 1
ATOM 5955 C C . ALA B 1 170 ? -11.688 -45.312 -5.242 1 93.31 170 ALA B C 1
ATOM 5957 O O . ALA B 1 170 ? -11.539 -44.125 -4.922 1 93.31 170 ALA B O 1
ATOM 5958 N N . ALA B 1 171 ? -11.602 -46.25 -4.414 1 93.88 171 ALA B N 1
ATOM 5959 C CA . ALA B 1 171 ? -11.344 -46 -2.998 1 93.88 171 ALA B CA 1
ATOM 5960 C C . ALA B 1 171 ? -9.945 -45.438 -2.785 1 93.88 171 ALA B C 1
ATOM 5962 O O . ALA B 1 171 ? -9.75 -44.562 -1.927 1 93.88 171 ALA B O 1
ATOM 5963 N N . LEU B 1 172 ? -8.992 -45.875 -3.521 1 94 172 LEU B N 1
ATOM 5964 C CA . LEU B 1 172 ? -7.633 -45.375 -3.416 1 94 172 LEU B CA 1
ATOM 5965 C C . LEU B 1 172 ? -7.559 -43.938 -3.889 1 94 172 LEU B C 1
ATOM 5967 O O . LEU B 1 172 ? -6.883 -43.094 -3.27 1 94 172 LEU B O 1
ATOM 5971 N N . SER B 1 173 ? -8.242 -43.719 -5.027 1 92.12 173 SER B N 1
ATOM 5972 C CA . SER B 1 173 ? -8.234 -42.344 -5.543 1 92.12 173 SER B CA 1
ATOM 5973 C C . SER B 1 173 ? -8.914 -41.375 -4.578 1 92.12 173 SER B C 1
ATOM 5975 O O . SER B 1 173 ? -8.375 -40.312 -4.266 1 92.12 173 SER B O 1
ATOM 5977 N N . MET B 1 174 ? -10.039 -41.719 -4.07 1 93.56 174 MET B N 1
ATOM 5978 C CA . MET B 1 174 ? -10.766 -40.875 -3.119 1 93.56 174 MET B CA 1
ATOM 5979 C C . MET B 1 174 ? -10.008 -40.75 -1.8 1 93.56 174 MET B C 1
ATOM 5981 O O . MET B 1 174 ? -9.992 -39.688 -1.176 1 93.56 174 MET B O 1
ATOM 5985 N N . GLY B 1 175 ? -9.453 -41.844 -1.38 1 94 175 GLY B N 1
ATOM 5986 C CA . GLY B 1 175 ? -8.656 -41.844 -0.164 1 94 175 GLY B CA 1
ATOM 5987 C C . GLY B 1 175 ? -7.418 -40.969 -0.262 1 94 175 GLY B C 1
ATOM 5988 O O . GLY B 1 175 ? -7.086 -40.25 0.68 1 94 175 GLY B O 1
ATOM 5989 N N . CYS B 1 176 ? -6.746 -41.031 -1.425 1 93.5 176 CYS B N 1
ATOM 5990 C CA . CYS B 1 176 ? -5.566 -40.219 -1.652 1 93.5 176 CYS B CA 1
ATOM 5991 C C . CYS B 1 176 ? -5.914 -38.75 -1.588 1 93.5 176 CYS B C 1
ATOM 5993 O O . CYS B 1 176 ? -5.234 -37.969 -0.91 1 93.5 176 CYS B O 1
ATOM 5995 N N . VAL B 1 177 ? -7.023 -38.344 -2.232 1 92.44 177 VAL B N 1
ATOM 5996 C CA . VAL B 1 177 ? -7.43 -36.938 -2.254 1 92.44 177 VAL B CA 1
ATOM 5997 C C . VAL B 1 177 ? -7.875 -36.5 -0.858 1 92.44 177 VAL B C 1
ATOM 5999 O O . VAL B 1 177 ? -7.613 -35.375 -0.437 1 92.44 177 VAL B O 1
ATOM 6002 N N . GLY B 1 178 ? -8.555 -37.344 -0.153 1 93.5 178 GLY B N 1
ATOM 6003 C CA . GLY B 1 178 ? -8.953 -37.062 1.214 1 93.5 178 GLY B CA 1
ATOM 6004 C C . GLY B 1 178 ? -7.781 -36.812 2.143 1 93.5 178 GLY B C 1
ATOM 6005 O O . GLY B 1 178 ? -7.754 -35.844 2.873 1 93.5 178 GLY B O 1
ATOM 6006 N N . VAL B 1 179 ? -6.75 -37.75 2.084 1 95.38 179 VAL B N 1
ATOM 6007 C CA . VAL B 1 179 ? -5.559 -37.625 2.92 1 95.38 179 VAL B CA 1
ATOM 6008 C C . VAL B 1 179 ? -4.762 -36.406 2.504 1 95.38 179 VAL B C 1
ATOM 6010 O O . VAL B 1 179 ? -4.246 -35.656 3.355 1 95.38 179 VAL B O 1
ATOM 6013 N N . TYR B 1 180 ? -4.691 -36.219 1.179 1 93.88 180 TYR B N 1
ATOM 6014 C CA . TYR B 1 180 ? -4.008 -35.062 0.629 1 93.88 180 TYR B CA 1
ATOM 6015 C C . TYR B 1 180 ? -4.641 -33.781 1.133 1 93.88 180 TYR B C 1
ATOM 6017 O O . TYR B 1 180 ? -3.941 -32.875 1.612 1 93.88 180 TYR B O 1
ATOM 6025 N N . SER B 1 181 ? -5.914 -33.656 1.057 1 92.94 181 SER B N 1
ATOM 6026 C CA . SER B 1 181 ? -6.637 -32.469 1.461 1 92.94 181 SER B CA 1
ATOM 6027 C C . SER B 1 181 ? -6.531 -32.25 2.965 1 92.94 181 SER B C 1
ATOM 6029 O O . SER B 1 181 ? -6.328 -31.109 3.414 1 92.94 181 SER B O 1
ATOM 6031 N N . ALA B 1 182 ? -6.668 -33.281 3.762 1 94.44 182 ALA B N 1
ATOM 6032 C CA . ALA B 1 182 ? -6.574 -33.188 5.215 1 94.44 182 ALA B CA 1
ATOM 6033 C C . ALA B 1 182 ? -5.18 -32.719 5.645 1 94.44 182 ALA B C 1
ATOM 6035 O O . ALA B 1 182 ? -5.047 -31.844 6.508 1 94.44 182 ALA B O 1
ATOM 6036 N N . TYR B 1 183 ? -4.184 -33.312 5.016 1 95.19 183 TYR B N 1
ATOM 6037 C CA . TYR B 1 183 ? -2.807 -32.906 5.301 1 95.19 183 TYR B CA 1
ATOM 6038 C C . TYR B 1 183 ? -2.562 -31.453 4.922 1 95.19 183 TYR B C 1
ATOM 6040 O O . TYR B 1 183 ? -2.002 -30.688 5.707 1 95.19 183 TYR B O 1
ATOM 6048 N N . THR B 1 184 ? -2.986 -31.078 3.73 1 92.69 184 THR B N 1
ATOM 6049 C CA . THR B 1 184 ? -2.773 -29.719 3.221 1 92.69 184 THR B CA 1
ATOM 6050 C C . THR B 1 184 ? -3.443 -28.688 4.125 1 92.69 184 THR B C 1
ATOM 6052 O O . THR B 1 184 ? -2.826 -27.688 4.496 1 92.69 184 THR B O 1
ATOM 6055 N N . LEU B 1 185 ? -4.676 -28.922 4.543 1 91.94 185 LEU B N 1
ATOM 6056 C CA . LEU B 1 185 ? -5.414 -27.969 5.363 1 91.94 185 LEU B CA 1
ATOM 6057 C C . LEU B 1 185 ? -4.824 -27.875 6.766 1 91.94 185 LEU B C 1
ATOM 6059 O O . LEU B 1 185 ? -4.715 -26.797 7.336 1 91.94 185 LEU B O 1
ATOM 6063 N N . ALA B 1 186 ? -4.387 -29.016 7.301 1 93.56 186 ALA B N 1
ATOM 6064 C CA . ALA B 1 186 ? -3.83 -29.047 8.648 1 93.56 186 ALA B CA 1
ATOM 6065 C C . ALA B 1 186 ? -2.5 -28.297 8.711 1 93.56 186 ALA B C 1
ATOM 6067 O O . ALA B 1 186 ? -2.275 -27.5 9.617 1 93.56 186 ALA B O 1
ATOM 6068 N N . VAL B 1 187 ? -1.657 -28.531 7.758 1 93.25 187 VAL B N 1
ATOM 6069 C CA . VAL B 1 187 ? -0.339 -27.906 7.75 1 93.25 187 VAL B CA 1
ATOM 6070 C C . VAL B 1 187 ? -0.471 -26.438 7.402 1 93.25 187 VAL B C 1
ATOM 6072 O O . VAL B 1 187 ? 0.256 -25.594 7.941 1 93.25 187 VAL B O 1
ATOM 6075 N N . THR B 1 188 ? -1.385 -26.141 6.516 1 90.5 188 THR B N 1
ATOM 6076 C CA . THR B 1 188 ? -1.591 -24.75 6.141 1 90.5 188 THR B CA 1
ATOM 6077 C C . THR B 1 188 ? -2.094 -23.938 7.332 1 90.5 188 THR B C 1
ATOM 6079 O O . THR B 1 188 ? -1.654 -22.812 7.551 1 90.5 188 THR B O 1
ATOM 6082 N N . GLN B 1 189 ? -2.959 -24.469 8.117 1 89.5 189 GLN B N 1
ATOM 6083 C CA . GLN B 1 189 ? -3.451 -23.781 9.305 1 89.5 189 GLN B CA 1
ATOM 6084 C C . GLN B 1 189 ? -2.334 -23.594 10.328 1 89.5 189 GLN B C 1
ATOM 6086 O O . GLN B 1 189 ? -2.262 -22.547 10.984 1 89.5 189 GLN B O 1
ATOM 6091 N N . TRP B 1 190 ? -1.565 -24.594 10.359 1 91.25 190 TRP B N 1
ATOM 6092 C CA . TRP B 1 190 ? -0.443 -24.531 11.289 1 91.25 190 TRP B CA 1
ATOM 6093 C C . TRP B 1 190 ? 0.567 -23.484 10.859 1 91.25 190 TRP B C 1
ATOM 6095 O O . TRP B 1 190 ? 1.111 -22.75 11.688 1 91.25 190 TRP B O 1
ATOM 6105 N N . ARG B 1 191 ? 0.802 -23.266 9.648 1 91.31 191 ARG B N 1
ATOM 6106 C CA . ARG B 1 191 ? 1.838 -22.375 9.133 1 91.31 191 ARG B CA 1
ATOM 6107 C C . ARG B 1 191 ? 1.356 -20.922 9.117 1 91.31 191 ARG B C 1
ATOM 6109 O O . ARG B 1 191 ? 2.162 -20 8.992 1 91.31 191 ARG B O 1
ATOM 6116 N N . THR B 1 192 ? 0.095 -20.719 9.266 1 87.12 192 THR B N 1
ATOM 6117 C CA . THR B 1 192 ? -0.459 -19.375 9.234 1 87.12 192 THR B CA 1
ATOM 6118 C C . THR B 1 192 ? 0.122 -18.516 10.359 1 87.12 192 THR B C 1
ATOM 6120 O O . THR B 1 192 ? 0.344 -17.312 10.18 1 87.12 192 THR B O 1
ATOM 6123 N N . LYS B 1 193 ? 0.433 -19.078 11.438 1 90.75 193 LYS B N 1
ATOM 6124 C CA . LYS B 1 193 ? 1.006 -18.359 12.57 1 90.75 193 LYS B CA 1
ATOM 6125 C C . LYS B 1 193 ? 2.385 -17.797 12.219 1 90.75 193 LYS B C 1
ATOM 6127 O O . LYS B 1 193 ? 2.729 -16.688 12.609 1 90.75 193 LYS B O 1
ATOM 6132 N N . PHE B 1 194 ? 3.162 -18.594 11.445 1 91.19 194 PHE B N 1
ATOM 6133 C CA . PHE B 1 194 ? 4.488 -18.141 11.047 1 91.19 194 PHE B CA 1
ATOM 6134 C C . PHE B 1 194 ? 4.391 -16.969 10.078 1 91.19 194 PHE B C 1
ATOM 6136 O O . PHE B 1 194 ? 5.207 -16.031 10.133 1 91.19 194 PHE B O 1
ATOM 6143 N N . ARG B 1 195 ? 3.408 -17.016 9.344 1 86.75 195 ARG B N 1
ATOM 6144 C CA . ARG B 1 195 ? 3.211 -15.93 8.383 1 86.75 195 ARG B CA 1
ATOM 6145 C C . ARG B 1 195 ? 2.799 -14.641 9.086 1 86.75 195 ARG B C 1
ATOM 6147 O O . ARG B 1 195 ? 3.24 -13.555 8.711 1 86.75 195 ARG B O 1
ATOM 6154 N N . ILE B 1 196 ? 1.992 -14.758 10.055 1 88 196 ILE B N 1
ATOM 6155 C CA . ILE B 1 196 ? 1.557 -13.602 10.82 1 88 196 ILE B CA 1
ATOM 6156 C C . ILE B 1 196 ? 2.76 -12.953 11.5 1 88 196 ILE B C 1
ATOM 6158 O O . ILE B 1 196 ? 2.926 -11.727 11.453 1 88 196 ILE B O 1
ATOM 6162 N N . TYR B 1 197 ? 3.543 -13.766 12.008 1 91.31 197 TYR B N 1
ATOM 6163 C CA . TYR B 1 197 ? 4.738 -13.258 12.672 1 91.31 197 TYR B CA 1
ATOM 6164 C C . TYR B 1 197 ? 5.676 -12.586 11.68 1 91.31 197 TYR B C 1
ATOM 6166 O O . TYR B 1 197 ? 6.285 -11.555 11.977 1 91.31 197 TYR B O 1
ATOM 6174 N N . MET B 1 198 ? 5.801 -13.156 10.508 1 91.12 198 MET B N 1
ATOM 6175 C CA . MET B 1 198 ? 6.648 -12.586 9.461 1 91.12 198 MET B CA 1
ATOM 6176 C C . MET B 1 198 ? 6.133 -11.211 9.031 1 91.12 198 MET B C 1
ATOM 6178 O O . MET B 1 198 ? 6.914 -10.273 8.883 1 91.12 198 MET B O 1
ATOM 6182 N N . ASN B 1 199 ? 4.871 -11.086 8.961 1 87.25 199 ASN B N 1
ATOM 6183 C CA . ASN B 1 199 ? 4.266 -9.82 8.562 1 87.25 199 ASN B CA 1
ATOM 6184 C C . ASN B 1 199 ? 4.457 -8.75 9.633 1 87.25 199 ASN B C 1
ATOM 6186 O O . ASN B 1 199 ? 4.711 -7.586 9.32 1 87.25 199 ASN B O 1
ATOM 6190 N N . GLN B 1 200 ? 4.348 -9.109 10.828 1 90.56 200 GLN B N 1
ATOM 6191 C CA . GLN B 1 200 ? 4.574 -8.188 11.93 1 90.56 200 GLN B CA 1
ATOM 6192 C C . GLN B 1 200 ? 6.023 -7.703 11.961 1 90.56 200 GLN B C 1
ATOM 6194 O O . GLN B 1 200 ? 6.281 -6.516 12.164 1 90.56 200 GLN B O 1
ATOM 6199 N N . ALA B 1 201 ? 6.891 -8.656 11.727 1 91.88 201 ALA B N 1
ATOM 6200 C CA . ALA B 1 201 ? 8.305 -8.297 11.703 1 91.88 201 ALA B CA 1
ATOM 6201 C C . ALA B 1 201 ? 8.617 -7.379 10.523 1 91.88 201 ALA B C 1
ATOM 6203 O O . ALA B 1 201 ? 9.438 -6.461 10.641 1 91.88 201 ALA B O 1
ATOM 6204 N N . GLU B 1 202 ? 7.98 -7.621 9.406 1 88.69 202 GLU B N 1
ATOM 6205 C CA . GLU B 1 202 ? 8.156 -6.777 8.234 1 88.69 202 GLU B CA 1
ATOM 6206 C C . GLU B 1 202 ? 7.668 -5.355 8.5 1 88.69 202 GLU B C 1
ATOM 6208 O O . GLU B 1 202 ? 8.336 -4.383 8.133 1 88.69 202 GLU B O 1
ATOM 6213 N N . ASN B 1 203 ? 6.598 -5.246 9.133 1 87.19 203 ASN B N 1
ATOM 6214 C CA . ASN B 1 203 ? 6.043 -3.943 9.477 1 87.19 203 ASN B CA 1
ATOM 6215 C C . ASN B 1 203 ? 6.93 -3.203 10.477 1 87.19 203 ASN B C 1
ATOM 6217 O O . ASN B 1 203 ? 7.109 -1.989 10.367 1 87.19 203 ASN B O 1
ATOM 6221 N N . GLU B 1 204 ? 7.375 -3.912 11.383 1 91.12 204 GLU B N 1
ATOM 6222 C CA . GLU B 1 204 ? 8.273 -3.318 12.367 1 91.12 204 GLU B CA 1
ATOM 6223 C C . GLU B 1 204 ? 9.539 -2.781 11.703 1 91.12 204 GLU B C 1
ATOM 6225 O O . GLU B 1 204 ? 10.016 -1.696 12.047 1 91.12 204 GLU B O 1
ATOM 6230 N N . ALA B 1 205 ? 10.055 -3.566 10.789 1 91.06 205 ALA B N 1
ATOM 6231 C CA . ALA B 1 205 ? 11.25 -3.131 10.07 1 91.06 205 ALA B CA 1
ATOM 6232 C C . ALA B 1 205 ? 10.969 -1.879 9.242 1 91.06 205 ALA B C 1
ATOM 6234 O O . ALA B 1 205 ? 11.773 -0.945 9.234 1 91.06 205 ALA B O 1
ATOM 6235 N N . GLY B 1 206 ? 9.875 -1.916 8.594 1 88.75 206 GLY B N 1
ATOM 6236 C CA . GLY B 1 206 ? 9.484 -0.748 7.82 1 88.75 206 GLY B CA 1
ATOM 6237 C C . GLY B 1 206 ? 9.281 0.491 8.672 1 88.75 206 GLY B C 1
ATOM 6238 O O . GLY B 1 206 ? 9.734 1.579 8.312 1 88.75 206 GLY B O 1
ATOM 6239 N N . ASN B 1 207 ? 8.703 0.335 9.781 1 88.06 207 ASN B N 1
ATOM 6240 C CA . ASN B 1 207 ? 8.453 1.443 10.695 1 88.06 207 ASN B CA 1
ATOM 6241 C C . ASN B 1 207 ? 9.758 2.008 11.258 1 88.06 207 ASN B C 1
ATOM 6243 O O . ASN B 1 207 ? 9.891 3.223 11.414 1 88.06 207 ASN B O 1
ATOM 6247 N N . LYS B 1 208 ? 10.578 1.146 11.594 1 90.5 208 LYS B N 1
ATOM 6248 C CA . LYS B 1 208 ? 11.852 1.582 12.148 1 90.5 208 LYS B CA 1
ATOM 6249 C C . LYS B 1 208 ? 12.656 2.369 11.117 1 90.5 208 LYS B C 1
ATOM 6251 O O . LYS B 1 208 ? 13.297 3.369 11.453 1 90.5 208 LYS B O 1
ATOM 6256 N N . ALA B 1 209 ? 12.617 1.902 9.938 1 90.81 209 ALA B N 1
ATOM 6257 C CA . ALA B 1 209 ? 13.328 2.605 8.867 1 90.81 209 ALA B CA 1
ATOM 6258 C C . ALA B 1 209 ? 12.734 3.992 8.641 1 90.81 209 ALA B C 1
ATOM 6260 O O . ALA B 1 209 ? 13.469 4.98 8.555 1 90.81 209 ALA B O 1
ATOM 6261 N N . VAL B 1 210 ? 11.492 4.086 8.586 1 89.38 210 VAL B N 1
ATOM 6262 C CA . VAL B 1 210 ? 10.812 5.348 8.328 1 89.38 210 VAL B CA 1
ATOM 6263 C C . VAL B 1 210 ? 11.023 6.305 9.492 1 89.38 210 VAL B C 1
ATOM 6265 O O . VAL B 1 210 ? 11.289 7.492 9.297 1 89.38 210 VAL B O 1
ATOM 6268 N N . ASP B 1 211 ? 10.945 5.77 10.648 1 89.5 211 ASP B N 1
ATOM 6269 C CA . ASP B 1 211 ? 11.148 6.578 11.852 1 89.5 211 ASP B CA 1
ATOM 6270 C C . ASP B 1 211 ? 12.555 7.18 11.875 1 89.5 211 ASP B C 1
ATOM 6272 O O . ASP B 1 211 ? 12.727 8.359 12.164 1 89.5 211 ASP B O 1
ATOM 6276 N N . SER B 1 212 ? 13.5 6.375 11.594 1 91.62 212 SER B N 1
ATOM 6277 C CA . SER B 1 212 ? 14.883 6.828 11.609 1 91.62 212 SER B CA 1
ATOM 6278 C C . SER B 1 212 ? 15.148 7.844 10.5 1 91.62 212 SER B C 1
ATOM 6280 O O . SER B 1 212 ? 15.867 8.82 10.703 1 91.62 212 SER B O 1
ATOM 6282 N N . LEU B 1 213 ? 14.484 7.699 9.43 1 90.06 213 LEU B N 1
ATOM 6283 C CA . LEU B 1 213 ? 14.727 8.578 8.289 1 90.06 213 LEU B CA 1
ATOM 6284 C C . LEU B 1 213 ? 14 9.906 8.469 1 90.06 213 LEU B C 1
ATOM 6286 O O . LEU B 1 213 ? 14.492 10.953 8.023 1 90.06 213 LEU B O 1
ATOM 6290 N N . ILE B 1 214 ? 12.922 9.828 9.102 1 87.44 214 ILE B N 1
ATOM 6291 C CA . ILE B 1 214 ? 12.211 11.062 9.422 1 87.44 214 ILE B CA 1
ATOM 6292 C C . ILE B 1 214 ? 13.039 11.898 10.398 1 87.44 214 ILE B C 1
ATOM 6294 O O . ILE B 1 214 ? 13.094 13.125 10.289 1 87.44 214 ILE B O 1
ATOM 6298 N N . ASN B 1 215 ? 13.664 11.133 11.273 1 89.81 215 ASN B N 1
ATOM 6299 C CA . ASN B 1 215 ? 14.492 11.805 12.273 1 89.81 215 ASN B CA 1
ATOM 6300 C C . ASN B 1 215 ? 15.953 11.875 11.836 1 89.81 215 ASN B C 1
ATOM 6302 O O . ASN B 1 215 ? 16.859 11.758 12.656 1 89.81 215 ASN B O 1
ATOM 6306 N N . TYR B 1 216 ? 16.141 12.016 10.562 1 90.75 216 TYR B N 1
ATOM 6307 C CA . TYR B 1 216 ? 17.484 12.031 9.992 1 90.75 216 TYR B CA 1
ATOM 6308 C C . TYR B 1 216 ? 18.359 13.078 10.672 1 90.75 216 TYR B C 1
ATOM 6310 O O . TYR B 1 216 ? 19.5 12.805 11.039 1 90.75 216 TYR B O 1
ATOM 6318 N N . GLU B 1 217 ? 17.844 14.258 10.859 1 91 217 GLU B N 1
ATOM 6319 C CA . GLU B 1 217 ? 18.609 15.344 11.453 1 91 217 GLU B CA 1
ATOM 6320 C C . GLU B 1 217 ? 19.031 15.008 12.883 1 91 217 GLU B C 1
ATOM 6322 O O . GLU B 1 217 ? 20.172 15.242 13.266 1 91 217 GLU B O 1
ATOM 6327 N N . THR B 1 218 ? 18.109 14.469 13.562 1 91.75 218 THR B N 1
ATOM 6328 C CA . THR B 1 218 ? 18.406 14.102 14.945 1 91.75 218 THR B CA 1
ATOM 6329 C C . THR B 1 218 ? 19.484 13.023 14.992 1 91.75 218 THR B C 1
ATOM 6331 O O . THR B 1 218 ? 20.359 13.055 15.859 1 91.75 218 THR B O 1
ATOM 6334 N N . VAL B 1 219 ? 19.438 12.117 14.094 1 93.94 219 VAL B N 1
ATOM 6335 C CA . VAL B 1 219 ? 20.438 11.055 14.039 1 93.94 219 VAL B CA 1
ATOM 6336 C C . VAL B 1 219 ? 21.828 11.656 13.789 1 93.94 219 VAL B C 1
ATOM 6338 O O . VAL B 1 219 ? 22.812 11.227 14.391 1 93.94 219 VAL B O 1
ATOM 6341 N N . LYS B 1 220 ? 21.828 12.688 13.039 1 92.94 220 LYS B N 1
ATOM 6342 C CA . LYS B 1 220 ? 23.094 13.352 12.727 1 92.94 220 LYS B CA 1
ATOM 6343 C C . LYS B 1 220 ? 23.578 14.203 13.898 1 92.94 220 LYS B C 1
ATOM 6345 O O . LYS B 1 220 ? 24.766 14.258 14.18 1 92.94 220 LYS B O 1
ATOM 6350 N N . TYR B 1 221 ? 22.594 14.828 14.508 1 93.38 221 TYR B N 1
ATOM 6351 C CA . TYR B 1 221 ? 22.953 15.695 15.633 1 93.38 221 TYR B CA 1
ATOM 6352 C C . TYR B 1 221 ? 23.672 14.914 16.719 1 93.38 221 TYR B C 1
ATOM 6354 O O . TYR B 1 221 ? 24.5 15.461 17.438 1 93.38 221 TYR B O 1
ATOM 6362 N N . PHE B 1 222 ? 23.438 13.664 16.734 1 93.62 222 PHE B N 1
ATOM 6363 C CA . PHE B 1 222 ? 23.969 12.906 17.859 1 93.62 222 PHE B CA 1
ATOM 6364 C C . PHE B 1 222 ? 24.891 11.781 17.375 1 93.62 222 PHE B C 1
ATOM 6366 O O . PHE B 1 222 ? 25.297 10.922 18.172 1 93.62 222 PHE B O 1
ATOM 6373 N N . ASN B 1 223 ? 25.203 11.688 16.141 1 93.25 223 ASN B N 1
ATOM 6374 C CA . ASN B 1 223 ? 26.156 10.758 15.547 1 93.25 223 ASN B CA 1
ATOM 6375 C C . ASN B 1 223 ? 25.766 9.305 15.812 1 93.25 223 ASN B C 1
ATOM 6377 O O . ASN B 1 223 ? 26.609 8.484 16.188 1 93.25 223 ASN B O 1
ATOM 6381 N N . ASN B 1 224 ? 24.516 9.039 15.656 1 93.88 224 ASN B N 1
ATOM 6382 C CA . ASN B 1 224 ? 24.031 7.707 15.992 1 93.88 224 ASN B CA 1
ATOM 6383 C C . ASN B 1 224 ? 23.641 6.922 14.742 1 93.88 224 ASN B C 1
ATOM 6385 O O . ASN B 1 224 ? 22.688 6.137 14.766 1 93.88 224 ASN B O 1
ATOM 6389 N N . GLU B 1 225 ? 24.312 7.125 13.633 1 93.31 225 GLU B N 1
ATOM 6390 C CA . GLU B 1 225 ? 24 6.418 12.391 1 93.31 225 GLU B CA 1
ATOM 6391 C C . GLU B 1 225 ? 24.234 4.914 12.547 1 93.31 225 GLU B C 1
ATOM 6393 O O . GLU B 1 225 ? 23.375 4.113 12.156 1 93.31 225 GLU B O 1
ATOM 6398 N N . GLN B 1 226 ? 25.328 4.574 13.172 1 93 226 GLN B N 1
ATOM 6399 C CA . GLN B 1 226 ? 25.656 3.162 13.352 1 93 226 GLN B CA 1
ATOM 6400 C C . GLN B 1 226 ? 24.703 2.494 14.328 1 93 226 GLN B C 1
ATOM 6402 O O . GLN B 1 226 ? 24.328 1.327 14.148 1 93 226 GLN B O 1
ATOM 6407 N N . TYR B 1 227 ? 24.344 3.273 15.289 1 94 227 TYR B N 1
ATOM 6408 C CA . TYR B 1 227 ? 23.375 2.75 16.25 1 94 227 TYR B CA 1
ATOM 6409 C C . TYR B 1 227 ? 22.047 2.432 15.562 1 94 227 TYR B C 1
ATOM 6411 O O . TYR B 1 227 ? 21.469 1.359 15.766 1 94 227 TYR B O 1
ATOM 6419 N N . GLU B 1 228 ? 21.594 3.346 14.781 1 93.44 228 GLU B N 1
ATOM 6420 C CA . GLU B 1 228 ? 20.328 3.141 14.062 1 93.44 228 GLU B CA 1
ATOM 6421 C C . GLU B 1 228 ? 20.453 1.993 13.062 1 93.44 228 GLU B C 1
ATOM 6423 O O . GLU B 1 228 ? 19.5 1.233 12.867 1 93.44 228 GLU B O 1
ATOM 6428 N N . ALA B 1 229 ? 21.578 1.879 12.453 1 93.88 229 ALA B N 1
ATOM 6429 C CA . ALA B 1 229 ? 21.812 0.782 11.516 1 93.88 229 ALA B CA 1
ATOM 6430 C C . ALA B 1 229 ? 21.781 -0.566 12.227 1 93.88 229 ALA B C 1
ATOM 6432 O O . ALA B 1 229 ? 21.219 -1.534 11.719 1 93.88 229 ALA B O 1
ATOM 6433 N N . ASN B 1 230 ? 22.391 -0.624 13.367 1 94.25 230 ASN B N 1
ATOM 6434 C CA . ASN B 1 230 ? 22.391 -1.857 14.148 1 94.25 230 ASN B CA 1
ATOM 6435 C C . ASN B 1 230 ? 21 -2.221 14.633 1 94.25 230 ASN B C 1
ATOM 6437 O O . ASN B 1 230 ? 20.625 -3.396 14.664 1 94.25 230 ASN B O 1
ATOM 6441 N N . ARG B 1 231 ? 20.297 -1.229 15.008 1 93.06 231 ARG B N 1
ATOM 6442 C CA . ARG B 1 231 ? 18.922 -1.465 15.43 1 93.06 231 ARG B CA 1
ATOM 6443 C C . ARG B 1 231 ? 18.062 -1.981 14.273 1 93.06 231 ARG B C 1
ATOM 6445 O O . ARG B 1 231 ? 17.234 -2.871 14.453 1 93.06 231 ARG B O 1
ATOM 6452 N N . TYR B 1 232 ? 18.266 -1.385 13.148 1 93.44 232 TYR B N 1
ATOM 6453 C CA . TYR B 1 232 ? 17.547 -1.833 11.953 1 93.44 232 TYR B CA 1
ATOM 6454 C C . TYR B 1 232 ? 17.938 -3.264 11.594 1 93.44 232 TYR B C 1
ATOM 6456 O O . TYR B 1 232 ? 17.078 -4.074 11.234 1 93.44 232 TYR B O 1
ATOM 6464 N N . ASP B 1 233 ? 19.156 -3.594 11.734 1 94.62 233 ASP B N 1
ATOM 6465 C CA . ASP B 1 233 ? 19.656 -4.938 11.445 1 94.62 233 ASP B CA 1
ATOM 6466 C C . ASP B 1 233 ? 19.031 -5.969 12.383 1 94.62 233 ASP B C 1
ATOM 6468 O O . ASP B 1 233 ? 18.734 -7.09 11.969 1 94.62 233 ASP B O 1
ATOM 6472 N N . GLN B 1 234 ? 18.875 -5.539 13.578 1 94.38 234 GLN B N 1
ATOM 6473 C CA . GLN B 1 234 ? 18.281 -6.461 14.547 1 94.38 234 GLN B CA 1
ATOM 6474 C C . GLN B 1 234 ? 16.844 -6.781 14.195 1 94.38 234 GLN B C 1
ATOM 6476 O O . GLN B 1 234 ? 16.391 -7.926 14.344 1 94.38 234 GLN B O 1
ATOM 6481 N N . VAL B 1 235 ? 16.141 -5.797 13.797 1 93.5 235 VAL B N 1
ATOM 6482 C CA . VAL B 1 235 ? 14.75 -6.016 13.422 1 93.5 235 VAL B CA 1
ATOM 6483 C C . VAL B 1 235 ? 14.68 -6.836 12.133 1 93.5 235 VAL B C 1
ATOM 6485 O O . VAL B 1 235 ? 13.789 -7.672 11.969 1 93.5 235 VAL B O 1
ATOM 6488 N N . LEU B 1 236 ? 15.648 -6.633 11.258 1 93.31 236 LEU B N 1
ATOM 6489 C CA . LEU B 1 236 ? 15.711 -7.41 10.023 1 93.31 236 LEU B CA 1
ATOM 6490 C C . LEU B 1 236 ? 16.047 -8.867 10.32 1 93.31 236 LEU B C 1
ATOM 6492 O O . LEU B 1 236 ? 15.617 -9.766 9.594 1 93.31 236 LEU B O 1
ATOM 6496 N N . LYS B 1 237 ? 16.828 -9.031 11.344 1 94.62 237 LYS B N 1
ATOM 6497 C CA . LYS B 1 237 ? 17.156 -10.398 11.75 1 94.62 237 LYS B CA 1
ATOM 6498 C C . LYS B 1 237 ? 15.906 -11.156 12.188 1 94.62 237 LYS B C 1
ATOM 6500 O O . LYS B 1 237 ? 15.75 -12.336 11.883 1 94.62 237 LYS B O 1
ATOM 6505 N N . LYS B 1 238 ? 15.023 -10.484 12.891 1 93.5 238 LYS B N 1
ATOM 6506 C CA . LYS B 1 238 ? 13.75 -11.094 13.273 1 93.5 238 LYS B CA 1
ATOM 6507 C C . LYS B 1 238 ? 12.93 -11.461 12.039 1 93.5 238 LYS B C 1
ATOM 6509 O O . LYS B 1 238 ? 12.312 -12.531 12 1 93.5 238 LYS B O 1
ATOM 6514 N N . TYR B 1 239 ? 12.898 -10.641 11.055 1 91.81 239 TYR B N 1
ATOM 6515 C CA . TYR B 1 239 ? 12.195 -10.906 9.797 1 91.81 239 TYR B CA 1
ATOM 6516 C C . TYR B 1 239 ? 12.812 -12.094 9.07 1 91.81 239 TYR B C 1
ATOM 6518 O O . TYR B 1 239 ? 12.102 -12.93 8.516 1 91.81 239 TYR B O 1
ATOM 6526 N N . GLU B 1 240 ? 14.133 -12.07 9.094 1 92.81 240 GLU B N 1
ATOM 6527 C CA . GLU B 1 240 ? 14.836 -13.172 8.453 1 92.81 240 GLU B CA 1
ATOM 6528 C C . GLU B 1 240 ? 14.461 -14.508 9.086 1 92.81 240 GLU B C 1
ATOM 6530 O O . GLU B 1 240 ? 14.141 -15.469 8.383 1 92.81 240 GLU B O 1
ATOM 6535 N N . ASP B 1 241 ? 14.445 -14.562 10.375 1 93.88 241 ASP B N 1
ATOM 6536 C CA . ASP B 1 241 ? 14.117 -15.789 11.086 1 93.88 241 ASP B CA 1
ATOM 6537 C C . ASP B 1 241 ? 12.68 -16.219 10.805 1 93.88 241 ASP B C 1
ATOM 6539 O O . ASP B 1 241 ? 12.406 -17.406 10.594 1 93.88 241 ASP B O 1
ATOM 6543 N N . ALA B 1 242 ? 11.812 -15.273 10.852 1 92.56 242 ALA B N 1
ATOM 6544 C CA . ALA B 1 242 ? 10.406 -15.57 10.578 1 92.56 242 ALA B CA 1
ATOM 6545 C C . ALA B 1 242 ? 10.211 -16.016 9.125 1 92.56 242 ALA B C 1
ATOM 6547 O O . ALA B 1 242 ? 9.43 -16.922 8.852 1 92.56 242 ALA B O 1
ATOM 6548 N N . SER B 1 243 ? 10.875 -15.375 8.211 1 91.75 243 SER B N 1
ATOM 6549 C CA . SER B 1 243 ? 10.789 -15.719 6.793 1 91.75 243 SER B CA 1
ATOM 6550 C C . SER B 1 243 ? 11.32 -17.125 6.531 1 91.75 243 SER B C 1
ATOM 6552 O O . SER B 1 243 ? 10.773 -17.859 5.703 1 91.75 243 SER B O 1
ATOM 6554 N N . LEU B 1 244 ? 12.438 -17.516 7.227 1 92.25 244 LEU B N 1
ATOM 6555 C CA . LEU B 1 244 ? 13.008 -18.859 7.074 1 92.25 244 LEU B CA 1
ATOM 6556 C C . LEU B 1 244 ? 12.039 -19.922 7.586 1 92.25 244 LEU B C 1
ATOM 6558 O O . LEU B 1 244 ? 11.898 -20.969 6.973 1 92.25 244 LEU B O 1
ATOM 6562 N N . LYS B 1 245 ? 11.367 -19.609 8.648 1 93.38 245 LYS B N 1
ATOM 6563 C CA . LYS B 1 245 ? 10.391 -20.562 9.172 1 93.38 245 LYS B CA 1
ATOM 6564 C C . LYS B 1 245 ? 9.219 -20.719 8.211 1 93.38 245 LYS B C 1
ATOM 6566 O O . LYS B 1 245 ? 8.68 -21.828 8.062 1 93.38 245 LYS B O 1
ATOM 6571 N N . THR B 1 246 ? 8.82 -19.656 7.605 1 89.81 246 THR B N 1
ATOM 6572 C CA . THR B 1 246 ? 7.742 -19.719 6.629 1 89.81 246 THR B CA 1
ATOM 6573 C C . THR B 1 246 ? 8.172 -20.5 5.398 1 89.81 246 THR B C 1
ATOM 6575 O O . THR B 1 246 ? 7.395 -21.297 4.867 1 89.81 246 THR B O 1
ATOM 6578 N N . SER B 1 247 ? 9.391 -20.328 4.945 1 89.31 247 SER B N 1
ATOM 6579 C CA . SER B 1 247 ? 9.898 -21.047 3.773 1 89.31 247 SER B CA 1
ATOM 6580 C C . SER B 1 247 ? 10.086 -22.531 4.07 1 89.31 247 SER B C 1
ATOM 6582 O O . SER B 1 247 ? 9.75 -23.375 3.244 1 89.31 247 SER B O 1
ATOM 6584 N N . THR B 1 248 ? 10.617 -22.875 5.25 1 90.81 248 THR B N 1
ATOM 6585 C CA . THR B 1 248 ? 10.844 -24.266 5.617 1 90.81 248 THR B CA 1
ATOM 6586 C C . THR B 1 248 ? 9.516 -24.984 5.84 1 90.81 248 THR B C 1
ATOM 6588 O O . THR B 1 248 ? 9.375 -26.156 5.477 1 90.81 248 THR B O 1
ATOM 6591 N N . SER B 1 249 ? 8.547 -24.297 6.449 1 91.81 249 SER B N 1
ATOM 6592 C CA . SER B 1 249 ? 7.238 -24.906 6.637 1 91.81 249 SER B CA 1
ATOM 6593 C C . SER B 1 249 ? 6.547 -25.156 5.301 1 91.81 249 SER B C 1
ATOM 6595 O O . SER B 1 249 ? 5.836 -26.141 5.133 1 91.81 249 SER B O 1
ATOM 6597 N N . LEU B 1 250 ? 6.762 -24.297 4.324 1 88.38 250 LEU B N 1
ATOM 6598 C CA . LEU B 1 250 ? 6.219 -24.5 2.984 1 88.38 250 LEU B CA 1
ATOM 6599 C C . LEU B 1 250 ? 6.863 -25.719 2.312 1 88.38 250 LEU B C 1
ATOM 6601 O O . LEU B 1 250 ? 6.18 -26.5 1.645 1 88.38 250 LEU B O 1
ATOM 6605 N N . ALA B 1 251 ? 8.203 -25.812 2.506 1 90.25 251 ALA B N 1
ATOM 6606 C CA . ALA B 1 251 ? 8.906 -26.969 1.964 1 90.25 251 ALA B CA 1
ATOM 6607 C C . ALA B 1 251 ? 8.352 -28.281 2.541 1 90.25 251 ALA B C 1
ATOM 6609 O O . ALA B 1 251 ? 8.188 -29.266 1.82 1 90.25 251 ALA B O 1
ATOM 6610 N N . LEU B 1 252 ? 8.023 -28.234 3.781 1 92 252 LEU B N 1
ATOM 6611 C CA . LEU B 1 252 ? 7.453 -29.406 4.434 1 92 252 LEU B CA 1
ATOM 6612 C C . LEU B 1 252 ? 6.066 -29.719 3.875 1 92 252 LEU B C 1
ATOM 6614 O O . LEU B 1 252 ? 5.727 -30.875 3.66 1 92 252 LEU B O 1
ATOM 6618 N N . LEU B 1 253 ? 5.301 -28.641 3.652 1 91.38 253 LEU B N 1
ATOM 6619 C CA . LEU B 1 253 ? 3.973 -28.812 3.072 1 91.38 253 LEU B CA 1
ATOM 6620 C C . LEU B 1 253 ? 4.059 -29.453 1.69 1 91.38 253 LEU B C 1
ATOM 6622 O O . LEU B 1 253 ? 3.389 -30.453 1.419 1 91.38 253 LEU B O 1
ATOM 6626 N N . ASN B 1 254 ? 4.926 -28.906 0.847 1 90.88 254 ASN B N 1
ATOM 6627 C CA . ASN B 1 254 ? 5.059 -29.406 -0.519 1 90.88 254 ASN B CA 1
ATOM 6628 C C . ASN B 1 254 ? 5.613 -30.828 -0.549 1 90.88 254 ASN B C 1
ATOM 6630 O O . ASN B 1 254 ? 5.168 -31.656 -1.346 1 90.88 254 ASN B O 1
ATOM 6634 N N . PHE B 1 255 ? 6.562 -31.141 0.307 1 92.69 255 PHE B N 1
ATOM 6635 C CA . PHE B 1 255 ? 7.129 -32.5 0.362 1 92.69 255 PHE B CA 1
ATOM 6636 C C . PHE B 1 255 ? 6.078 -33.5 0.798 1 92.69 255 PHE B C 1
ATOM 6638 O O . PHE B 1 255 ? 5.945 -34.562 0.193 1 92.69 255 PHE B O 1
ATOM 6645 N N . GLY B 1 256 ? 5.375 -33.094 1.904 1 92.88 256 GLY B N 1
ATOM 6646 C CA . GLY B 1 256 ? 4.328 -34 2.361 1 92.88 256 GLY B CA 1
ATOM 6647 C C . GLY B 1 256 ? 3.266 -34.25 1.312 1 92.88 256 GLY B C 1
ATOM 6648 O O . GLY B 1 256 ? 2.809 -35.406 1.156 1 92.88 256 GLY B O 1
ATOM 6649 N N . GLN B 1 257 ? 2.877 -33.25 0.581 1 92.06 257 GLN B N 1
ATOM 6650 C CA . GLN B 1 257 ? 1.886 -33.375 -0.481 1 92.06 257 GLN B CA 1
ATOM 6651 C C . GLN B 1 257 ? 2.393 -34.312 -1.592 1 92.06 257 GLN B C 1
ATOM 6653 O O . GLN B 1 257 ? 1.68 -35.219 -2.029 1 92.06 257 GLN B O 1
ATOM 6658 N N . ASN B 1 258 ? 3.625 -34.062 -2.031 1 91.5 258 ASN B N 1
ATOM 6659 C CA . ASN B 1 258 ? 4.199 -34.875 -3.098 1 91.5 258 ASN B CA 1
ATOM 6660 C C . ASN B 1 258 ? 4.41 -36.312 -2.648 1 91.5 258 ASN B C 1
ATOM 6662 O O . ASN B 1 258 ? 4.25 -37.25 -3.439 1 91.5 258 ASN B O 1
ATOM 6666 N N . ALA B 1 259 ? 4.762 -36.531 -1.375 1 93.25 259 ALA B N 1
ATOM 6667 C CA . ALA B 1 259 ? 4.957 -37.875 -0.835 1 93.25 259 ALA B CA 1
ATOM 6668 C C . ALA B 1 259 ? 3.648 -38.656 -0.835 1 93.25 259 ALA B C 1
ATOM 6670 O O . ALA B 1 259 ? 3.625 -39.812 -1.196 1 93.25 259 ALA B O 1
ATOM 6671 N N . ILE B 1 260 ? 2.57 -37.969 -0.467 1 94.25 260 ILE B N 1
ATOM 6672 C CA . ILE B 1 260 ? 1.264 -38.625 -0.437 1 94.25 260 ILE B CA 1
ATOM 6673 C C . ILE B 1 260 ? 0.87 -39.062 -1.848 1 94.25 260 ILE B C 1
ATOM 6675 O O . ILE B 1 260 ? 0.453 -40.219 -2.061 1 94.25 260 ILE B O 1
ATOM 6679 N N . PHE B 1 261 ? 1.077 -38.281 -2.811 1 90.94 261 PHE B N 1
ATOM 6680 C CA . PHE B 1 261 ? 0.704 -38.562 -4.188 1 90.94 261 PHE B CA 1
ATOM 6681 C C . PHE B 1 261 ? 1.606 -39.656 -4.773 1 90.94 261 PHE B C 1
ATOM 6683 O O . PHE B 1 261 ? 1.153 -40.5 -5.551 1 90.94 261 PHE B O 1
ATOM 6690 N N . SER B 1 262 ? 2.893 -39.531 -4.441 1 92.12 262 SER B N 1
ATOM 6691 C CA . SER B 1 262 ? 3.82 -40.531 -4.965 1 92.12 262 SER B CA 1
ATOM 6692 C C . SER B 1 262 ? 3.488 -41.938 -4.438 1 92.12 262 SER B C 1
ATOM 6694 O O . SER B 1 262 ? 3.547 -42.906 -5.184 1 92.12 262 SER B O 1
ATOM 6696 N N . VAL B 1 263 ? 3.141 -41.969 -3.225 1 93.25 263 VAL B N 1
ATOM 6697 C CA . VAL B 1 263 ? 2.752 -43.25 -2.635 1 93.25 263 VAL B CA 1
ATOM 6698 C C . VAL B 1 263 ? 1.468 -43.75 -3.291 1 93.25 263 VAL B C 1
ATOM 6700 O O . VAL B 1 263 ? 1.348 -44.938 -3.607 1 93.25 263 VAL B O 1
ATOM 6703 N N . ALA B 1 264 ? 0.519 -42.875 -3.475 1 93.44 264 ALA B N 1
ATOM 6704 C CA . ALA B 1 264 ? -0.742 -43.25 -4.109 1 93.44 264 ALA B CA 1
ATOM 6705 C C . ALA B 1 264 ? -0.515 -43.75 -5.543 1 93.44 264 ALA B C 1
ATOM 6707 O O . ALA B 1 264 ? -1.109 -44.719 -5.973 1 93.44 264 ALA B O 1
ATOM 6708 N N . LEU B 1 265 ? 0.333 -43.062 -6.289 1 92.25 265 LEU B N 1
ATOM 6709 C CA . LEU B 1 265 ? 0.629 -43.406 -7.672 1 92.25 265 LEU B CA 1
ATOM 6710 C C . LEU B 1 265 ? 1.308 -44.781 -7.742 1 92.25 265 LEU B C 1
ATOM 6712 O O . LEU B 1 265 ? 0.969 -45.594 -8.594 1 92.25 265 LEU B O 1
ATOM 6716 N N . SER B 1 266 ? 2.262 -45 -6.859 1 92.38 266 SER B N 1
ATOM 6717 C CA . SER B 1 266 ? 2.943 -46.281 -6.832 1 92.38 266 SER B CA 1
ATOM 6718 C C . SER B 1 266 ? 1.98 -47.406 -6.461 1 92.38 266 SER B C 1
ATOM 6720 O O . SER B 1 266 ? 2.014 -48.5 -7.059 1 92.38 266 SER B O 1
ATOM 6722 N N . THR B 1 267 ? 1.158 -47.156 -5.492 1 93.44 267 THR B N 1
ATOM 6723 C CA . THR B 1 267 ? 0.22 -48.188 -5.023 1 93.44 267 THR B CA 1
ATOM 6724 C C . THR B 1 267 ? -0.771 -48.562 -6.121 1 93.44 267 THR B C 1
ATOM 6726 O O . THR B 1 267 ? -1.039 -49.719 -6.348 1 93.44 267 THR B O 1
ATOM 6729 N N . ILE B 1 268 ? -1.271 -47.531 -6.824 1 92.31 268 ILE B N 1
ATOM 6730 C CA . ILE B 1 268 ? -2.268 -47.812 -7.855 1 92.31 268 ILE B CA 1
ATOM 6731 C C . ILE B 1 268 ? -1.623 -48.562 -9.016 1 92.31 268 ILE B C 1
ATOM 6733 O O . ILE B 1 268 ? -2.266 -49.406 -9.648 1 92.31 268 ILE B O 1
ATOM 6737 N N . MET B 1 269 ? -0.422 -48.281 -9.32 1 91.88 269 MET B N 1
ATOM 6738 C CA . MET B 1 269 ? 0.288 -48.969 -10.398 1 91.88 269 MET B CA 1
ATOM 6739 C C . MET B 1 269 ? 0.584 -50.406 -10.023 1 91.88 269 MET B C 1
ATOM 6741 O O . MET B 1 269 ? 0.497 -51.312 -10.867 1 91.88 269 MET B O 1
ATOM 6745 N N . VAL B 1 270 ? 0.972 -50.625 -8.766 1 90.62 270 VAL B N 1
ATOM 6746 C CA . VAL B 1 270 ? 1.22 -51.969 -8.305 1 90.62 270 VAL B CA 1
ATOM 6747 C C . VAL B 1 270 ? -0.07 -52.812 -8.375 1 90.62 270 VAL B C 1
ATOM 6749 O O . VAL B 1 270 ? -0.053 -53.969 -8.773 1 90.62 270 VAL B O 1
ATOM 6752 N N . MET B 1 271 ? -1.153 -52.188 -8 1 91.31 271 MET B N 1
ATOM 6753 C CA . MET B 1 271 ? -2.449 -52.875 -8.102 1 91.31 271 MET B CA 1
ATOM 6754 C C . MET B 1 271 ? -2.768 -53.219 -9.555 1 91.31 271 MET B C 1
ATOM 6756 O O . MET B 1 271 ? -3.234 -54.312 -9.836 1 91.31 271 MET B O 1
ATOM 6760 N N . ALA B 1 272 ? -2.531 -52.25 -10.453 1 90.31 272 ALA B N 1
ATOM 6761 C CA . ALA B 1 272 ? -2.783 -52.5 -11.867 1 90.31 272 ALA B CA 1
ATOM 6762 C C . ALA B 1 272 ? -1.852 -53.562 -12.414 1 90.31 272 ALA B C 1
ATOM 6764 O O . ALA B 1 272 ? -2.264 -54.406 -13.227 1 90.31 272 ALA B O 1
ATOM 6765 N N . ALA B 1 273 ? -0.593 -53.562 -11.969 1 88.31 273 ALA B N 1
ATOM 6766 C CA . ALA B 1 273 ? 0.378 -54.562 -12.414 1 88.31 273 ALA B CA 1
ATOM 6767 C C . ALA B 1 273 ? -0.053 -55.969 -12.008 1 88.31 273 ALA B C 1
ATOM 6769 O O . ALA B 1 273 ? 0.1 -56.938 -12.773 1 88.31 273 ALA B O 1
ATOM 6770 N N . ASN B 1 274 ? -0.562 -56.156 -10.805 1 87.44 274 ASN B N 1
ATOM 6771 C CA . ASN B 1 274 ? -1.049 -57.438 -10.336 1 87.44 274 ASN B CA 1
ATOM 6772 C C . ASN B 1 274 ? -2.244 -57.906 -11.156 1 87.44 274 ASN B C 1
ATOM 6774 O O . ASN B 1 274 ? -2.359 -59.125 -11.453 1 87.44 274 ASN B O 1
ATOM 6778 N N . GLU B 1 275 ? -3.117 -57 -11.5 1 88.12 275 GLU B N 1
ATOM 6779 C CA . GLU B 1 275 ? -4.273 -57.375 -12.32 1 88.12 275 GLU B CA 1
ATOM 6780 C C . GLU B 1 275 ? -3.857 -57.719 -13.75 1 88.12 275 GLU B C 1
ATOM 6782 O O . GLU B 1 275 ? -4.484 -58.562 -14.398 1 88.12 275 GLU B O 1
ATOM 6787 N N . ILE B 1 276 ? -2.852 -57.094 -14.258 1 86.44 276 ILE B N 1
ATOM 6788 C CA . ILE B 1 276 ? -2.342 -57.375 -15.594 1 86.44 276 ILE B CA 1
ATOM 6789 C C . ILE B 1 276 ? -1.675 -58.75 -15.617 1 86.44 276 ILE B C 1
ATOM 6791 O O . ILE B 1 276 ? -1.838 -59.531 -16.562 1 86.44 276 ILE B O 1
ATOM 6795 N N . ALA B 1 277 ? -0.901 -59.031 -14.57 1 82.25 277 ALA B N 1
ATOM 6796 C CA . ALA B 1 277 ? -0.247 -60.344 -14.453 1 82.25 277 ALA B CA 1
ATOM 6797 C C . ALA B 1 277 ? -1.272 -61.469 -14.414 1 82.25 277 ALA B C 1
ATOM 6799 O O . ALA B 1 277 ? -1.01 -62.562 -14.906 1 82.25 277 ALA B O 1
ATOM 6800 N N . GLN B 1 278 ? -2.441 -61.156 -13.867 1 83.88 278 GLN B N 1
ATOM 6801 C CA . GLN B 1 278 ? -3.5 -62.188 -13.789 1 83.88 278 GLN B CA 1
ATOM 6802 C C . GLN B 1 278 ? -4.34 -62.188 -15.062 1 83.88 278 GLN B C 1
ATOM 6804 O O . GLN B 1 278 ? -5.266 -63 -15.188 1 83.88 278 GLN B O 1
ATOM 6809 N N . GLY B 1 279 ? -4.109 -61.25 -16.016 1 81.06 279 GLY B N 1
ATOM 6810 C CA . GLY B 1 279 ? -4.746 -61.25 -17.328 1 81.06 279 GLY B CA 1
ATOM 6811 C C . GLY B 1 279 ? -6.047 -60.469 -17.344 1 81.06 279 GLY B C 1
ATOM 6812 O O . GLY B 1 279 ? -6.793 -60.531 -18.328 1 81.06 279 GLY B O 1
ATOM 6813 N N . ARG B 1 280 ? -6.355 -59.75 -16.359 1 83.88 280 ARG B N 1
ATOM 6814 C CA . ARG B 1 280 ? -7.633 -59.062 -16.281 1 83.88 280 ARG B CA 1
ATOM 6815 C C . ARG B 1 280 ? -7.52 -57.656 -16.859 1 83.88 280 ARG B C 1
ATOM 6817 O O . ARG B 1 280 ? -8.523 -57.062 -17.266 1 83.88 280 ARG B O 1
ATOM 6824 N N . MET B 1 281 ? -6.281 -57.094 -16.875 1 86.5 281 MET B N 1
ATOM 6825 C CA . MET B 1 281 ? -6.051 -55.75 -17.391 1 86.5 281 MET B CA 1
ATOM 6826 C C . MET B 1 281 ? -4.926 -55.75 -18.422 1 86.5 281 MET B C 1
ATOM 6828 O O . MET B 1 281 ? -4.215 -56.75 -18.578 1 86.5 281 MET B O 1
ATOM 6832 N N . THR B 1 282 ? -4.945 -54.688 -19.203 1 86.56 282 THR B N 1
ATOM 6833 C CA . THR B 1 282 ? -3.906 -54.531 -20.219 1 86.56 282 THR B CA 1
ATOM 6834 C C . THR B 1 282 ? -2.844 -53.531 -19.75 1 86.56 282 THR B C 1
ATOM 6836 O O . THR B 1 282 ? -3.006 -52.875 -18.734 1 86.56 282 THR B O 1
ATOM 6839 N N . VAL B 1 283 ? -1.701 -53.562 -20.5 1 85.44 283 VAL B N 1
ATOM 6840 C CA . VAL B 1 283 ? -0.609 -52.625 -20.203 1 85.44 283 VAL B CA 1
ATOM 6841 C C . VAL B 1 283 ? -1.082 -51.188 -20.391 1 85.44 283 VAL B C 1
ATOM 6843 O O . VAL B 1 283 ? -0.647 -50.281 -19.672 1 85.44 283 VAL B O 1
ATOM 6846 N N . GLY B 1 284 ? -1.953 -50.969 -21.312 1 86.44 284 GLY B N 1
ATOM 6847 C CA . GLY B 1 284 ? -2.529 -49.656 -21.5 1 86.44 284 GLY B CA 1
ATOM 6848 C C . GLY B 1 284 ? -3.322 -49.156 -20.297 1 86.44 284 GLY B C 1
ATOM 6849 O O . GLY B 1 284 ? -3.359 -47.969 -20.016 1 86.44 284 GLY B O 1
ATOM 6850 N N . ASP B 1 285 ? -3.922 -50.094 -19.578 1 88.88 285 ASP B N 1
ATOM 6851 C CA . ASP B 1 285 ? -4.676 -49.719 -18.391 1 88.88 285 ASP B CA 1
ATOM 6852 C C . ASP B 1 285 ? -3.754 -49.156 -17.312 1 88.88 285 ASP B C 1
ATOM 6854 O O . ASP B 1 285 ? -4.164 -48.312 -16.531 1 88.88 285 ASP B O 1
ATOM 6858 N N . LEU B 1 286 ? -2.543 -49.625 -17.266 1 88.31 286 LEU B N 1
ATOM 6859 C CA . LEU B 1 286 ? -1.566 -49.125 -16.328 1 88.31 286 LEU B CA 1
ATOM 6860 C C . LEU B 1 286 ? -1.269 -47.656 -16.594 1 88.31 286 LEU B C 1
ATOM 6862 O O . LEU B 1 286 ? -1.251 -46.812 -15.68 1 88.31 286 LEU B O 1
ATOM 6866 N N . VAL B 1 287 ? -1.07 -47.344 -17.875 1 88.88 287 VAL B N 1
ATOM 6867 C CA . VAL B 1 287 ? -0.765 -45.969 -18.281 1 88.88 287 VAL B CA 1
ATOM 6868 C C . VAL B 1 287 ? -1.981 -45.094 -18.047 1 88.88 287 VAL B C 1
ATOM 6870 O O . VAL B 1 287 ? -1.842 -43.938 -17.641 1 88.88 287 VAL B O 1
ATOM 6873 N N . MET B 1 288 ? -3.109 -45.656 -18.234 1 89.81 288 MET B N 1
ATOM 6874 C CA . MET B 1 288 ? -4.344 -44.906 -18.062 1 89.81 288 MET B CA 1
ATOM 6875 C C . MET B 1 288 ? -4.559 -44.562 -16.578 1 89.81 288 MET B C 1
ATOM 6877 O O . MET B 1 288 ? -4.859 -43.406 -16.25 1 89.81 288 MET B O 1
ATOM 6881 N N . VAL B 1 289 ? -4.465 -45.531 -15.664 1 89.94 289 VAL B N 1
ATOM 6882 C CA . VAL B 1 289 ? -4.695 -45.312 -14.242 1 89.94 289 VAL B CA 1
ATOM 6883 C C . VAL B 1 289 ? -3.664 -44.344 -13.695 1 89.94 289 VAL B C 1
ATOM 6885 O O . VAL B 1 289 ? -3.99 -43.469 -12.867 1 89.94 289 VAL B O 1
ATOM 6888 N N . ASN B 1 290 ? -2.445 -44.406 -14.188 1 89.62 290 ASN B N 1
ATOM 6889 C CA . ASN B 1 290 ? -1.411 -43.469 -13.797 1 89.62 290 ASN B CA 1
ATOM 6890 C C . ASN B 1 290 ? -1.743 -42.062 -14.266 1 89.62 290 ASN B C 1
ATOM 6892 O O . ASN B 1 290 ? -1.634 -41.094 -13.492 1 89.62 290 ASN B O 1
ATOM 6896 N N . GLY B 1 291 ? -2.139 -41.906 -15.484 1 88.94 291 GLY B N 1
ATOM 6897 C CA . GLY B 1 291 ? -2.475 -40.625 -16.031 1 88.94 291 GLY B CA 1
ATOM 6898 C C . GLY B 1 291 ? -3.662 -39.969 -15.352 1 88.94 291 GLY B C 1
ATOM 6899 O O . GLY B 1 291 ? -3.643 -38.75 -15.07 1 88.94 291 GLY B O 1
ATOM 6900 N N . LEU B 1 292 ? -4.684 -40.75 -15.07 1 90.25 292 LEU B N 1
ATOM 6901 C CA . LEU B 1 292 ? -5.891 -40.219 -14.438 1 90.25 292 LEU B CA 1
ATOM 6902 C C . LEU B 1 292 ? -5.594 -39.719 -13.023 1 90.25 292 LEU B C 1
ATOM 6904 O O . LEU B 1 292 ? -6.02 -38.625 -12.641 1 90.25 292 LEU B O 1
ATOM 6908 N N . LEU B 1 293 ? -4.848 -40.5 -12.273 1 89.12 293 LEU B N 1
ATOM 6909 C CA . LEU B 1 293 ? -4.523 -40.094 -10.906 1 89.12 293 LEU B CA 1
ATOM 6910 C C . LEU B 1 293 ? -3.578 -38.906 -10.906 1 89.12 293 LEU B C 1
ATOM 6912 O O . LEU B 1 293 ? -3.721 -38 -10.078 1 89.12 293 LEU B O 1
ATOM 6916 N N . PHE B 1 294 ? -2.643 -38.906 -11.828 1 86.19 294 PHE B N 1
ATOM 6917 C CA . PHE B 1 294 ? -1.68 -37.812 -11.914 1 86.19 294 PHE B CA 1
ATOM 6918 C C . PHE B 1 294 ? -2.379 -36.5 -12.242 1 86.19 294 PHE B C 1
ATOM 6920 O O . PHE B 1 294 ? -1.996 -35.438 -11.734 1 86.19 294 PHE B O 1
ATOM 6927 N N . GLN B 1 295 ? -3.281 -36.5 -13.094 1 86.56 295 GLN B N 1
ATOM 6928 C CA . GLN B 1 295 ? -4.004 -35.281 -13.508 1 86.56 295 GLN B CA 1
ATOM 6929 C C . GLN B 1 295 ? -4.664 -34.594 -12.312 1 86.56 295 GLN B C 1
ATOM 6931 O O . GLN B 1 295 ? -4.805 -33.375 -12.297 1 86.56 295 GLN B O 1
ATOM 6936 N N . LEU B 1 296 ? -5.055 -35.344 -11.258 1 86.75 296 LEU B N 1
ATOM 6937 C CA . LEU B 1 296 ? -5.711 -34.781 -10.07 1 86.75 296 LEU B CA 1
ATOM 6938 C C . LEU B 1 296 ? -4.719 -34 -9.219 1 86.75 296 LEU B C 1
ATOM 6940 O O . LEU B 1 296 ? -5.125 -33.219 -8.367 1 86.75 296 LEU B O 1
ATOM 6944 N N . SER B 1 297 ? -3.449 -34.188 -9.453 1 85.5 297 SER B N 1
ATOM 6945 C CA . SER B 1 297 ? -2.432 -33.594 -8.609 1 85.5 297 SER B CA 1
ATOM 6946 C C . SER B 1 297 ? -2.293 -32.094 -8.914 1 85.5 297 SER B C 1
ATOM 6948 O O . SER B 1 297 ? -2.002 -31.297 -8.016 1 85.5 297 SER B O 1
ATOM 6950 N N . ILE B 1 298 ? -2.545 -31.656 -10.07 1 81.62 298 ILE B N 1
ATOM 6951 C CA . ILE B 1 298 ? -2.273 -30.281 -10.5 1 81.62 298 ILE B CA 1
ATOM 6952 C C . ILE B 1 298 ? -3.246 -29.328 -9.812 1 81.62 298 ILE B C 1
ATOM 6954 O O . ILE B 1 298 ? -2.826 -28.406 -9.102 1 81.62 298 ILE B O 1
ATOM 6958 N N . PRO B 1 299 ? -4.559 -29.562 -9.898 1 80.88 299 PRO B N 1
ATOM 6959 C CA . PRO B 1 299 ? -5.484 -28.641 -9.219 1 80.88 299 PRO B CA 1
ATOM 6960 C C . PRO B 1 299 ? -5.355 -28.703 -7.699 1 80.88 299 PRO B C 1
ATOM 6962 O O . PRO B 1 299 ? -5.602 -27.703 -7.016 1 80.88 299 PRO B O 1
ATOM 6965 N N . LEU B 1 300 ? -4.961 -29.812 -7.188 1 84.5 300 LEU B N 1
ATOM 6966 C CA . LEU B 1 300 ? -4.871 -29.984 -5.738 1 84.5 300 LEU B CA 1
ATOM 6967 C C . LEU B 1 300 ? -3.627 -29.281 -5.191 1 84.5 300 LEU B C 1
ATOM 6969 O O . LEU B 1 300 ? -3.547 -29 -3.994 1 84.5 300 LEU B O 1
ATOM 6973 N N . GLY B 1 301 ? -2.693 -29.016 -6.113 1 84.88 301 GLY B N 1
ATOM 6974 C CA . GLY B 1 301 ? -1.469 -28.344 -5.707 1 84.88 301 GLY B CA 1
ATOM 6975 C C . GLY B 1 301 ? -1.701 -26.938 -5.195 1 84.88 301 GLY B C 1
ATOM 6976 O O . GLY B 1 301 ? -0.928 -26.422 -4.379 1 84.88 301 GLY B O 1
ATOM 6977 N N . PHE B 1 302 ? -2.758 -26.391 -5.602 1 81.5 302 PHE B N 1
ATOM 6978 C CA . PHE B 1 302 ? -3.041 -25 -5.23 1 81.5 302 PHE B CA 1
ATOM 6979 C C . PHE B 1 302 ? -4.059 -24.953 -4.098 1 81.5 302 PHE B C 1
ATOM 6981 O O . PHE B 1 302 ? -4.48 -23.859 -3.688 1 81.5 302 PHE B O 1
ATOM 6988 N N . LEU B 1 303 ? -4.434 -26.047 -3.584 1 84 303 LEU B N 1
ATOM 6989 C CA . LEU B 1 303 ? -5.504 -26.109 -2.596 1 84 303 LEU B CA 1
ATOM 6990 C C . LEU B 1 303 ? -5.152 -25.312 -1.352 1 84 303 LEU B C 1
ATOM 6992 O O . LEU B 1 303 ? -5.992 -24.578 -0.82 1 84 303 LEU B O 1
ATOM 6996 N N . GLY B 1 304 ? -3.945 -25.406 -0.906 1 80.94 304 GLY B N 1
ATOM 6997 C CA . GLY B 1 304 ? -3.541 -24.656 0.277 1 80.94 304 GLY B CA 1
ATOM 6998 C C . GLY B 1 304 ? -3.619 -23.156 0.093 1 80.94 304 GLY B C 1
ATOM 6999 O O . GLY B 1 304 ? -4.145 -22.438 0.953 1 80.94 304 GLY B O 1
ATOM 7000 N N . SER B 1 305 ? -3.082 -22.656 -1.01 1 84.06 305 SER B N 1
ATOM 7001 C CA . SER B 1 305 ? -3.086 -21.219 -1.292 1 84.06 305 SER B CA 1
ATOM 7002 C C . SER B 1 305 ? -4.504 -20.703 -1.506 1 84.06 305 SER B C 1
ATOM 7004 O O . SER B 1 305 ? -4.859 -19.625 -1.021 1 84.06 305 SER B O 1
ATOM 7006 N N . VAL B 1 306 ? -5.293 -21.469 -2.166 1 86.75 306 VAL B N 1
ATOM 7007 C CA . VAL B 1 306 ? -6.676 -21.078 -2.424 1 86.75 306 VAL B CA 1
ATOM 7008 C C . VAL B 1 306 ? -7.445 -21 -1.107 1 86.75 306 VAL B C 1
ATOM 7010 O O . VAL B 1 306 ? -8.211 -20.062 -0.888 1 86.75 306 VAL B O 1
ATOM 7013 N N . TYR B 1 307 ? -7.156 -21.938 -0.306 1 85.06 307 TYR B N 1
ATOM 7014 C CA . TYR B 1 307 ? -7.828 -21.953 0.989 1 85.06 307 TYR B CA 1
ATOM 7015 C C . TYR B 1 307 ? -7.496 -20.688 1.783 1 85.06 307 TYR B C 1
ATOM 7017 O O . TYR B 1 307 ? -8.391 -20.016 2.301 1 85.06 307 TYR B O 1
ATOM 7025 N N . ARG B 1 308 ? -6.32 -20.344 1.878 1 81.12 308 ARG B N 1
ATOM 7026 C CA . ARG B 1 308 ? -5.871 -19.172 2.627 1 81.12 308 ARG B CA 1
ATOM 7027 C C . ARG B 1 308 ? -6.445 -17.891 2.037 1 81.12 308 ARG B C 1
ATOM 7029 O O . ARG B 1 308 ? -6.969 -17.047 2.768 1 81.12 308 ARG B O 1
ATOM 7036 N N . GLU B 1 309 ? -6.375 -17.812 0.762 1 85 309 GLU B N 1
ATOM 7037 C CA . GLU B 1 309 ? -6.816 -16.594 0.081 1 85 309 GLU B CA 1
ATOM 7038 C C . GLU B 1 309 ? -8.336 -16.453 0.153 1 85 309 GLU B C 1
ATOM 7040 O O . GLU B 1 309 ? -8.852 -15.336 0.287 1 85 309 GLU B O 1
ATOM 7045 N N . VAL B 1 310 ? -8.984 -17.547 0.121 1 86.75 310 VAL B N 1
ATOM 7046 C CA . VAL B 1 310 ? -10.438 -17.516 0.217 1 86.75 310 VAL B CA 1
ATOM 7047 C C . VAL B 1 310 ? -10.852 -17.078 1.62 1 86.75 310 VAL B C 1
ATOM 7049 O O . VAL B 1 310 ? -11.789 -16.281 1.78 1 86.75 310 VAL B O 1
ATOM 7052 N N . ARG B 1 311 ? -10.164 -17.578 2.557 1 85.19 311 ARG B N 1
ATOM 7053 C CA . ARG B 1 311 ? -10.469 -17.172 3.928 1 85.19 311 ARG B CA 1
ATOM 7054 C C . ARG B 1 311 ? -10.266 -15.672 4.117 1 85.19 311 ARG B C 1
ATOM 7056 O O . ARG B 1 311 ? -11.109 -15 4.715 1 85.19 311 ARG B O 1
ATOM 7063 N N . GLN B 1 312 ? -9.234 -15.203 3.596 1 84.94 312 GLN B N 1
ATOM 7064 C CA . GLN B 1 312 ? -8.969 -13.766 3.686 1 84.94 312 GLN B CA 1
ATOM 7065 C C . GLN B 1 312 ? -9.992 -12.969 2.889 1 84.94 312 GLN B C 1
ATOM 7067 O O . GLN B 1 312 ? -10.461 -11.922 3.346 1 84.94 312 GLN B O 1
ATOM 7072 N N . ALA B 1 313 ? -10.289 -13.406 1.728 1 87.31 313 ALA B N 1
ATOM 7073 C CA . ALA B 1 313 ? -11.273 -12.742 0.873 1 87.31 313 ALA B CA 1
ATOM 7074 C C . ALA B 1 313 ? -12.633 -12.68 1.551 1 87.31 313 ALA B C 1
ATOM 7076 O O . ALA B 1 313 ? -13.328 -11.656 1.469 1 87.31 313 ALA B O 1
ATOM 7077 N N . LEU B 1 314 ? -12.977 -13.727 2.291 1 87.81 314 LEU B N 1
ATOM 7078 C CA . LEU B 1 314 ? -14.258 -13.758 2.984 1 87.81 314 LEU B CA 1
ATOM 7079 C C . LEU B 1 314 ? -14.281 -12.766 4.137 1 87.81 314 LEU B C 1
ATOM 7081 O O . LEU B 1 314 ? -15.312 -12.148 4.406 1 87.81 314 LEU B O 1
ATOM 7085 N N . LEU B 1 315 ? -13.203 -12.516 4.734 1 86.88 315 LEU B N 1
ATOM 7086 C CA . LEU B 1 315 ? -13.102 -11.523 5.797 1 86.88 315 LEU B CA 1
ATOM 7087 C C . LEU B 1 315 ? -13.25 -10.109 5.234 1 86.88 315 LEU B C 1
ATOM 7089 O O . LEU B 1 315 ? -13.969 -9.281 5.805 1 86.88 315 LEU B O 1
ATOM 7093 N N . ASP B 1 316 ? -12.586 -9.875 4.176 1 87.44 316 ASP B N 1
ATOM 7094 C CA . ASP B 1 316 ? -12.68 -8.57 3.523 1 87.44 316 ASP B CA 1
ATOM 7095 C C . ASP B 1 316 ? -14.102 -8.297 3.049 1 87.44 316 ASP B C 1
ATOM 7097 O O . ASP B 1 316 ? -14.602 -7.18 3.191 1 87.44 316 ASP B O 1
ATOM 7101 N N . MET B 1 317 ? -14.68 -9.297 2.506 1 86.81 317 MET B N 1
ATOM 7102 C CA . MET B 1 317 ? -16.062 -9.172 2.043 1 86.81 317 MET B CA 1
ATOM 7103 C C . MET B 1 317 ? -17 -8.914 3.213 1 86.81 317 MET B C 1
ATOM 7105 O O . MET B 1 317 ? -17.938 -8.117 3.1 1 86.81 317 MET B O 1
ATOM 7109 N N . ARG B 1 318 ? -16.766 -9.586 4.277 1 86.25 318 ARG B N 1
ATOM 7110 C CA . ARG B 1 318 ? -17.594 -9.391 5.461 1 86.25 318 ARG B CA 1
ATOM 7111 C C . ARG B 1 318 ? -17.531 -7.941 5.938 1 86.25 318 ARG B C 1
ATOM 7113 O O . ARG B 1 318 ? -18.547 -7.359 6.305 1 86.25 318 ARG B O 1
ATOM 7120 N N . THR B 1 319 ? -16.391 -7.375 5.918 1 87.19 319 THR B N 1
ATOM 7121 C CA . THR B 1 319 ? -16.219 -5.98 6.312 1 87.19 319 THR B CA 1
ATOM 7122 C C . THR B 1 319 ? -17 -5.059 5.383 1 87.19 319 THR B C 1
ATOM 7124 O O . THR B 1 319 ? -17.656 -4.113 5.84 1 87.19 319 THR B O 1
ATOM 7127 N N . MET B 1 320 ? -16.938 -5.328 4.168 1 87.62 320 MET B N 1
ATOM 7128 C CA . MET B 1 320 ? -17.656 -4.523 3.184 1 87.62 320 MET B CA 1
ATOM 7129 C C . MET B 1 320 ? -19.156 -4.664 3.352 1 87.62 320 MET B C 1
ATOM 7131 O O . MET B 1 320 ? -19.891 -3.67 3.33 1 87.62 320 MET B O 1
ATOM 7135 N N . PHE B 1 321 ? -19.641 -5.887 3.613 1 84 321 PHE B N 1
ATOM 7136 C CA . PHE B 1 321 ? -21.078 -6.129 3.744 1 84 321 PHE B CA 1
ATOM 7137 C C . PHE B 1 321 ? -21.594 -5.574 5.062 1 84 321 PHE B C 1
ATOM 7139 O O . PHE B 1 321 ? -22.75 -5.16 5.156 1 84 321 PHE B O 1
ATOM 7146 N N . THR B 1 322 ? -20.75 -5.559 6.023 1 86.19 322 THR B N 1
ATOM 7147 C CA . THR B 1 322 ? -21.125 -4.914 7.273 1 86.19 322 THR B CA 1
ATOM 7148 C C . THR B 1 322 ? -21.359 -3.422 7.062 1 86.19 322 THR B C 1
ATOM 7150 O O . THR B 1 322 ? -22.281 -2.84 7.652 1 86.19 322 THR B O 1
ATOM 7153 N N . LEU B 1 323 ? -20.531 -2.951 6.215 1 86.88 323 LEU B N 1
ATOM 7154 C CA . LEU B 1 323 ? -20.719 -1.549 5.867 1 86.88 323 LEU B CA 1
ATOM 7155 C C . LEU B 1 323 ? -22.062 -1.346 5.156 1 86.88 323 LEU B C 1
ATOM 7157 O O . LEU B 1 323 ? -22.75 -0.35 5.387 1 86.88 323 LEU B O 1
ATOM 7161 N N . MET B 1 324 ? -22.469 -2.236 4.348 1 86.25 324 MET B N 1
ATOM 7162 C CA . MET B 1 324 ? -23.719 -2.168 3.6 1 86.25 324 MET B CA 1
ATOM 7163 C C . MET B 1 324 ? -24.922 -2.375 4.523 1 86.25 324 MET B C 1
ATOM 7165 O O . MET B 1 324 ? -26.031 -1.936 4.215 1 86.25 324 MET B O 1
ATOM 7169 N N . GLY B 1 325 ? -24.641 -2.916 5.625 1 86 325 GLY B N 1
ATOM 7170 C CA . GLY B 1 325 ? -25.703 -3.18 6.578 1 86 325 GLY B CA 1
ATOM 7171 C C . GLY B 1 325 ? -25.969 -2.016 7.516 1 86 325 GLY B C 1
ATOM 7172 O O . GLY B 1 325 ? -27.016 -1.97 8.18 1 86 325 GLY B O 1
ATOM 7173 N N . VAL B 1 326 ? -25.109 -1.037 7.434 1 89.31 326 VAL B N 1
ATOM 7174 C CA . VAL B 1 326 ? -25.297 0.134 8.281 1 89.31 326 VAL B CA 1
ATOM 7175 C C . VAL B 1 326 ? -26.422 1.001 7.738 1 89.31 326 VAL B C 1
ATOM 7177 O O . VAL B 1 326 ? -26.484 1.257 6.531 1 89.31 326 VAL B O 1
ATOM 7180 N N . GLN B 1 327 ? -27.281 1.331 8.648 1 90.19 327 GLN B N 1
ATOM 7181 C CA . GLN B 1 327 ? -28.391 2.201 8.242 1 90.19 327 GLN B CA 1
ATOM 7182 C C . GLN B 1 327 ? -28.156 3.635 8.711 1 90.19 327 GLN B C 1
ATOM 7184 O O . GLN B 1 327 ? -27.641 3.857 9.812 1 90.19 327 GLN B O 1
ATOM 7189 N N . SER B 1 328 ? -28.484 4.516 7.785 1 91.56 328 SER B N 1
ATOM 7190 C CA . SER B 1 328 ? -28.375 5.93 8.125 1 91.56 328 SER B CA 1
ATOM 7191 C C . SER B 1 328 ? -29.359 6.324 9.219 1 91.56 328 SER B C 1
ATOM 7193 O O . SER B 1 328 ? -30.5 5.867 9.219 1 91.56 328 SER B O 1
ATOM 7195 N N . ALA B 1 329 ? -28.891 7.125 10.164 1 87.94 329 ALA B N 1
ATOM 7196 C CA . ALA B 1 329 ? -29.766 7.641 11.211 1 87.94 329 ALA B CA 1
ATOM 7197 C C . ALA B 1 329 ? -30.719 8.695 10.656 1 87.94 329 ALA B C 1
ATOM 7199 O O . ALA B 1 329 ? -31.797 8.906 11.203 1 87.94 329 ALA B O 1
ATOM 7200 N N . ILE B 1 330 ? -30.266 9.32 9.586 1 92.5 330 ILE B N 1
ATOM 7201 C CA . ILE B 1 330 ? -31.047 10.398 8.984 1 92.5 330 ILE B CA 1
ATOM 7202 C C . ILE B 1 330 ? -31.672 9.906 7.684 1 92.5 330 ILE B C 1
ATOM 7204 O O . ILE B 1 330 ? -30.969 9.703 6.688 1 92.5 330 ILE B O 1
ATOM 7208 N N . GLN B 1 331 ? -32.938 9.656 7.684 1 91.44 331 GLN B N 1
ATOM 7209 C CA . GLN B 1 331 ? -33.656 9.188 6.504 1 91.44 331 GLN B CA 1
ATOM 7210 C C . GLN B 1 331 ? -35.031 9.883 6.375 1 91.44 331 GLN B C 1
ATOM 7212 O O . GLN B 1 331 ? -35.594 10.336 7.371 1 91.44 331 GLN B O 1
ATOM 7217 N N . SER B 1 332 ? -35.344 10.031 5.148 1 91.94 332 SER B N 1
ATOM 7218 C CA . SER B 1 332 ? -36.688 10.539 4.902 1 91.94 332 SER B CA 1
ATOM 7219 C C . SER B 1 332 ? -37.75 9.523 5.316 1 91.94 332 SER B C 1
ATOM 7221 O O . SER B 1 332 ? -37.594 8.32 5.113 1 91.94 332 SER B O 1
ATOM 7223 N N . ARG B 1 333 ? -38.75 10.031 5.965 1 89.94 333 ARG B N 1
ATOM 7224 C CA . ARG B 1 333 ? -39.906 9.156 6.242 1 89.94 333 ARG B CA 1
ATOM 7225 C C . ARG B 1 333 ? -40.531 8.664 4.945 1 89.94 333 ARG B C 1
ATOM 7227 O O . ARG B 1 333 ? -40.438 9.32 3.906 1 89.94 333 ARG B O 1
ATOM 7234 N N . ALA B 1 334 ? -41.156 7.457 5.078 1 89.31 334 ALA B N 1
ATOM 7235 C CA . ALA B 1 334 ? -41.812 6.898 3.902 1 89.31 334 ALA B CA 1
ATOM 7236 C C . ALA B 1 334 ? -42.906 7.84 3.381 1 89.31 334 ALA B C 1
ATOM 7238 O O . ALA B 1 334 ? -43.719 8.328 4.152 1 89.31 334 ALA B O 1
ATOM 7239 N N . ASN B 1 335 ? -42.812 8.289 2.225 1 91.19 335 ASN B N 1
ATOM 7240 C CA . ASN B 1 335 ? -43.781 9.133 1.542 1 91.19 335 ASN B CA 1
ATOM 7241 C C . ASN B 1 335 ? -43.812 10.547 2.125 1 91.19 335 ASN B C 1
ATOM 7243 O O . ASN B 1 335 ? -44.875 11.148 2.26 1 91.19 335 ASN B O 1
ATOM 7247 N N . ALA B 1 336 ? -42.719 11 2.57 1 93.25 336 ALA B N 1
ATOM 7248 C CA . ALA B 1 336 ? -42.625 12.375 3.057 1 93.25 336 ALA B CA 1
ATOM 7249 C C . ALA B 1 336 ? -42.844 13.375 1.923 1 93.25 336 ALA B C 1
ATOM 7251 O O . ALA B 1 336 ? -42.312 13.188 0.819 1 93.25 336 ALA B O 1
ATOM 7252 N N . PRO B 1 337 ? -43.625 14.344 2.154 1 94.69 337 PRO B N 1
ATOM 7253 C CA . PRO B 1 337 ? -43.844 15.352 1.121 1 94.69 337 PRO B CA 1
ATOM 7254 C C . PRO B 1 337 ? -42.625 16.234 0.889 1 94.69 337 PRO B C 1
ATOM 7256 O O . PRO B 1 337 ? -41.781 16.406 1.793 1 94.69 337 PRO B O 1
ATOM 7259 N N . PRO B 1 338 ? -42.469 16.734 -0.397 1 96.12 338 PRO B N 1
ATOM 7260 C CA . PRO B 1 338 ? -41.375 17.703 -0.643 1 96.12 338 PRO B CA 1
ATOM 7261 C C . PRO B 1 338 ? -41.594 19.016 0.118 1 96.12 338 PRO B C 1
ATOM 7263 O O . PRO B 1 338 ? -42.719 19.406 0.391 1 96.12 338 PRO B O 1
ATOM 7266 N N . LEU B 1 339 ? -40.531 19.594 0.499 1 96 339 LEU B N 1
ATOM 7267 C CA . LEU B 1 339 ? -40.594 20.875 1.179 1 96 339 LEU B CA 1
ATOM 7268 C C . LEU B 1 339 ? -41.156 21.953 0.26 1 96 339 LEU B C 1
ATOM 7270 O O . LEU B 1 339 ? -40.688 22.125 -0.871 1 96 339 LEU B O 1
ATOM 7274 N N . ASP B 1 340 ? -42.188 22.562 0.723 1 95.12 340 ASP B N 1
ATOM 7275 C CA . ASP B 1 340 ? -42.75 23.672 -0.024 1 95.12 340 ASP B CA 1
ATOM 7276 C C . ASP B 1 340 ? -42.188 25.016 0.452 1 95.12 340 ASP B C 1
ATOM 7278 O O . ASP B 1 340 ? -42.594 25.531 1.494 1 95.12 340 ASP B O 1
ATOM 7282 N N . VAL B 1 341 ? -41.25 25.516 -0.357 1 94.44 341 VAL B N 1
ATOM 7283 C CA . VAL B 1 341 ? -40.625 26.766 0.048 1 94.44 341 VAL B CA 1
ATOM 7284 C C . VAL B 1 341 ? -40.219 27.578 -1.188 1 94.44 341 VAL B C 1
ATOM 7286 O O . VAL B 1 341 ? -39.781 27.016 -2.191 1 94.44 341 VAL B O 1
ATOM 7289 N N . ARG B 1 342 ? -40.594 28.812 -1.205 1 91.81 342 ARG B N 1
ATOM 7290 C CA . ARG B 1 342 ? -40.188 29.781 -2.217 1 91.81 342 ARG B CA 1
ATOM 7291 C C . ARG B 1 342 ? -39.406 30.922 -1.6 1 91.81 342 ARG B C 1
ATOM 7293 O O . ARG B 1 342 ? -39.25 31 -0.377 1 91.81 342 ARG B O 1
ATOM 7300 N N . ARG B 1 343 ? -38.812 31.797 -2.391 1 89.38 343 ARG B N 1
ATOM 7301 C CA . ARG B 1 343 ? -37.969 32.906 -1.924 1 89.38 343 ARG B CA 1
ATOM 7302 C C . ARG B 1 343 ? -38.781 33.812 -0.987 1 89.38 343 ARG B C 1
ATOM 7304 O O . ARG B 1 343 ? -38.219 34.281 0.018 1 89.38 343 ARG B O 1
ATOM 7311 N N . GLU B 1 344 ? -40 33.875 -1.199 1 89.44 344 GLU B N 1
ATOM 7312 C CA . GLU B 1 344 ? -40.844 34.781 -0.458 1 89.44 344 GLU B CA 1
ATOM 7313 C C . GLU B 1 344 ? -41.344 34.188 0.84 1 89.44 344 GLU B C 1
ATOM 7315 O O . GLU B 1 344 ? -41.75 34.875 1.761 1 89.44 344 GLU B O 1
ATOM 7320 N N . THR B 1 345 ? -41.219 32.906 0.943 1 92.75 345 THR B N 1
ATOM 7321 C CA . THR B 1 345 ? -41.812 32.25 2.098 1 92.75 345 THR B CA 1
ATOM 7322 C C . THR B 1 345 ? -40.75 31.5 2.9 1 92.75 345 THR B C 1
ATOM 7324 O O . THR B 1 345 ? -41.062 30.734 3.818 1 92.75 345 THR B O 1
ATOM 7327 N N . ALA B 1 346 ? -39.531 31.703 2.605 1 94.88 346 ALA B N 1
ATOM 7328 C CA . ALA B 1 346 ? -38.438 30.938 3.189 1 94.88 346 ALA B CA 1
ATOM 7329 C C . ALA B 1 346 ? -38.125 31.438 4.598 1 94.88 346 ALA B C 1
ATOM 7331 O O . ALA B 1 346 ? -37 31.875 4.867 1 94.88 346 ALA B O 1
ATOM 7332 N N . SER B 1 347 ? -39.062 31.281 5.547 1 96.25 347 SER B N 1
ATOM 7333 C CA . SER B 1 347 ? -38.812 31.594 6.953 1 96.25 347 SER B CA 1
ATOM 7334 C C . SER B 1 347 ? -38.219 30.422 7.699 1 96.25 347 SER B C 1
ATOM 7336 O O . SER B 1 347 ? -38.469 29.266 7.336 1 96.25 347 SER B O 1
ATOM 7338 N N . ILE B 1 348 ? -37.406 30.656 8.68 1 97.38 348 ILE B N 1
ATOM 7339 C CA . ILE B 1 348 ? -36.781 29.625 9.5 1 97.38 348 ILE B CA 1
ATOM 7340 C C . ILE B 1 348 ? -37.094 29.859 10.969 1 97.38 348 ILE B C 1
ATOM 7342 O O . ILE B 1 348 ? -37.031 30.984 11.453 1 97.38 348 ILE B O 1
ATOM 7346 N N . GLU B 1 349 ? -37.469 28.812 11.617 1 97.19 349 GLU B N 1
ATOM 7347 C CA . GLU B 1 349 ? -37.812 28.938 13.031 1 97.19 349 GLU B CA 1
ATOM 7348 C C . GLU B 1 349 ? -37.188 27.812 13.852 1 97.19 349 GLU B C 1
ATOM 7350 O O . GLU B 1 349 ? -37.344 26.641 13.523 1 97.19 349 GLU B O 1
ATOM 7355 N N . PHE B 1 350 ? -36.438 28.203 14.828 1 96.75 350 PHE B N 1
ATOM 7356 C CA . PHE B 1 350 ? -35.938 27.297 15.844 1 96.75 350 PHE B CA 1
ATOM 7357 C C . PHE B 1 350 ? -36.781 27.359 17.109 1 96.75 350 PHE B C 1
ATOM 7359 O O . PHE B 1 350 ? -36.938 28.422 17.703 1 96.75 350 PHE B O 1
ATOM 7366 N N . ARG B 1 351 ? -37.312 26.188 17.469 1 96.62 351 ARG B N 1
ATOM 7367 C CA . ARG B 1 351 ? -38.156 26.125 18.641 1 96.62 351 ARG B CA 1
ATOM 7368 C C . ARG B 1 351 ? -37.531 25.25 19.719 1 96.62 351 ARG B C 1
ATOM 7370 O O . ARG B 1 351 ? -37.656 24.031 19.672 1 96.62 351 ARG B O 1
ATOM 7377 N N . ASN B 1 352 ? -36.969 25.859 20.766 1 95.44 352 ASN B N 1
ATOM 7378 C CA . ASN B 1 352 ? -36.406 25.188 21.938 1 95.44 352 ASN B CA 1
ATOM 7379 C C . ASN B 1 352 ? -35.5 24.031 21.531 1 95.44 352 ASN B C 1
ATOM 7381 O O . ASN B 1 352 ? -35.656 22.906 22.016 1 95.44 352 ASN B O 1
ATOM 7385 N N . VAL B 1 353 ? -34.625 24.328 20.688 1 95.56 353 VAL B N 1
ATOM 7386 C CA . VAL B 1 353 ? -33.781 23.297 20.094 1 95.56 353 VAL B CA 1
ATOM 7387 C C . VAL B 1 353 ? -32.625 22.984 21.047 1 95.56 353 VAL B C 1
ATOM 7389 O O . VAL B 1 353 ? -31.922 23.875 21.484 1 95.56 353 VAL B O 1
ATOM 7392 N N . GLY B 1 354 ? -32.5 21.703 21.453 1 94.25 354 GLY B N 1
ATOM 7393 C CA . GLY B 1 354 ? -31.375 21.156 22.172 1 94.25 354 GLY B CA 1
ATOM 7394 C C . GLY B 1 354 ? -30.578 20.156 21.359 1 94.25 354 GLY B C 1
ATOM 7395 O O . GLY B 1 354 ? -31.141 19.375 20.578 1 94.25 354 GLY B O 1
ATOM 7396 N N . PHE B 1 355 ? -29.234 20.266 21.5 1 93.19 355 PHE B N 1
ATOM 7397 C CA . PHE B 1 355 ? -28.391 19.391 20.672 1 93.19 355 PHE B CA 1
ATOM 7398 C C . PHE B 1 355 ? -27.094 19.078 21.391 1 93.19 355 PHE B C 1
ATOM 7400 O O . PHE B 1 355 ? -26.516 19.938 22.062 1 93.19 355 PHE B O 1
ATOM 7407 N N . ARG B 1 356 ? -26.75 17.859 21.281 1 88.12 356 ARG B N 1
ATOM 7408 C CA . ARG B 1 356 ? -25.453 17.391 21.75 1 88.12 356 ARG B CA 1
ATOM 7409 C C . ARG B 1 356 ? -24.875 16.344 20.797 1 88.12 356 ARG B C 1
ATOM 7411 O O . ARG B 1 356 ? -25.609 15.5 20.266 1 88.12 356 ARG B O 1
ATOM 7418 N N . TYR B 1 357 ? -23.609 16.609 20.516 1 82.12 357 TYR B N 1
ATOM 7419 C CA . TYR B 1 357 ? -22.938 15.547 19.766 1 82.12 357 TYR B CA 1
ATOM 7420 C C . TYR B 1 357 ? -22.781 14.297 20.625 1 82.12 357 TYR B C 1
ATOM 7422 O O . TYR B 1 357 ? -22.812 14.375 21.859 1 82.12 357 TYR B O 1
ATOM 7430 N N . ALA B 1 358 ? -22.703 13.078 20.078 1 73 358 ALA B N 1
ATOM 7431 C CA . ALA B 1 358 ? -22.641 11.812 20.812 1 73 358 ALA B CA 1
ATOM 7432 C C . ALA B 1 358 ? -21.562 11.859 21.891 1 73 358 ALA B C 1
ATOM 7434 O O . ALA B 1 358 ? -21.781 11.438 23.031 1 73 358 ALA B O 1
ATOM 7435 N N . GLN B 1 359 ? -20.344 12.305 21.641 1 64.88 359 GLN B N 1
ATOM 7436 C CA . GLN B 1 359 ? -19.266 12.234 22.625 1 64.88 359 GLN B CA 1
ATOM 7437 C C . GLN B 1 359 ? -18.859 13.625 23.094 1 64.88 359 GLN B C 1
ATOM 7439 O O . GLN B 1 359 ? -17.719 13.828 23.531 1 64.88 359 GLN B O 1
ATOM 7444 N N . SER B 1 360 ? -19.844 14.484 22.938 1 69 360 SER B N 1
ATOM 7445 C CA . SER B 1 360 ? -19.453 15.836 23.328 1 69 360 SER B CA 1
ATOM 7446 C C . SER B 1 360 ? -20.484 16.469 24.234 1 69 360 SER B C 1
ATOM 7448 O O . SER B 1 360 ? -21.531 15.891 24.5 1 69 360 SER B O 1
ATOM 7450 N N . ASN B 1 361 ? -20.078 17.516 24.797 1 71.06 361 ASN B N 1
ATOM 7451 C CA . ASN B 1 361 ? -20.953 18.312 25.656 1 71.06 361 ASN B CA 1
ATOM 7452 C C . ASN B 1 361 ? -22.125 18.906 24.875 1 71.06 361 ASN B C 1
ATOM 7454 O O . ASN B 1 361 ? -22.094 18.938 23.641 1 71.06 361 ASN B O 1
ATOM 7458 N N . GLU B 1 362 ? -23.062 19.281 25.688 1 84.12 362 GLU B N 1
ATOM 7459 C CA . GLU B 1 362 ? -24.234 19.922 25.125 1 84.12 362 GLU B CA 1
ATOM 7460 C C . GLU B 1 362 ? -23.891 21.25 24.469 1 84.12 362 GLU B C 1
ATOM 7462 O O . GLU B 1 362 ? -23.266 22.109 25.109 1 84.12 362 GLU B O 1
ATOM 7467 N N . ILE B 1 363 ? -24.188 21.375 23.188 1 86.19 363 ILE B N 1
ATOM 7468 C CA . ILE B 1 363 ? -23.891 22.578 22.438 1 86.19 363 ILE B CA 1
ATOM 7469 C C . ILE B 1 363 ? -25.031 23.578 22.578 1 86.19 363 ILE B C 1
ATOM 7471 O O . ILE B 1 363 ? -24.812 24.766 22.844 1 86.19 363 ILE B O 1
ATOM 7475 N N . PHE B 1 364 ? -26.297 23.047 22.375 1 91.12 364 PHE B N 1
ATOM 7476 C CA . PHE B 1 364 ? -27.484 23.875 22.531 1 91.12 364 PHE B CA 1
ATOM 7477 C C . PHE B 1 364 ? -28.359 23.344 23.656 1 91.12 364 PHE B C 1
ATOM 7479 O O . PHE B 1 364 ? -28.562 22.125 23.766 1 91.12 364 PHE B O 1
ATOM 7486 N N . LYS B 1 365 ? -28.875 24.203 24.484 1 87.69 365 LYS B N 1
ATOM 7487 C CA . LYS B 1 365 ? -29.781 23.812 25.562 1 87.69 365 LYS B CA 1
ATOM 7488 C C . LYS B 1 365 ? -31.219 24.156 25.219 1 87.69 365 LYS B C 1
ATOM 7490 O O . LYS B 1 365 ? -32.125 23.312 25.359 1 87.69 365 LYS B O 1
ATOM 7495 N N . ASP B 1 366 ? -31.422 25.359 24.906 1 90.25 366 ASP B N 1
ATOM 7496 C CA . ASP B 1 366 ? -32.75 25.859 24.547 1 90.25 366 ASP B CA 1
ATOM 7497 C C . ASP B 1 366 ? -32.656 27.016 23.562 1 90.25 366 ASP B C 1
ATOM 7499 O O . ASP B 1 366 ? -33.062 28.141 23.859 1 90.25 366 ASP B O 1
ATOM 7503 N N . LEU B 1 367 ? -32.312 26.641 22.344 1 93.81 367 LEU B N 1
ATOM 7504 C CA . LEU B 1 367 ? -32.125 27.656 21.328 1 93.81 367 LEU B CA 1
ATOM 7505 C C . LEU B 1 367 ? -33.438 27.969 20.609 1 93.81 367 LEU B C 1
ATOM 7507 O O . LEU B 1 367 ? -34.062 27.078 20.016 1 93.81 367 LEU B O 1
ATOM 7511 N N . SER B 1 368 ? -33.906 29.203 20.766 1 95.44 368 SER B N 1
ATOM 7512 C CA . SER B 1 368 ? -35.156 29.625 20.109 1 95.44 368 SER B CA 1
ATOM 7513 C C . SER B 1 368 ? -34.969 30.969 19.422 1 95.44 368 SER B C 1
ATOM 7515 O O . SER B 1 368 ? -34.531 31.938 20.047 1 95.44 368 SER B O 1
ATOM 7517 N N . PHE B 1 369 ? -35.281 31.016 18.094 1 95 369 PHE B N 1
ATOM 7518 C CA . PHE B 1 369 ? -35.281 32.281 17.344 1 95 369 PHE B CA 1
ATOM 7519 C C . PHE B 1 369 ? -36 32.094 16.016 1 95 369 PHE B C 1
ATOM 7521 O O . PHE B 1 369 ? -36.281 30.969 15.586 1 95 369 PHE B O 1
ATOM 7528 N N . THR B 1 370 ? -36.344 33.156 15.422 1 95.31 370 THR B N 1
ATOM 7529 C CA . THR B 1 370 ? -37.031 33.156 14.133 1 95.31 370 THR B CA 1
ATOM 7530 C C . THR B 1 370 ? -36.344 34.062 13.141 1 95.31 370 THR B C 1
ATOM 7532 O O . THR B 1 370 ? -35.906 35.156 13.5 1 95.31 370 THR B O 1
ATOM 7535 N N . ILE B 1 371 ? -36.281 33.594 11.922 1 95.44 371 ILE B N 1
ATOM 7536 C CA . ILE B 1 371 ? -35.781 34.375 10.797 1 95.44 371 ILE B CA 1
ATOM 7537 C C . ILE B 1 371 ? -36.875 34.562 9.75 1 95.44 371 ILE B C 1
ATOM 7539 O O . ILE B 1 371 ? -37.312 33.594 9.125 1 95.44 371 ILE B O 1
ATOM 7543 N N . PRO B 1 372 ? -37.281 35.781 9.602 1 94.31 372 PRO B N 1
ATOM 7544 C CA . PRO B 1 372 ? -38.312 36.031 8.594 1 94.31 372 PRO B CA 1
ATOM 7545 C C . PRO B 1 372 ? -37.781 35.812 7.168 1 94.31 372 PRO B C 1
ATOM 7547 O O . PRO B 1 372 ? -36.594 35.938 6.914 1 94.31 372 PRO B O 1
ATOM 7550 N N . ALA B 1 373 ? -38.75 35.594 6.234 1 95.06 373 ALA B N 1
ATOM 7551 C CA . ALA B 1 373 ? -38.406 35.375 4.832 1 95.06 373 ALA B CA 1
ATOM 7552 C C . ALA B 1 373 ? -37.812 36.625 4.191 1 95.06 373 ALA B C 1
ATOM 7554 O O . ALA B 1 373 ? -38.312 37.75 4.438 1 95.06 373 ALA B O 1
ATOM 7555 N N . GLY B 1 374 ? -36.656 36.469 3.514 1 91.06 374 GLY B N 1
ATOM 7556 C CA . GLY B 1 374 ? -36.094 37.531 2.715 1 91.06 374 GLY B CA 1
ATOM 7557 C C . GLY B 1 374 ? -35.125 38.406 3.496 1 91.06 374 GLY B C 1
ATOM 7558 O O . GLY B 1 374 ? -34.531 39.344 2.945 1 91.06 374 GLY B O 1
ATOM 7559 N N . LYS B 1 375 ? -34.938 38.125 4.742 1 91.25 375 LYS B N 1
ATOM 7560 C CA . LYS B 1 375 ? -34.062 38.938 5.574 1 91.25 375 LYS B CA 1
ATOM 7561 C C . LYS B 1 375 ? -32.656 38.375 5.656 1 91.25 375 LYS B C 1
ATOM 7563 O O . LYS B 1 375 ? -32.469 37.156 5.488 1 91.25 375 LYS B O 1
ATOM 7568 N N . LYS B 1 376 ? -31.766 39.25 5.816 1 90.81 376 LYS B N 1
ATOM 7569 C CA . LYS B 1 376 ? -30.375 38.906 6.043 1 90.81 376 LYS B CA 1
ATOM 7570 C C . LYS B 1 376 ? -30.031 38.906 7.531 1 90.81 376 LYS B C 1
ATOM 7572 O O . LYS B 1 376 ? -30.062 39.969 8.172 1 90.81 376 LYS B O 1
ATOM 7577 N N . ILE B 1 377 ? -29.703 37.75 8.031 1 92.31 377 ILE B N 1
ATOM 7578 C CA . ILE B 1 377 ? -29.438 37.625 9.461 1 92.31 377 ILE B CA 1
ATOM 7579 C C . ILE B 1 377 ? -27.984 37.219 9.688 1 92.31 377 ILE B C 1
ATOM 7581 O O . ILE B 1 377 ? -27.453 36.375 8.953 1 92.31 377 ILE B O 1
ATOM 7585 N N . ALA B 1 378 ? -27.328 37.875 10.625 1 91.69 378 ALA B N 1
ATOM 7586 C CA . ALA B 1 378 ? -25.953 37.531 10.992 1 91.69 378 ALA B CA 1
ATOM 7587 C C . ALA B 1 378 ? -25.922 36.812 12.336 1 91.69 378 ALA B C 1
ATOM 7589 O O . ALA B 1 378 ? -26.656 37.188 13.258 1 91.69 378 ALA B O 1
ATOM 7590 N N . ILE B 1 379 ? -25.141 35.844 12.359 1 91.62 379 ILE B N 1
ATOM 7591 C CA . ILE B 1 379 ? -24.938 35.125 13.609 1 91.62 379 ILE B CA 1
ATOM 7592 C C . ILE B 1 379 ? -23.484 35.25 14.047 1 91.62 379 ILE B C 1
ATOM 7594 O O . ILE B 1 379 ? -22.562 34.938 13.297 1 91.62 379 ILE B O 1
ATOM 7598 N N . VAL B 1 380 ? -23.312 35.781 15.273 1 88.88 380 VAL B N 1
ATOM 7599 C CA . VAL B 1 380 ? -21.969 36 15.805 1 88.88 380 VAL B CA 1
ATOM 7600 C C . VAL B 1 380 ? -21.844 35.375 17.188 1 88.88 380 VAL B C 1
ATOM 7602 O O . VAL B 1 380 ? -22.859 35.125 17.859 1 88.88 380 VAL B O 1
ATOM 7605 N N . GLY B 1 381 ? -20.688 35 17.484 1 83.5 381 GLY B N 1
ATOM 7606 C CA . GLY B 1 381 ? -20.422 34.406 18.781 1 83.5 381 GLY B CA 1
ATOM 7607 C C . GLY B 1 381 ? -18.984 33.938 18.922 1 83.5 381 GLY B C 1
ATOM 7608 O O . GLY B 1 381 ? -18.219 33.969 17.953 1 83.5 381 GLY B O 1
ATOM 7609 N N . GLY B 1 382 ? -18.656 33.594 20.109 1 74.5 382 GLY B N 1
ATOM 7610 C CA . GLY B 1 382 ? -17.312 33.094 20.375 1 74.5 382 GLY B CA 1
ATOM 7611 C C . GLY B 1 382 ? -17.047 31.75 19.734 1 74.5 382 GLY B C 1
ATOM 7612 O O . GLY B 1 382 ? -17.953 31.141 19.156 1 74.5 382 GLY B O 1
ATOM 7613 N N . SER B 1 383 ? -15.781 31.328 19.719 1 72.44 383 SER B N 1
ATOM 7614 C CA . SER B 1 383 ? -15.414 30 19.219 1 72.44 383 SER B CA 1
ATOM 7615 C C . SER B 1 383 ? -16.094 28.906 20.031 1 72.44 383 SER B C 1
ATOM 7617 O O . SER B 1 383 ? -16.156 28.984 21.266 1 72.44 383 SER B O 1
ATOM 7619 N N . GLY B 1 384 ? -16.75 28 19.391 1 74.31 384 GLY B N 1
ATOM 7620 C CA . GLY B 1 384 ? -17.391 26.891 20.078 1 74.31 384 GLY B CA 1
ATOM 7621 C C . GLY B 1 384 ? -18.812 27.203 20.5 1 74.31 384 GLY B C 1
ATOM 7622 O O . GLY B 1 384 ? -19.438 26.406 21.219 1 74.31 384 GLY B O 1
ATOM 7623 N N . SER B 1 385 ? -19.25 28.328 20.094 1 78.88 385 SER B N 1
ATOM 7624 C CA . SER B 1 385 ? -20.594 28.719 20.516 1 78.88 385 SER B CA 1
ATOM 7625 C C . SER B 1 385 ? -21.656 27.906 19.781 1 78.88 385 SER B C 1
ATOM 7627 O O . SER B 1 385 ? -22.828 27.922 20.172 1 78.88 385 SER B O 1
ATOM 7629 N N . GLY B 1 386 ? -21.281 27.172 18.734 1 84.38 386 GLY B N 1
ATOM 7630 C CA . GLY B 1 386 ? -22.219 26.281 18.062 1 84.38 386 GLY B CA 1
ATOM 7631 C C . GLY B 1 386 ? -22.703 26.828 16.734 1 84.38 386 GLY B C 1
ATOM 7632 O O . GLY B 1 386 ? -23.656 26.312 16.156 1 84.38 386 GLY B O 1
ATOM 7633 N N . LYS B 1 387 ? -22.156 27.812 16.25 1 86.69 387 LYS B N 1
ATOM 7634 C CA . LYS B 1 387 ? -22.578 28.453 15 1 86.69 387 LYS B CA 1
ATOM 7635 C C . LYS B 1 387 ? -22.609 27.438 13.859 1 86.69 387 LYS B C 1
ATOM 7637 O O . LYS B 1 387 ? -23.609 27.328 13.148 1 86.69 387 LYS B O 1
ATOM 7642 N N . SER B 1 388 ? -21.578 26.641 13.734 1 86.38 388 SER B N 1
ATOM 7643 C CA . SER B 1 388 ? -21.5 25.641 12.664 1 86.38 388 SER B CA 1
ATOM 7644 C C . SER B 1 388 ? -22.484 24.5 12.906 1 86.38 388 SER B C 1
ATOM 7646 O O . SER B 1 388 ? -23.016 23.922 11.953 1 86.38 388 SER B O 1
ATOM 7648 N N . SER B 1 389 ? -22.703 24.188 14.148 1 90.06 389 SER B N 1
ATOM 7649 C CA . SER B 1 389 ? -23.672 23.141 14.5 1 90.06 389 SER B CA 1
ATOM 7650 C C . SER B 1 389 ? -25.078 23.531 14.086 1 90.06 389 SER B C 1
ATOM 7652 O O . SER B 1 389 ? -25.875 22.672 13.695 1 90.06 389 SER B O 1
ATOM 7654 N N . MET B 1 390 ? -25.312 24.797 14.227 1 91.94 390 MET B N 1
ATOM 7655 C CA . MET B 1 390 ? -26.641 25.281 13.828 1 91.94 390 MET B CA 1
ATOM 7656 C C . MET B 1 390 ? -26.875 25.047 12.336 1 91.94 390 MET B C 1
ATOM 7658 O O . MET B 1 390 ? -27.969 24.609 11.945 1 91.94 390 MET B O 1
ATOM 7662 N N . VAL B 1 391 ? -25.891 25.281 11.555 1 91.75 391 VAL B N 1
ATOM 7663 C CA . VAL B 1 391 ? -25.984 25.062 10.117 1 91.75 391 VAL B CA 1
ATOM 7664 C C . VAL B 1 391 ? -26.188 23.578 9.82 1 91.75 391 VAL B C 1
ATOM 7666 O O . VAL B 1 391 ? -27 23.219 8.961 1 91.75 391 VAL B O 1
A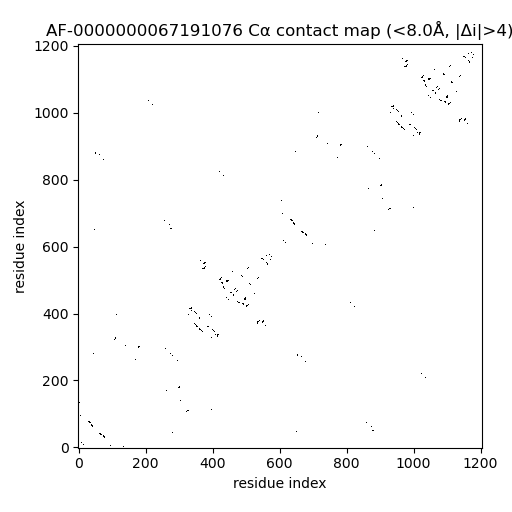TOM 7669 N N . ARG B 1 392 ? -25.547 22.75 10.531 1 92.56 392 ARG B N 1
ATOM 7670 C CA . ARG B 1 392 ? -25.625 21.297 10.328 1 92.56 392 ARG B CA 1
ATOM 7671 C C . ARG B 1 392 ? -27.016 20.781 10.703 1 92.56 392 ARG B C 1
ATOM 7673 O O . ARG B 1 392 ? -27.5 19.828 10.086 1 92.56 392 ARG B O 1
ATOM 7680 N N . LEU B 1 393 ? -27.594 21.406 11.703 1 94.62 393 LEU B N 1
ATOM 7681 C CA . LEU B 1 393 ? -28.938 21.031 12.102 1 94.62 393 LEU B CA 1
ATOM 7682 C C . LEU B 1 393 ? -29.953 21.484 11.055 1 94.62 393 LEU B C 1
ATOM 7684 O O . LEU B 1 393 ? -30.875 20.734 10.711 1 94.62 393 LEU B O 1
ATOM 7688 N N . LEU B 1 394 ? -29.734 22.703 10.617 1 95 394 LEU B N 1
ATOM 7689 C CA . LEU B 1 394 ? -30.641 23.25 9.617 1 95 394 LEU B CA 1
ATOM 7690 C C . LEU B 1 394 ? -30.609 22.406 8.336 1 95 394 LEU B C 1
ATOM 7692 O O . LEU B 1 394 ? -31.641 22.219 7.695 1 95 394 LEU B O 1
ATOM 7696 N N . PHE B 1 395 ? -29.422 21.922 8.008 1 95.5 395 PHE B N 1
ATOM 7697 C CA . PHE B 1 395 ? -29.234 21.109 6.816 1 95.5 395 PHE B CA 1
ATOM 7698 C C . PHE B 1 395 ? -29.594 19.656 7.102 1 95.5 395 PHE B C 1
ATOM 7700 O O . PHE B 1 395 ? -29.469 18.797 6.223 1 95.5 395 PHE B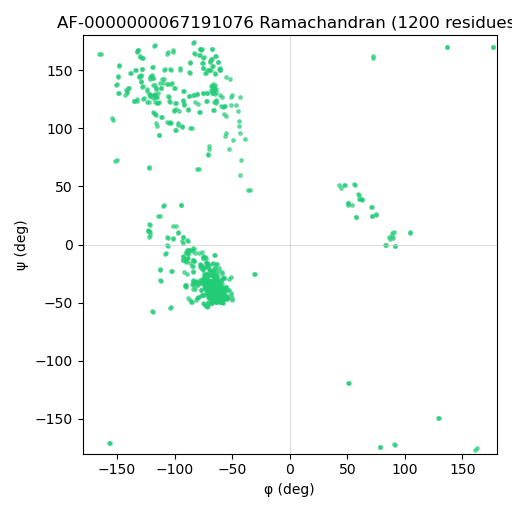 O 1
ATOM 7707 N N . ARG B 1 396 ? -29.922 19.344 8.297 1 95.62 396 ARG B N 1
ATOM 7708 C CA . ARG B 1 396 ? -30.328 18.031 8.805 1 95.62 396 ARG B CA 1
ATOM 7709 C C . ARG B 1 396 ? -29.219 17 8.617 1 95.62 396 ARG B C 1
ATOM 7711 O O . ARG B 1 396 ? -29.484 15.891 8.156 1 95.62 396 ARG B O 1
ATOM 7718 N N . PHE B 1 397 ? -28.047 17.469 8.836 1 93.62 397 PHE B N 1
ATOM 7719 C CA . PHE B 1 397 ? -26.953 16.531 9 1 93.62 397 PHE B CA 1
ATOM 7720 C C . PHE B 1 397 ? -27.078 15.773 10.312 1 93.62 397 PHE B C 1
ATOM 7722 O O . PHE B 1 397 ? -26.641 14.633 10.43 1 93.62 397 PHE B O 1
ATOM 7729 N N . PHE B 1 398 ? -27.625 16.484 11.219 1 92.31 398 PHE B N 1
ATOM 7730 C CA . PHE B 1 398 ? -27.953 15.953 12.539 1 92.31 398 PHE B CA 1
ATOM 7731 C C . PHE B 1 398 ? -29.391 16.281 12.906 1 92.31 398 PHE B C 1
ATOM 7733 O O . PHE B 1 398 ? -30 17.172 12.312 1 92.31 398 PHE B O 1
ATOM 7740 N N . GLU B 1 399 ? -29.844 15.539 13.852 1 93.38 399 GLU B N 1
ATOM 7741 C CA . GLU B 1 399 ? -31.172 15.82 14.391 1 93.38 399 GLU B CA 1
ATOM 7742 C C . GLU B 1 399 ? -31.078 16.344 15.828 1 93.38 399 GLU B C 1
ATOM 7744 O O . GLU B 1 399 ? -30.25 15.883 16.609 1 93.38 399 GLU B O 1
ATOM 7749 N N . PRO B 1 400 ? -31.812 17.344 16 1 94.06 400 PRO B N 1
ATOM 7750 C CA . PRO B 1 400 ? -31.812 17.859 17.375 1 94.06 400 PRO B CA 1
ATOM 7751 C C . PRO B 1 400 ? -32.312 16.844 18.406 1 94.06 400 PRO B C 1
ATOM 7753 O O . PRO B 1 400 ? -33.156 16 18.078 1 94.06 400 PRO B O 1
ATOM 7756 N N . SER B 1 401 ? -31.812 16.953 19.594 1 92.44 401 SER B N 1
ATOM 7757 C CA . SER B 1 401 ? -32.219 16.078 20.672 1 92.44 401 SER B CA 1
ATOM 7758 C C . SER B 1 401 ? -33.594 16.469 21.203 1 92.44 401 SER B C 1
ATOM 7760 O O . SER B 1 401 ? -34.406 15.594 21.531 1 92.44 401 SER B O 1
ATOM 7762 N N . THR B 1 402 ? -33.781 17.734 21.359 1 94 402 THR B N 1
ATOM 7763 C CA . THR B 1 402 ? -35.062 18.281 21.781 1 94 402 THR B CA 1
ATOM 7764 C C . THR B 1 402 ? -35.469 19.469 20.906 1 94 402 THR B C 1
ATOM 7766 O O . THR B 1 402 ? -34.594 20.062 20.234 1 94 402 THR B O 1
ATOM 7769 N N . GLY B 1 403 ? -36.75 19.641 20.766 1 95.38 403 GLY B N 1
ATOM 7770 C CA . GLY B 1 403 ? -37.25 20.781 20 1 95.38 403 GLY B CA 1
ATOM 7771 C C . GLY B 1 403 ? -37.438 20.469 18.516 1 95.38 403 GLY B C 1
ATOM 7772 O O . GLY B 1 403 ? -37.469 19.297 18.125 1 95.38 403 GLY B O 1
ATOM 7773 N N . GLN B 1 404 ? -37.719 21.531 17.781 1 96.44 404 GLN B N 1
ATOM 7774 C CA . GLN B 1 404 ? -37.938 21.312 16.344 1 96.44 404 GLN B CA 1
ATOM 7775 C C . GLN B 1 404 ? -37.5 22.516 15.531 1 96.44 404 GLN B C 1
ATOM 7777 O O . GLN B 1 404 ? -37.406 23.625 16.062 1 96.44 404 GLN B O 1
ATOM 7782 N N . ILE B 1 405 ? -37.156 22.297 14.336 1 97.19 405 ILE B N 1
ATOM 7783 C CA . ILE B 1 405 ? -36.812 23.328 13.367 1 97.19 405 ILE B CA 1
ATOM 7784 C C . ILE B 1 405 ? -37.812 23.359 12.234 1 97.19 405 ILE B C 1
ATOM 7786 O O . ILE B 1 405 ? -38.156 22.312 11.664 1 97.19 405 ILE B O 1
ATOM 7790 N N . LEU B 1 406 ? -38.25 24.562 11.992 1 97.75 406 LEU B N 1
ATOM 7791 C CA . LEU B 1 406 ? -39.281 24.703 10.969 1 97.75 406 LEU B CA 1
ATOM 7792 C C . LEU B 1 406 ? -38.812 25.641 9.852 1 97.75 406 LEU B C 1
ATOM 7794 O O . LEU B 1 406 ? -38.156 26.641 10.117 1 97.75 406 LEU B O 1
ATOM 7798 N N . ILE B 1 407 ? -39.188 25.297 8.641 1 97.38 407 ILE B N 1
ATOM 7799 C CA . ILE B 1 407 ? -39.031 26.156 7.473 1 97.38 407 ILE B CA 1
ATOM 7800 C C . ILE B 1 407 ? -40.375 26.406 6.812 1 97.38 407 ILE B C 1
ATOM 7802 O O . ILE B 1 407 ? -41.062 25.453 6.422 1 97.38 407 ILE B O 1
ATOM 7806 N N . ASN B 1 408 ? -40.719 27.594 6.688 1 96.56 408 ASN B N 1
ATOM 7807 C CA . ASN B 1 408 ? -42.062 27.953 6.203 1 96.56 408 ASN B CA 1
ATOM 7808 C C . ASN B 1 408 ? -43.156 27.219 6.973 1 96.56 408 ASN B C 1
ATOM 7810 O O . ASN B 1 408 ? -44.062 26.672 6.371 1 96.56 408 ASN B O 1
ATOM 7814 N N . GLY B 1 409 ? -42.875 27.031 8.172 1 94.94 409 GLY B N 1
ATOM 7815 C CA . GLY B 1 409 ? -43.844 26.422 9.055 1 94.94 409 GLY B CA 1
ATOM 7816 C C . GLY B 1 409 ? -43.844 24.906 8.992 1 94.94 409 GLY B C 1
ATOM 7817 O O . GLY B 1 409 ? -44.594 24.234 9.703 1 94.94 409 GLY B O 1
ATOM 7818 N N . GLN B 1 410 ? -43.062 24.312 8.227 1 96.31 410 GLN B N 1
ATOM 7819 C CA . GLN B 1 410 ? -42.969 22.875 8.086 1 96.31 410 GLN B CA 1
ATOM 7820 C C . GLN B 1 410 ? -41.781 22.312 8.875 1 96.31 410 GLN B C 1
ATOM 7822 O O . GLN B 1 410 ? -40.688 22.812 8.789 1 96.31 410 GLN B O 1
ATOM 7827 N N . ASN B 1 411 ? -42.125 21.25 9.547 1 96.31 411 ASN B N 1
ATOM 7828 C CA . ASN B 1 411 ? -41.031 20.594 10.289 1 96.31 411 ASN B CA 1
ATOM 7829 C C . ASN B 1 411 ? -40.062 19.891 9.352 1 96.31 411 ASN B C 1
ATOM 7831 O O . ASN B 1 411 ? -40.469 19.078 8.523 1 96.31 411 ASN B O 1
ATOM 7835 N N . ILE B 1 412 ? -38.812 20.125 9.523 1 95.94 412 ILE B N 1
ATOM 7836 C CA . ILE B 1 412 ? -37.812 19.609 8.594 1 95.94 412 ILE B CA 1
ATOM 7837 C C . ILE B 1 412 ? -37.688 18.094 8.75 1 95.94 412 ILE B C 1
ATOM 7839 O O . ILE B 1 412 ? -37.188 17.422 7.852 1 95.94 412 ILE B O 1
ATOM 7843 N N . ARG B 1 413 ? -38.156 17.5 9.828 1 94.62 413 ARG B N 1
ATOM 7844 C CA . ARG B 1 413 ? -38.094 16.047 10.055 1 94.62 413 ARG B CA 1
ATOM 7845 C C . ARG B 1 413 ? -39.188 15.344 9.25 1 94.62 413 ARG B C 1
ATOM 7847 O O . ARG B 1 413 ? -39.094 14.133 9.016 1 94.62 413 ARG B O 1
ATOM 7854 N N . GLU B 1 414 ? -40.156 16.078 8.797 1 94.69 414 GLU B N 1
ATOM 7855 C CA . GLU B 1 414 ? -41.312 15.477 8.164 1 94.69 414 GLU B CA 1
ATOM 7856 C C . GLU B 1 414 ? -41.312 15.688 6.652 1 94.69 414 GLU B C 1
ATOM 7858 O O . GLU B 1 414 ? -42.188 15.203 5.945 1 94.69 414 GLU B O 1
ATOM 7863 N N . VAL B 1 415 ? -40.344 16.344 6.195 1 95.5 415 VAL B N 1
ATOM 7864 C CA . VAL B 1 415 ? -40.281 16.594 4.758 1 95.5 415 VAL B CA 1
ATOM 7865 C C . VAL B 1 415 ? -39.219 15.719 4.129 1 95.5 415 VAL B C 1
ATOM 7867 O O . VAL B 1 415 ? -38.406 15.109 4.836 1 95.5 415 VAL B O 1
ATOM 7870 N N . ASP B 1 416 ? -39.312 15.664 2.809 1 96 416 ASP B N 1
ATOM 7871 C CA . ASP B 1 416 ? -38.344 14.906 2.055 1 96 416 ASP B CA 1
ATOM 7872 C C . ASP B 1 416 ? -36.938 15.531 2.18 1 96 416 ASP B C 1
ATOM 7874 O O . ASP B 1 416 ? -36.781 16.734 2.006 1 96 416 ASP B O 1
ATOM 7878 N N . LEU B 1 417 ? -36 14.719 2.424 1 94.94 417 LEU B N 1
ATOM 7879 C CA . LEU B 1 417 ? -34.656 15.164 2.725 1 94.94 417 LEU B CA 1
ATOM 7880 C C . LEU B 1 417 ? -34 15.812 1.499 1 94.94 417 LEU B C 1
ATOM 7882 O O . LEU B 1 417 ? -33.312 16.812 1.616 1 94.94 417 LEU B O 1
ATOM 7886 N N . GLN B 1 418 ? -34.219 15.281 0.361 1 94.25 418 GLN B N 1
ATOM 7887 C CA . GLN B 1 418 ? -33.625 15.812 -0.859 1 94.25 418 GLN B CA 1
ATOM 7888 C C . GLN B 1 418 ? -34.188 17.203 -1.184 1 94.25 418 GLN B C 1
ATOM 7890 O O . GLN B 1 418 ? -33.438 18.094 -1.579 1 94.25 418 GLN B O 1
ATOM 7895 N N . SER B 1 419 ? -35.469 17.328 -0.961 1 95.62 419 SER B N 1
ATOM 7896 C CA . SER B 1 419 ? -36.094 18.609 -1.224 1 95.62 419 SER B CA 1
ATOM 7897 C C . SER B 1 419 ? -35.625 19.672 -0.233 1 95.62 419 SER B C 1
ATOM 7899 O O . SER B 1 419 ? -35.469 20.844 -0.598 1 95.62 419 SER B O 1
ATOM 7901 N N . LEU B 1 420 ? -35.438 19.266 0.953 1 96.44 420 LEU B N 1
ATOM 7902 C CA . LEU B 1 420 ? -34.938 20.172 1.979 1 96.44 420 LEU B CA 1
ATOM 7903 C C . LEU B 1 420 ? -33.531 20.688 1.621 1 96.44 420 LEU B C 1
ATOM 7905 O O . LEU B 1 420 ? -33.312 21.906 1.638 1 96.44 420 LEU B O 1
ATOM 7909 N N . ARG B 1 421 ? -32.719 19.812 1.247 1 95.69 421 ARG B N 1
ATOM 7910 C CA . ARG B 1 421 ? -31.328 20.172 0.976 1 95.69 421 ARG B CA 1
ATOM 7911 C C . ARG B 1 421 ? -31.203 20.953 -0.33 1 95.69 421 ARG B C 1
ATOM 7913 O O . ARG B 1 421 ? -30.312 21.781 -0.477 1 95.69 421 ARG B O 1
ATOM 7920 N N . LYS B 1 422 ? -32.125 20.719 -1.203 1 95 422 LYS B N 1
ATOM 7921 C CA . LYS B 1 422 ? -32.156 21.484 -2.445 1 95 422 LYS B CA 1
ATOM 7922 C C . LYS B 1 422 ? -32.531 22.938 -2.186 1 95 422 LYS B C 1
ATOM 7924 O O . LYS B 1 422 ? -32.125 23.844 -2.924 1 95 422 LYS B O 1
ATOM 7929 N N . ALA B 1 423 ? -33.156 23.141 -1.122 1 95.62 423 ALA B N 1
ATOM 7930 C CA . ALA B 1 423 ? -33.688 24.469 -0.809 1 95.62 423 ALA B CA 1
ATOM 7931 C C . ALA B 1 423 ? -32.656 25.312 -0.055 1 95.62 423 ALA B C 1
ATOM 7933 O O . ALA B 1 423 ? -32.844 26.516 0.142 1 95.62 423 ALA B O 1
ATOM 7934 N N . ILE B 1 424 ? -31.578 24.719 0.257 1 95.69 424 ILE B N 1
ATOM 7935 C CA . ILE B 1 424 ? -30.594 25.422 1.062 1 95.69 424 ILE B CA 1
ATOM 7936 C C . ILE B 1 424 ? -29.234 25.359 0.363 1 95.69 424 ILE B C 1
ATOM 7938 O O . ILE B 1 424 ? -28.766 24.281 -0.01 1 95.69 424 ILE B O 1
ATOM 7942 N N . ALA B 1 425 ? -28.609 26.469 0.125 1 93.19 425 ALA B N 1
ATOM 7943 C CA . ALA B 1 425 ? -27.234 26.562 -0.369 1 93.19 425 ALA B CA 1
ATOM 7944 C C . ALA B 1 425 ? -26.266 26.969 0.744 1 93.19 425 ALA B C 1
ATOM 7946 O O . ALA B 1 425 ? -26.516 27.953 1.452 1 93.19 425 ALA B O 1
ATOM 7947 N N . VAL B 1 426 ? -25.234 26.188 0.901 1 92.31 426 VAL B N 1
ATOM 7948 C CA . VAL B 1 426 ? -24.312 26.438 2.008 1 92.31 426 VAL B CA 1
ATOM 7949 C C . VAL B 1 426 ? -22.906 26.672 1.468 1 92.31 426 VAL B C 1
ATOM 7951 O O . VAL B 1 426 ? -22.438 25.953 0.587 1 92.31 426 VAL B O 1
ATOM 7954 N N . VAL B 1 427 ? -22.312 27.719 1.895 1 88.88 427 VAL B N 1
ATOM 7955 C CA . VAL B 1 427 ? -20.891 27.953 1.707 1 88.88 427 VAL B CA 1
ATOM 7956 C C . VAL B 1 427 ? -20.141 27.672 3.014 1 88.88 427 VAL B C 1
ATOM 7958 O O . VAL B 1 427 ? -20.156 28.5 3.926 1 88.88 427 VAL B O 1
ATOM 7961 N N . PRO B 1 428 ? -19.484 26.578 3.047 1 87.56 428 PRO B N 1
ATOM 7962 C CA . PRO B 1 428 ? -18.844 26.172 4.301 1 87.56 428 PRO B CA 1
ATOM 7963 C C . PRO B 1 428 ? -17.562 26.953 4.582 1 87.56 428 PRO B C 1
ATOM 7965 O O . PRO B 1 428 ? -17.062 27.656 3.705 1 87.56 428 PRO B O 1
ATOM 7968 N N . GLN B 1 429 ? -17.156 26.734 5.863 1 75.5 429 GLN B N 1
ATOM 7969 C CA . GLN B 1 429 ? -15.914 27.359 6.297 1 75.5 429 GLN B CA 1
ATOM 7970 C C . GLN B 1 429 ? -14.719 26.781 5.539 1 75.5 429 GLN B C 1
ATOM 7972 O O . GLN B 1 429 ? -13.898 27.531 5.004 1 75.5 429 GLN B O 1
ATOM 7977 N N . ASP B 1 430 ? -14.695 25.438 5.508 1 77.06 430 ASP B N 1
ATOM 7978 C CA . ASP B 1 430 ? -13.656 24.75 4.754 1 77.06 430 ASP B CA 1
ATOM 7979 C C . ASP B 1 430 ? -14.156 24.344 3.367 1 77.06 430 ASP B C 1
ATOM 7981 O O . ASP B 1 430 ? -14.969 23.438 3.24 1 77.06 430 ASP B O 1
ATOM 7985 N N . SER B 1 431 ? -13.656 25.203 2.441 1 78.69 431 SER B N 1
ATOM 7986 C CA . SER B 1 431 ? -14.102 24.922 1.08 1 78.69 431 SER B CA 1
ATOM 7987 C C . SER B 1 431 ? -13.227 23.875 0.412 1 78.69 431 SER B C 1
ATOM 7989 O O . SER B 1 431 ? -12.102 24.156 -0.008 1 78.69 431 SER B O 1
ATOM 7991 N N . VAL B 1 432 ? -13.68 22.688 0.373 1 81.5 432 VAL B N 1
ATOM 7992 C CA . VAL B 1 432 ? -12.938 21.625 -0.294 1 81.5 432 VAL B CA 1
ATOM 7993 C C . VAL B 1 432 ? -13.391 21.5 -1.748 1 81.5 432 VAL B C 1
ATOM 7995 O O . VAL B 1 432 ? -14.578 21.656 -2.049 1 81.5 432 VAL B O 1
ATOM 7998 N N . LEU B 1 433 ? -12.438 21.438 -2.588 1 88.06 433 LEU B N 1
ATOM 7999 C CA . LEU B 1 433 ? -12.719 21.328 -4.016 1 88.06 433 LEU B CA 1
ATOM 8000 C C . LEU B 1 433 ? -12.359 19.938 -4.527 1 88.06 433 LEU B C 1
ATOM 8002 O O . LEU B 1 433 ? -11.484 19.266 -3.971 1 88.06 433 LEU B O 1
ATOM 8006 N N . PHE B 1 434 ? -13.086 19.516 -5.547 1 90.62 434 PHE B N 1
ATOM 8007 C CA . PHE B 1 434 ? -12.797 18.25 -6.211 1 90.62 434 PHE B CA 1
ATOM 8008 C C . PHE B 1 434 ? -11.531 18.359 -7.055 1 90.62 434 PHE B C 1
ATOM 8010 O O . PHE B 1 434 ? -11.211 19.438 -7.57 1 90.62 434 PHE B O 1
ATOM 8017 N N . HIS B 1 435 ? -10.828 17.234 -7.125 1 88.94 435 HIS B N 1
ATOM 8018 C CA . HIS B 1 435 ? -9.695 17.172 -8.039 1 88.94 435 HIS B CA 1
ATOM 8019 C C . HIS B 1 435 ? -10.156 17.141 -9.492 1 88.94 435 HIS B C 1
ATOM 8021 O O . HIS B 1 435 ? -10.102 16.094 -10.141 1 88.94 435 HIS B O 1
ATOM 8027 N N . ASP B 1 436 ? -10.531 18.234 -9.969 1 91.06 436 ASP B N 1
ATOM 8028 C CA . ASP B 1 436 ? -11.07 18.406 -11.312 1 91.06 436 ASP B CA 1
ATOM 8029 C C . ASP B 1 436 ? -10.891 19.844 -11.797 1 91.06 436 ASP B C 1
ATOM 8031 O O . ASP B 1 436 ? -10.211 20.641 -11.148 1 91.06 436 ASP B O 1
ATOM 8035 N N . THR B 1 437 ? -11.508 20.156 -12.914 1 93 437 THR B N 1
ATOM 8036 C CA . THR B 1 437 ? -11.367 21.484 -13.5 1 93 437 THR B CA 1
ATOM 8037 C C . THR B 1 437 ? -12.172 22.516 -12.711 1 93 437 THR B C 1
ATOM 8039 O O . THR B 1 437 ? -13.086 22.141 -11.961 1 93 437 THR B O 1
ATOM 8042 N N . ILE B 1 438 ? -11.828 23.781 -12.891 1 93.25 438 ILE B N 1
ATOM 8043 C CA . ILE B 1 438 ? -12.57 24.875 -12.266 1 93.25 438 ILE B CA 1
ATOM 8044 C C . ILE B 1 438 ? -14.008 24.891 -12.781 1 93.25 438 ILE B C 1
ATOM 8046 O O . ILE B 1 438 ? -14.945 25.141 -12.023 1 93.25 438 ILE B O 1
ATOM 8050 N N . ARG B 1 439 ? -14.133 24.562 -14 1 94.62 439 ARG B N 1
ATOM 8051 C CA . ARG B 1 439 ? -15.461 24.469 -14.602 1 94.62 439 ARG B CA 1
ATOM 8052 C C . ARG B 1 439 ? -16.328 23.453 -13.859 1 94.62 439 ARG B C 1
ATOM 8054 O O . ARG B 1 439 ? -17.469 23.75 -13.492 1 94.62 439 ARG B O 1
ATOM 8061 N N . HIS B 1 440 ? -15.781 22.328 -13.672 1 93.88 440 HIS B N 1
ATOM 8062 C CA . HIS B 1 440 ? -16.531 21.266 -13.016 1 93.88 440 HIS B CA 1
ATOM 8063 C C . HIS B 1 440 ? -16.875 21.641 -11.578 1 93.88 440 HIS B C 1
ATOM 8065 O O . HIS B 1 440 ? -17.984 21.344 -11.109 1 93.88 440 HIS B O 1
ATOM 8071 N N . ASN B 1 441 ? -15.938 22.234 -10.922 1 94.44 441 ASN B N 1
ATOM 8072 C CA . ASN B 1 441 ? -16.156 22.594 -9.523 1 94.44 441 ASN B CA 1
ATOM 8073 C C . ASN B 1 441 ? -17.25 23.641 -9.375 1 94.44 441 ASN B C 1
ATOM 8075 O O . ASN B 1 441 ? -18.062 23.562 -8.445 1 94.44 441 ASN B O 1
ATOM 8079 N N . ILE B 1 442 ? -17.312 24.562 -10.305 1 94.5 442 ILE B N 1
ATOM 8080 C CA . ILE B 1 442 ? -18.359 25.562 -10.258 1 94.5 442 ILE B CA 1
ATOM 8081 C C . ILE B 1 442 ? -19.688 24.938 -10.711 1 94.5 442 ILE B C 1
ATOM 8083 O O . ILE B 1 442 ? -20.719 25.125 -10.07 1 94.5 442 ILE B O 1
ATOM 8087 N N . HIS B 1 443 ? -19.609 24.172 -11.742 1 95.44 443 HIS B N 1
ATOM 8088 C CA . HIS B 1 443 ? -20.781 23.547 -12.336 1 95.44 443 HIS B CA 1
ATOM 8089 C C . HIS B 1 443 ? -21.438 22.578 -11.367 1 95.44 443 HIS B C 1
ATOM 8091 O O . HIS B 1 443 ? -22.609 22.219 -11.539 1 95.44 443 HIS B O 1
ATOM 8097 N N . TYR B 1 444 ? -20.703 22.203 -10.344 1 94.19 444 TYR B N 1
ATOM 8098 C CA . TYR B 1 444 ? -21.188 21.25 -9.352 1 94.19 444 TYR B CA 1
ATOM 8099 C C . TYR B 1 444 ? -22.375 21.812 -8.57 1 94.19 444 TYR B C 1
ATOM 8101 O O . TYR B 1 444 ? -23.125 21.062 -7.953 1 94.19 444 TYR B O 1
ATOM 8109 N N . GLY B 1 445 ? -22.531 23.094 -8.578 1 94 445 GLY B N 1
ATOM 8110 C CA . GLY B 1 445 ? -23.656 23.734 -7.938 1 94 445 GLY B CA 1
ATOM 8111 C C . GLY B 1 445 ? -25 23.312 -8.523 1 94 445 GLY B C 1
ATOM 8112 O O . GLY B 1 445 ? -25.969 23.109 -7.789 1 94 445 GLY B O 1
ATOM 8113 N N . ASP B 1 446 ? -25.047 23.297 -9.766 1 94.62 446 ASP B N 1
ATOM 8114 C CA . ASP B 1 446 ? -26.203 22.828 -10.531 1 94.62 446 ASP B CA 1
ATOM 8115 C C . ASP B 1 446 ? -25.781 22.328 -11.914 1 94.62 446 ASP B C 1
ATOM 8117 O O . ASP B 1 446 ? -25.578 23.125 -12.828 1 94.62 446 ASP B O 1
ATOM 8121 N N . LEU B 1 447 ? -25.812 21.062 -12.102 1 93.94 447 LEU B N 1
ATOM 8122 C CA . LEU B 1 447 ? -25.25 20.406 -13.281 1 93.94 447 LEU B CA 1
ATOM 8123 C C . LEU B 1 447 ? -26.125 20.641 -14.508 1 93.94 447 LEU B C 1
ATOM 8125 O O . LEU B 1 447 ? -25.688 20.406 -15.641 1 93.94 447 LEU B O 1
ATOM 8129 N N . SER B 1 448 ? -27.297 21.172 -14.336 1 93.06 448 SER B N 1
ATOM 8130 C CA . SER B 1 448 ? -28.234 21.375 -15.43 1 93.06 448 SER B CA 1
ATOM 8131 C C . SER B 1 448 ? -28.047 22.75 -16.078 1 93.06 448 SER B C 1
ATOM 8133 O O . SER B 1 448 ? -28.547 23 -17.172 1 93.06 448 SER B O 1
ATOM 8135 N N . LYS B 1 449 ? -27.328 23.594 -15.398 1 94.06 449 LYS B N 1
ATOM 8136 C CA . LYS B 1 449 ? -27.188 24.969 -15.859 1 94.06 449 LYS B CA 1
ATOM 8137 C C . LYS B 1 449 ? -26.234 25.062 -17.047 1 94.06 449 LYS B C 1
ATOM 8139 O O . LYS B 1 449 ? -25.344 24.219 -17.203 1 94.06 449 LYS B O 1
ATOM 8144 N N . SER B 1 450 ? -26.375 26.062 -17.812 1 95.06 450 SER B N 1
ATOM 8145 C CA . SER B 1 450 ? -25.578 26.266 -19.016 1 95.06 450 SER B CA 1
ATOM 8146 C C . SER B 1 450 ? -24.234 26.938 -18.688 1 95.06 450 SER B C 1
ATOM 8148 O O . SER B 1 450 ? -24.031 27.406 -17.562 1 95.06 450 SER B O 1
ATOM 8150 N N . GLN B 1 451 ? -23.406 27.031 -19.719 1 94.5 451 GLN B N 1
ATOM 8151 C CA . GLN B 1 451 ? -22.094 27.656 -19.578 1 94.5 451 GLN B CA 1
ATOM 8152 C C . GLN B 1 451 ? -22.219 29.141 -19.297 1 94.5 451 GLN B C 1
ATOM 8154 O O . GLN B 1 451 ? -21.422 29.703 -18.547 1 94.5 451 GLN B O 1
ATOM 8159 N N . THR B 1 452 ? -23.203 29.625 -19.859 1 94.06 452 THR B N 1
ATOM 8160 C CA . THR B 1 452 ? -23.422 31.062 -19.672 1 94.06 452 THR B CA 1
ATOM 8161 C C . THR B 1 452 ? -23.797 31.359 -18.219 1 94.06 452 THR B C 1
ATOM 8163 O O . THR B 1 452 ? -23.297 32.312 -17.625 1 94.06 452 THR B O 1
ATOM 8166 N N . GLU B 1 453 ? -24.625 30.531 -17.672 1 93.62 453 GLU B N 1
ATOM 8167 C CA . GLU B 1 453 ? -25.031 30.703 -16.281 1 93.62 453 GLU B CA 1
ATOM 8168 C C . GLU B 1 453 ? -23.859 30.469 -15.344 1 93.62 453 GLU B C 1
ATOM 8170 O O . GLU B 1 453 ? -23.719 31.141 -14.32 1 93.62 453 GLU B O 1
ATOM 8175 N N . LEU B 1 454 ? -23.031 29.578 -15.727 1 95.25 454 LEU B N 1
ATOM 8176 C CA . LEU B 1 454 ? -21.828 29.297 -14.953 1 95.25 454 LEU B CA 1
ATOM 8177 C C . LEU B 1 454 ? -20.891 30.5 -14.938 1 95.25 454 LEU B C 1
ATOM 8179 O O . LEU B 1 454 ? -20.359 30.875 -13.891 1 95.25 454 LEU B O 1
ATOM 8183 N N . GLU B 1 455 ? -20.703 31.078 -16.078 1 94.62 455 GLU B N 1
ATOM 8184 C CA . GLU B 1 455 ? -19.828 32.25 -16.172 1 94.62 455 GLU B CA 1
ATOM 8185 C C . GLU B 1 455 ? -20.391 33.438 -15.406 1 94.62 455 GLU B C 1
ATOM 8187 O O . GLU B 1 455 ? -19.641 34.219 -14.828 1 94.62 455 GLU B O 1
ATOM 8192 N N . ASN B 1 456 ? -21.688 33.531 -15.445 1 90.12 456 ASN B N 1
ATOM 8193 C CA . ASN B 1 456 ? -22.328 34.594 -14.672 1 90.12 456 ASN B CA 1
ATOM 8194 C C . ASN B 1 456 ? -22.109 34.406 -13.172 1 90.12 456 ASN B C 1
ATOM 8196 O O . ASN B 1 456 ? -21.875 35.375 -12.445 1 90.12 456 ASN B O 1
ATOM 8200 N N . ALA B 1 457 ? -22.266 33.188 -12.719 1 90.62 457 ALA B N 1
ATOM 8201 C CA . ALA B 1 457 ? -22.016 32.906 -11.305 1 90.62 457 ALA B CA 1
ATOM 8202 C C . ALA B 1 457 ? -20.578 33.219 -10.93 1 90.62 457 ALA B C 1
ATOM 8204 O O . ALA B 1 457 ? -20.312 33.75 -9.859 1 90.62 457 ALA B O 1
ATOM 8205 N N . ALA B 1 458 ? -19.641 32.906 -11.812 1 91.62 458 ALA B N 1
ATOM 8206 C CA . ALA B 1 458 ? -18.234 33.188 -11.586 1 91.62 458 ALA B CA 1
ATOM 8207 C C . ALA B 1 458 ? -17.984 34.688 -11.539 1 91.62 458 ALA B C 1
ATOM 8209 O O . ALA B 1 458 ? -17.141 35.156 -10.758 1 91.62 458 ALA B O 1
ATOM 8210 N N . ARG B 1 459 ? -18.688 35.375 -12.367 1 87.94 459 ARG B N 1
ATOM 8211 C CA . ARG B 1 459 ? -18.562 36.844 -12.375 1 87.94 459 ARG B CA 1
ATOM 8212 C C . ARG B 1 459 ? -19.078 37.438 -11.07 1 87.94 459 ARG B C 1
ATOM 8214 O O . ARG B 1 459 ? -18.453 38.344 -10.5 1 87.94 459 ARG B O 1
ATOM 8221 N N . MET B 1 460 ? -20.156 36.906 -10.695 1 82.75 460 MET B N 1
ATOM 8222 C CA . MET B 1 460 ? -20.766 37.406 -9.461 1 82.75 460 MET B CA 1
ATOM 8223 C C . MET B 1 460 ? -19.859 37.125 -8.266 1 82.75 460 MET B C 1
ATOM 8225 O O . MET B 1 460 ? -19.844 37.906 -7.309 1 82.75 460 MET B O 1
ATOM 8229 N N . ALA B 1 461 ? -19.141 36.062 -8.352 1 84.06 461 ALA B N 1
ATOM 8230 C CA . ALA B 1 461 ? -18.234 35.719 -7.266 1 84.06 461 ALA B CA 1
ATOM 8231 C C . ALA B 1 461 ? -16.859 36.344 -7.477 1 84.06 461 ALA B C 1
ATOM 8233 O O . ALA B 1 461 ? -15.906 36.031 -6.75 1 84.06 461 ALA B O 1
ATOM 8234 N N . ASP B 1 462 ? -16.625 37.156 -8.492 1 81.25 462 ASP B N 1
ATOM 8235 C CA . ASP B 1 462 ? -15.375 37.844 -8.812 1 81.25 462 ASP B CA 1
ATOM 8236 C C . ASP B 1 462 ? -14.258 36.844 -9.109 1 81.25 462 ASP B C 1
ATOM 8238 O O . ASP B 1 462 ? -13.133 37 -8.617 1 81.25 462 ASP B O 1
ATOM 8242 N N . LEU B 1 463 ? -14.594 35.844 -9.742 1 85.75 463 LEU B N 1
ATOM 8243 C CA . LEU B 1 463 ? -13.641 34.781 -10.055 1 85.75 463 LEU B CA 1
ATOM 8244 C C . LEU B 1 463 ? -13.367 34.719 -11.555 1 85.75 463 LEU B C 1
ATOM 8246 O O . LEU B 1 463 ? -12.328 34.219 -11.984 1 85.75 463 LEU B O 1
ATOM 8250 N N . HIS B 1 464 ? -14.234 35.219 -12.328 1 89.25 464 HIS B N 1
ATOM 8251 C CA . HIS B 1 464 ? -14.219 35.094 -13.781 1 89.25 464 HIS B CA 1
ATOM 8252 C C . HIS B 1 464 ? -12.938 35.656 -14.375 1 89.25 464 HIS B C 1
ATOM 8254 O O . HIS B 1 464 ? -12.281 35 -15.188 1 89.25 464 HIS B O 1
ATOM 8260 N N . ASP B 1 465 ? -12.578 36.812 -13.961 1 86.62 465 ASP B N 1
ATOM 8261 C CA . ASP B 1 465 ? -11.406 37.469 -14.523 1 86.62 465 ASP B CA 1
ATOM 8262 C C . ASP B 1 465 ? -10.125 36.719 -14.141 1 86.62 465 ASP B C 1
ATOM 8264 O O . ASP B 1 465 ? -9.188 36.656 -14.938 1 86.62 465 ASP B O 1
ATOM 8268 N N . SER B 1 466 ? -10.125 36.281 -12.906 1 84.94 466 SER B N 1
ATOM 8269 C CA . SER B 1 466 ? -8.969 35.5 -12.484 1 84.94 466 SER B CA 1
ATOM 8270 C C . SER B 1 466 ? -8.82 34.25 -13.32 1 84.94 466 SER B C 1
ATOM 8272 O O . SER B 1 466 ? -7.699 33.844 -13.664 1 84.94 466 SER B O 1
ATOM 8274 N N . ILE B 1 467 ? -9.891 33.594 -13.656 1 91.44 467 ILE B N 1
ATOM 8275 C CA . ILE B 1 467 ? -9.898 32.344 -14.406 1 91.44 467 ILE B CA 1
ATOM 8276 C C . ILE B 1 467 ? -9.375 32.594 -15.82 1 91.44 467 ILE B C 1
ATOM 8278 O O . ILE B 1 467 ? -8.617 31.781 -16.359 1 91.44 467 ILE B O 1
ATOM 8282 N N . LEU B 1 468 ? -9.703 33.719 -16.328 1 90.62 468 LEU B N 1
ATOM 8283 C CA . LEU B 1 468 ? -9.312 34.062 -17.688 1 90.62 468 LEU B CA 1
ATOM 8284 C C . LEU B 1 468 ? -7.812 34.281 -17.781 1 90.62 468 LEU B C 1
ATOM 8286 O O . LEU B 1 468 ? -7.223 34.188 -18.859 1 90.62 468 LEU B O 1
ATOM 8290 N N . GLN B 1 469 ? -7.203 34.562 -16.688 1 87.69 469 GLN B N 1
ATOM 8291 C CA . GLN B 1 469 ? -5.766 34.844 -16.672 1 87.69 469 GLN B CA 1
ATOM 8292 C C . GLN B 1 469 ? -4.969 33.531 -16.609 1 87.69 469 GLN B C 1
ATOM 8294 O O . GLN B 1 469 ? -3.771 33.531 -16.906 1 87.69 469 GLN B O 1
ATOM 8299 N N . TRP B 1 470 ? -5.656 32.562 -16.219 1 86.75 470 TRP B N 1
ATOM 8300 C CA . TRP B 1 470 ? -4.961 31.266 -16.156 1 86.75 470 TRP B CA 1
ATOM 8301 C C . TRP B 1 470 ? -4.77 30.688 -17.547 1 86.75 470 TRP B C 1
ATOM 8303 O O . TRP B 1 470 ? -5.617 30.859 -18.422 1 86.75 470 TRP B O 1
ATOM 8313 N N . PRO B 1 471 ? -3.734 29.875 -17.797 1 86.56 471 PRO B N 1
ATOM 8314 C CA . PRO B 1 471 ? -3.439 29.344 -19.125 1 86.56 471 PRO B CA 1
ATOM 8315 C C . PRO B 1 471 ? -4.566 28.469 -19.672 1 86.56 471 PRO B C 1
ATOM 8317 O O . PRO B 1 471 ? -4.883 28.531 -20.859 1 86.56 471 PRO B O 1
ATOM 8320 N N . LYS B 1 472 ? -5.203 27.719 -18.844 1 91.81 472 LYS B N 1
ATOM 8321 C CA . LYS B 1 472 ? -6.25 26.828 -19.328 1 91.81 472 LYS B CA 1
ATOM 8322 C C . LYS B 1 472 ? -7.633 27.344 -18.938 1 91.81 472 LYS B C 1
ATOM 8324 O O . LYS B 1 472 ? -8.625 26.609 -19.047 1 91.81 472 LYS B O 1
ATOM 8329 N N . GLN B 1 473 ? -7.652 28.484 -18.391 1 93.69 473 GLN B N 1
ATOM 8330 C CA . GLN B 1 473 ? -8.898 29.172 -18.047 1 93.69 473 GLN B CA 1
ATOM 8331 C C . GLN B 1 473 ? -9.812 28.25 -17.234 1 93.69 473 GLN B C 1
ATOM 8333 O O . GLN B 1 473 ? -9.406 27.719 -16.203 1 93.69 473 GLN B O 1
ATOM 8338 N N . TYR B 1 474 ? -11.016 27.984 -17.812 1 93.5 474 TYR B N 1
ATOM 8339 C CA . TYR B 1 474 ? -11.984 27.203 -17.047 1 93.5 474 TYR B CA 1
ATOM 8340 C C . TYR B 1 474 ? -11.594 25.734 -17.016 1 93.5 474 TYR B C 1
ATOM 8342 O O . TYR B 1 474 ? -12.102 24.969 -16.203 1 93.5 474 TYR B O 1
ATOM 8350 N N . GLU B 1 475 ? -10.672 25.344 -17.797 1 92.62 475 GLU B N 1
ATOM 8351 C CA . GLU B 1 475 ? -10.25 23.938 -17.844 1 92.62 475 GLU B CA 1
ATOM 8352 C C . GLU B 1 475 ? -9.023 23.719 -16.969 1 92.62 475 GLU B C 1
ATOM 8354 O O . GLU B 1 475 ? -8.461 22.625 -16.953 1 92.62 475 GLU B O 1
ATOM 8359 N N . THR B 1 476 ? -8.719 24.656 -16.234 1 89.69 476 THR B N 1
ATOM 8360 C CA . THR B 1 476 ? -7.578 24.531 -15.336 1 89.69 476 THR B CA 1
ATOM 8361 C C . THR B 1 476 ? -7.867 23.516 -14.234 1 89.69 476 THR B C 1
ATOM 8363 O O . THR B 1 476 ? -8.914 23.578 -13.594 1 89.69 476 THR B O 1
ATOM 8366 N N . GLN B 1 477 ? -7.008 22.656 -13.977 1 88.81 477 GLN B N 1
ATOM 8367 C CA . GLN B 1 477 ? -7.137 21.641 -12.938 1 88.81 477 GLN B CA 1
ATOM 8368 C C . GLN B 1 477 ? -6.793 22.219 -11.562 1 88.81 477 GLN B C 1
ATOM 8370 O O . GLN B 1 477 ? -5.77 22.891 -11.406 1 88.81 477 GLN B O 1
ATOM 8375 N N . VAL B 1 478 ? -7.598 22.047 -10.602 1 84.56 478 VAL B N 1
ATOM 8376 C CA . VAL B 1 478 ? -7.422 22.641 -9.281 1 84.56 478 VAL B CA 1
ATOM 8377 C C . VAL B 1 478 ? -6.492 21.766 -8.445 1 84.56 478 VAL B C 1
ATOM 8379 O O . VAL B 1 478 ? -5.855 22.25 -7.504 1 84.56 478 VAL B O 1
ATOM 8382 N N . GLY B 1 479 ? -6.188 20.578 -8.805 1 75.19 479 GLY B N 1
ATOM 8383 C CA . GLY B 1 479 ? -5.348 19.688 -8.016 1 75.19 479 GLY B CA 1
ATOM 8384 C C . GLY B 1 479 ? -6.078 19.047 -6.855 1 75.19 479 GLY B C 1
ATOM 8385 O O . GLY B 1 479 ? -7.266 19.297 -6.645 1 75.19 479 GLY B O 1
ATOM 8386 N N . GLU B 1 480 ? -5.273 18.312 -6.027 1 68.81 480 GLU B N 1
ATOM 8387 C CA . GLU B 1 480 ? -5.871 17.656 -4.867 1 68.81 480 GLU B CA 1
ATOM 8388 C C . GLU B 1 480 ? -6.234 18.672 -3.789 1 68.81 480 GLU B C 1
ATOM 8390 O O . GLU B 1 480 ? -5.398 19.484 -3.385 1 68.81 480 GLU B O 1
ATOM 8395 N N . ARG B 1 481 ? -7.453 18.672 -3.426 1 61.12 481 ARG B N 1
ATOM 8396 C CA . ARG B 1 481 ? -8.016 19.562 -2.414 1 61.12 481 ARG B CA 1
ATOM 8397 C C . ARG B 1 481 ? -7.801 21.031 -2.783 1 61.12 481 ARG B C 1
ATOM 8399 O O . ARG B 1 481 ? -7.691 21.891 -1.905 1 61.12 481 ARG B O 1
ATOM 8406 N N . GLY B 1 482 ? -7.633 21.281 -4.043 1 69.06 482 GLY B N 1
ATOM 8407 C CA . GLY B 1 482 ? -7.496 22.656 -4.504 1 69.06 482 GLY B CA 1
ATOM 8408 C C . GLY B 1 482 ? -6.141 23.266 -4.188 1 69.06 482 GLY B C 1
ATOM 8409 O O . GLY B 1 482 ? -6.008 24.484 -4.078 1 69.06 482 GLY B O 1
ATOM 8410 N N . LEU B 1 483 ? -5.141 22.453 -4.047 1 57.22 483 LEU B N 1
ATOM 8411 C CA . LEU B 1 483 ? -3.846 22.891 -3.545 1 57.22 483 LEU B CA 1
ATOM 8412 C C . LEU B 1 483 ? -3.191 23.875 -4.516 1 57.22 483 LEU B C 1
ATOM 8414 O O . LEU B 1 483 ? -2.311 24.641 -4.125 1 57.22 483 LEU B O 1
ATOM 8418 N N . LYS B 1 484 ? -3.818 23.969 -5.645 1 68 484 LYS B N 1
ATOM 8419 C CA . LYS B 1 484 ? -3.211 24.844 -6.645 1 68 484 LYS B CA 1
ATOM 8420 C C . LYS B 1 484 ? -3.779 26.25 -6.562 1 68 484 LYS B C 1
ATOM 8422 O O . LYS B 1 484 ? -3.244 27.188 -7.172 1 68 484 LYS B O 1
ATOM 8427 N N . LEU B 1 485 ? -4.91 26.328 -5.793 1 74.12 485 LEU B N 1
ATOM 8428 C CA . LEU B 1 485 ? -5.578 27.625 -5.664 1 74.12 485 LEU B CA 1
ATOM 8429 C C . LEU B 1 485 ? -5.285 28.25 -4.309 1 74.12 485 LEU B C 1
ATOM 8431 O O . LEU B 1 485 ? -5.02 27.547 -3.334 1 74.12 485 LEU B O 1
ATOM 8435 N N . SER B 1 486 ? -5.297 29.5 -4.32 1 70.69 486 SER B N 1
ATOM 8436 C CA . SER B 1 486 ? -5.18 30.203 -3.049 1 70.69 486 SER B CA 1
ATOM 8437 C C . SER B 1 486 ? -6.434 30.016 -2.199 1 70.69 486 SER B C 1
ATOM 8439 O O . SER B 1 486 ? -7.469 29.578 -2.697 1 70.69 486 SER B O 1
ATOM 8441 N N . GLY B 1 487 ? -6.289 30.188 -0.94 1 73.06 487 GLY B N 1
ATOM 8442 C CA . GLY B 1 487 ? -7.43 30.094 -0.039 1 73.06 487 GLY B CA 1
ATOM 8443 C C . GLY B 1 487 ? -8.602 30.953 -0.47 1 73.06 487 GLY B C 1
ATOM 8444 O O . GLY B 1 487 ? -9.75 30.516 -0.43 1 73.06 487 GLY B O 1
ATOM 8445 N N . GLY B 1 488 ? -8.289 32.156 -0.917 1 74.81 488 GLY B N 1
ATOM 8446 C CA . GLY B 1 488 ? -9.328 33.062 -1.377 1 74.81 488 GLY B CA 1
ATOM 8447 C C . GLY B 1 488 ? -10.008 32.594 -2.648 1 74.81 488 GLY B C 1
ATOM 8448 O O . GLY B 1 488 ? -11.227 32.719 -2.797 1 74.81 488 GLY B O 1
ATOM 8449 N N . GLU B 1 489 ? -9.258 32.094 -3.543 1 77.94 489 GLU B N 1
ATOM 8450 C CA . GLU B 1 489 ? -9.82 31.578 -4.785 1 77.94 489 GLU B CA 1
ATOM 8451 C C . GLU B 1 489 ? -10.727 30.375 -4.523 1 77.94 489 GLU B C 1
ATOM 8453 O O . GLU B 1 489 ? -11.781 30.25 -5.148 1 77.94 489 GLU B O 1
ATOM 8458 N N . LYS B 1 490 ? -10.398 29.531 -3.572 1 84.56 490 LYS B N 1
ATOM 8459 C CA . LYS B 1 490 ? -11.227 28.375 -3.205 1 84.56 490 LYS B CA 1
ATOM 8460 C C . LYS B 1 490 ? -12.586 28.828 -2.674 1 84.56 490 LYS B C 1
ATOM 8462 O O . LYS B 1 490 ? -13.609 28.234 -3.014 1 84.56 490 LYS B O 1
ATOM 8467 N N . GLN B 1 491 ? -12.492 29.828 -1.905 1 82.44 491 GLN B N 1
ATOM 8468 C CA . GLN B 1 491 ? -13.719 30.344 -1.317 1 82.44 491 GLN B CA 1
ATOM 8469 C C . GLN B 1 491 ? -14.625 30.953 -2.385 1 82.44 491 GLN B C 1
ATOM 8471 O O . GLN B 1 491 ? -15.852 30.797 -2.33 1 82.44 491 GLN B O 1
ATOM 8476 N N . ARG B 1 492 ? -14.016 31.656 -3.303 1 83.56 492 ARG B N 1
ATOM 8477 C CA . ARG B 1 492 ? -14.797 32.25 -4.379 1 83.56 492 ARG B CA 1
ATOM 8478 C C . ARG B 1 492 ? -15.445 31.188 -5.25 1 83.56 492 ARG B C 1
ATOM 8480 O O . ARG B 1 492 ? -16.547 31.375 -5.766 1 83.56 492 ARG B O 1
ATOM 8487 N N . VAL B 1 493 ? -14.758 30.109 -5.41 1 89.38 493 VAL B N 1
ATOM 8488 C CA . VAL B 1 493 ? -15.328 28.984 -6.156 1 89.38 493 VAL B CA 1
ATOM 8489 C C . VAL B 1 493 ? -16.531 28.422 -5.406 1 89.38 493 VAL B C 1
ATOM 8491 O O . VAL B 1 493 ? -17.562 28.125 -6.012 1 89.38 493 VAL B O 1
ATOM 8494 N N . ALA B 1 494 ? -16.391 28.297 -4.105 1 89.31 494 ALA B N 1
ATOM 8495 C CA . ALA B 1 494 ? -17.5 27.797 -3.279 1 89.31 494 ALA B CA 1
ATOM 8496 C C . ALA B 1 494 ? -18.703 28.734 -3.348 1 89.31 494 ALA B C 1
ATOM 8498 O O . ALA B 1 494 ? -19.844 28.281 -3.367 1 89.31 494 ALA B O 1
ATOM 8499 N N . ILE B 1 495 ? -18.391 29.984 -3.381 1 86.19 495 ILE B N 1
ATOM 8500 C CA . ILE B 1 495 ? -19.453 30.969 -3.465 1 86.19 495 ILE B CA 1
ATOM 8501 C C . ILE B 1 495 ? -20.141 30.891 -4.828 1 86.19 495 ILE B C 1
ATOM 8503 O O . ILE B 1 495 ? -21.375 30.922 -4.914 1 86.19 495 ILE B O 1
ATOM 8507 N N . ALA B 1 496 ? -19.344 30.797 -5.852 1 89.62 496 ALA B N 1
ATOM 8508 C CA . ALA B 1 496 ? -19.906 30.656 -7.195 1 89.62 496 ALA B CA 1
ATOM 8509 C C . ALA B 1 496 ? -20.828 29.438 -7.281 1 89.62 496 ALA B C 1
ATOM 8511 O O . ALA B 1 496 ? -21.875 29.484 -7.93 1 89.62 496 ALA B O 1
ATOM 8512 N N . ARG B 1 497 ? -20.484 28.406 -6.637 1 92.69 497 ARG B N 1
ATOM 8513 C CA . ARG B 1 497 ? -21.281 27.188 -6.586 1 92.69 497 ARG B CA 1
ATOM 8514 C C . ARG B 1 497 ? -22.625 27.438 -5.934 1 92.69 497 ARG B C 1
ATOM 8516 O O . ARG B 1 497 ? -23.656 26.969 -6.422 1 92.69 497 ARG B O 1
ATOM 8523 N N . ALA B 1 498 ? -22.516 28.078 -4.867 1 90.12 498 ALA B N 1
ATOM 8524 C CA . ALA B 1 498 ? -23.734 28.375 -4.117 1 90.12 498 ALA B CA 1
ATOM 8525 C C . ALA B 1 498 ? -24.672 29.266 -4.922 1 90.12 498 ALA B C 1
ATOM 8527 O O . ALA B 1 498 ? -25.891 29.109 -4.887 1 90.12 498 ALA B O 1
ATOM 8528 N N . ILE B 1 499 ? -24.094 30.25 -5.598 1 88.19 499 ILE B N 1
ATOM 8529 C CA . ILE B 1 499 ? -24.875 31.156 -6.426 1 88.19 499 ILE B CA 1
ATOM 8530 C C . ILE B 1 499 ? -25.547 30.391 -7.559 1 88.19 499 ILE B C 1
ATOM 8532 O O . ILE B 1 499 ? -26.719 30.625 -7.871 1 88.19 499 ILE B O 1
ATOM 8536 N N . LEU B 1 500 ? -24.781 29.516 -8.133 1 92.56 500 LEU B N 1
ATOM 8537 C CA . LEU B 1 500 ? -25.297 28.75 -9.258 1 92.56 500 LEU B CA 1
ATOM 8538 C C . LEU B 1 500 ? -26.469 27.859 -8.828 1 92.56 500 LEU B C 1
ATOM 8540 O O . LEU B 1 500 ? -27.391 27.625 -9.609 1 92.56 500 LEU B O 1
ATOM 8544 N N . LYS B 1 501 ? -26.406 27.344 -7.641 1 92.88 501 LYS B N 1
ATOM 8545 C CA . LYS B 1 501 ? -27.484 26.5 -7.113 1 92.88 501 LYS B CA 1
ATOM 8546 C C . LYS B 1 501 ? -28.797 27.281 -7.02 1 92.88 501 LYS B C 1
ATOM 8548 O O . LYS B 1 501 ? -29.875 26.703 -7.172 1 92.88 501 LYS B O 1
ATOM 8553 N N . ASN B 1 502 ? -28.734 28.547 -6.742 1 89.12 502 ASN B N 1
ATOM 8554 C CA . ASN B 1 502 ? -29.859 29.469 -6.742 1 89.12 502 ASN B CA 1
ATOM 8555 C C . ASN B 1 502 ? -30.984 28.984 -5.824 1 89.12 502 ASN B C 1
ATOM 8557 O O . ASN B 1 502 ? -32.125 28.906 -6.234 1 89.12 502 ASN B O 1
ATOM 8561 N N . SER B 1 503 ? -30.688 28.641 -4.52 1 93.62 503 SER B N 1
ATOM 8562 C CA . SER B 1 503 ? -31.656 28.172 -3.535 1 93.62 503 SER B CA 1
ATOM 8563 C C . SER B 1 503 ? -32.312 29.344 -2.816 1 93.62 503 SER B C 1
ATOM 8565 O O . SER B 1 503 ? -31.766 30.438 -2.746 1 93.62 503 SER B O 1
ATOM 8567 N N . PRO B 1 504 ? -33.469 29.141 -2.27 1 94.06 504 PRO B N 1
ATOM 8568 C CA . PRO B 1 504 ? -34.188 30.203 -1.551 1 94.06 504 PRO B CA 1
ATOM 8569 C C . PRO B 1 504 ? -33.5 30.594 -0.246 1 94.06 504 PRO B C 1
ATOM 8571 O O . PRO B 1 504 ? -33.625 31.734 0.214 1 94.06 504 PRO B O 1
ATOM 8574 N N . ILE B 1 505 ? -32.781 29.719 0.308 1 94.75 505 ILE B N 1
ATOM 8575 C CA . ILE B 1 505 ? -32.062 29.984 1.554 1 94.75 505 ILE B CA 1
ATOM 8576 C C . ILE B 1 505 ? -30.562 29.891 1.319 1 94.75 505 ILE B C 1
ATOM 8578 O O . ILE B 1 505 ? -30.078 28.922 0.748 1 94.75 505 ILE B O 1
ATOM 8582 N N . LEU B 1 506 ? -29.859 30.922 1.694 1 92.38 506 LEU B N 1
ATOM 8583 C CA . LEU B 1 506 ? -28.406 30.969 1.535 1 92.38 506 LEU B CA 1
ATOM 8584 C C . LEU B 1 506 ? -27.719 31.078 2.889 1 92.38 506 LEU B C 1
ATOM 8586 O O . LEU B 1 506 ? -28.078 31.938 3.705 1 92.38 506 LEU B O 1
ATOM 8590 N N . ILE B 1 507 ? -26.766 30.188 3.117 1 92.38 507 ILE B N 1
ATOM 8591 C CA . ILE B 1 507 ? -26.031 30.203 4.379 1 92.38 507 ILE B CA 1
ATOM 8592 C C . ILE B 1 507 ? -24.547 30.391 4.105 1 92.38 507 ILE B C 1
ATOM 8594 O O . ILE B 1 507 ? -23.953 29.641 3.32 1 92.38 507 ILE B O 1
ATOM 8598 N N . PHE B 1 508 ? -23.969 31.359 4.77 1 87.62 508 PHE B N 1
ATOM 8599 C CA . PHE B 1 508 ? -22.531 31.594 4.695 1 87.62 508 PHE B CA 1
ATOM 8600 C C . PHE B 1 508 ? -21.859 31.281 6.027 1 87.62 508 PHE B C 1
ATOM 8602 O O . PHE B 1 508 ? -22 32.031 6.996 1 87.62 508 PHE B O 1
ATOM 8609 N N . ASP B 1 509 ? -21.094 30.219 6.078 1 87 509 ASP B N 1
ATOM 8610 C CA . ASP B 1 509 ? -20.406 29.812 7.301 1 87 509 ASP B CA 1
ATOM 8611 C C . ASP B 1 509 ? -18.953 30.281 7.277 1 87 509 ASP B C 1
ATOM 8613 O O . ASP B 1 509 ? -18.062 29.531 6.836 1 87 509 ASP B O 1
ATOM 8617 N N . GLU B 1 510 ? -18.609 31.391 7.91 1 74.44 510 GLU B N 1
ATOM 8618 C CA . GLU B 1 510 ? -17.297 32.031 8 1 74.44 510 GLU B CA 1
ATOM 8619 C C . GLU B 1 510 ? -16.594 32.031 6.645 1 74.44 510 GLU B C 1
ATOM 8621 O O . GLU B 1 510 ? -15.422 31.672 6.539 1 74.44 510 GLU B O 1
ATOM 8626 N N . ALA B 1 511 ? -17.203 32.469 5.617 1 61.41 511 ALA B N 1
ATOM 8627 C CA . ALA B 1 511 ? -16.781 32.312 4.227 1 61.41 511 ALA B CA 1
ATOM 8628 C C . ALA B 1 511 ? -15.68 33.312 3.893 1 61.41 511 ALA B C 1
ATOM 8630 O O . ALA B 1 511 ? -15.062 33.25 2.83 1 61.41 511 ALA B O 1
ATOM 8631 N N . THR B 1 512 ? -15.352 34.25 4.781 1 60.22 512 THR B N 1
ATOM 8632 C CA . THR B 1 512 ? -14.391 35.25 4.379 1 60.22 512 THR B CA 1
ATOM 8633 C C . THR B 1 512 ? -13.188 35.281 5.312 1 60.22 512 THR B C 1
ATOM 8635 O O . THR B 1 512 ? -12.406 36.219 5.324 1 60.22 512 THR B O 1
ATOM 8638 N N . SER B 1 513 ? -13.078 34.25 6.156 1 57.44 513 SER B N 1
ATOM 8639 C CA . SER B 1 513 ? -12.031 34.281 7.172 1 57.44 513 SER B CA 1
ATOM 8640 C C . SER B 1 513 ? -10.648 34.25 6.535 1 57.44 513 SER B C 1
ATOM 8642 O O . SER B 1 513 ? -9.695 34.844 7.074 1 57.44 513 SER B O 1
ATOM 8644 N N . SER B 1 514 ? -10.484 33.656 5.48 1 55.09 514 SER B N 1
ATOM 8645 C CA . SER B 1 514 ? -9.133 33.5 4.945 1 55.09 514 SER B CA 1
ATOM 8646 C C . SER B 1 514 ? -8.859 34.5 3.834 1 55.09 514 SER B C 1
ATOM 8648 O O . SER B 1 514 ? -7.855 34.406 3.127 1 55.09 514 SER B O 1
ATOM 8650 N N . LEU B 1 515 ? -9.688 35.469 3.789 1 58.22 515 LEU B N 1
ATOM 8651 C CA . LEU B 1 515 ? -9.562 36.406 2.654 1 58.22 515 LEU B CA 1
ATOM 8652 C C . LEU B 1 515 ? -9.047 37.75 3.107 1 58.22 515 LEU B C 1
ATOM 8654 O O . LEU B 1 515 ? -9.234 38.156 4.262 1 58.22 515 LEU B O 1
ATOM 8658 N N . ASP B 1 516 ? -8.227 38.312 2.283 1 55.22 516 ASP B N 1
ATOM 8659 C CA . ASP B 1 516 ? -7.832 39.688 2.535 1 55.22 516 ASP B CA 1
ATOM 8660 C C . ASP B 1 516 ? -9.039 40.625 2.488 1 55.22 516 ASP B C 1
ATOM 8662 O O . ASP B 1 516 ? -10.078 40.281 1.919 1 55.22 516 ASP B O 1
ATOM 8666 N N . SER B 1 517 ? -8.93 41.781 3.139 1 55.56 517 SER B N 1
ATOM 8667 C CA . SER B 1 517 ? -10.016 42.75 3.361 1 55.56 517 SER B CA 1
ATOM 8668 C C . SER B 1 517 ? -10.641 43.188 2.043 1 55.56 517 SER B C 1
ATOM 8670 O O . SER B 1 517 ? -11.859 43.312 1.94 1 55.56 517 SER B O 1
ATOM 8672 N N . ILE B 1 518 ? -9.781 43.344 1.07 1 55.38 518 ILE B N 1
ATOM 8673 C CA . ILE B 1 518 ? -10.289 43.844 -0.203 1 55.38 518 ILE B CA 1
ATOM 8674 C C . ILE B 1 518 ? -11.133 42.781 -0.88 1 55.38 518 ILE B C 1
ATOM 8676 O O . ILE B 1 518 ? -12.242 43.031 -1.342 1 55.38 518 ILE B O 1
ATOM 8680 N N . THR B 1 519 ? -10.562 41.625 -0.943 1 63.19 519 THR B N 1
ATOM 8681 C CA . THR B 1 519 ? -11.273 40.5 -1.554 1 63.19 519 THR B CA 1
ATOM 8682 C C . THR B 1 519 ? -12.555 40.219 -0.787 1 63.19 519 THR B C 1
ATOM 8684 O O . THR B 1 519 ? -13.578 39.875 -1.389 1 63.19 519 THR B O 1
ATOM 8687 N N . GLU B 1 520 ? -12.383 40.375 0.493 1 65.19 520 GLU B N 1
ATOM 8688 C CA . GLU B 1 520 ? -13.547 40.125 1.344 1 65.19 520 GLU B CA 1
ATOM 8689 C C . GLU B 1 520 ? -14.68 41.094 0.993 1 65.19 520 GLU B C 1
ATOM 8691 O O . GLU B 1 520 ? -15.836 40.688 0.896 1 65.19 520 GLU B O 1
ATOM 8696 N N . GLN B 1 521 ? -14.289 42.344 0.806 1 63.62 521 GLN B N 1
ATOM 8697 C CA . GLN B 1 521 ? -15.312 43.344 0.5 1 63.62 521 GLN B CA 1
ATOM 8698 C C . GLN B 1 521 ? -15.977 43.062 -0.847 1 63.62 521 GLN B C 1
ATOM 8700 O O . GLN B 1 521 ? -17.188 43.188 -0.987 1 63.62 521 GLN B O 1
ATOM 8705 N N . ASN B 1 522 ? -15.188 42.688 -1.794 1 66 522 ASN B N 1
ATOM 8706 C CA . ASN B 1 522 ? -15.711 42.375 -3.115 1 66 522 ASN B CA 1
ATOM 8707 C C . ASN B 1 522 ? -16.672 41.188 -3.059 1 66 522 ASN B C 1
ATOM 8709 O O . ASN B 1 522 ? -17.734 41.188 -3.703 1 66 522 ASN B O 1
ATOM 8713 N N . ILE B 1 523 ? -16.266 40.281 -2.273 1 68.25 523 ILE B N 1
ATOM 8714 C CA . ILE B 1 523 ? -17.078 39.062 -2.148 1 68.25 523 ILE B CA 1
ATOM 8715 C C . ILE B 1 523 ? -18.375 39.375 -1.425 1 68.25 523 ILE B C 1
ATOM 8717 O O . ILE B 1 523 ? -19.438 38.875 -1.804 1 68.25 523 ILE B O 1
ATOM 8721 N N . LEU B 1 524 ? -18.203 40.281 -0.439 1 69.38 524 LEU B N 1
ATOM 8722 C CA . LEU B 1 524 ? -19.391 40.656 0.318 1 69.38 524 LEU B CA 1
ATOM 8723 C C . LEU B 1 524 ? -20.391 41.406 -0.565 1 69.38 524 LEU B C 1
ATOM 8725 O O . LEU B 1 524 ? -21.609 41.188 -0.457 1 69.38 524 LEU B O 1
ATOM 8729 N N . GLN B 1 525 ? -19.828 42.156 -1.39 1 69.81 525 GLN B N 1
ATOM 8730 C CA . GLN B 1 525 ? -20.688 42.906 -2.316 1 69.81 525 GLN B CA 1
ATOM 8731 C C . GLN B 1 525 ? -21.359 41.938 -3.311 1 69.81 525 GLN B C 1
ATOM 8733 O O . GLN B 1 525 ? -22.547 42.094 -3.629 1 69.81 525 GLN B O 1
ATOM 8738 N N . ALA B 1 526 ? -20.594 41.031 -3.783 1 68.06 526 ALA B N 1
ATOM 8739 C CA . ALA B 1 526 ? -21.125 40.031 -4.707 1 68.06 526 ALA B CA 1
ATOM 8740 C C . ALA B 1 526 ? -22.219 39.219 -4.043 1 68.06 526 ALA B C 1
ATOM 8742 O O . ALA B 1 526 ? -23.25 38.906 -4.66 1 68.06 526 ALA B O 1
ATOM 8743 N N . LEU B 1 527 ? -22.016 38.875 -2.846 1 70.5 527 LEU B N 1
ATOM 8744 C CA . LEU B 1 527 ? -22.984 38.094 -2.078 1 70.5 527 LEU B CA 1
ATOM 8745 C C . LEU B 1 527 ? -24.25 38.906 -1.824 1 70.5 527 LEU B C 1
ATOM 8747 O O . LEU B 1 527 ? -25.359 38.344 -1.858 1 70.5 527 LEU B O 1
ATOM 8751 N N . ALA B 1 528 ? -24.016 40.188 -1.592 1 72.12 528 ALA B N 1
ATOM 8752 C CA . ALA B 1 528 ? -25.172 41.062 -1.348 1 72.12 528 ALA B CA 1
ATOM 8753 C C . ALA B 1 528 ? -26.078 41.125 -2.572 1 72.12 528 ALA B C 1
ATOM 8755 O O . ALA B 1 528 ? -27.297 41.094 -2.441 1 72.12 528 ALA B O 1
ATOM 8756 N N . ARG B 1 529 ? -25.438 41.062 -3.676 1 70.19 529 ARG B N 1
ATOM 8757 C CA . ARG B 1 529 ? -26.203 41.094 -4.918 1 70.19 529 ARG B CA 1
ATOM 8758 C C . ARG B 1 529 ? -26.938 39.781 -5.145 1 70.19 529 ARG B C 1
ATOM 8760 O O . ARG B 1 529 ? -28.062 39.781 -5.613 1 70.19 529 ARG B O 1
ATOM 8767 N N . ALA B 1 530 ? -26.234 38.719 -4.77 1 67.81 530 ALA B N 1
ATOM 8768 C CA . ALA B 1 530 ? -26.781 37.375 -4.98 1 67.81 530 ALA B CA 1
ATOM 8769 C C . ALA B 1 530 ? -27.938 37.094 -4.008 1 67.81 530 ALA B C 1
ATOM 8771 O O . ALA B 1 530 ? -28.812 36.281 -4.297 1 67.81 530 ALA B O 1
ATOM 8772 N N . THR B 1 531 ? -27.859 37.781 -2.848 1 69.5 531 THR B N 1
ATOM 8773 C CA . THR B 1 531 ? -28.797 37.5 -1.768 1 69.5 531 THR B CA 1
ATOM 8774 C C . THR B 1 531 ? -30 38.406 -1.842 1 69.5 531 THR B C 1
ATOM 8776 O O . THR B 1 531 ? -30.922 38.312 -1.02 1 69.5 531 THR B O 1
ATOM 8779 N N . ASP B 1 532 ? -30.016 39.219 -2.816 1 74.75 532 ASP B N 1
ATOM 8780 C CA . ASP B 1 532 ? -31.125 40.156 -2.855 1 74.75 532 ASP B CA 1
ATOM 8781 C C . ASP B 1 532 ? -32.469 39.438 -2.85 1 74.75 532 ASP B C 1
ATOM 8783 O O . ASP B 1 532 ? -32.719 38.594 -3.691 1 74.75 532 ASP B O 1
ATOM 8787 N N . ASN B 1 533 ? -33.281 39.688 -1.858 1 78.75 533 ASN B N 1
ATOM 8788 C CA . ASN B 1 533 ? -34.656 39.188 -1.64 1 78.75 533 ASN B CA 1
ATOM 8789 C C . ASN B 1 533 ? -34.656 37.688 -1.279 1 78.75 533 ASN B C 1
ATOM 8791 O O . ASN B 1 533 ? -35.531 36.938 -1.69 1 78.75 533 ASN B O 1
ATOM 8795 N N . ARG B 1 534 ? -33.531 37.156 -0.719 1 89.06 534 ARG B N 1
ATOM 8796 C CA . ARG B 1 534 ? -33.438 35.781 -0.25 1 89.06 534 ARG B CA 1
ATOM 8797 C C . ARG B 1 534 ? -33.125 35.75 1.243 1 89.06 534 ARG B C 1
ATOM 8799 O O . ARG B 1 534 ? -32.5 36.656 1.789 1 89.06 534 ARG B O 1
ATOM 8806 N N . THR B 1 535 ? -33.688 34.75 1.845 1 93.44 535 THR B N 1
ATOM 8807 C CA . THR B 1 535 ? -33.344 34.531 3.24 1 93.44 535 THR B CA 1
ATOM 8808 C C . THR B 1 535 ? -31.875 34.125 3.359 1 93.44 535 THR B C 1
ATOM 8810 O O . THR B 1 535 ? -31.469 33.125 2.766 1 93.44 535 THR B O 1
ATOM 8813 N N . SER B 1 536 ? -31.062 34.906 3.992 1 91.31 536 SER B N 1
ATOM 8814 C CA . SER B 1 536 ? -29.641 34.625 4.066 1 91.31 536 SER B CA 1
ATOM 8815 C C . SER B 1 536 ? -29.141 34.656 5.508 1 91.31 536 SER B C 1
ATOM 8817 O O . SER B 1 536 ? -29.594 35.469 6.309 1 91.31 536 SER B O 1
ATOM 8819 N N . ILE B 1 537 ? -28.328 33.656 5.852 1 91.81 537 ILE B N 1
ATOM 8820 C CA . ILE B 1 537 ? -27.688 33.562 7.156 1 91.81 537 ILE B CA 1
ATOM 8821 C C . ILE B 1 537 ? -26.172 33.719 6.992 1 91.81 537 ILE B C 1
ATOM 8823 O O . ILE B 1 537 ? -25.547 32.938 6.246 1 91.81 537 ILE B O 1
ATOM 8827 N N . CYS B 1 538 ? -25.609 34.688 7.656 1 88.5 538 CYS B N 1
ATOM 8828 C CA . CYS B 1 538 ? -24.172 34.906 7.582 1 88.5 538 CYS B CA 1
ATOM 8829 C C . CYS B 1 538 ? -23.516 34.719 8.945 1 88.5 538 CYS B C 1
ATOM 8831 O O . CYS B 1 538 ? -23.797 35.469 9.883 1 88.5 538 CYS B O 1
ATOM 8833 N N . ILE B 1 539 ? -22.766 33.719 9.008 1 88.19 539 ILE B N 1
ATOM 8834 C CA . ILE B 1 539 ? -21.969 33.5 10.211 1 88.19 539 ILE B CA 1
ATOM 8835 C C . ILE B 1 539 ? -20.594 34.156 10.047 1 88.19 539 ILE B C 1
ATOM 8837 O O . ILE B 1 539 ? -19.891 33.906 9.062 1 88.19 539 ILE B O 1
ATOM 8841 N N . ALA B 1 540 ? -20.234 35.094 10.891 1 76.44 540 ALA B N 1
ATOM 8842 C CA . ALA B 1 540 ? -18.984 35.812 10.711 1 76.44 540 ALA B CA 1
ATOM 8843 C C . ALA B 1 540 ? -18.156 35.812 11.992 1 76.44 540 ALA B C 1
ATOM 8845 O O . ALA B 1 540 ? -18.703 35.781 13.094 1 76.44 540 ALA B O 1
ATOM 8846 N N . HIS B 1 541 ? -16.984 35.75 11.781 1 67.06 541 HIS B N 1
ATOM 8847 C CA . HIS B 1 541 ? -16.047 36 12.875 1 67.06 541 HIS B CA 1
ATOM 8848 C C . HIS B 1 541 ? -15.664 37.469 12.961 1 67.06 541 HIS B C 1
ATOM 8850 O O . HIS B 1 541 ? -15.492 38 14.055 1 67.06 541 HIS B O 1
ATOM 8856 N N . ARG B 1 542 ? -15.594 38 11.812 1 69.38 542 ARG B N 1
ATOM 8857 C CA . ARG B 1 542 ? -15.312 39.438 11.727 1 69.38 542 ARG B CA 1
ATOM 8858 C C . ARG B 1 542 ? -16.594 40.25 11.672 1 69.38 542 ARG B C 1
ATOM 8860 O O . ARG B 1 542 ? -17.359 40.156 10.711 1 69.38 542 ARG B O 1
ATOM 8867 N N . LEU B 1 543 ? -16.719 41.156 12.57 1 77.69 543 LEU B N 1
ATOM 8868 C CA . LEU B 1 543 ? -17.984 41.875 12.734 1 77.69 543 LEU B CA 1
ATOM 8869 C C . LEU B 1 543 ? -18.172 42.906 11.633 1 77.69 543 LEU B C 1
ATOM 8871 O O . LEU B 1 543 ? -19.297 43.312 11.328 1 77.69 543 LEU B O 1
ATOM 8875 N N . SER B 1 544 ? -17.094 43.312 10.992 1 73 544 SER B N 1
ATOM 8876 C CA . SER B 1 544 ? -17.172 44.344 9.938 1 73 544 SER B CA 1
ATOM 8877 C C . SER B 1 544 ? -17.938 43.812 8.727 1 73 544 SER B C 1
ATOM 8879 O O . SER B 1 544 ? -18.531 44.594 7.98 1 73 544 SER B O 1
ATOM 8881 N N . THR B 1 545 ? -18.125 42.531 8.609 1 74.75 545 THR B N 1
ATOM 8882 C CA . THR B 1 545 ? -18.734 41.938 7.426 1 74.75 545 THR B CA 1
ATOM 8883 C C . THR B 1 545 ? -20.25 41.781 7.609 1 74.75 545 THR B C 1
ATOM 8885 O O . THR B 1 545 ? -20.969 41.531 6.648 1 74.75 545 THR B O 1
ATOM 8888 N N . VAL B 1 546 ? -20.672 42 8.789 1 80.38 546 VAL B N 1
ATOM 8889 C CA . VAL B 1 546 ? -22.078 41.75 9.031 1 80.38 546 VAL B CA 1
ATOM 8890 C C . VAL B 1 546 ? -22.766 43 9.539 1 80.38 546 VAL B C 1
ATOM 8892 O O . VAL B 1 546 ? -23.875 42.938 10.062 1 80.38 546 VAL B O 1
ATOM 8895 N N . MET B 1 547 ? -22.141 44.125 9.352 1 81.44 547 MET B N 1
ATOM 8896 C CA . MET B 1 547 ? -22.688 45.375 9.844 1 81.44 547 MET B CA 1
ATOM 8897 C C . MET B 1 547 ? -23.969 45.75 9.102 1 81.44 547 MET B C 1
ATOM 8899 O O . MET B 1 547 ? -24.859 46.406 9.664 1 81.44 547 MET B O 1
ATOM 8903 N N . ASP B 1 548 ? -24.078 45.25 7.914 1 79.12 548 ASP B N 1
ATOM 8904 C CA . ASP B 1 548 ? -25.219 45.625 7.066 1 79.12 548 ASP B CA 1
ATOM 8905 C C . ASP B 1 548 ? -26.375 44.625 7.219 1 79.12 548 ASP B C 1
ATOM 8907 O O . ASP B 1 548 ? -27.375 44.75 6.527 1 79.12 548 ASP B O 1
ATOM 8911 N N . ALA B 1 549 ? -26.344 43.688 8.086 1 88.69 549 ALA B N 1
ATOM 8912 C CA . ALA B 1 549 ? -27.406 42.719 8.281 1 88.69 549 ALA B CA 1
ATOM 8913 C C . ALA B 1 549 ? -28.656 43.344 8.859 1 88.69 549 ALA B C 1
ATOM 8915 O O . ALA B 1 549 ? -28.578 44.344 9.57 1 88.69 549 ALA B O 1
ATOM 8916 N N . ASP B 1 550 ? -29.781 42.781 8.523 1 90.12 550 ASP B N 1
ATOM 8917 C CA . ASP B 1 550 ? -31.047 43.281 9.055 1 90.12 550 ASP B CA 1
ATOM 8918 C C . ASP B 1 550 ? -31.141 43.062 10.562 1 90.12 550 ASP B C 1
ATOM 8920 O O . ASP B 1 550 ? -31.703 43.875 11.281 1 90.12 550 ASP B O 1
ATOM 8924 N N . GLU B 1 551 ? -30.609 41.938 10.93 1 93.69 551 GLU B N 1
ATOM 8925 C CA . GLU B 1 551 ? -30.562 41.594 12.352 1 93.69 551 GLU B CA 1
ATOM 8926 C C . GLU B 1 551 ? -29.344 40.75 12.664 1 93.69 551 GLU B C 1
ATOM 8928 O O . GLU B 1 551 ? -28.906 39.938 11.828 1 93.69 551 GLU B O 1
ATOM 8933 N N . ILE B 1 552 ? -28.797 40.969 13.867 1 94.06 552 ILE B N 1
ATOM 8934 C CA . ILE B 1 552 ? -27.641 40.219 14.32 1 94.06 552 ILE B CA 1
ATOM 8935 C C . ILE B 1 552 ? -28 39.438 15.578 1 94.06 552 ILE B C 1
ATOM 8937 O O . ILE B 1 552 ? -28.547 40 16.531 1 94.06 552 ILE B O 1
ATOM 8941 N N . LEU B 1 553 ? -27.75 38.188 15.477 1 93.81 553 LEU B N 1
ATOM 8942 C CA . LEU B 1 553 ? -27.953 37.312 16.625 1 93.81 553 LEU B CA 1
ATOM 8943 C C . LEU B 1 553 ? -26.625 36.938 17.266 1 93.81 553 LEU B C 1
ATOM 8945 O O . LEU B 1 553 ? -25.75 36.375 16.609 1 93.81 553 LEU B O 1
ATOM 8949 N N . VAL B 1 554 ? -26.484 37.25 18.578 1 92.62 554 VAL B N 1
ATOM 8950 C CA . VAL B 1 554 ? -25.266 36.875 19.297 1 92.62 554 VAL B CA 1
ATOM 8951 C C . VAL B 1 554 ? -25.5 35.625 20.125 1 92.62 554 VAL B C 1
ATOM 8953 O O . VAL B 1 554 ? -26.359 35.594 21.016 1 92.62 554 VAL B O 1
ATOM 8956 N N . LEU B 1 555 ? -24.797 34.625 19.75 1 90.5 555 LEU B N 1
ATOM 8957 C CA . LEU B 1 555 ? -24.922 33.344 20.453 1 90.5 555 LEU B CA 1
ATOM 8958 C C . LEU B 1 555 ? -23.969 33.281 21.641 1 90.5 555 LEU B C 1
ATOM 8960 O O . LEU B 1 555 ? -22.766 33.562 21.5 1 90.5 555 LEU B O 1
ATOM 8964 N N . GLU B 1 556 ? -24.469 32.969 22.781 1 87.12 556 GLU B N 1
ATOM 8965 C CA . GLU B 1 556 ? -23.703 32.844 24.016 1 87.12 556 GLU B CA 1
ATOM 8966 C C . GLU B 1 556 ? -24.234 31.688 24.875 1 87.12 556 GLU B C 1
ATOM 8968 O O . GLU B 1 556 ? -25.438 31.625 25.172 1 87.12 556 GLU B O 1
ATOM 8973 N N . ASN B 1 557 ? -23.375 30.828 25.281 1 83.38 557 ASN B N 1
ATOM 8974 C CA . ASN B 1 557 ? -23.688 29.719 26.188 1 83.38 557 ASN B CA 1
ATOM 8975 C C . ASN B 1 557 ? -24.844 28.875 25.656 1 83.38 557 ASN B C 1
ATOM 8977 O O . ASN B 1 557 ? -25.75 28.531 26.406 1 83.38 557 ASN B O 1
ATOM 8981 N N . GLY B 1 558 ? -24.969 28.719 24.406 1 85.44 558 GLY B N 1
ATOM 8982 C CA . GLY B 1 558 ? -25.938 27.828 23.797 1 85.44 558 GLY B CA 1
ATOM 8983 C C . GLY B 1 558 ? -27.281 28.469 23.578 1 85.44 558 GLY B C 1
ATOM 8984 O O . GLY B 1 558 ? -28.266 27.781 23.25 1 85.44 558 GLY B O 1
ATOM 8985 N N . ARG B 1 559 ? -27.391 29.781 23.875 1 90.12 559 ARG B N 1
ATOM 8986 C CA . ARG B 1 559 ? -28.609 30.547 23.672 1 90.12 559 ARG B CA 1
ATOM 8987 C C . ARG B 1 559 ? -28.328 31.875 22.969 1 90.12 559 ARG B C 1
ATOM 8989 O O . ARG B 1 559 ? -27.172 32.25 22.781 1 90.12 559 ARG B O 1
ATOM 8996 N N . VAL B 1 560 ? -29.438 32.469 22.5 1 92.31 560 VAL B N 1
ATOM 8997 C CA . VAL B 1 560 ? -29.297 33.812 21.938 1 92.31 560 VAL B CA 1
ATOM 8998 C C . VAL B 1 560 ? -29.203 34.844 23.062 1 92.31 560 VAL B C 1
ATOM 9000 O O . VAL B 1 560 ? -30.156 35.031 23.812 1 92.31 560 VAL B O 1
ATOM 9003 N N . GLY B 1 561 ? -28.078 35.469 23.172 1 88.94 561 GLY B N 1
ATOM 9004 C CA . GLY B 1 561 ? -27.844 36.438 24.219 1 88.94 561 GLY B CA 1
ATOM 9005 C C . GLY B 1 561 ? -28.344 37.812 23.875 1 88.94 561 GLY B C 1
ATOM 9006 O O . GLY B 1 561 ? -28.938 38.5 24.719 1 88.94 561 GLY B O 1
ATOM 9007 N N . GLN B 1 562 ? -27.953 38.25 22.688 1 91.44 562 GLN B N 1
ATOM 9008 C CA . GLN B 1 562 ? -28.328 39.594 22.219 1 91.44 562 GLN B CA 1
ATOM 9009 C C . GLN B 1 562 ? -28.891 39.531 20.797 1 91.44 562 GLN B C 1
ATOM 9011 O O . GLN B 1 562 ? -28.531 38.625 20.031 1 91.44 562 GLN B O 1
ATOM 9016 N N . ARG B 1 563 ? -29.844 40.344 20.516 1 93.38 563 ARG B N 1
ATOM 9017 C CA . ARG B 1 563 ? -30.406 40.469 19.172 1 93.38 563 ARG B CA 1
ATOM 9018 C C . ARG B 1 563 ? -30.688 41.906 18.812 1 93.38 563 ARG B C 1
ATOM 9020 O O . ARG B 1 563 ? -31.125 42.688 19.672 1 93.38 563 ARG B O 1
ATOM 9027 N N . GLY B 1 564 ? -30.328 42.312 17.656 1 93.12 564 GLY B N 1
ATOM 9028 C CA . GLY B 1 564 ? -30.578 43.688 17.188 1 93.12 564 GLY B CA 1
ATOM 9029 C C . GLY B 1 564 ? -29.703 44.094 16.016 1 93.12 564 GLY B C 1
ATOM 9030 O O . GLY B 1 564 ? -29.062 43.219 15.391 1 93.12 564 GLY B O 1
ATOM 9031 N N . THR B 1 565 ? -29.812 45.312 15.594 1 93.44 565 THR B N 1
ATOM 9032 C CA . THR B 1 565 ? -28.953 45.844 14.531 1 93.44 565 THR B CA 1
ATOM 9033 C C . THR B 1 565 ? -27.578 46.188 15.062 1 93.44 565 THR B C 1
ATOM 9035 O O . THR B 1 565 ? -27.359 46.188 16.281 1 93.44 565 THR B O 1
ATOM 9038 N N . HIS B 1 566 ? -26.703 46.438 14.172 1 90.75 566 HIS B N 1
ATOM 9039 C CA . HIS B 1 566 ? -25.328 46.75 14.531 1 90.75 566 HIS B CA 1
ATOM 9040 C C . HIS B 1 566 ? -25.297 47.938 15.516 1 90.75 566 HIS B C 1
ATOM 9042 O O . HIS B 1 566 ? -24.656 47.844 16.578 1 90.75 566 HIS B O 1
ATOM 9048 N N . ASP B 1 567 ? -26.109 48.938 15.188 1 89.62 567 ASP B N 1
ATOM 9049 C CA . ASP B 1 567 ? -26.094 50.156 15.992 1 89.62 567 ASP B CA 1
ATOM 9050 C C . ASP B 1 567 ? -26.75 49.906 17.359 1 89.62 567 ASP B C 1
ATOM 9052 O O . ASP B 1 567 ? -26.266 50.406 18.375 1 89.62 567 ASP B O 1
ATOM 9056 N N . GLN B 1 568 ? -27.719 49.125 17.328 1 92.62 568 GLN B N 1
ATOM 9057 C CA . GLN B 1 568 ? -28.438 48.812 18.562 1 92.62 568 GLN B CA 1
ATOM 9058 C C . GLN B 1 568 ? -27.562 48 19.5 1 92.62 568 GLN B C 1
ATOM 9060 O O . GLN B 1 568 ? -27.562 48.219 20.719 1 92.62 568 GLN B O 1
ATOM 9065 N N . LEU B 1 569 ? -26.844 47.094 18.938 1 91.69 569 LEU B N 1
ATOM 9066 C CA . LEU B 1 569 ? -26.047 46.188 19.75 1 91.69 569 LEU B CA 1
ATOM 9067 C C . LEU B 1 569 ? -24.812 46.906 20.297 1 91.69 569 LEU B C 1
ATOM 9069 O O . LEU B 1 569 ? -24.328 46.562 21.391 1 91.69 569 LEU B O 1
ATOM 9073 N N . LEU B 1 570 ? -24.281 47.844 19.562 1 89.5 570 LEU B N 1
ATOM 9074 C CA . LEU B 1 570 ? -23.141 48.625 20.031 1 89.5 570 LEU B CA 1
ATOM 9075 C C . LEU B 1 570 ? -23.531 49.469 21.234 1 89.5 570 LEU B C 1
ATOM 9077 O O . LEU B 1 570 ? -22.719 49.688 22.141 1 89.5 570 LEU B O 1
ATOM 9081 N N . ARG B 1 571 ? -24.766 49.906 21.188 1 87.25 571 ARG B N 1
ATOM 9082 C CA . ARG B 1 571 ? -25.25 50.812 22.234 1 87.25 571 ARG B CA 1
ATOM 9083 C C . ARG B 1 571 ? -25.656 50 23.469 1 87.25 571 ARG B C 1
ATOM 9085 O O . ARG B 1 571 ? -25.609 50.531 24.594 1 87.25 571 ARG B O 1
ATOM 9092 N N . SER B 1 572 ? -26.141 48.906 23.281 1 87.19 572 SER B N 1
ATOM 9093 C CA . SER B 1 572 ? -26.688 48.094 24.375 1 87.19 572 SER B CA 1
ATOM 9094 C C . SER B 1 572 ? -25.578 47.531 25.25 1 87.19 572 SER B C 1
ATOM 9096 O O . SER B 1 572 ? -25.812 47.094 26.375 1 87.19 572 SER B O 1
ATOM 9098 N N . GLY B 1 573 ? -24.391 47.531 24.812 1 79 573 GLY B N 1
ATOM 9099 C CA . GLY B 1 573 ? -23.312 46.938 25.594 1 79 573 GLY B CA 1
ATOM 9100 C C . GLY B 1 573 ? -23.375 45.406 25.625 1 79 573 GLY B C 1
ATOM 9101 O O . GLY B 1 573 ? -24.297 44.812 25.094 1 79 573 GLY B O 1
ATOM 9102 N N . GLY B 1 574 ? -22.391 44.656 25.922 1 83.38 574 GLY B N 1
ATOM 9103 C CA . GLY B 1 574 ? -22.391 43.219 26.062 1 83.38 574 GLY B CA 1
ATOM 9104 C C . GLY B 1 574 ? -21.281 42.531 25.281 1 83.38 574 GLY B C 1
ATOM 9105 O O . GLY B 1 574 ? -20.219 43.125 25.062 1 83.38 574 GLY B O 1
ATOM 9106 N N . LEU B 1 575 ? -21.75 41.312 24.922 1 84.88 575 LEU B N 1
ATOM 9107 C CA . LEU B 1 575 ? -20.703 40.5 24.266 1 84.88 575 LEU B CA 1
ATOM 9108 C C . LEU B 1 575 ? -20.359 41.094 22.891 1 84.88 575 LEU B C 1
ATOM 9110 O O . LEU B 1 575 ? -19.203 41.094 22.484 1 84.88 575 LEU B O 1
ATOM 9114 N N . TYR B 1 576 ? -21.312 41.656 22.203 1 89 576 TYR B N 1
ATOM 9115 C CA . TYR B 1 576 ? -21.078 42.219 20.875 1 89 576 TYR B CA 1
ATOM 9116 C C . TYR B 1 576 ? -20.125 43.406 20.938 1 89 576 TYR B C 1
ATOM 9118 O O . TYR B 1 576 ? -19.219 43.5 20.109 1 89 576 TYR B O 1
ATOM 9126 N N . THR B 1 577 ? -20.406 44.25 21.844 1 86.81 577 THR B N 1
ATOM 9127 C CA . THR B 1 577 ? -19.547 45.438 22.016 1 86.81 577 THR B CA 1
ATOM 9128 C C . THR B 1 577 ? -18.125 45.031 22.391 1 86.81 577 THR B C 1
ATOM 9130 O O . THR B 1 577 ? -17.156 45.625 21.906 1 86.81 577 THR B O 1
ATOM 9133 N N . LYS B 1 578 ? -18.125 44.062 23.141 1 82.12 578 LYS B N 1
ATOM 9134 C CA . LYS B 1 578 ? -16.812 43.562 23.547 1 82.12 578 LYS B CA 1
ATOM 9135 C C . LYS B 1 578 ? -16.047 43 22.344 1 82.12 578 LYS B C 1
ATOM 9137 O O . LYS B 1 578 ? -14.852 43.25 22.188 1 82.12 578 LYS B O 1
ATOM 9142 N N . LEU B 1 579 ? -16.766 42.25 21.609 1 81.31 579 LEU B N 1
ATOM 9143 C CA . LEU B 1 579 ? -16.172 41.656 20.422 1 81.31 579 LEU B CA 1
ATOM 9144 C C . LEU B 1 579 ? -15.742 42.75 19.438 1 81.31 579 LEU B C 1
ATOM 9146 O O . LEU B 1 579 ? -14.664 42.656 18.844 1 81.31 579 LEU B O 1
ATOM 9150 N N . TRP B 1 580 ? -16.547 43.719 19.25 1 81.62 580 TRP B N 1
ATOM 9151 C CA . TRP B 1 580 ? -16.297 44.812 18.312 1 81.62 580 TRP B CA 1
ATOM 9152 C C . TRP B 1 580 ? -15.07 45.625 18.75 1 81.62 580 TRP B C 1
ATOM 9154 O O . TRP B 1 580 ? -14.211 45.938 17.938 1 81.62 580 TRP B O 1
ATOM 9164 N N . ASP B 1 581 ? -15.016 45.875 19.969 1 74.94 581 ASP B N 1
ATOM 9165 C CA . ASP B 1 581 ? -13.906 46.656 20.516 1 74.94 581 ASP B CA 1
ATOM 9166 C C . ASP B 1 581 ? -12.586 45.906 20.375 1 74.94 581 ASP B C 1
ATOM 9168 O O . ASP B 1 581 ? -11.555 46.5 20.062 1 74.94 581 ASP B O 1
ATOM 9172 N N . THR B 1 582 ? -12.766 44.719 20.578 1 69.56 582 THR B N 1
ATOM 9173 C CA . THR B 1 582 ? -11.562 43.875 20.469 1 69.56 582 THR B CA 1
ATOM 9174 C C . THR B 1 582 ? -11.062 43.844 19.031 1 69.56 582 THR B C 1
ATOM 9176 O O . THR B 1 582 ? -9.859 43.906 18.781 1 69.56 582 THR B O 1
ATOM 9179 N N . GLN B 1 583 ? -11.961 43.844 18.094 1 67.12 583 GLN B N 1
ATOM 9180 C CA . GLN B 1 583 ? -11.594 43.75 16.688 1 67.12 583 GLN B CA 1
ATOM 9181 C C . GLN B 1 583 ? -11.133 45.094 16.156 1 67.12 583 GLN B C 1
ATOM 9183 O O . GLN B 1 583 ? -10.234 45.156 15.32 1 67.12 583 GLN B O 1
ATOM 9188 N N . ASN B 1 584 ? -11.836 46.25 16.438 1 59.28 584 ASN B N 1
ATOM 9189 C CA . ASN B 1 584 ? -11.484 47.594 15.969 1 59.28 584 ASN B CA 1
ATOM 9190 C C . ASN B 1 584 ? -10.219 48.094 16.656 1 59.28 584 ASN B C 1
ATOM 9192 O O . ASN B 1 584 ? -9.453 48.875 16.062 1 59.28 584 ASN B O 1
ATOM 9196 N N . ARG B 1 585 ? -10.125 47.938 17.828 1 49.94 585 ARG B N 1
ATOM 9197 C CA . ARG B 1 585 ? -8.867 48.312 18.453 1 49.94 585 ARG B CA 1
ATOM 9198 C C . ARG B 1 585 ? -7.676 47.688 17.75 1 49.94 585 ARG B C 1
ATOM 9200 O O . ARG B 1 585 ? -6.625 48.312 17.609 1 49.94 585 ARG B O 1
ATOM 9207 N N . LEU B 1 586 ? -7.93 46.656 17.203 1 44.47 586 LEU B N 1
ATOM 9208 C CA . LEU B 1 586 ? -6.859 46.031 16.438 1 44.47 586 LEU B CA 1
ATOM 9209 C C . LEU B 1 586 ? -6.699 46.719 15.086 1 44.47 586 LEU B C 1
ATOM 9211 O O . LEU B 1 586 ? -5.578 46.844 14.578 1 44.47 586 LEU B O 1
ATOM 9215 N N . TYR B 1 587 ? -7.734 47.219 14.445 1 41.5 587 TYR B N 1
ATOM 9216 C CA . TYR B 1 587 ? -7.688 47.938 13.18 1 41.5 587 TYR B CA 1
ATOM 9217 C C . TYR B 1 587 ? -7.141 49.344 13.383 1 41.5 587 TYR B C 1
ATOM 9219 O O . TYR B 1 587 ? -6.41 49.875 12.531 1 41.5 587 TYR B O 1
ATOM 9227 N N . ASN B 1 588 ? -7.559 50.281 14.297 1 38.75 588 ASN B N 1
ATOM 9228 C CA . ASN B 1 588 ? -7.102 51.656 14.5 1 38.75 588 ASN B CA 1
ATOM 9229 C C . ASN B 1 588 ? -5.625 51.719 14.867 1 38.75 588 ASN B C 1
ATOM 9231 O O . ASN B 1 588 ? -4.957 52.719 14.641 1 38.75 588 ASN B O 1
ATOM 9235 N N . ILE B 1 589 ? -5.121 50.844 15.492 1 36.06 589 ILE B N 1
ATOM 9236 C CA . ILE B 1 589 ? -3.703 50.938 15.82 1 36.06 589 ILE B CA 1
ATOM 9237 C C . ILE B 1 589 ? -2.869 50.844 14.547 1 36.06 589 ILE B C 1
ATOM 9239 O O . ILE B 1 589 ? -1.739 51.344 14.5 1 36.06 589 ILE B O 1
ATOM 9243 N N . GLY B 1 590 ? -3.336 50.312 13.492 1 34.72 590 GLY B N 1
ATOM 9244 C CA . GLY B 1 590 ? -2.574 50.25 12.25 1 34.72 590 GLY B CA 1
ATOM 9245 C C . GLY B 1 590 ? -2.666 51.531 11.438 1 34.72 590 GLY B C 1
ATOM 9246 O O . GLY B 1 590 ? -1.969 51.688 10.43 1 34.72 590 GLY B O 1
ATOM 9247 N N . SER B 1 591 ? -3.723 52.219 11.461 1 35.12 591 SER B N 1
ATOM 9248 C CA . SER B 1 591 ? -3.902 53.312 10.539 1 35.12 591 SER B CA 1
ATOM 9249 C C . SER B 1 591 ? -3.25 54.594 11.078 1 35.12 591 SER B C 1
ATOM 9251 O O . SER B 1 591 ? -3.461 55.688 10.539 1 35.12 591 SER B O 1
ATOM 9253 N N . LYS B 1 592 ? -2.723 54.719 12.234 1 39.03 592 LYS B N 1
ATOM 9254 C CA . LYS B 1 592 ? -2.189 56.062 12.539 1 39.03 592 LYS B CA 1
ATOM 9255 C C . LYS B 1 592 ? -0.944 56.344 11.703 1 39.03 592 LYS B C 1
ATOM 9257 O O . LYS B 1 592 ? 0.104 55.719 11.906 1 39.03 592 LYS B O 1
ATOM 9262 N N . LYS B 1 593 ? -1.128 56.781 10.414 1 39.88 593 LYS B N 1
ATOM 9263 C CA . LYS B 1 593 ? -0.065 57.469 9.672 1 39.88 593 LYS B CA 1
ATOM 9264 C C . LYS B 1 593 ? 0.52 58.625 10.484 1 39.88 593 LYS B C 1
ATOM 9266 O O . LYS B 1 593 ? -0.221 59.406 11.086 1 39.88 593 LYS B O 1
ATOM 9271 N N . PRO B 1 594 ? 1.772 58.625 10.633 1 36.12 594 PRO B N 1
ATOM 9272 C CA . PRO B 1 594 ? 2.428 59.812 11.195 1 36.12 594 PRO B CA 1
ATOM 9273 C C . PRO B 1 594 ? 2.105 61.094 10.422 1 36.12 594 PRO B C 1
ATOM 9275 O O . PRO B 1 594 ? 2.156 61.094 9.188 1 36.12 594 PRO B O 1
ATOM 9278 N N . THR B 1 595 ? 1.137 61.906 10.805 1 32.84 595 THR B N 1
ATOM 9279 C CA . THR B 1 595 ? 0.867 63.25 10.266 1 32.84 595 THR B CA 1
ATOM 9280 C C . THR B 1 595 ? 2.16 64.062 10.109 1 32.84 595 THR B C 1
ATOM 9282 O O . THR B 1 595 ? 2.943 64.188 11.055 1 32.84 595 THR B O 1
ATOM 9285 N N . LYS B 1 596 ? 2.711 64.188 8.859 1 42.84 596 LYS B N 1
ATOM 9286 C CA . LYS B 1 596 ? 3.82 65.062 8.484 1 42.84 596 LYS B CA 1
ATOM 9287 C C . LYS B 1 596 ? 3.629 66.5 9.047 1 42.84 596 LYS B C 1
ATOM 9289 O O . LYS B 1 596 ? 2.551 67.062 8.914 1 42.84 596 LYS B O 1
ATOM 9294 N N . PRO B 1 597 ? 4.516 67 9.852 1 38.91 597 PRO B N 1
ATOM 9295 C CA . PRO B 1 597 ? 4.492 68.375 10.273 1 38.91 597 PRO B CA 1
ATOM 9296 C C . PRO B 1 597 ? 4.523 69.312 9.094 1 38.91 597 PRO B C 1
ATOM 9298 O O . PRO B 1 597 ? 5.125 69.062 8.062 1 38.91 597 PRO B O 1
ATOM 9301 N N . GLU B 1 598 ? 3.473 70.125 8.734 1 34.12 598 GLU B N 1
ATOM 9302 C CA . GLU B 1 598 ? 3.312 71.188 7.793 1 34.12 598 GLU B CA 1
ATOM 9303 C C . GLU B 1 598 ? 4.512 72.125 7.84 1 34.12 598 GLU B C 1
ATOM 9305 O O . GLU B 1 598 ? 4.883 72.625 8.906 1 34.12 598 GLU B O 1
ATOM 9310 N N . GLY B 1 599 ? 5.57 72 6.969 1 33.53 599 GLY B N 1
ATOM 9311 C CA . GLY B 1 599 ? 6.684 72.875 6.727 1 33.53 599 GLY B CA 1
ATOM 9312 C C . GLY B 1 599 ? 6.254 74.312 6.605 1 33.53 599 GLY B C 1
ATOM 9313 O O . GLY B 1 599 ? 5.172 74.625 6.094 1 33.53 599 GLY B O 1
ATOM 9314 N N . GLU B 1 600 ? 6.656 75.25 7.523 1 32.12 600 GLU B N 1
ATOM 9315 C CA . GLU B 1 600 ? 6.637 76.75 7.531 1 32.12 600 GLU B CA 1
ATOM 9316 C C . GLU B 1 600 ? 7.238 77.312 6.25 1 32.12 600 GLU B C 1
ATOM 9318 O O . GLU B 1 600 ? 8.344 76.938 5.855 1 32.12 600 GLU B O 1
ATOM 9323 N N . GLU B 1 601 ? 6.508 77.562 5.168 1 28.14 601 GLU B N 1
ATOM 9324 C CA . GLU B 1 601 ? 6.863 78.375 4.051 1 28.14 601 GLU B CA 1
ATOM 9325 C C . GLU B 1 601 ? 7.543 79.688 4.535 1 28.14 601 GLU B C 1
ATOM 9327 O O . GLU B 1 601 ? 6.906 80.5 5.164 1 28.14 601 GLU B O 1
ATOM 9332 N N . LYS B 1 602 ? 8.734 79.5 5.281 1 25.47 602 LYS B N 1
ATOM 9333 C CA . LYS B 1 602 ? 9.539 80.688 5.012 1 25.47 602 LYS B CA 1
ATOM 9334 C C . LYS B 1 602 ? 10.281 80.562 3.688 1 25.47 602 LYS B C 1
ATOM 9336 O O . LYS B 1 602 ? 10.82 79.5 3.373 1 25.47 602 LYS B O 1
#

Sequence (1204 aa):
MIKAMATYIWPKDDAMVRKRVLISLGLLGGAKVLNVCVPFLFKMGVDNLNVLSMDTVPQAASALTISVLLGYGIARAGAAGFNELRNAVFARVAQHSIRKIATNVFLHLHNLDLQFHLSKQTGALSKTIDRGSRGINFVLTAMVFNVVPTMFELALVSSILGMKCGMAYAALSMGCVGVYSAYTLAVTQWRTKFRIYMNQAENEAGNKAVDSLINYETVKYFNNEQYEANRYDQVLKKYEDASLKTSTSLALLNFGQNAIFSVALSTIMVMAANEIAQGRMTVGDLVMVNGLLFQLSIPLGFLGSVYREVRQALLDMRTMFTLMGVQSAIQSRANAPPLDVRRETASIEFRNVGFRYAQSNEIFKDLSFTIPAGKKIAIVGGSGSGKSSMVRLLFRFFEPSTGQILINGQNIREVDLQSLRKAIAVVPQDSVLFHDTIRHNIHYGDLSKSQTELENAARMADLHDSILQWPKQYETQVGERGLKLSGGEKQRVAIARAILKNSPILIFDEATSSLDSITEQNILQALARATDNRTSICIAHRLSTVMDADEILVLENGRVGQRGTHDQLLRSGGLYTKLWDTQNRLYNIGSKKPTKPEGEEKMIKAMATYIWPKDDAMVRKRVLISLGLLGGAKVLNVCVPFLFKMGVDNLNVLSMDTVPQAASALTISVLLGYGIARAGAAGFNELRNAVFARVAQHSIRKIATNVFLHLHNLDLQFHLSKQTGALSKTIDRGSRGINFVLTAMVFNVVPTMFELALVSSILGMKCGMAYAALSMGCVGVYSAYTLAVTQWRTKFRIYMNQAENEAGNKAVDSLINYETVKYFNNEQYEANRYDQVLKKYEDASLKTSTSLALLNFGQNAIFSVALSTIMVMAANEIAQGRMTVGDLVMVNGLLFQLSIPLGFLGSVYREVRQALLDMRTMFTLMGVQSAIQSRANAPPLDVRRETASIEFRNVGFRYAQSNEIFKDLSFTIPAGKKIAIVGGSGSGKSSMVRLLFRFFEPSTGQILINGQNIREVDLQSLRKAIAVVPQDSVLFHDTIRHNIHYGDLSKSQTELENAARMADLHDSILQWPKQYETQVGERGLKLSGGEKQRVAIARAILKNSPILIFDEATSSLDSITEQNILQALARATDNRTSICIAHRLSTVMDADEILVLENGRVGQRGTHDQLLRSGGLYTKLWDTQNRLYNIGSKKPTKPEGEEK

InterPro domains:
  IPR003439 ABC transporter-like, ATP-binding domain [PF00005] (364-513)
  IPR003439 ABC transporter-like, ATP-binding domain [PS50893] (348-582)
  IPR003593 AAA+ ATPase domain [SM00382] (373-559)
  IPR011527 ABC transporter type 1, transmembrane domain [PF00664] (25-299)
  IPR011527 ABC transporter type 1, transmembrane domain [PS50929] (22-312)
  IPR017871 ABC transporter-like, conserved site [PS00211] (485-499)
  IPR027417 P-loop containing nucleoside triphosphate hydrolase [G3DSA:3.40.50.300] (339-592)
  IPR027417 P-loop containing nucleoside triphosphate hydrolase [SSF52540] (342-583)
  IPR036640 ABC transporter type 1, transmembrane domain superfamily [G3DSA:1.20.1560.10] (8-333)
  IPR036640 ABC transporter type 1, transmembrane domain superfamily [SSF90123] (17-317)
  IPR039421 Type 1 protein exporter [PTHR24221] (33-579)

Solvent-accessible surface area (backbone atoms only — not comparable to full-atom values): 60700 Å² total; per-residue (Å²): 104,68,65,61,49,45,41,55,62,51,37,90,83,40,67,68,47,43,51,42,51,52,49,25,51,49,27,44,54,52,14,49,52,28,51,63,45,31,29,52,30,48,17,51,30,48,46,50,48,58,54,42,66,74,44,97,60,58,75,64,59,56,51,52,37,46,51,31,35,48,47,30,21,49,28,46,29,46,16,42,42,26,46,28,50,22,52,39,48,39,42,55,50,52,42,52,38,42,46,52,49,53,39,50,51,51,42,49,58,66,58,38,36,54,67,59,56,72,74,44,56,59,68,56,55,49,47,36,51,52,45,16,43,52,16,50,53,49,44,52,46,42,42,65,68,43,52,52,48,46,53,51,47,51,52,50,53,31,50,49,35,28,73,75,76,28,62,68,53,19,50,49,52,52,47,46,53,51,51,45,50,52,49,41,53,53,51,48,60,60,46,47,58,38,47,52,50,23,50,51,28,48,51,49,38,51,47,51,52,44,46,49,53,69,37,40,66,59,35,53,50,46,70,37,54,66,57,54,34,52,53,50,41,53,38,39,48,54,24,39,54,28,46,44,52,40,46,41,51,46,25,50,47,53,30,53,50,44,38,51,50,20,51,47,52,22,50,54,43,46,54,41,50,55,36,22,71,73,64,78,42,53,77,17,50,41,54,21,56,50,43,57,58,52,59,56,48,61,69,56,67,48,45,50,60,51,50,54,50,41,56,51,19,52,52,33,33,48,54,37,51,52,58,66,65,58,72,46,89,63,67,57,50,89,86,34,47,68,56,76,72,45,37,80,45,36,22,40,35,38,44,47,27,15,31,55,54,95,93,49,67,73,46,27,68,55,26,59,52,75,42,62,43,34,38,37,36,23,40,35,54,60,90,84,36,38,70,69,55,51,54,35,42,74,64,54,57,45,75,63,75,36,60,48,47,26,46,52,81,37,50,62,78,60,21,21,53,68,43,47,33,60,40,37,26,65,28,53,61,77,57,75,43,58,69,37,29,49,44,54,54,32,37,54,26,37,79,83,60,51,70,66,55,48,50,49,22,24,45,46,32,69,38,41,69,62,34,64,71,40,95,51,29,55,66,30,67,26,40,70,62,24,70,73,46,52,69,51,53,38,38,30,41,39,44,15,11,32,54,50,44,64,33,34,30,38,36,34,37,38,59,51,72,76,35,55,71,67,60,33,50,54,41,49,51,28,47,52,63,71,40,62,66,20,15,29,40,38,33,41,85,55,65,84,77,48,52,83,31,70,31,36,38,31,36,45,92,21,26,73,70,47,75,37,33,55,70,53,36,55,69,68,49,55,71,62,31,50,53,47,50,58,53,47,58,60,52,58,71,70,61,71,67,82,79,74,80,83,78,78,88,120,106,68,65,60,50,45,41,56,62,50,35,90,82,39,66,69,47,42,52,41,50,52,49,24,51,48,28,44,52,51,14,50,53,29,49,63,44,30,29,52,30,49,16,52,29,47,46,50,47,57,56,40,65,76,44,96,60,59,77,62,60,56,51,53,35,48,51,31,34,48,47,29,21,48,27,45,28,46,16,41,42,27,46,28,50,22,52,38,48,40,44,54,49,52,42,52,37,43,47,53,50,53,38,49,51,50,43,49,59,66,58,38,36,53,68,58,55,72,73,43,56,60,68,56,55,48,47,35,50,52,46,15,45,52,14,51,52,49,44,52,48,42,42,66,68,42,52,50,49,48,53,50,46,51,51,50,53,32,50,50,35,26,72,74,75,29,62,68,53,18,50,49,50,50,48,44,51,50,53,44,50,54,50,41,52,54,50,46,61,59,46,47,60,38,48,52,51,24,51,51,29,47,49,50,39,52,47,51,52,44,47,51,54,72,38,40,65,59,35,54,50,46,69,36,54,66,57,51,35,51,54,50,43,53,38,38,48,52,24,39,54,28,46,46,51,40,46,42,51,47,26,49,49,54,31,52,51,44,38,53,51,21,50,47,53,25,50,52,44,44,53,40,48,55,36,23,70,72,65,77,44,53,76,17,53,42,54,20,57,50,43,56,58,53,61,57,49,60,68,56,67,46,44,52,62,50,50,54,51,40,55,51,19,51,52,33,32,49,54,38,49,52,56,68,65,60,73,45,87,63,67,57,51,89,85,32,49,67,55,76,70,45,36,78,45,34,22,41,34,37,43,47,27,14,33,56,55,94,93,49,66,72,44,27,69,54,28,59,53,75,42,62,45,34,39,38,35,22,40,35,55,59,91,85,34,37,70,69,56,50,53,35,42,74,64,54,57,45,76,62,75,35,60,49,48,26,44,50,82,37,50,62,79,59,21,22,54,68,44,47,32,59,39,38,25,64,27,51,60,77,55,75,42,58,69,38,29,48,44,55,55,33,37,54,26,37,79,84,59,51,71,66,54,49,50,50,22,24,47,48,31,69,38,41,68,62,33,64,70,40,94,52,28,55,65,30,66,28,40,71,62,25,69,73,46,53,69,47,56,38,37,30,42,39,44,15,13,32,54,50,44,65,34,34,29,39,37,34,37,39,60,49,74,75,35,55,71,66,60,33,50,54,42,49,51,29,47,51,63,71,40,62,67,21,14,31,40,37,34,42,84,54,66,83,78,48,52,84,32,70,30,35,39,30,37,45,93,21,27,72,69,46,74,36,34,54,70,55,37,55,71,67,51,56,72,61,31,49,52,48,49,58,55,44,58,60,52,59,71,70,63,72,67,82,79,75,79,80,78,76,88,120

Foldseek 3Di:
DVVVLVCLQVPPVDVPSVVLVVLLVVLLVLLLVLLLCLLVLQLVLVQLVVVVVPDVDDPVSVVVSVVSVVSNVVSNVSSVVSLVVSVVSVVVSLVVSLVVLLVVLVVLVVVAFPLVPVVDDPVVSVVLSVLLSVLSSLLSCCVSNFVVSLVVLLVVLLVVCCVQPHNVLSCLLVVLLVVLLVLLQVLLVVLVVLVVQLVVLVVVLVVLVVVCVVCVVVCVVVVCPVVSVVVSVVSVVSNVVSVVSSVVSVVVSVVVNVVSLVVSLVVSLVVQVVCVVVPNDDPSVSSSSNSSSVVSSVSSVCVSVSVVSNVSSVVSNVSSVVSVVDDHPQAADDPFAFDDDDQQLFKKWWAQFWADDPPGDTLAGGATDIFGRQFEEEEEEDPSNCPVVVVCCQLPSDDTPDTFMDTSRHTCNRHHNVNSNLQEFEQAPQQFADQFFLLCLLCVLPVPDDPVLLLVLLVLLVNQVVLVPDPVRRRDGLHHRSVVDDLLNSLSSSSSSSLSSLHQEYEYHQSPVRDDPVSLVSNLVSVCVSSRSGHYYYYHLDPVSCQPGQKYFYRDPNYTDDMDHPVVDCVVDDPSVVSNCVRVVVVVVPPPDDPPDDDPPD/DVVVLVCLQVPPVDVPSVVLVVLLVVLLVLLLVLLLCLLVLQLVLVQLVVVVVPDVDDPVSVVVSVVSVVSSVVSNVSSVVSLVVSVVSVVVSLVVSLVVLLVVLVVLVVVAFPLVPVVDDPVVSVVLSVLLSVLSSLLSCCVSNFVVSLVVLLVVLLVCCCVPPHNVLSCLLVVLLVVLLVLLQVLLVVLVVLVVQLVVLVVVLVVLVVVCVVCVVVCVVVVCPVVSVVVSVVSVVSNVVSVVSSVVSVVVSVVVNVVSLVVSLVVSLVVQVVCVVVPNDDPSVSSSSNSSSVVSSVSSVCVSVSVVSNVSSVVSNVSSVVSVVDDHPQAADDPFAFDDDDQQLFKKWWAQFWADDPPGDTLAGGATDIFGRQFEEEEEEDPSNCPVVVVCCQLPSDDTPDTFMDTSRHTCNRHHNVNSNLQEFEQAPQQFADQFFLLCLLCVLPVPDDPVLLLVLLVLLVNQVVLVPDPVRRRDGLHHRSVVDDLLNSLSSSSSSSLSSLHLEYEYHQSPVRDDPVSLVSNLVSVCVSSRSGHYYYYHLDVVSCQPGQKYFYRDPNYTDDMDHPVVDCVVDDPSVVSNCVRVVVVVVPPPDDPPDDDDPD

Organism: Anopheles gambiae (NCBI:txid7165)

Radius of gyration: 40.41 Å; Cα contacts (8 Å, |Δi|>4): 1819; chains: 2; bounding box: 87×149×99 Å

pLDDT: mean 85.13, std 12.31, range [24.41, 97.75]

Nearest PDB structures (foldseek):
  7vgf-assembly1_B  TM=9.452E-01  e=7.777E-56  Homo sapiens
  6quz-assembly1_B  TM=8.090E-01  e=4.870E-37  Thermotoga maritima MSB8
  9g2s-assembly1_B  TM=7.261E-01  e=3.429E-33  Mycolicibacterium thermoresistibile ATCC 19527
  9fw3-assembly1_B  TM=6.987E-01  e=3.429E-33  Mycolicibacterium thermoresistibile ATCC 19527
  9g2k-assembly1_B  TM=6.912E-01  e=2.692E-33  Mycolicibacterium thermoresistibile ATCC 19527